Protein AF-A0A2E8S961-F1 (afdb_monomer)

Solvent-accessible surface area (backbone atoms only — not comparable to full-atom values): 42527 Å² total; per-residue (Å²): 134,87,83,88,88,81,91,84,89,89,92,81,90,82,86,88,78,91,80,93,88,88,88,87,81,89,81,91,83,87,91,85,82,90,88,87,87,85,89,88,90,90,87,90,89,83,86,88,86,86,86,87,82,90,79,91,83,88,83,86,90,87,86,87,89,83,90,82,90,88,84,83,88,79,80,88,78,82,77,80,80,76,72,81,73,78,78,79,79,79,76,72,67,44,75,78,46,76,45,55,26,30,52,70,34,80,74,49,44,44,14,69,86,72,66,27,59,22,30,37,26,39,22,43,43,75,44,98,88,67,32,34,39,39,35,30,15,36,28,42,36,84,83,45,93,74,65,68,49,21,18,24,33,41,30,41,19,81,74,79,64,60,60,45,80,48,90,68,70,44,43,73,40,40,54,75,89,30,65,25,27,33,25,22,34,39,21,55,36,75,43,98,85,72,35,29,37,33,41,22,20,11,28,26,72,41,67,36,101,85,72,46,82,39,85,35,36,22,32,28,38,31,40,19,87,76,76,64,60,58,44,77,63,93,45,63,46,68,36,80,89,36,78,76,21,26,24,33,31,41,27,70,48,74,54,99,85,37,31,38,33,42,26,22,37,93,49,15,29,29,32,27,36,20,94,76,76,72,60,73,46,79,73,48,76,71,36,82,32,18,33,39,38,26,66,49,74,56,95,74,39,24,38,39,36,26,35,23,46,89,83,52,54,77,63,89,86,64,81,68,59,70,20,40,41,34,37,32,40,20,72,75,72,76,62,66,50,48,59,24,28,38,53,44,46,19,44,94,84,72,47,73,62,58,41,45,47,55,35,42,48,16,47,46,73,45,98,88,71,50,63,37,40,28,30,12,29,59,78,13,47,32,31,25,31,31,29,64,76,59,86,77,92,55,96,88,64,88,72,87,89,85,84,86,90,88,83,89,82,92,78,79,94,73,81,82,83,66,53,67,41,83,76,46,78,43,82,69,24,74,44,90,89,47,67,39,30,13,33,66,13,40,67,41,72,32,71,93,73,65,26,32,42,36,35,22,36,24,41,22,86,85,67,82,49,37,13,29,38,40,42,36,21,39,80,89,67,44,75,70,83,50,65,52,73,78,42,82,62,56,74,49,60,26,58,41,75,55,73,71,37,38,34,42,35,33,60,67,58,94,52,28,36,32,47,34,33,24,37,72,92,76,59,47,78,76,48,74,42,80,42,80,51,53,44,31,36,26,52,86,55,54,35,26,42,32,71,39,85,86,25,40,38,42,31,27,37,28,40,91,82,49,89,50,73,54,59,72,93,71,57,60,50,73,55,33,46,17,32,36,40,40,31,20,39,94,88,62,46,83,73,50,77,51,70,56,67,94,56,53,19,44,39,29,24,29,44,42,60,55,99,61,29,40,42,36,34,31,13,37,7,70,63,21,34,16,28,39,39,34,22,41,82,88,66,49,79,73,51,70,46,80,73,41,76,35,17,24,42,25,50,11,56,44,74,41,88,88,77,48,31,37,41,38,18,22,27,39,50,40,83,76,51,96,95,36,58,48,34,27,33,31,40,38,31,20,38,84,83,62,45,76,77,49,71,43,76,76,44,83,68,50,81,91,70,37,43,35,34,43,57,22,20,42,47,77,56,94,68,27,42,38,42,15,23,15,34,28,40,34,38,89,80,76,63,45,76,47,99,62,24,25,14,35,37,40,34,25,41,58,55,127

Secondary structure (DSSP, 8-state):
-------------------------------------------------PPPPP-----------------PPPPPP-----PPPPP---PPPEEEEEEEEEEEEEEEEETTTTTEEEEEEEEEEE-TTS-EEEEEEEEEPTTSSS---EEEEEEEESSSSS-EEPSS-SB----TTSTTSEEEEEEEEE-TTS-EEEEEEEEEEEE-TTS-EEEEEEEEEEEESSSSSEEEEEEEE--TTSGGG--EEEEEEEETTEEEEEEEETTEEEEEEESSSSS-EEEEEEESS-EEEEEEEETTEEEEEEEE-TTSS--SS---TTPEEEEEEESSSSS--SEEEEEEEE-TTSPBPPGGGSEEEEEEE-TTS-EEEEEE-GGG-EEEEEEESSPPP-TT------------------PPP-SEEEEEEEE----SSS----EEEEEEEETTTTEEEEEEEEE-TTSS-EEEEEEEE-TT--EEEEEEEEES----EEEEEETTEEEEEEE-STTEEEEEEEETTTTEEEEEEEEE--TTT--S-S-EEEEETTEEEEEEEE-TT--S---GGGS-TT--EEEEEEEE-TT--EEEEEEEEEEEE-SS-EEEEETTEEEEEEESSTTS-EEEEEEETT--EEEEEEEETTEEEEEEEEEETTTTEEEEEEEEEEEEETTEEEEEEEEEEEETT--EEEEEES----GGGTEEEEEEEEEEETTEEEEEEEEEEB-TTTTPBPS--EEEEEEEEE--

Foldseek 3Di:
DDDDDDDDDDDDDDDDDDDDDDYDDDDDDDDDDDDDDDDDDDDDDDDDDDDDDDDDDDDDDDDDDDDDDDDDDDDDDDDPPDDDDPDPPPDAFAAPAAFEKEFDQAFQDFLVVVQFQFKFQWAWDQFPVQKIKIKIWTFHPPPDPPGQGIFIFMWIGNASRHTDGDPDTQGGADDQPAQAVHWGSWYWDQAPVRKIKIWIWRWHWDAFPVRDTDIAIWTFMWIGNGSRHIDGPSATQFQVVAGNSHWHQWEWDQFPNWIWIFTDGPQFTWIWIDNVNGDTDTDGRQQQGFHQWYWDDQPQKIKIWTFGANVSHDDDPDDSLQTFTKIWIDRRNRHTDSHIHTYFYAYPVRHTDGSNQFARWYWDQHPVRFIKIWGGHHSRRRITIMGGPDDDDHVPDPDDDDDDDDDDDDDDDDDDDDQWDFDDKDFPDDDPVAQWFFALWDWDQAPVVQWIKIKGWTAGPVNPWTFIKIFIAHPVRHTPPDMDGLTGHGDAWAWDDDHQKIWIWAQDDDQKIKIWIARVVVSDTPDIDIDGDDQQFFPRHQWAWACEPQKTKTKAGGAPPGPDGDDPVPDDQQAAHKMKIWIAHPRRHTDDIDIGGPAGWHGLWYWYYDPQKIWTWTANGCQGFTKTWIAGVVRDTPGMDTLGTRWGNQNAWDADPVVQKIKTKTWRFDPCDPNDTATFIKIFIAHPVSHTPDIDTPDDDDVVVQKGKDNWYWDDDDQKIKIKIKMFGADPPPRHTDSRIIIMIIIIHRDD

Radius of gyration: 35.27 Å; Cα contacts (8 Å, |Δi|>4): 1793; chains: 1; bounding box: 102×94×88 Å

Mean predicted aligned error: 19.24 Å

Nearest PDB structures (foldseek):
  8aa2-assembly1_M  TM=4.890E-01  e=1.695E-10  Bacteroides thetaiotaomicron VPI-5482
  7zns-assembly2_B  TM=4.408E-01  e=1.006E-09  Bacteroides thetaiotaomicron VPI-5482
  6r3r-assembly1_A  TM=4.194E-01  e=6.087E-10  Bacteroides thetaiotaomicron
  7lbv-assembly1_A  TM=5.820E-01  e=2.891E-07  Cutibacterium acnes
  6r3u-assembly1_A  TM=4.038E-01  e=6.371E-10  Bacteroides thetaiotaomicron

Structure (mmCIF, N/CA/C/O backbone):
data_AF-A0A2E8S961-F1
#
_entry.id   AF-A0A2E8S961-F1
#
loop_
_atom_site.group_PDB
_atom_site.id
_atom_site.type_symbol
_atom_site.label_atom_id
_atom_site.label_alt_id
_atom_site.label_comp_id
_atom_site.label_asym_id
_atom_site.label_entity_id
_atom_site.label_seq_id
_atom_site.pdbx_PDB_ins_code
_atom_site.Cartn_x
_atom_site.Cartn_y
_atom_site.Cartn_z
_atom_site.occupancy
_atom_site.B_iso_or_equiv
_atom_site.auth_seq_id
_atom_site.auth_comp_id
_atom_site.auth_asym_id
_atom_site.auth_atom_id
_atom_site.pdbx_PDB_model_num
ATOM 1 N N . MET A 1 1 ? 61.561 -32.810 1.840 1.00 29.67 1 MET A N 1
ATOM 2 C CA . MET A 1 1 ? 61.563 -31.395 1.406 1.00 29.67 1 MET A CA 1
ATOM 3 C C . MET A 1 1 ? 60.526 -30.693 2.275 1.00 29.67 1 MET A C 1
ATOM 5 O O . MET A 1 1 ? 59.394 -31.143 2.268 1.00 29.67 1 MET A O 1
ATOM 9 N N . LEU A 1 2 ? 60.940 -29.973 3.328 1.00 28.70 2 LEU A N 1
ATOM 10 C CA . LEU A 1 2 ? 61.363 -28.553 3.326 1.00 28.70 2 LEU A CA 1
ATOM 11 C C . LEU A 1 2 ? 60.197 -27.628 2.896 1.00 28.70 2 LEU A C 1
ATOM 13 O O . LEU A 1 2 ? 59.763 -27.760 1.761 1.00 28.70 2 LEU A O 1
ATOM 17 N N . PHE A 1 3 ? 59.667 -26.699 3.708 1.00 27.62 3 PHE A N 1
ATOM 18 C CA . PHE A 1 3 ? 59.933 -26.348 5.121 1.00 27.62 3 PHE A CA 1
ATOM 19 C C . PHE A 1 3 ? 58.651 -25.813 5.807 1.00 27.62 3 PHE A C 1
ATOM 21 O O . PHE A 1 3 ? 57.798 -25.228 5.148 1.00 27.62 3 PHE A O 1
ATOM 28 N N . LYS A 1 4 ? 58.546 -25.967 7.136 1.00 30.39 4 LYS A N 1
ATOM 29 C CA . LYS A 1 4 ? 57.617 -25.206 8.004 1.00 30.39 4 LYS A CA 1
ATOM 30 C C . LYS A 1 4 ? 58.284 -23.905 8.463 1.00 30.39 4 LYS A C 1
ATOM 32 O O . LYS A 1 4 ? 59.497 -23.922 8.621 1.00 30.39 4 LYS A O 1
ATOM 37 N N . TYR A 1 5 ? 57.512 -22.898 8.878 1.00 31.06 5 TYR A N 1
ATOM 38 C CA . TYR A 1 5 ? 57.882 -22.061 10.034 1.00 31.06 5 TYR A CA 1
ATOM 39 C C . TYR A 1 5 ? 56.645 -21.665 10.859 1.00 31.06 5 TYR A C 1
ATOM 41 O O . TYR A 1 5 ? 55.522 -21.645 10.360 1.00 31.06 5 TYR A O 1
ATOM 49 N N . SER A 1 6 ? 56.852 -21.439 12.156 1.00 27.45 6 SER A N 1
ATOM 50 C CA . SER A 1 6 ? 55.844 -21.096 13.174 1.00 27.45 6 SER A CA 1
ATOM 51 C C . SER A 1 6 ? 56.526 -20.326 14.321 1.00 27.45 6 SER A C 1
ATOM 53 O O . SER A 1 6 ? 57.755 -20.361 14.383 1.00 27.45 6 SER A O 1
ATOM 55 N N . TYR A 1 7 ? 55.728 -19.770 15.253 1.00 30.25 7 TYR A N 1
ATOM 56 C CA . TYR A 1 7 ? 56.114 -19.194 16.570 1.00 30.25 7 TYR A CA 1
ATOM 57 C C . TYR A 1 7 ? 56.774 -17.796 16.586 1.00 30.25 7 TYR A C 1
ATOM 59 O O . TYR A 1 7 ? 57.377 -17.413 15.591 1.00 30.25 7 TYR A O 1
ATOM 67 N N . PHE A 1 8 ? 56.733 -16.968 17.654 1.00 24.97 8 PHE A N 1
ATOM 68 C CA . PHE A 1 8 ? 56.111 -16.920 19.022 1.00 24.97 8 PHE A CA 1
ATOM 69 C C . PHE A 1 8 ? 55.891 -15.389 19.306 1.00 24.97 8 PHE A C 1
ATOM 71 O O . PHE A 1 8 ? 56.741 -14.620 18.872 1.00 24.97 8 PHE A O 1
ATOM 78 N N . ALA A 1 9 ? 54.780 -14.799 19.790 1.00 25.88 9 ALA A N 1
ATOM 79 C CA . ALA A 1 9 ? 54.025 -14.811 21.074 1.00 25.88 9 ALA A CA 1
ATOM 80 C C . ALA A 1 9 ? 54.677 -14.144 22.331 1.00 25.88 9 ALA A C 1
ATOM 82 O O . ALA A 1 9 ? 55.897 -14.105 22.432 1.00 25.88 9 ALA A O 1
ATOM 83 N N . VAL A 1 10 ? 53.820 -13.736 23.305 1.00 25.42 10 VAL A N 1
ATOM 84 C CA . VAL A 1 10 ? 54.066 -13.123 24.661 1.00 25.42 10 VAL A CA 1
ATOM 85 C C . VAL A 1 10 ? 54.231 -11.576 24.657 1.00 25.42 10 VAL A C 1
ATOM 87 O O . VAL A 1 10 ? 55.133 -11.094 23.988 1.00 25.42 10 VAL A O 1
ATOM 90 N N . ILE A 1 11 ? 53.395 -10.680 25.239 1.00 25.12 11 ILE A N 1
ATOM 91 C CA . ILE A 1 11 ? 52.501 -10.548 26.442 1.00 25.12 11 ILE A CA 1
ATOM 92 C C . ILE A 1 11 ? 53.168 -9.874 27.675 1.00 25.12 11 ILE A C 1
ATOM 94 O O . ILE A 1 11 ? 54.033 -10.489 28.286 1.00 25.12 11 ILE A O 1
ATOM 98 N N . PHE A 1 12 ? 52.689 -8.672 28.069 1.00 22.56 12 PHE A N 1
ATOM 99 C CA . PHE A 1 12 ? 52.335 -8.148 29.431 1.00 22.56 12 PHE A CA 1
ATOM 100 C C . PHE A 1 12 ? 51.970 -6.631 29.284 1.00 22.56 12 PHE A C 1
ATOM 102 O O . PHE A 1 12 ? 52.678 -5.933 28.568 1.00 22.56 12 PHE A O 1
ATOM 109 N N . SER A 1 13 ? 50.793 -6.109 29.689 1.00 23.88 13 SER A N 1
ATOM 110 C CA . SER A 1 13 ? 50.356 -5.681 31.054 1.00 23.88 13 SER A CA 1
ATOM 111 C C . SER A 1 13 ? 51.114 -4.429 31.585 1.00 23.88 13 SER A C 1
ATOM 113 O O . SER A 1 13 ? 52.312 -4.347 31.363 1.00 23.88 13 SER A O 1
ATOM 115 N N . LEU A 1 14 ? 50.565 -3.440 32.325 1.00 22.23 14 LEU A N 1
ATOM 116 C CA . LEU A 1 14 ? 49.311 -3.329 33.102 1.00 22.23 14 LEU A CA 1
ATOM 117 C C . LEU A 1 14 ? 48.961 -1.837 33.467 1.00 22.23 14 LEU A C 1
ATOM 119 O O . LEU A 1 14 ? 49.868 -1.074 33.769 1.00 22.23 14 LEU A O 1
ATOM 123 N N . LEU A 1 15 ? 47.659 -1.491 33.521 1.00 21.83 15 LEU A N 1
ATOM 124 C CA . LEU A 1 15 ? 46.906 -0.581 34.445 1.00 21.83 15 LEU A CA 1
ATOM 125 C C . LEU A 1 15 ? 47.295 0.886 34.859 1.00 21.83 15 LEU A C 1
ATOM 127 O O . LEU A 1 15 ? 48.332 1.110 35.469 1.00 21.83 15 LEU A O 1
ATOM 131 N N . LEU A 1 16 ? 46.252 1.760 34.803 1.00 22.02 16 LEU A N 1
ATOM 132 C CA . LEU A 1 16 ? 45.800 2.816 35.774 1.00 22.02 16 LEU A CA 1
ATOM 133 C C . LEU A 1 16 ? 46.668 4.098 36.010 1.00 22.02 16 LEU A C 1
ATOM 135 O O . LEU A 1 16 ? 47.883 4.037 35.922 1.00 22.02 16 LEU A O 1
ATOM 139 N N . SER A 1 17 ? 46.165 5.309 36.353 1.00 22.56 17 SER A N 1
ATOM 140 C CA . SER A 1 17 ? 44.811 5.883 36.636 1.00 22.56 17 SER A CA 1
ATOM 141 C C . SER A 1 17 ? 44.851 7.443 36.628 1.00 22.56 17 SER A C 1
ATOM 143 O O . SER A 1 17 ? 45.922 7.962 36.902 1.00 22.56 17 SER A O 1
ATOM 145 N N . PHE A 1 18 ? 43.702 8.132 36.410 1.00 21.58 18 PHE A N 1
ATOM 146 C CA . PHE A 1 18 ? 43.207 9.457 36.936 1.00 21.58 18 PHE A CA 1
ATOM 147 C C . PHE A 1 18 ? 44.193 10.638 37.268 1.00 21.58 18 PHE A C 1
ATOM 149 O O . PHE A 1 18 ? 45.274 10.410 37.782 1.00 21.58 18 PHE A O 1
ATOM 156 N N . THR A 1 19 ? 43.926 11.954 37.099 1.00 23.53 19 THR A N 1
ATOM 157 C CA . THR A 1 19 ? 42.701 12.809 37.178 1.00 23.53 19 THR A CA 1
ATOM 158 C C . THR A 1 19 ? 42.819 14.155 36.398 1.00 23.53 19 THR A C 1
ATOM 160 O O . THR A 1 19 ? 43.895 14.739 36.378 1.00 23.53 19 THR A O 1
ATOM 163 N N . VAL A 1 20 ? 41.683 14.697 35.912 1.00 21.61 20 VAL A N 1
ATOM 164 C CA . VAL A 1 20 ? 41.186 16.115 35.969 1.00 21.61 20 VAL A CA 1
ATOM 165 C C . VAL A 1 20 ? 42.171 17.318 35.909 1.00 21.61 20 VAL A C 1
ATOM 167 O O . VAL A 1 20 ? 42.950 17.494 36.838 1.00 21.61 20 VAL A O 1
ATOM 170 N N . SER A 1 21 ? 41.987 18.261 34.955 1.00 21.55 21 SER A N 1
ATOM 171 C CA . SER A 1 21 ? 41.589 19.682 35.215 1.00 21.55 21 SER A CA 1
ATOM 172 C C . SER A 1 21 ? 41.506 20.578 33.947 1.00 21.55 21 SER A C 1
ATOM 174 O O . SER A 1 21 ? 42.029 20.246 32.890 1.00 21.55 21 SER A O 1
ATOM 176 N N . CYS A 1 22 ? 40.812 21.709 34.093 1.00 20.06 22 CYS A N 1
ATOM 177 C CA . CYS A 1 22 ? 40.230 22.646 33.122 1.00 20.06 22 CYS A CA 1
ATOM 178 C C . CYS A 1 22 ? 41.163 23.586 32.303 1.00 20.06 22 CYS A C 1
ATOM 180 O O . CYS A 1 22 ? 42.271 23.900 32.725 1.00 20.06 22 CYS A O 1
ATOM 182 N N . ALA A 1 23 ? 40.539 24.206 31.280 1.00 23.12 23 ALA A N 1
ATOM 183 C CA . ALA A 1 23 ? 40.570 25.647 30.922 1.00 23.12 23 ALA A CA 1
ATOM 184 C C . ALA A 1 23 ? 41.448 26.203 29.759 1.00 23.12 23 ALA A C 1
ATOM 186 O O . ALA A 1 23 ? 42.669 26.167 29.786 1.00 23.12 23 ALA A O 1
ATOM 187 N N . GLN A 1 24 ? 40.721 26.878 28.847 1.00 24.56 24 GLN A N 1
ATOM 188 C CA . GLN A 1 24 ? 40.978 28.152 28.131 1.00 24.56 24 GLN A CA 1
ATOM 189 C C . GLN A 1 24 ? 42.059 28.354 27.033 1.00 24.56 24 GLN A C 1
ATOM 191 O O . GLN A 1 24 ? 43.254 28.216 27.244 1.00 24.56 24 GLN A O 1
ATOM 196 N N . GLU A 1 25 ? 41.534 28.926 25.931 1.00 25.59 25 GLU A N 1
ATOM 197 C CA . GLU A 1 25 ? 42.041 30.045 25.099 1.00 25.59 25 GLU A CA 1
ATOM 198 C C . GLU A 1 25 ? 43.101 29.864 23.986 1.00 25.59 25 GLU A C 1
ATOM 200 O O . GLU A 1 25 ? 44.234 29.488 24.238 1.00 25.59 25 GLU A O 1
ATOM 205 N N . ASN A 1 26 ? 42.688 30.295 22.772 1.00 24.73 26 ASN A N 1
ATOM 206 C CA . ASN A 1 26 ? 43.339 31.226 21.814 1.00 24.73 26 ASN A CA 1
ATOM 207 C C . ASN A 1 26 ? 44.812 30.962 21.364 1.00 24.73 26 ASN A C 1
ATOM 209 O O . ASN A 1 26 ? 45.671 30.586 22.141 1.00 24.73 26 ASN A O 1
ATOM 213 N N . THR A 1 27 ? 45.261 31.221 20.122 1.00 24.39 27 THR A N 1
ATOM 214 C CA . THR A 1 27 ? 44.913 32.308 19.175 1.00 24.39 27 THR A CA 1
ATOM 215 C C . THR A 1 27 ? 45.498 32.040 17.756 1.00 24.39 27 THR A C 1
ATOM 217 O O . THR A 1 27 ? 46.476 31.315 17.634 1.00 24.39 27 THR A O 1
ATOM 220 N N . THR A 1 28 ? 44.915 32.663 16.716 1.00 25.11 28 THR A N 1
ATOM 221 C CA . THR A 1 28 ? 45.479 33.161 15.413 1.00 25.11 28 THR A CA 1
ATOM 222 C C . THR A 1 28 ? 46.861 32.741 14.853 1.00 25.11 28 THR A C 1
ATOM 224 O O . THR A 1 28 ? 47.856 32.870 15.551 1.00 25.11 28 THR A O 1
ATOM 227 N N . GLU A 1 29 ? 46.949 32.567 13.515 1.00 26.09 29 GLU A N 1
ATOM 228 C CA . GLU A 1 29 ? 47.646 33.477 12.547 1.00 26.09 29 GLU A CA 1
ATOM 229 C C . GLU A 1 29 ? 47.354 33.075 11.067 1.00 26.09 29 GLU A C 1
ATOM 231 O O . GLU A 1 29 ? 47.261 31.895 10.757 1.00 26.09 29 GLU A O 1
ATOM 236 N N . SER A 1 30 ? 46.910 33.995 10.189 1.00 24.92 30 SER A N 1
ATOM 237 C CA . SER A 1 30 ? 47.657 34.803 9.176 1.00 24.92 30 SER A CA 1
ATOM 238 C C . SER A 1 30 ? 48.089 34.024 7.897 1.00 24.92 30 SER A C 1
ATOM 240 O O . SER A 1 30 ? 48.786 33.024 7.984 1.00 24.92 30 SER A O 1
ATOM 242 N N . LEU A 1 31 ? 47.522 34.264 6.697 1.00 24.95 31 LEU A N 1
ATOM 243 C CA . LEU A 1 31 ? 47.676 35.378 5.719 1.00 24.95 31 LEU A CA 1
ATOM 244 C C . LEU A 1 31 ? 49.030 35.456 4.968 1.00 24.95 31 LEU A C 1
ATOM 246 O O . LEU A 1 31 ? 50.020 35.853 5.577 1.00 24.95 31 LEU A O 1
ATOM 250 N N . ARG A 1 32 ? 49.022 35.274 3.622 1.00 24.61 32 ARG A N 1
ATOM 251 C CA . ARG A 1 32 ? 49.635 36.196 2.611 1.00 24.61 32 ARG A CA 1
ATOM 252 C C . ARG A 1 32 ? 49.528 35.765 1.123 1.00 24.61 32 ARG A C 1
ATOM 254 O O . ARG A 1 32 ? 50.112 34.779 0.704 1.00 24.61 32 ARG A O 1
ATOM 261 N N . ASN A 1 33 ? 48.836 36.610 0.352 1.00 26.22 33 ASN A N 1
ATOM 262 C CA . ASN A 1 33 ? 49.110 37.185 -0.986 1.00 26.22 33 ASN A CA 1
ATOM 263 C C . ASN A 1 33 ? 49.897 36.437 -2.098 1.00 26.22 33 ASN A C 1
ATOM 265 O O . ASN A 1 33 ? 51.105 36.254 -2.007 1.00 26.22 33 ASN A O 1
ATOM 269 N N . ALA A 1 34 ? 49.189 36.218 -3.218 1.00 27.52 34 ALA A N 1
ATOM 270 C CA . ALA A 1 34 ? 49.398 36.758 -4.584 1.00 27.52 34 ALA A CA 1
ATOM 271 C C . ALA A 1 34 ? 50.807 37.052 -5.168 1.00 27.52 34 ALA A C 1
ATOM 273 O O . ALA A 1 34 ? 51.600 37.785 -4.582 1.00 27.52 34 ALA A O 1
ATOM 274 N N . VAL A 1 35 ? 50.992 36.642 -6.438 1.00 24.25 35 VAL A N 1
ATOM 275 C CA . VAL A 1 35 ? 51.937 37.192 -7.442 1.00 24.25 35 VAL A CA 1
ATOM 276 C C . VAL A 1 35 ? 51.252 37.208 -8.829 1.00 24.25 35 VAL A C 1
ATOM 278 O O . VAL A 1 35 ? 50.353 36.408 -9.085 1.00 24.25 35 VAL A O 1
ATOM 281 N N . GLU A 1 36 ? 51.672 38.130 -9.696 1.00 26.66 36 GLU A N 1
ATOM 282 C CA . GLU A 1 36 ? 51.093 38.549 -10.986 1.00 26.66 36 GLU A CA 1
ATOM 283 C C . GLU A 1 36 ? 52.188 38.555 -12.082 1.00 26.66 36 GLU A C 1
ATOM 285 O O . GLU A 1 36 ? 53.340 38.825 -11.741 1.00 26.66 36 GLU A O 1
ATOM 290 N N . SER A 1 37 ? 51.861 38.291 -13.365 1.00 24.56 37 SER A N 1
ATOM 291 C CA . SER A 1 37 ? 52.686 38.707 -14.534 1.00 24.56 37 SER A CA 1
ATOM 292 C C . SER A 1 37 ? 52.028 38.496 -15.927 1.00 24.56 37 SER A C 1
ATOM 294 O O . SER A 1 37 ? 51.907 37.364 -16.393 1.00 24.56 37 SER A O 1
ATOM 296 N N . ASP A 1 38 ? 51.653 39.597 -16.585 1.00 26.05 38 ASP A N 1
ATOM 297 C CA . ASP A 1 38 ? 51.902 40.027 -17.985 1.00 26.05 38 ASP A CA 1
ATOM 298 C C . ASP A 1 38 ? 51.894 39.102 -19.241 1.00 26.05 38 ASP A C 1
ATOM 300 O O . ASP A 1 38 ? 52.809 38.328 -19.506 1.00 26.05 38 ASP A O 1
ATOM 304 N N . SER A 1 39 ? 50.910 39.404 -20.113 1.00 25.05 39 SER A N 1
ATOM 305 C CA . SER A 1 39 ? 50.967 39.771 -21.559 1.00 25.05 39 SER A CA 1
ATOM 306 C C . SER A 1 39 ? 51.697 38.939 -22.640 1.00 25.05 39 SER A C 1
ATOM 308 O O . SER A 1 39 ? 52.898 38.711 -22.546 1.00 25.05 39 SER A O 1
ATOM 310 N N . PHE A 1 40 ? 51.020 38.727 -23.789 1.00 23.86 40 PHE A N 1
ATOM 311 C CA . PHE A 1 40 ? 51.427 39.249 -25.122 1.00 23.86 40 PHE A CA 1
ATOM 312 C C . PHE A 1 40 ? 50.287 39.146 -26.177 1.00 23.86 40 PHE A C 1
ATOM 314 O O . PHE A 1 40 ? 49.457 38.243 -26.105 1.00 23.86 40 PHE A O 1
ATOM 321 N N . GLU A 1 41 ? 50.242 40.067 -27.154 1.00 25.55 41 GLU A N 1
ATOM 322 C CA . GLU A 1 41 ? 49.244 40.152 -28.253 1.00 25.55 41 GLU A CA 1
ATOM 323 C C . GLU A 1 41 ? 49.696 39.483 -29.572 1.00 25.55 41 GLU A C 1
ATOM 325 O O . GLU A 1 41 ? 50.890 39.506 -29.864 1.00 25.55 41 GLU A O 1
ATOM 330 N N . VAL A 1 42 ? 48.744 39.066 -30.436 1.00 22.81 42 VAL A N 1
ATOM 331 C CA . VAL A 1 42 ? 48.815 39.154 -31.926 1.00 22.81 42 VAL A CA 1
ATOM 332 C C . VAL A 1 42 ? 47.399 39.360 -32.530 1.00 22.81 42 VAL A C 1
ATOM 334 O O . VAL A 1 42 ? 46.421 38.830 -32.008 1.00 22.81 42 VAL A O 1
ATOM 337 N N . ILE A 1 43 ? 47.310 40.112 -33.642 1.00 25.67 43 ILE A N 1
ATOM 338 C CA . ILE A 1 43 ? 46.115 40.596 -34.393 1.00 25.67 43 ILE A CA 1
ATOM 339 C C . ILE A 1 43 ? 46.293 40.179 -35.892 1.00 25.67 43 ILE A C 1
ATOM 341 O O . ILE A 1 43 ? 47.420 39.859 -36.267 1.00 25.67 43 ILE A O 1
ATOM 345 N N . ASP A 1 44 ? 45.347 40.106 -36.847 1.00 27.47 44 ASP A N 1
ATOM 346 C CA . ASP A 1 44 ? 43.984 40.647 -37.074 1.00 27.47 44 ASP A CA 1
ATOM 347 C C . ASP A 1 44 ? 43.202 39.704 -38.043 1.00 27.47 44 ASP A C 1
ATOM 349 O O . ASP A 1 44 ? 43.822 39.095 -38.917 1.00 27.47 44 ASP A O 1
ATOM 353 N N . THR A 1 45 ? 41.880 39.479 -37.947 1.00 23.16 45 THR A N 1
ATOM 354 C CA . THR A 1 45 ? 40.793 40.063 -38.798 1.00 23.16 45 THR A CA 1
ATOM 355 C C . THR A 1 45 ? 39.495 39.243 -38.562 1.00 23.16 45 THR A C 1
ATOM 357 O O . THR A 1 45 ? 39.586 38.080 -38.179 1.00 23.16 45 THR A O 1
ATOM 360 N N . ILE A 1 46 ? 38.246 39.728 -38.690 1.00 25.58 46 ILE A N 1
ATOM 361 C CA . ILE A 1 46 ? 37.514 40.221 -39.885 1.00 25.58 46 ILE A CA 1
ATOM 362 C C . ILE A 1 46 ? 36.355 41.165 -39.452 1.00 25.58 46 ILE A C 1
ATOM 364 O O . ILE A 1 46 ? 35.790 41.032 -38.370 1.00 25.58 46 ILE A O 1
ATOM 368 N N . THR A 1 47 ? 35.986 42.119 -40.318 1.00 27.91 47 THR A N 1
ATOM 369 C CA . THR A 1 47 ? 35.042 43.244 -40.094 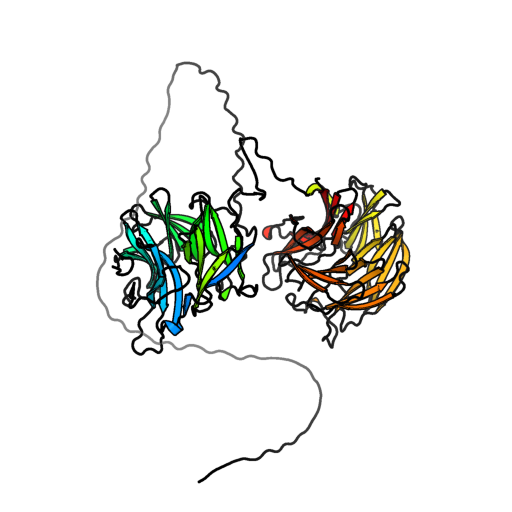1.00 27.91 47 THR A CA 1
ATOM 370 C C . THR A 1 47 ? 33.529 42.880 -40.211 1.00 27.91 47 THR A C 1
ATOM 372 O O . THR A 1 47 ? 33.191 41.818 -40.735 1.00 27.91 47 THR A O 1
ATOM 375 N N . PRO A 1 48 ? 32.585 43.731 -39.730 1.00 34.72 48 PRO A N 1
ATOM 376 C CA . PRO A 1 48 ? 31.222 43.323 -39.337 1.00 34.72 48 PRO A CA 1
ATOM 377 C C . PRO A 1 48 ? 30.094 43.677 -40.332 1.00 34.72 48 PRO A C 1
ATOM 379 O O . PRO A 1 48 ? 30.291 44.409 -41.304 1.00 34.72 48 PRO A O 1
ATOM 382 N N . LYS A 1 49 ? 28.853 43.259 -40.018 1.00 26.33 49 LYS A N 1
ATOM 383 C CA . LYS A 1 49 ? 27.621 43.825 -40.607 1.00 26.33 49 LYS A CA 1
ATOM 384 C C . LYS A 1 49 ? 26.490 43.991 -39.578 1.00 26.33 49 LYS A C 1
ATOM 386 O O . LYS A 1 49 ? 26.510 43.371 -38.520 1.00 26.33 49 LYS A O 1
ATOM 391 N N . ALA A 1 50 ? 25.567 44.911 -39.863 1.00 27.58 50 ALA A N 1
ATOM 392 C CA . ALA A 1 50 ? 24.821 45.659 -38.849 1.00 27.58 50 ALA A CA 1
ATOM 393 C C . ALA A 1 50 ? 23.407 45.146 -38.496 1.00 27.58 50 ALA A C 1
ATOM 395 O O . ALA A 1 50 ? 22.754 44.430 -39.252 1.00 27.58 50 ALA A O 1
ATOM 396 N N . LYS A 1 51 ? 22.946 45.623 -37.335 1.00 31.69 51 LYS A N 1
ATOM 397 C CA . LYS A 1 51 ? 21.608 45.512 -36.731 1.00 31.69 51 LYS A CA 1
ATOM 398 C C . LYS A 1 51 ? 20.594 46.467 -37.395 1.00 31.69 51 LYS A C 1
ATOM 400 O O . LYS A 1 51 ? 20.987 47.585 -37.725 1.00 31.69 51 LYS A O 1
ATOM 405 N N . PRO A 1 52 ? 19.298 46.113 -37.488 1.00 29.42 52 PRO A N 1
ATOM 406 C CA . PRO A 1 52 ? 18.212 47.081 -37.625 1.00 29.42 52 PRO A CA 1
ATOM 407 C C . PRO A 1 52 ? 17.428 47.284 -36.313 1.00 29.42 52 PRO A C 1
ATOM 409 O O . PRO A 1 52 ? 17.383 46.422 -35.433 1.00 29.42 52 PRO A O 1
ATOM 412 N N . THR A 1 53 ? 16.825 48.464 -36.195 1.00 27.03 53 THR A N 1
ATOM 413 C CA . THR A 1 53 ? 16.111 48.977 -35.015 1.00 27.03 53 THR A CA 1
ATOM 414 C C . THR A 1 53 ? 14.597 48.837 -35.207 1.00 27.03 53 THR A C 1
ATOM 416 O O . THR A 1 53 ? 14.117 48.960 -36.331 1.00 27.03 53 THR A O 1
ATOM 419 N N . VAL A 1 54 ? 13.838 48.613 -34.129 1.00 27.14 54 VAL A N 1
ATOM 420 C CA . VAL A 1 54 ? 12.362 48.653 -34.148 1.00 27.14 54 VAL A CA 1
ATOM 421 C C . VAL A 1 54 ? 11.888 50.104 -34.014 1.00 27.14 54 VAL A C 1
ATOM 423 O O . VAL A 1 54 ? 12.471 50.872 -33.252 1.00 27.14 54 VAL A O 1
ATOM 426 N N . SER A 1 55 ? 10.842 50.481 -34.749 1.00 26.12 55 SER A N 1
ATOM 427 C CA . SER A 1 55 ? 10.238 51.819 -34.708 1.00 26.12 55 SER A CA 1
ATOM 428 C C . SER A 1 55 ? 8.763 51.727 -34.328 1.00 26.12 55 SER A C 1
ATOM 430 O O . SER A 1 55 ? 8.035 50.913 -34.892 1.00 26.12 55 SER A O 1
ATOM 432 N N . GLU A 1 56 ? 8.328 52.575 -33.398 1.00 30.72 56 GLU A N 1
ATOM 433 C CA . GLU A 1 56 ? 6.910 52.815 -33.122 1.00 30.72 56 GLU A CA 1
ATOM 434 C C . GLU A 1 56 ? 6.269 53.600 -34.274 1.00 30.72 56 GLU A C 1
ATOM 436 O O . GLU A 1 56 ? 6.878 54.534 -34.801 1.00 30.72 56 GLU A O 1
ATOM 441 N N . ILE A 1 57 ? 5.020 53.273 -34.614 1.00 27.28 57 ILE A N 1
ATOM 442 C CA . ILE A 1 57 ? 4.113 54.160 -35.354 1.00 27.28 57 ILE A CA 1
ATOM 443 C C . ILE A 1 57 ? 2.735 54.076 -34.689 1.00 27.28 57 ILE A C 1
ATOM 445 O O . ILE A 1 57 ? 2.222 52.988 -34.432 1.00 27.28 57 ILE A O 1
ATOM 449 N N . THR A 1 58 ? 2.166 55.241 -34.392 1.00 30.34 58 THR A N 1
ATOM 450 C CA . THR A 1 58 ? 0.814 55.448 -33.861 1.00 30.34 58 THR A CA 1
ATOM 451 C C . THR A 1 58 ? -0.179 55.731 -34.992 1.00 30.34 58 THR A C 1
ATOM 453 O O . THR A 1 58 ? 0.210 56.242 -36.037 1.00 30.34 58 THR A O 1
ATOM 456 N N . ASP A 1 59 ? -1.466 55.451 -34.767 1.00 27.80 59 ASP A N 1
ATOM 457 C CA . ASP A 1 59 ? -2.570 55.763 -35.694 1.00 27.80 59 ASP A CA 1
ATOM 458 C C . ASP A 1 59 ? -3.822 56.241 -34.904 1.00 27.80 59 ASP A C 1
ATOM 460 O O . ASP A 1 59 ? -3.830 56.125 -33.672 1.00 27.80 59 ASP A O 1
ATOM 464 N N . PRO A 1 60 ? -4.827 56.900 -35.527 1.00 34.34 60 PRO A N 1
ATOM 465 C CA . PRO A 1 60 ? -5.308 58.178 -34.998 1.00 34.34 60 PRO A CA 1
ATOM 466 C C . PRO A 1 60 ? -6.798 58.225 -34.592 1.00 34.34 60 PRO A C 1
ATOM 468 O O . PRO A 1 60 ? -7.554 57.262 -34.690 1.00 34.34 60 PRO A O 1
ATOM 471 N N . ALA A 1 61 ? -7.203 59.400 -34.096 1.00 30.09 61 ALA A N 1
ATOM 472 C CA . ALA A 1 61 ? -8.478 59.676 -33.429 1.00 30.09 61 ALA A CA 1
ATOM 473 C C . ALA A 1 61 ? -9.735 59.707 -34.330 1.00 30.09 61 ALA A C 1
ATOM 475 O O . ALA A 1 61 ? -9.670 59.951 -35.534 1.00 30.09 61 ALA A O 1
ATOM 476 N N . VAL A 1 62 ? -10.904 59.580 -33.684 1.00 29.02 62 VAL A N 1
ATOM 477 C CA . VAL A 1 62 ? -12.251 59.744 -34.264 1.00 29.02 62 VAL A CA 1
ATOM 478 C C . VAL A 1 62 ? -13.036 60.800 -33.464 1.00 29.02 62 VAL A C 1
ATOM 480 O O . VAL A 1 62 ? -12.910 60.867 -32.244 1.00 29.02 62 VAL A O 1
ATOM 483 N N . ASN A 1 63 ? -13.844 61.616 -34.151 1.00 30.89 63 ASN A N 1
ATOM 484 C CA . ASN A 1 63 ? -14.730 62.664 -33.603 1.00 30.89 63 ASN A CA 1
ATOM 485 C C . ASN A 1 63 ? -16.192 62.415 -34.095 1.00 30.89 63 ASN A C 1
ATOM 487 O O . ASN A 1 63 ? -16.362 61.563 -34.971 1.00 30.89 63 ASN A O 1
ATOM 491 N N . PRO A 1 64 ? -17.253 63.065 -33.560 1.00 49.31 64 PRO A N 1
ATOM 492 C CA . PRO A 1 64 ? -18.564 62.421 -33.395 1.00 49.31 64 PRO A CA 1
ATOM 493 C C . PRO A 1 64 ? -19.719 63.033 -34.233 1.00 49.31 64 PRO A C 1
ATOM 495 O O . PRO A 1 64 ? -19.494 63.848 -35.122 1.00 49.31 64 PRO A O 1
ATOM 498 N N . ASP A 1 65 ? -20.950 62.628 -33.878 1.00 28.62 65 ASP A N 1
ATOM 499 C CA . ASP A 1 65 ? -22.287 63.116 -34.282 1.00 28.62 65 ASP A CA 1
ATOM 500 C C . ASP A 1 65 ? -22.878 62.677 -35.642 1.00 28.62 65 ASP A C 1
ATOM 502 O O . ASP A 1 65 ? -22.562 63.219 -36.699 1.00 28.62 65 ASP A O 1
ATOM 506 N N . SER A 1 66 ? -23.912 61.812 -35.619 1.00 28.95 66 SER A N 1
ATOM 507 C CA . SER A 1 66 ? -25.332 62.261 -35.680 1.00 28.95 66 SER A CA 1
ATOM 508 C C . SER A 1 66 ? -26.395 61.135 -35.868 1.00 28.95 66 SER A C 1
ATOM 510 O O . SER A 1 66 ? -26.130 60.058 -36.388 1.00 28.95 66 SER A O 1
ATOM 512 N N . ALA A 1 67 ? -27.608 61.436 -35.379 1.00 29.91 67 ALA A N 1
ATOM 513 C CA . ALA A 1 67 ? -28.939 60.777 -35.403 1.00 29.91 67 ALA A CA 1
ATOM 514 C C . ALA A 1 67 ? -29.421 60.033 -36.698 1.00 29.91 67 ALA A C 1
ATOM 516 O O . ALA A 1 67 ? -28.921 60.324 -37.775 1.00 29.91 67 ALA A O 1
ATOM 517 N N . SER A 1 68 ? -30.470 59.168 -36.745 1.00 29.05 68 SER A N 1
ATOM 518 C CA . SER A 1 68 ? -31.334 58.485 -35.732 1.00 29.05 68 SER A CA 1
ATOM 519 C C . SER A 1 68 ? -32.412 57.530 -36.347 1.00 29.05 68 SER A C 1
ATOM 521 O O . SER A 1 68 ? -33.054 57.926 -37.316 1.00 29.05 68 SER A O 1
ATOM 523 N N . THR A 1 69 ? -32.769 56.418 -35.655 1.00 28.47 69 THR A N 1
ATOM 524 C CA . THR A 1 69 ? -34.091 55.677 -35.636 1.00 28.47 69 THR A CA 1
ATOM 525 C C . THR A 1 69 ? -34.670 54.992 -36.915 1.00 28.47 69 THR A C 1
ATOM 527 O O . THR A 1 69 ? -34.361 55.421 -38.018 1.00 28.47 69 THR A O 1
ATOM 530 N N . PRO A 1 70 ? -35.663 54.055 -36.818 1.00 37.34 70 PRO A N 1
ATOM 531 C CA . PRO A 1 70 ? -35.841 52.924 -35.868 1.00 37.34 70 PRO A CA 1
ATOM 532 C C . PRO A 1 70 ? -36.413 51.603 -36.495 1.00 37.34 70 PRO A C 1
ATOM 534 O O . PRO A 1 70 ? -37.107 51.639 -37.505 1.00 37.34 70 PRO A O 1
ATOM 537 N N . LEU A 1 71 ? -36.265 50.440 -35.833 1.00 25.05 71 LEU A N 1
ATOM 538 C CA . LEU A 1 71 ? -37.051 49.195 -36.081 1.00 25.05 71 LEU A CA 1
ATOM 539 C C . LEU A 1 71 ? -37.128 48.336 -34.773 1.00 25.05 71 LEU A C 1
ATOM 541 O O . LEU A 1 71 ? -36.553 48.772 -33.774 1.00 25.05 71 LEU A O 1
ATOM 545 N N . PRO A 1 72 ? -37.958 47.268 -34.650 1.00 28.03 72 PRO A N 1
ATOM 546 C CA . PRO A 1 72 ? -38.973 47.213 -33.587 1.00 28.03 72 PRO A CA 1
ATOM 547 C C . PRO A 1 72 ? -38.630 46.327 -32.375 1.00 28.03 72 PRO A C 1
ATOM 549 O O . PRO A 1 72 ? -37.676 45.559 -32.375 1.00 28.03 72 PRO A O 1
ATOM 552 N N . LYS A 1 73 ? -39.475 46.437 -31.339 1.00 30.72 73 LYS A N 1
ATOM 553 C CA . LYS A 1 73 ? -39.357 45.774 -30.027 1.00 30.72 73 LYS A CA 1
ATOM 554 C C . LYS A 1 73 ? -39.248 44.244 -30.105 1.00 30.72 73 LYS A C 1
ATOM 556 O O . LYS A 1 73 ? -40.129 43.601 -30.671 1.00 30.72 73 LYS A O 1
ATOM 561 N N . SER A 1 74 ? -38.274 43.686 -29.388 1.00 27.88 74 SER A N 1
ATOM 562 C CA . SER A 1 74 ? -38.283 42.300 -28.914 1.00 27.88 74 SER A CA 1
ATOM 563 C C . SER A 1 74 ? -38.994 42.177 -27.558 1.00 27.88 74 SER A C 1
ATOM 565 O O . SER A 1 74 ? -38.948 43.078 -26.716 1.00 27.88 74 SER A O 1
ATOM 567 N N . THR A 1 75 ? -39.674 41.051 -27.357 1.00 32.25 75 THR A N 1
ATOM 568 C CA . THR A 1 75 ? -40.198 40.578 -26.064 1.00 32.25 75 THR A CA 1
ATOM 569 C C . THR A 1 75 ? -39.029 40.138 -25.157 1.00 32.25 75 THR A C 1
ATOM 571 O O . THR A 1 75 ? -37.970 39.808 -25.691 1.00 32.25 75 THR A O 1
ATOM 574 N N . PRO A 1 76 ? -39.159 40.116 -23.815 1.00 30.34 76 PRO A N 1
ATOM 575 C CA . PRO A 1 76 ? -38.056 39.713 -22.944 1.00 30.34 76 PRO A CA 1
ATOM 576 C C . PRO A 1 76 ? -37.873 38.192 -22.956 1.00 30.34 76 PRO A C 1
ATOM 578 O O . PRO A 1 76 ? -38.765 37.468 -22.511 1.00 30.34 76 PRO A O 1
ATOM 581 N N . ASP A 1 77 ? -36.711 37.717 -23.403 1.00 28.45 77 ASP A N 1
ATOM 582 C CA . ASP A 1 77 ? -36.287 36.339 -23.152 1.00 28.45 77 ASP A CA 1
ATOM 583 C C . ASP A 1 77 ? -35.901 36.171 -21.679 1.00 28.45 77 ASP A C 1
ATOM 585 O O . ASP A 1 77 ? -35.067 36.905 -21.135 1.00 28.45 77 ASP A O 1
ATOM 589 N N . VAL A 1 78 ? -36.500 35.174 -21.028 1.00 34.56 78 VAL A N 1
ATOM 590 C CA . VAL A 1 78 ? -36.102 34.744 -19.687 1.00 34.56 78 VAL A CA 1
ATOM 591 C C . VAL A 1 78 ? -34.770 34.016 -19.816 1.00 34.56 78 VAL A C 1
ATOM 593 O O . VAL A 1 78 ? -34.709 32.884 -20.292 1.00 34.56 78 VAL A O 1
ATOM 596 N N . LYS A 1 79 ? -33.690 34.675 -19.390 1.00 29.38 79 LYS A N 1
ATOM 597 C CA . LYS A 1 79 ? -32.356 34.075 -19.333 1.00 29.38 79 LYS A CA 1
ATOM 598 C C . LYS A 1 79 ? -32.399 32.862 -18.386 1.00 29.38 79 LYS A C 1
ATOM 600 O O . LYS A 1 79 ? -32.705 33.066 -17.210 1.00 29.38 79 LYS A O 1
ATOM 605 N N . PRO A 1 80 ? -32.089 31.631 -18.836 1.00 28.23 80 PRO A N 1
ATOM 606 C CA . PRO A 1 80 ? -31.938 30.516 -17.916 1.00 28.23 80 PRO A CA 1
ATOM 607 C C . PRO A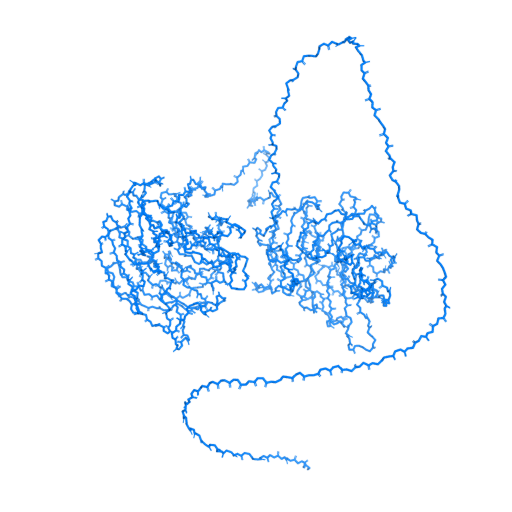 1 80 ? -30.749 30.808 -16.999 1.00 28.23 80 PRO A C 1
ATOM 609 O O . PRO A 1 80 ? -29.623 31.024 -17.458 1.00 28.23 80 PRO A O 1
ATOM 612 N N . THR A 1 81 ? -31.010 30.855 -15.695 1.00 27.64 81 THR A N 1
ATOM 613 C CA . THR A 1 81 ? -29.957 30.902 -14.684 1.00 27.64 81 THR A CA 1
ATOM 614 C C . THR A 1 81 ? -29.253 29.555 -14.704 1.00 27.64 81 THR A C 1
ATOM 616 O O . THR A 1 81 ? -29.785 28.572 -14.195 1.00 27.64 81 THR A O 1
ATOM 619 N N . PHE A 1 82 ? -28.068 29.504 -15.306 1.00 27.50 82 PHE A N 1
ATOM 620 C CA . PHE A 1 82 ? -27.170 28.376 -15.119 1.00 27.50 82 PHE A CA 1
ATOM 621 C C . PHE A 1 82 ? -26.748 28.357 -13.650 1.00 27.50 82 PHE A C 1
ATOM 623 O O . PHE A 1 82 ? -25.966 29.202 -13.212 1.00 27.50 82 PHE A O 1
ATOM 630 N N . THR A 1 83 ? -27.283 27.400 -12.894 1.00 33.72 83 THR A N 1
ATOM 631 C CA . THR A 1 83 ? -26.635 26.907 -11.677 1.00 33.72 83 THR A CA 1
ATOM 632 C C . THR A 1 83 ? -25.193 26.550 -12.047 1.00 33.72 83 THR A C 1
ATOM 634 O O . THR A 1 83 ? -25.003 25.943 -13.108 1.00 33.72 83 THR A O 1
ATOM 637 N N . PRO A 1 84 ? -24.173 26.921 -11.252 1.00 29.34 84 PRO A N 1
ATOM 638 C CA . PRO A 1 84 ? -22.823 26.449 -11.516 1.00 29.34 84 PRO A CA 1
ATOM 639 C C . PRO A 1 84 ? -22.839 24.919 -11.541 1.00 29.34 84 PRO A C 1
ATOM 641 O O . PRO A 1 84 ? -23.322 24.278 -10.607 1.00 29.34 84 PRO A O 1
ATOM 644 N N . VAL A 1 85 ? -22.344 24.343 -12.637 1.00 28.97 85 VAL A N 1
ATOM 645 C CA . VAL A 1 85 ? -21.964 22.929 -12.656 1.00 28.97 85 VAL A CA 1
ATOM 646 C C . VAL A 1 85 ? -20.873 22.781 -11.592 1.00 28.97 85 VAL A C 1
ATOM 648 O O . VAL A 1 85 ? -19.970 23.623 -11.590 1.00 28.97 85 VAL A O 1
ATOM 651 N N . PRO A 1 86 ? -20.942 21.788 -10.685 1.00 30.77 86 PRO A N 1
ATOM 652 C CA . PRO A 1 86 ? -19.859 21.546 -9.743 1.00 30.77 86 PRO A CA 1
ATOM 653 C C . PRO A 1 86 ? -18.543 21.431 -10.511 1.00 30.77 86 PRO A C 1
ATOM 655 O O . PRO A 1 86 ? -18.473 20.688 -11.496 1.00 30.77 86 PRO A O 1
ATOM 658 N N . GLU A 1 87 ? -17.518 22.182 -10.102 1.00 27.42 87 GLU A N 1
ATOM 659 C CA . GLU A 1 87 ? -16.177 21.947 -10.629 1.00 27.42 87 GLU A CA 1
ATOM 660 C C . GLU A 1 87 ? -15.828 20.483 -10.371 1.00 27.42 87 GLU A C 1
ATOM 662 O O . GLU A 1 87 ? -16.028 19.970 -9.268 1.00 27.42 87 GLU A O 1
ATOM 667 N N . LYS A 1 88 ? -15.369 19.795 -11.420 1.00 26.86 88 LYS A N 1
ATOM 668 C CA . LYS A 1 88 ? -14.962 18.396 -11.330 1.00 26.86 88 LYS A CA 1
ATOM 669 C C . LYS A 1 88 ? -13.841 18.330 -10.293 1.00 26.86 88 LYS A C 1
ATOM 671 O O . LYS A 1 88 ? -12.740 18.792 -10.590 1.00 26.86 88 LYS A O 1
ATOM 676 N N . GLN A 1 89 ? -14.125 17.786 -9.104 1.00 30.27 89 GLN A N 1
ATOM 677 C CA . GLN A 1 89 ? -13.082 17.432 -8.144 1.00 30.27 89 GLN A CA 1
ATOM 678 C C . GLN A 1 89 ? -12.051 16.599 -8.902 1.00 30.27 89 GLN A C 1
ATOM 680 O O . GLN A 1 89 ? -12.383 15.572 -9.496 1.00 30.27 89 GLN A O 1
ATOM 685 N N . ILE A 1 90 ? -10.822 17.103 -8.952 1.00 32.00 90 ILE A N 1
ATOM 686 C CA . ILE A 1 90 ? -9.695 16.364 -9.500 1.00 32.00 90 ILE A CA 1
ATOM 687 C C . ILE A 1 90 ? -9.281 15.422 -8.376 1.00 32.00 90 ILE A C 1
ATOM 689 O O . ILE A 1 90 ? -8.564 15.826 -7.462 1.00 32.00 90 ILE A O 1
ATOM 693 N N . SER A 1 91 ? -9.822 14.207 -8.403 1.00 49.56 91 SER A N 1
ATOM 694 C CA . SER A 1 91 ? -9.364 13.106 -7.565 1.00 49.56 91 SER A CA 1
ATOM 695 C C . SER A 1 91 ? -7.855 12.939 -7.754 1.00 49.56 91 SER A C 1
ATOM 697 O O . SER A 1 91 ? -7.346 12.967 -8.874 1.00 49.56 91 SER A O 1
ATOM 699 N N . LYS A 1 92 ? -7.122 12.833 -6.644 1.00 71.62 92 LYS A N 1
ATOM 700 C CA . LYS A 1 92 ? -5.716 12.424 -6.668 1.00 71.62 92 LYS A CA 1
ATOM 701 C C . LYS A 1 92 ? -5.694 10.892 -6.755 1.00 71.62 92 LYS A C 1
ATOM 703 O O . LYS A 1 92 ? -6.445 10.275 -6.000 1.00 71.62 92 LYS A O 1
ATOM 708 N N . PRO A 1 93 ? -4.844 10.283 -7.602 1.00 82.50 93 PRO A N 1
ATOM 709 C CA . PRO A 1 93 ? -4.675 8.838 -7.609 1.00 82.50 93 PRO A CA 1
ATOM 710 C C . PRO A 1 93 ? -4.331 8.270 -6.228 1.00 82.50 93 PRO A C 1
ATOM 712 O O . PRO A 1 93 ? -3.531 8.863 -5.497 1.00 82.50 93 PRO A O 1
ATOM 715 N N . SER A 1 94 ? -4.916 7.122 -5.889 1.00 84.50 94 SER A N 1
ATOM 716 C CA . SER A 1 94 ? -4.721 6.422 -4.616 1.00 84.50 94 SER A CA 1
ATOM 717 C C . SER A 1 94 ? -4.698 4.901 -4.805 1.00 84.50 94 SER A C 1
ATOM 719 O O . SER A 1 94 ? -5.313 4.361 -5.725 1.00 84.50 94 SER A O 1
ATOM 721 N N . ILE A 1 95 ? -3.982 4.188 -3.929 1.00 88.19 95 ILE A N 1
ATOM 722 C CA . ILE A 1 95 ? -4.072 2.725 -3.853 1.00 88.19 95 ILE A CA 1
ATOM 723 C C . ILE A 1 95 ? -5.336 2.368 -3.058 1.00 88.19 95 ILE A C 1
ATOM 725 O O . ILE A 1 95 ? -5.387 2.589 -1.851 1.00 88.19 95 ILE A O 1
ATOM 729 N N . VAL A 1 96 ? -6.347 1.800 -3.720 1.00 88.50 96 VAL A N 1
ATOM 730 C CA . VAL A 1 96 ? -7.623 1.390 -3.097 1.00 88.50 96 VAL A CA 1
ATOM 731 C C . VAL A 1 96 ? -7.645 -0.073 -2.646 1.00 88.50 96 VAL A C 1
ATOM 733 O O . VAL A 1 96 ? -8.601 -0.518 -2.017 1.00 88.50 96 VAL A O 1
ATOM 736 N N . GLY A 1 97 ? -6.606 -0.848 -2.962 1.00 89.31 97 GLY A N 1
ATOM 737 C CA . GLY A 1 97 ? -6.508 -2.241 -2.537 1.00 89.31 97 GLY A CA 1
ATOM 738 C C . GLY A 1 97 ? -5.285 -2.975 -3.076 1.00 89.31 97 GLY A C 1
ATOM 739 O O . GLY A 1 97 ? -4.459 -2.422 -3.804 1.00 89.31 97 GLY A O 1
ATOM 740 N N . LYS A 1 98 ? -5.187 -4.260 -2.728 1.00 93.19 98 LYS A N 1
ATOM 741 C CA . LYS A 1 98 ? -4.134 -5.176 -3.186 1.00 93.19 98 LYS A CA 1
ATOM 742 C C . LYS A 1 98 ? -4.741 -6.272 -4.054 1.00 93.19 98 LYS A C 1
ATOM 744 O O . LYS A 1 98 ? -5.685 -6.938 -3.633 1.00 93.19 98 LYS A O 1
ATOM 749 N N . VAL A 1 99 ? -4.168 -6.508 -5.231 1.00 94.56 99 VAL A N 1
ATOM 750 C CA . VAL A 1 99 ? -4.468 -7.682 -6.061 1.00 94.56 99 VAL A CA 1
ATOM 751 C C . VAL A 1 99 ? -3.355 -8.708 -5.896 1.00 94.56 99 VAL A C 1
ATOM 753 O O . VAL A 1 99 ? -2.172 -8.403 -6.057 1.00 94.56 99 VAL A O 1
ATOM 756 N N . LYS A 1 100 ? -3.729 -9.937 -5.535 1.00 95.62 100 LYS A N 1
ATOM 757 C CA . LYS A 1 100 ? -2.769 -11.009 -5.265 1.00 95.62 100 LYS A CA 1
ATOM 758 C C . LYS A 1 100 ? -2.411 -11.748 -6.543 1.00 95.62 100 LYS A C 1
ATOM 760 O O . LYS A 1 100 ? -3.273 -12.189 -7.302 1.00 95.62 100 LYS A O 1
ATOM 765 N N . PHE A 1 101 ? -1.114 -11.888 -6.754 1.00 98.19 101 PHE A N 1
ATOM 766 C CA . PHE A 1 101 ? -0.506 -12.669 -7.810 1.00 98.19 101 PHE A CA 1
ATOM 767 C C . PHE A 1 101 ? 0.419 -13.713 -7.185 1.00 98.19 101 PHE A C 1
ATOM 769 O O . PHE A 1 101 ? 0.990 -13.513 -6.115 1.00 98.19 101 PHE A O 1
ATOM 776 N N . GLN A 1 102 ? 0.601 -14.830 -7.876 1.00 96.69 102 GLN A N 1
ATOM 777 C CA . GLN A 1 102 ? 1.564 -15.861 -7.505 1.00 96.69 102 GLN A CA 1
ATOM 778 C C . GLN A 1 102 ? 2.544 -16.111 -8.645 1.00 96.69 102 GLN A C 1
ATOM 780 O O . GLN A 1 102 ? 2.162 -16.063 -9.819 1.00 96.69 102 GLN A O 1
ATOM 785 N N . VAL A 1 103 ? 3.786 -16.447 -8.299 1.00 96.69 103 VAL A N 1
ATOM 786 C CA . VAL A 1 103 ? 4.757 -17.022 -9.233 1.00 96.69 103 VAL A CA 1
ATOM 787 C C . VAL A 1 103 ? 4.172 -18.296 -9.839 1.00 96.69 103 VAL A C 1
ATOM 789 O O . VAL A 1 103 ? 3.646 -19.165 -9.139 1.00 96.69 103 VAL A O 1
ATOM 792 N N . ASP A 1 104 ? 4.251 -18.391 -11.162 1.00 92.75 104 ASP A N 1
ATOM 793 C CA . ASP A 1 104 ? 3.780 -19.538 -11.934 1.00 92.75 104 ASP A CA 1
ATOM 794 C C . ASP A 1 104 ? 4.938 -20.284 -12.582 1.00 92.75 104 ASP A C 1
ATOM 796 O O . ASP A 1 104 ? 5.111 -21.481 -12.356 1.00 92.75 104 ASP A O 1
ATOM 800 N N . VAL A 1 105 ? 5.769 -19.555 -13.331 1.00 95.25 105 VAL A N 1
ATOM 801 C CA . VAL A 1 105 ? 6.989 -20.080 -13.940 1.00 95.25 105 VAL A CA 1
ATOM 802 C C . VAL A 1 105 ? 8.175 -19.372 -13.285 1.00 95.25 105 VAL A C 1
ATOM 804 O O . VAL A 1 105 ? 8.505 -18.258 -13.691 1.00 95.25 105 VAL A O 1
ATOM 807 N N . PRO A 1 106 ? 8.822 -19.972 -12.267 1.00 90.88 106 PRO A N 1
ATOM 808 C CA . PRO A 1 106 ? 9.908 -19.319 -11.537 1.00 90.88 106 PRO A CA 1
ATOM 809 C C . PRO A 1 106 ? 11.183 -19.139 -12.372 1.00 90.88 106 PRO A C 1
ATOM 811 O O . PRO A 1 106 ? 11.974 -18.261 -12.064 1.00 90.88 106 PRO A O 1
ATOM 814 N N . ASP A 1 107 ? 11.381 -19.935 -13.427 1.00 91.62 107 ASP A N 1
ATOM 815 C CA . ASP A 1 107 ? 12.564 -19.912 -14.300 1.00 91.62 107 ASP A CA 1
ATOM 816 C C . ASP A 1 107 ? 12.137 -19.835 -15.782 1.00 91.62 107 ASP A C 1
ATOM 818 O O . ASP A 1 107 ? 12.204 -20.830 -16.507 1.00 91.62 107 ASP A O 1
ATOM 822 N N . VAL A 1 108 ? 11.685 -18.667 -16.255 1.00 97.19 108 VAL A N 1
ATOM 823 C CA . VAL A 1 108 ? 11.381 -18.448 -17.687 1.00 97.19 108 VAL A CA 1
ATOM 824 C C . VAL A 1 108 ? 12.677 -18.333 -18.490 1.00 97.19 108 VAL A C 1
ATOM 826 O O . VAL A 1 108 ? 12.849 -18.991 -19.514 1.00 97.19 108 VAL A O 1
ATOM 829 N N . ALA A 1 109 ? 13.610 -17.505 -18.019 1.00 96.56 109 ALA A N 1
ATOM 830 C CA . ALA A 1 109 ? 14.905 -17.293 -18.656 1.00 96.56 109 ALA A CA 1
ATOM 831 C C . ALA A 1 109 ? 15.940 -16.880 -17.609 1.00 96.56 109 ALA A C 1
ATOM 833 O O . ALA A 1 109 ? 15.648 -16.050 -16.762 1.00 96.56 109 ALA A O 1
ATOM 834 N N . SER A 1 110 ? 17.170 -17.390 -17.692 1.00 95.75 110 SER A N 1
ATOM 835 C CA . SER A 1 110 ? 18.254 -17.037 -16.764 1.00 95.75 110 SER A CA 1
ATOM 836 C C . SER A 1 110 ? 19.414 -16.398 -17.518 1.00 95.75 110 SER A C 1
ATOM 838 O O . SER A 1 110 ? 19.858 -16.937 -18.535 1.00 95.75 110 SER A O 1
ATOM 840 N N . ALA A 1 111 ? 19.934 -15.281 -17.001 1.00 95.31 111 ALA A N 1
ATOM 841 C CA . ALA A 1 111 ? 21.044 -14.557 -17.617 1.00 95.31 111 ALA A CA 1
ATOM 842 C C . ALA A 1 111 ? 22.278 -15.460 -17.780 1.00 95.31 111 ALA A C 1
ATOM 844 O O . ALA A 1 111 ? 22.874 -15.498 -18.854 1.00 95.31 111 ALA A O 1
ATOM 845 N N . GLU A 1 112 ? 22.600 -16.265 -16.761 1.00 92.44 112 GLU A N 1
ATOM 846 C CA . GLU A 1 112 ? 23.717 -17.218 -16.791 1.00 92.44 112 GLU A CA 1
ATOM 847 C C . GLU A 1 112 ? 23.549 -18.262 -17.904 1.00 92.44 112 GLU A C 1
ATOM 849 O O . GLU A 1 112 ? 24.461 -18.458 -18.709 1.00 92.44 112 GLU A O 1
ATOM 854 N N . LYS A 1 113 ? 22.363 -18.885 -18.008 1.00 92.06 113 LYS A N 1
ATOM 855 C CA . LYS A 1 113 ? 22.063 -19.893 -19.045 1.00 92.06 113 LYS A CA 1
ATOM 856 C C . LYS A 1 113 ? 22.131 -19.309 -20.465 1.00 92.06 113 LYS A C 1
ATOM 858 O O . LYS A 1 113 ? 22.429 -20.040 -21.404 1.00 92.06 113 LYS A O 1
ATOM 863 N N . LEU A 1 114 ? 21.878 -18.006 -20.613 1.00 92.75 114 LEU A N 1
ATOM 864 C CA . LEU A 1 114 ? 21.955 -17.259 -21.874 1.00 92.75 114 LEU A CA 1
ATOM 865 C C . LEU A 1 114 ? 23.339 -16.625 -22.136 1.00 92.75 114 LEU A C 1
ATOM 867 O O . LEU A 1 114 ? 23.521 -15.958 -23.157 1.00 92.75 114 LEU A O 1
ATOM 871 N N . GLY A 1 115 ? 24.316 -16.805 -21.239 1.00 91.06 115 GLY A N 1
ATOM 872 C CA . GLY A 1 115 ? 25.658 -16.220 -21.364 1.00 91.06 115 GLY A CA 1
ATOM 873 C C . GLY A 1 115 ? 25.713 -14.696 -21.176 1.00 91.06 115 GLY A C 1
ATOM 874 O O . GLY A 1 115 ? 26.624 -14.049 -21.690 1.00 91.06 115 GLY A O 1
ATOM 875 N N . GLN A 1 116 ? 24.738 -14.120 -20.470 1.00 92.19 116 GLN A N 1
ATOM 876 C CA . GLN A 1 116 ? 24.556 -12.679 -20.271 1.00 92.19 116 GLN A CA 1
ATOM 877 C C . GLN A 1 116 ? 24.894 -12.253 -18.834 1.00 92.19 116 GLN A C 1
ATOM 879 O O . GLN A 1 116 ? 24.753 -13.022 -17.884 1.00 92.19 116 GLN A O 1
ATOM 884 N N . ALA A 1 117 ? 25.295 -10.993 -18.651 1.00 92.56 117 ALA A N 1
ATOM 885 C CA . ALA A 1 117 ? 25.452 -10.390 -17.327 1.00 92.56 117 ALA A CA 1
ATOM 886 C C . ALA A 1 117 ? 24.107 -10.025 -16.687 1.00 92.56 117 ALA A C 1
ATOM 888 O O . ALA A 1 117 ? 23.960 -10.151 -15.466 1.00 92.56 117 ALA A O 1
ATOM 889 N N . 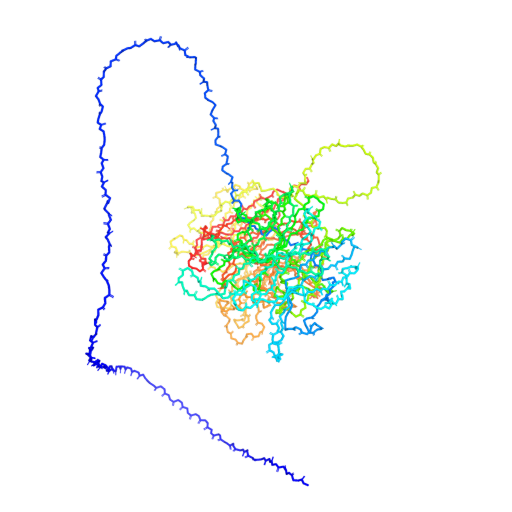SER A 1 118 ? 23.150 -9.567 -17.495 1.00 96.19 118 SER A N 1
ATOM 890 C CA . SER A 1 118 ? 21.764 -9.352 -17.084 1.00 96.19 118 SER A CA 1
ATOM 891 C C . SER A 1 118 ? 20.797 -9.460 -18.262 1.00 96.19 118 SER A C 1
ATOM 893 O O . SER A 1 118 ? 21.169 -9.207 -19.412 1.00 96.19 118 SER A O 1
ATOM 895 N N . ILE A 1 119 ? 19.556 -9.825 -17.951 1.00 97.62 119 ILE A N 1
ATOM 896 C CA . ILE A 1 119 ? 18.396 -9.813 -18.838 1.00 97.62 119 ILE A CA 1
ATOM 897 C C . ILE A 1 119 ? 17.238 -9.086 -18.150 1.00 97.62 119 ILE A C 1
ATOM 899 O O . ILE A 1 119 ? 16.987 -9.332 -16.972 1.00 97.62 119 ILE A O 1
ATOM 903 N N . VAL A 1 120 ? 16.584 -8.166 -18.858 1.00 97.56 120 VAL A N 1
ATOM 904 C CA . VAL A 1 120 ? 15.504 -7.317 -18.320 1.00 97.56 120 VAL A CA 1
ATOM 905 C C . VAL A 1 120 ? 14.514 -6.901 -19.414 1.00 97.56 120 VAL A C 1
ATOM 907 O O . VAL A 1 120 ? 14.799 -7.112 -20.596 1.00 97.56 120 VAL A O 1
ATOM 910 N N . GLY A 1 121 ? 13.397 -6.274 -19.042 1.00 96.81 121 GLY A N 1
ATOM 911 C CA . GLY A 1 121 ? 12.411 -5.727 -19.979 1.00 96.81 121 GLY A CA 1
ATOM 912 C C . GLY A 1 121 ? 11.805 -6.799 -20.895 1.00 96.81 121 GLY A C 1
ATOM 913 O O . GLY A 1 121 ? 12.100 -6.796 -22.093 1.00 96.81 121 GLY A O 1
ATOM 914 N N . PRO A 1 122 ? 11.043 -7.764 -20.350 1.00 98.19 122 PRO A N 1
ATOM 915 C CA . PRO A 1 122 ? 10.271 -8.716 -21.135 1.00 98.19 122 PRO A CA 1
ATOM 916 C C . PRO A 1 122 ? 9.147 -8.023 -21.921 1.00 98.19 122 PRO A C 1
ATOM 918 O O . PRO A 1 122 ? 8.352 -7.290 -21.349 1.00 98.19 122 PRO A O 1
ATOM 921 N N . SER A 1 123 ? 9.013 -8.335 -23.209 1.00 98.38 123 SER A N 1
ATOM 922 C CA . SER A 1 123 ? 7.785 -8.089 -23.983 1.00 98.38 123 SER A CA 1
ATOM 923 C C . SER A 1 123 ? 7.423 -9.334 -24.788 1.00 98.38 123 SER A C 1
ATOM 925 O O . SER A 1 123 ? 8.299 -10.102 -25.202 1.00 98.38 123 SER A O 1
ATOM 927 N N . LEU A 1 124 ? 6.125 -9.588 -24.942 1.00 97.19 124 LEU A N 1
ATOM 928 C CA . LEU A 1 124 ? 5.589 -10.862 -25.399 1.00 97.19 124 LEU A CA 1
ATOM 929 C C . LEU A 1 124 ? 4.569 -10.679 -26.513 1.00 97.19 124 LEU A C 1
ATOM 931 O O . LEU A 1 124 ? 3.784 -9.740 -26.517 1.00 97.19 124 LEU A O 1
ATOM 935 N N . ILE A 1 125 ? 4.529 -11.643 -27.429 1.00 96.44 125 ILE A N 1
ATOM 936 C CA . ILE A 1 125 ? 3.488 -11.710 -28.451 1.00 96.44 125 ILE A CA 1
ATOM 937 C C . ILE A 1 125 ? 3.118 -13.157 -28.766 1.00 96.44 125 ILE A C 1
ATOM 939 O O . ILE A 1 125 ? 3.976 -14.048 -28.756 1.00 96.44 125 ILE A O 1
ATOM 943 N N . GLN A 1 126 ? 1.845 -13.390 -29.083 1.00 95.19 126 GLN A N 1
ATOM 944 C CA . GLN A 1 126 ? 1.423 -14.619 -29.744 1.00 95.19 126 GLN A CA 1
ATOM 945 C C . GLN A 1 126 ? 1.610 -14.470 -31.260 1.00 95.19 126 GLN A C 1
ATOM 947 O O . GLN A 1 126 ? 1.149 -13.508 -31.867 1.00 95.19 126 GLN A O 1
ATOM 952 N N . LEU A 1 127 ? 2.314 -15.419 -31.867 1.00 94.00 127 LEU A N 1
ATOM 953 C CA . LEU A 1 127 ? 2.547 -15.489 -33.306 1.00 94.00 127 LEU A CA 1
ATOM 954 C C . LEU A 1 127 ? 1.330 -16.088 -34.023 1.00 94.00 127 LEU A C 1
ATOM 956 O O . LEU A 1 127 ? 0.561 -16.850 -33.438 1.00 94.00 127 LEU A O 1
ATOM 960 N N . GLU A 1 128 ? 1.214 -15.839 -35.329 1.00 89.81 128 GLU A N 1
ATOM 961 C CA . GLU A 1 128 ? 0.154 -16.409 -36.184 1.00 89.81 128 GLU A CA 1
ATOM 962 C C . GLU A 1 128 ? 0.085 -17.951 -36.179 1.00 89.81 128 GLU A C 1
ATOM 964 O O . GLU A 1 128 ? -0.966 -18.522 -36.466 1.00 89.81 128 GLU A O 1
ATOM 969 N N . ASP A 1 129 ? 1.181 -18.641 -35.841 1.00 89.38 129 ASP A N 1
ATOM 970 C CA . ASP A 1 129 ? 1.212 -20.104 -35.694 1.00 89.38 129 ASP A CA 1
ATOM 971 C C . ASP A 1 129 ? 0.772 -20.609 -34.303 1.00 89.38 129 ASP A C 1
ATOM 973 O O . ASP A 1 129 ? 0.812 -21.811 -34.032 1.00 89.38 129 ASP A O 1
ATOM 977 N N . GLY A 1 130 ? 0.327 -19.699 -33.431 1.00 91.75 130 GLY A N 1
ATOM 978 C CA . GLY A 1 130 ? -0.179 -19.963 -32.086 1.00 91.75 130 GLY A CA 1
ATOM 979 C C . GLY A 1 130 ? 0.890 -20.017 -30.993 1.00 91.75 130 GLY A C 1
ATOM 980 O O . GLY A 1 130 ? 0.528 -20.022 -29.815 1.00 91.75 130 GLY A O 1
ATOM 981 N N . ARG A 1 131 ? 2.185 -20.033 -31.345 1.00 96.44 131 ARG A N 1
ATOM 982 C CA . ARG A 1 131 ? 3.292 -20.011 -30.374 1.00 96.44 131 ARG A CA 1
ATOM 983 C C . ARG A 1 131 ? 3.466 -18.630 -29.752 1.00 96.44 131 ARG A C 1
ATOM 985 O O . ARG A 1 131 ? 3.111 -17.618 -30.344 1.00 96.44 131 ARG A O 1
ATOM 992 N N . TYR A 1 132 ? 4.091 -18.585 -28.584 1.00 97.94 132 TYR A N 1
ATOM 993 C CA . TYR A 1 132 ? 4.420 -17.350 -27.877 1.00 97.94 132 TYR A CA 1
ATOM 994 C C . TYR A 1 132 ? 5.905 -17.045 -28.037 1.00 97.94 132 TYR A C 1
ATOM 996 O O . TYR A 1 132 ? 6.740 -17.935 -27.857 1.00 97.94 132 TYR A O 1
ATOM 1004 N N . ARG A 1 133 ? 6.248 -15.792 -28.342 1.00 98.38 133 ARG A N 1
ATOM 1005 C CA . ARG A 1 133 ? 7.632 -15.308 -28.372 1.00 98.38 133 ARG A CA 1
ATOM 1006 C C . ARG A 1 133 ? 7.820 -14.214 -27.329 1.00 98.38 133 ARG A C 1
ATOM 1008 O O . ARG A 1 133 ? 7.033 -13.276 -27.269 1.00 98.38 133 ARG A O 1
ATOM 1015 N N . LEU A 1 134 ? 8.878 -14.357 -26.540 1.00 98.69 134 LEU A N 1
ATOM 1016 C CA . LEU A 1 134 ? 9.348 -13.411 -25.536 1.00 98.69 134 LEU A CA 1
ATOM 1017 C C . LEU A 1 134 ? 10.605 -12.735 -26.082 1.00 98.69 134 LEU A C 1
ATOM 1019 O O . LEU A 1 134 ? 11.535 -13.422 -26.504 1.00 98.69 134 LEU A O 1
ATOM 1023 N N . TYR A 1 135 ? 10.650 -11.410 -26.043 1.00 98.81 135 TYR A N 1
ATOM 1024 C CA . TYR A 1 135 ? 11.826 -10.598 -26.341 1.00 98.81 135 TYR A CA 1
ATOM 1025 C C . TYR A 1 135 ? 12.326 -9.973 -25.046 1.00 98.81 135 TYR A C 1
ATOM 1027 O O . TYR A 1 135 ? 11.528 -9.564 -24.209 1.00 98.81 135 TYR A O 1
ATOM 1035 N N . ILE A 1 136 ? 13.644 -9.908 -24.882 1.00 98.38 136 ILE A N 1
ATOM 1036 C CA . ILE A 1 136 ? 14.287 -9.375 -23.676 1.00 98.38 136 ILE A CA 1
ATOM 1037 C C . ILE A 1 136 ? 15.509 -8.548 -24.051 1.00 98.38 136 ILE A C 1
ATOM 1039 O O . ILE A 1 136 ? 16.263 -8.913 -24.961 1.00 98.38 136 ILE A O 1
ATOM 1043 N N . GLN A 1 137 ? 15.747 -7.466 -23.310 1.00 98.12 137 GLN A N 1
ATOM 1044 C CA . GLN A 1 137 ? 17.049 -6.807 -23.300 1.00 98.12 137 GLN A CA 1
ATOM 1045 C C . GLN A 1 137 ? 18.076 -7.760 -22.681 1.00 98.12 137 GLN A C 1
ATOM 1047 O O . GLN A 1 137 ? 17.866 -8.260 -21.581 1.00 98.12 137 GLN A O 1
ATOM 1052 N N . ALA A 1 138 ? 19.209 -7.957 -23.346 1.00 96.81 138 ALA A N 1
ATOM 1053 C CA . ALA A 1 138 ? 20.317 -8.791 -22.902 1.00 96.81 138 ALA A CA 1
ATOM 1054 C C . ALA A 1 138 ? 21.628 -7.997 -22.923 1.00 96.81 138 ALA A C 1
ATOM 1056 O O . ALA A 1 138 ? 22.027 -7.443 -23.948 1.00 96.81 138 ALA A O 1
ATOM 1057 N N . ARG A 1 139 ? 22.303 -7.935 -21.773 1.00 94.94 139 ARG A N 1
ATOM 1058 C CA . ARG A 1 139 ? 23.587 -7.247 -21.591 1.00 94.94 139 ARG A CA 1
ATOM 1059 C C . ARG A 1 139 ? 24.716 -8.271 -21.545 1.00 94.94 139 ARG A C 1
ATOM 1061 O O . ARG A 1 139 ? 24.752 -9.095 -20.630 1.00 94.94 139 ARG A O 1
ATOM 1068 N N . ALA A 1 140 ? 25.667 -8.171 -22.471 1.00 87.81 140 ALA A N 1
ATOM 1069 C CA . ALA A 1 140 ? 26.821 -9.065 -22.530 1.00 87.81 140 ALA A CA 1
ATOM 1070 C C . ALA A 1 140 ? 27.698 -8.977 -21.260 1.00 87.81 140 ALA A C 1
ATOM 1072 O O . ALA A 1 140 ? 27.798 -7.921 -20.626 1.00 87.81 140 ALA A O 1
ATOM 1073 N N . ASP A 1 141 ? 28.385 -10.067 -20.890 1.00 78.12 141 ASP A N 1
ATOM 1074 C CA . ASP A 1 141 ? 29.380 -10.018 -19.808 1.00 78.12 141 ASP A CA 1
ATOM 1075 C C . ASP A 1 141 ? 30.571 -9.139 -20.216 1.00 78.12 141 ASP A C 1
ATOM 1077 O O . ASP A 1 141 ? 31.292 -9.433 -21.171 1.00 78.12 141 ASP A O 1
ATOM 1081 N N . GLY A 1 142 ? 30.825 -8.075 -19.448 1.00 64.38 142 GLY A N 1
ATOM 1082 C CA . GLY A 1 142 ? 31.955 -7.163 -19.638 1.00 64.38 142 GLY A CA 1
ATOM 1083 C C . GLY A 1 142 ? 33.344 -7.803 -19.479 1.00 64.38 142 GLY A C 1
ATOM 1084 O O . GLY A 1 142 ? 34.343 -7.122 -19.750 1.00 64.38 142 GLY A O 1
ATOM 1085 N N . LYS A 1 143 ? 33.414 -9.074 -19.047 1.00 63.06 143 LYS A N 1
ATOM 1086 C CA . LYS A 1 143 ? 34.609 -9.940 -19.041 1.00 63.06 143 LYS A CA 1
ATOM 1087 C C . LYS A 1 143 ? 34.840 -10.696 -20.356 1.00 63.06 143 LYS A C 1
ATOM 1089 O O . LYS A 1 143 ? 35.933 -11.235 -20.541 1.00 63.06 143 LYS A O 1
ATOM 1094 N N . SER A 1 144 ? 33.853 -10.761 -21.252 1.00 60.12 144 SER A N 1
ATOM 1095 C CA . SER A 1 144 ? 34.076 -11.251 -22.616 1.00 60.12 144 SER A CA 1
ATOM 1096 C C . SER A 1 144 ? 35.113 -10.362 -23.314 1.00 60.12 144 SER A C 1
ATOM 1098 O O . SER A 1 144 ? 35.185 -9.152 -23.078 1.00 60.12 144 SER A O 1
ATOM 1100 N N . LYS A 1 145 ? 35.974 -10.971 -24.138 1.00 47.88 145 LYS A N 1
ATOM 1101 C CA . LYS A 1 145 ? 36.978 -10.217 -24.911 1.00 47.88 145 LYS A CA 1
ATOM 1102 C C . LYS A 1 145 ? 36.341 -9.434 -26.059 1.00 47.88 145 LYS A C 1
ATOM 1104 O O . LYS A 1 145 ? 36.868 -8.394 -26.438 1.00 47.88 145 LYS A O 1
ATOM 1109 N N . ASP A 1 146 ? 35.192 -9.913 -26.518 1.00 57.41 146 ASP A N 1
ATOM 1110 C CA . ASP A 1 146 ? 34.358 -9.335 -27.558 1.00 57.41 146 ASP A CA 1
ATOM 1111 C C . ASP A 1 146 ? 33.062 -8.853 -26.884 1.00 57.41 146 ASP A C 1
ATOM 1113 O O . ASP A 1 146 ? 32.104 -9.609 -26.729 1.00 57.41 146 ASP A O 1
ATOM 1117 N N . ARG A 1 147 ? 33.072 -7.613 -26.372 1.00 61.50 147 ARG A N 1
ATOM 1118 C CA . ARG A 1 147 ? 31.937 -7.036 -25.632 1.00 61.50 147 ARG A CA 1
ATOM 1119 C C . ARG A 1 147 ? 30.785 -6.709 -26.578 1.00 61.50 147 ARG A C 1
ATOM 1121 O O . ARG A 1 147 ? 30.765 -5.634 -27.167 1.00 61.50 147 ARG A O 1
ATOM 1128 N N . ASP A 1 148 ? 29.808 -7.600 -26.642 1.00 71.94 148 ASP A N 1
ATOM 1129 C CA . ASP A 1 148 ? 28.653 -7.535 -27.550 1.00 71.94 148 ASP A CA 1
ATOM 1130 C C . ASP A 1 148 ? 27.530 -6.571 -27.084 1.00 71.94 148 ASP A C 1
ATOM 1132 O O . ASP A 1 148 ? 26.349 -6.808 -27.310 1.00 71.94 148 ASP A O 1
ATOM 1136 N N . GLY A 1 149 ? 27.887 -5.495 -26.371 1.00 87.38 149 GLY A N 1
ATOM 1137 C CA . GLY A 1 149 ? 26.979 -4.409 -25.978 1.00 87.38 149 GLY A CA 1
ATOM 1138 C C . GLY A 1 149 ? 25.721 -4.813 -25.187 1.00 87.38 149 GLY A C 1
ATOM 1139 O O . GLY A 1 149 ? 25.767 -5.613 -24.245 1.00 87.38 149 GLY A O 1
ATOM 1140 N N . VAL A 1 150 ? 24.603 -4.167 -25.535 1.00 95.19 150 VAL A N 1
ATOM 1141 C CA . VAL A 1 150 ? 23.257 -4.420 -24.995 1.00 95.19 150 VAL A CA 1
ATOM 1142 C C . VAL A 1 150 ? 22.309 -4.612 -26.175 1.00 95.19 150 VAL A C 1
ATOM 1144 O O . VAL A 1 150 ? 22.026 -3.657 -26.899 1.00 95.19 150 VAL A O 1
ATOM 1147 N N . ASN A 1 151 ? 21.869 -5.851 -26.364 1.00 96.62 151 ASN A N 1
ATOM 1148 C CA . ASN A 1 151 ? 21.091 -6.328 -27.505 1.00 96.62 151 ASN A CA 1
ATOM 1149 C C . ASN A 1 151 ? 19.666 -6.708 -27.081 1.00 96.62 151 ASN A C 1
ATOM 1151 O O . ASN A 1 151 ? 19.379 -6.857 -25.895 1.00 96.62 151 ASN A O 1
ATOM 1155 N N . ILE A 1 152 ? 18.802 -6.993 -28.057 1.00 98.56 152 ILE A N 1
ATOM 1156 C CA . ILE A 1 152 ? 17.531 -7.696 -27.832 1.00 98.56 152 ILE A CA 1
ATOM 1157 C C . ILE A 1 152 ? 17.634 -9.107 -28.412 1.00 98.56 152 ILE A C 1
ATOM 1159 O O . ILE A 1 152 ? 17.956 -9.280 -29.591 1.00 98.56 152 ILE A O 1
ATOM 1163 N N . ILE A 1 153 ? 17.346 -10.114 -27.589 1.00 98.12 153 ILE A N 1
ATOM 1164 C CA . ILE A 1 153 ? 17.284 -11.538 -27.965 1.00 98.12 153 ILE A CA 1
ATOM 1165 C C . ILE A 1 153 ? 15.864 -12.074 -27.741 1.00 98.12 153 ILE A C 1
ATOM 1167 O O . ILE A 1 153 ? 15.021 -11.359 -27.199 1.00 98.12 153 ILE A O 1
ATOM 1171 N N . SER A 1 154 ? 15.585 -13.312 -28.162 1.00 98.56 154 SER A N 1
ATOM 1172 C CA . SER A 1 154 ? 14.258 -13.918 -28.000 1.00 98.56 154 SER A CA 1
ATOM 1173 C C . SER A 1 154 ? 14.277 -15.357 -27.487 1.00 98.56 154 SER A C 1
ATOM 1175 O O . SER A 1 154 ? 15.243 -16.103 -27.666 1.00 98.56 154 SER A O 1
ATOM 1177 N N . LEU A 1 155 ? 13.169 -15.737 -26.854 1.00 98.62 155 LEU A N 1
ATOM 1178 C CA . LEU A 1 155 ? 12.810 -17.103 -26.499 1.00 98.62 155 LEU A CA 1
ATOM 1179 C C . LEU A 1 155 ? 11.447 -17.441 -27.114 1.00 98.62 155 LEU A C 1
ATOM 1181 O O . LEU A 1 155 ? 10.593 -16.568 -27.261 1.00 98.62 155 LEU A O 1
ATOM 1185 N N . ILE A 1 156 ? 11.230 -18.713 -27.433 1.00 98.44 156 ILE A N 1
ATOM 1186 C CA . ILE A 1 156 ? 9.984 -19.235 -28.002 1.00 98.44 156 ILE A CA 1
ATOM 1187 C C . ILE A 1 156 ? 9.353 -20.269 -27.064 1.00 98.44 156 ILE A C 1
ATOM 1189 O O . ILE A 1 156 ? 10.057 -21.024 -26.393 1.00 98.44 156 ILE A O 1
ATOM 1193 N N . SER A 1 157 ? 8.025 -20.323 -27.036 1.00 97.94 157 SER A N 1
ATOM 1194 C CA . SER A 1 157 ? 7.250 -21.307 -26.284 1.00 97.94 157 SER A CA 1
ATOM 1195 C C . SER A 1 157 ? 6.011 -21.762 -27.055 1.00 97.94 157 SER A C 1
ATOM 1197 O O . SER A 1 157 ? 5.407 -20.990 -27.796 1.00 97.94 157 SER A O 1
ATOM 1199 N N . ASN A 1 158 ? 5.599 -23.016 -26.855 1.00 95.56 158 ASN A N 1
ATOM 1200 C CA . ASN A 1 158 ? 4.323 -23.531 -27.368 1.00 95.56 158 ASN A CA 1
ATOM 1201 C C . ASN A 1 158 ? 3.175 -23.390 -26.348 1.00 95.56 158 ASN A C 1
ATOM 1203 O O . ASN A 1 158 ? 2.016 -23.529 -26.723 1.00 95.56 158 ASN A O 1
ATOM 1207 N N . ASP A 1 159 ? 3.489 -23.164 -25.068 1.00 90.12 159 ASP A N 1
ATOM 1208 C CA . ASP A 1 159 ? 2.545 -23.219 -23.940 1.00 90.12 159 ASP A CA 1
ATOM 1209 C C . ASP A 1 159 ? 2.675 -22.027 -22.965 1.00 90.12 159 ASP A C 1
ATOM 1211 O O . ASP A 1 159 ? 1.994 -21.995 -21.946 1.00 90.12 159 ASP A O 1
ATOM 1215 N N . ALA A 1 160 ? 3.553 -21.062 -23.268 1.00 92.31 160 ALA A N 1
ATOM 1216 C CA . ALA A 1 160 ? 3.989 -19.953 -22.410 1.00 92.31 160 ALA A CA 1
ATOM 1217 C C . ALA A 1 160 ? 4.598 -20.369 -21.051 1.00 92.31 160 ALA A C 1
ATOM 1219 O O . ALA A 1 160 ? 4.905 -19.512 -20.218 1.00 92.31 160 ALA A O 1
ATOM 1220 N N . ILE A 1 161 ? 4.842 -21.668 -20.841 1.00 90.12 161 ILE A N 1
ATOM 1221 C CA . ILE A 1 161 ? 5.393 -22.245 -19.608 1.00 90.12 161 ILE A CA 1
ATOM 1222 C C . ILE A 1 161 ? 6.835 -22.701 -19.835 1.00 90.12 161 ILE A C 1
ATOM 1224 O O . ILE A 1 161 ? 7.717 -22.424 -19.025 1.00 90.12 161 ILE A O 1
ATOM 1228 N N . LYS A 1 162 ? 7.098 -23.394 -20.946 1.00 92.56 162 LYS A N 1
ATOM 1229 C CA . LYS A 1 162 ? 8.425 -23.893 -21.322 1.00 92.56 162 LYS A CA 1
ATOM 1230 C C . LYS A 1 162 ? 9.003 -23.034 -22.426 1.00 92.56 162 LYS A C 1
ATOM 1232 O O . LYS A 1 162 ? 8.428 -22.954 -23.510 1.00 92.56 162 LYS A O 1
ATOM 1237 N N . TRP A 1 163 ? 10.150 -22.433 -22.148 1.00 97.31 163 TRP A N 1
ATOM 1238 C CA . TRP A 1 163 ? 10.791 -21.461 -23.020 1.00 97.31 163 TRP A CA 1
ATOM 1239 C C . TRP A 1 163 ? 12.131 -21.985 -23.534 1.00 97.31 163 TRP A C 1
ATOM 1241 O O . TRP A 1 163 ? 12.964 -22.470 -22.768 1.00 97.31 163 TRP A O 1
ATOM 1251 N N . GLU A 1 164 ? 12.337 -21.881 -24.844 1.00 97.25 164 GLU A N 1
ATOM 1252 C CA . GLU A 1 164 ? 13.572 -22.258 -25.529 1.00 97.25 164 GLU A CA 1
ATOM 1253 C C . GLU A 1 164 ? 14.228 -21.008 -26.122 1.00 97.25 164 GLU A C 1
ATOM 1255 O O . GLU A 1 164 ? 13.567 -20.204 -26.777 1.00 97.25 164 GLU A O 1
ATOM 1260 N N . ALA A 1 165 ? 15.530 -20.823 -25.898 1.00 97.06 165 ALA A N 1
ATOM 1261 C CA . ALA A 1 165 ? 16.264 -19.683 -26.441 1.00 97.06 165 ALA A CA 1
ATOM 1262 C C . ALA A 1 165 ? 16.420 -19.798 -27.965 1.00 97.06 165 ALA A C 1
ATOM 1264 O O . ALA A 1 165 ? 16.959 -20.787 -28.466 1.00 97.06 165 ALA A O 1
ATOM 1265 N N . GLU A 1 166 ? 15.988 -18.778 -28.710 1.00 97.12 166 GLU A N 1
ATOM 1266 C CA . GLU A 1 166 ? 16.124 -18.765 -30.167 1.00 97.12 166 GLU A CA 1
ATOM 1267 C C . GLU A 1 166 ? 17.529 -18.286 -30.574 1.00 97.12 166 GLU A C 1
ATOM 1269 O O . GLU A 1 166 ? 18.000 -17.253 -30.092 1.00 97.12 166 GLU A O 1
ATOM 1274 N N . PRO A 1 167 ? 18.225 -18.984 -31.491 1.00 92.88 167 PRO A N 1
ATOM 1275 C CA . PRO A 1 167 ? 19.607 -18.663 -31.829 1.00 92.88 167 PRO A CA 1
ATOM 1276 C C . PRO A 1 167 ? 19.736 -17.319 -32.561 1.00 92.88 167 PRO A C 1
ATOM 1278 O O . PRO A 1 167 ? 19.075 -17.065 -33.573 1.00 92.88 167 PRO A O 1
ATOM 1281 N N . GLY A 1 168 ? 20.657 -16.482 -32.085 1.00 92.31 168 GLY A N 1
ATOM 1282 C CA . GLY A 1 168 ? 20.991 -15.185 -32.676 1.00 92.31 168 GLY A CA 1
ATOM 1283 C C . GLY A 1 168 ? 20.285 -13.994 -32.021 1.00 92.31 168 GLY A C 1
ATOM 1284 O O . GLY A 1 168 ? 19.476 -14.134 -31.108 1.00 92.31 168 GLY A O 1
ATOM 1285 N N . ILE A 1 169 ? 20.624 -12.802 -32.505 1.00 95.44 169 ILE A N 1
ATOM 1286 C CA . ILE A 1 169 ? 20.164 -11.516 -31.973 1.00 95.44 169 ILE A CA 1
ATOM 1287 C C . ILE A 1 169 ? 18.990 -11.000 -32.816 1.00 95.44 169 ILE A C 1
ATOM 1289 O O . ILE A 1 169 ? 19.010 -11.135 -34.040 1.00 95.44 169 ILE A O 1
ATOM 1293 N N . ARG A 1 170 ? 17.977 -10.405 -32.171 1.00 97.81 170 ARG A N 1
ATOM 1294 C CA . ARG A 1 170 ? 16.831 -9.762 -32.838 1.00 97.81 170 ARG A CA 1
ATOM 1295 C C . ARG A 1 170 ? 17.161 -8.322 -33.206 1.00 97.81 170 ARG A C 1
ATOM 1297 O O . ARG A 1 170 ? 17.148 -7.984 -34.383 1.00 97.81 170 ARG A O 1
ATOM 1304 N N . ILE A 1 171 ? 17.540 -7.511 -32.218 1.00 98.00 171 ILE A N 1
ATOM 1305 C CA . ILE A 1 171 ? 18.056 -6.153 -32.425 1.00 98.00 171 ILE A CA 1
ATOM 1306 C C . ILE A 1 171 ? 19.480 -6.103 -31.885 1.00 98.00 171 ILE A C 1
ATOM 1308 O O . ILE A 1 171 ? 19.704 -6.217 -30.681 1.00 98.00 171 ILE A O 1
ATOM 1312 N N . MET A 1 172 ? 20.444 -5.958 -32.792 1.00 95.19 172 MET A N 1
ATOM 1313 C CA . MET A 1 172 ? 21.844 -5.734 -32.441 1.00 95.19 172 MET A CA 1
ATOM 1314 C C . MET A 1 172 ? 22.049 -4.273 -32.048 1.00 95.19 172 MET A C 1
ATOM 1316 O O . MET A 1 172 ? 21.477 -3.376 -32.675 1.00 95.19 172 MET A O 1
ATOM 1320 N N . HIS A 1 173 ? 22.868 -4.037 -31.032 1.00 94.06 173 HIS A N 1
ATOM 1321 C CA . HIS A 1 173 ? 23.219 -2.708 -30.564 1.00 94.06 173 HIS A CA 1
ATOM 1322 C C . HIS A 1 173 ? 23.879 -1.869 -31.673 1.00 94.06 173 HIS A C 1
ATOM 1324 O O . HIS A 1 173 ? 24.475 -2.384 -32.622 1.00 94.06 173 HIS A O 1
ATOM 1330 N N . GLY A 1 174 ? 23.719 -0.553 -31.591 1.00 92.75 174 GLY A N 1
ATOM 1331 C CA . GLY A 1 174 ? 24.299 0.393 -32.534 1.00 92.75 174 GLY A CA 1
ATOM 1332 C C . GLY A 1 174 ? 25.776 0.703 -32.262 1.00 92.75 174 GLY A C 1
ATOM 1333 O O . GLY A 1 174 ? 26.361 0.291 -31.260 1.00 92.75 174 GLY A O 1
ATOM 1334 N N . SER A 1 175 ? 26.377 1.487 -33.157 1.00 90.44 175 SER A N 1
ATOM 1335 C CA . SER A 1 175 ? 27.664 2.149 -32.896 1.00 90.44 175 SER A CA 1
ATOM 1336 C C . SER A 1 175 ? 27.504 3.273 -31.862 1.00 90.44 175 SER A C 1
ATOM 1338 O O . SER A 1 175 ? 26.383 3.689 -31.593 1.00 90.44 175 SER A O 1
ATOM 1340 N N . GLU A 1 176 ? 28.596 3.818 -31.314 1.00 85.25 176 GLU A N 1
ATOM 1341 C CA . GLU A 1 176 ? 28.546 4.905 -30.309 1.00 85.25 176 GLU A CA 1
ATOM 1342 C C . GLU A 1 176 ? 27.749 6.149 -30.757 1.00 85.25 176 GLU A C 1
ATOM 1344 O O . GLU A 1 176 ? 27.196 6.860 -29.921 1.00 85.25 176 GLU A O 1
ATOM 1349 N N . SER A 1 177 ? 27.662 6.405 -32.069 1.00 86.06 177 SER A N 1
ATOM 1350 C CA . SER A 1 177 ? 26.888 7.507 -32.661 1.00 86.06 177 SER A CA 1
ATOM 1351 C C . SER A 1 177 ? 25.453 7.133 -33.061 1.00 86.06 177 SER A C 1
ATOM 1353 O O . SER A 1 177 ? 24.708 7.986 -33.545 1.00 86.06 177 SER A O 1
ATOM 1355 N N . SER A 1 178 ? 25.059 5.869 -32.901 1.00 93.00 178 SER A N 1
ATOM 1356 C CA . SER A 1 178 ? 23.709 5.385 -33.189 1.00 93.00 178 SER A CA 1
ATOM 1357 C C . SER A 1 178 ? 22.771 5.697 -32.023 1.00 93.00 178 SER A C 1
ATOM 1359 O O . SER A 1 178 ? 23.164 5.596 -30.864 1.00 93.00 178 SER A O 1
ATOM 1361 N N . VAL A 1 179 ? 21.504 6.008 -32.323 1.00 94.75 179 VAL A N 1
ATOM 1362 C CA . VAL A 1 179 ? 20.465 6.278 -31.306 1.00 94.75 179 VAL A CA 1
ATOM 1363 C C . VAL A 1 179 ? 20.270 5.109 -30.328 1.00 94.75 179 VAL A C 1
ATOM 1365 O O . VAL A 1 179 ? 19.837 5.305 -29.197 1.00 94.75 179 VAL A O 1
ATOM 1368 N N . ASP A 1 180 ? 20.629 3.898 -30.751 1.00 95.12 180 ASP A N 1
ATOM 1369 C CA . ASP A 1 180 ? 20.505 2.646 -30.016 1.00 95.12 180 ASP A CA 1
ATOM 1370 C C . ASP A 1 180 ? 21.853 1.960 -29.739 1.00 95.12 180 ASP A C 1
ATOM 1372 O O . ASP A 1 180 ? 21.963 0.735 -29.811 1.00 95.12 180 ASP A O 1
ATOM 1376 N N . TYR A 1 181 ? 22.883 2.745 -29.397 1.00 94.75 181 TYR A N 1
ATOM 1377 C CA . TYR A 1 181 ? 24.170 2.232 -28.903 1.00 94.75 181 TYR A CA 1
ATOM 1378 C C . TYR A 1 181 ? 24.012 1.192 -27.771 1.00 94.75 181 TYR A C 1
ATOM 1380 O O . TYR A 1 181 ? 24.727 0.194 -27.750 1.00 94.75 181 TYR A O 1
ATOM 1388 N N . GLU A 1 182 ? 23.033 1.373 -26.881 1.00 96.31 182 GLU A N 1
ATOM 1389 C CA . GLU A 1 182 ? 22.384 0.270 -26.160 1.00 96.31 182 GLU A CA 1
ATOM 1390 C C . GLU A 1 182 ? 20.943 0.120 -26.681 1.00 96.31 182 GLU A C 1
ATOM 1392 O O . GLU A 1 182 ? 20.202 1.108 -26.697 1.00 96.31 182 GLU A O 1
ATOM 1397 N N . ALA A 1 183 ? 20.530 -1.097 -27.053 1.00 97.25 183 ALA A N 1
ATOM 1398 C CA . ALA A 1 183 ? 19.173 -1.416 -27.503 1.00 97.25 183 ALA A CA 1
ATOM 1399 C C . ALA A 1 183 ? 18.478 -2.351 -26.500 1.00 97.25 183 ALA A C 1
ATOM 1401 O O . ALA A 1 183 ? 18.993 -3.423 -26.185 1.00 97.25 183 ALA A O 1
ATOM 1402 N N . GLY A 1 184 ? 17.303 -1.973 -25.998 1.00 96.81 184 GLY A N 1
ATOM 1403 C CA . GLY A 1 184 ? 16.512 -2.832 -25.116 1.00 96.81 184 GLY A CA 1
ATOM 1404 C C . GLY A 1 184 ? 15.254 -2.154 -24.598 1.00 96.81 184 GLY A C 1
ATOM 1405 O O . GLY A 1 184 ? 14.812 -1.207 -25.230 1.00 96.81 184 GLY A O 1
ATOM 1406 N N . GLU A 1 185 ? 14.665 -2.659 -23.505 1.00 97.38 185 GLU A N 1
ATOM 1407 C CA . GLU A 1 185 ? 13.243 -2.409 -23.175 1.00 97.38 185 GLU A CA 1
ATOM 1408 C C . GLU A 1 185 ? 12.375 -2.561 -24.450 1.00 97.38 185 GLU A C 1
ATOM 1410 O O . GLU A 1 185 ? 11.789 -1.582 -24.919 1.00 97.38 185 GLU A O 1
ATOM 1415 N N . PRO A 1 186 ? 12.422 -3.737 -25.116 1.00 98.31 186 PRO A N 1
ATOM 1416 C CA . PRO A 1 186 ? 11.624 -3.989 -26.305 1.00 98.31 186 PRO A CA 1
ATOM 1417 C C . PRO A 1 186 ? 10.139 -3.989 -25.962 1.00 98.31 186 PRO A C 1
ATOM 1419 O O . PRO A 1 186 ? 9.742 -4.496 -24.922 1.00 98.31 186 PRO A O 1
ATOM 1422 N N . GLU A 1 187 ? 9.341 -3.542 -26.916 1.00 97.69 187 GLU A N 1
ATOM 1423 C CA . GLU A 1 187 ? 7.907 -3.747 -26.974 1.00 97.69 187 GLU A CA 1
ATOM 1424 C C . GLU A 1 187 ? 7.522 -4.208 -28.375 1.00 97.69 187 GLU A C 1
ATOM 1426 O O . GLU A 1 187 ? 7.904 -3.571 -29.360 1.00 97.69 187 GLU A O 1
ATOM 1431 N N . VAL A 1 188 ? 6.794 -5.319 -28.477 1.00 97.69 188 VAL A N 1
ATOM 1432 C CA . VAL A 1 188 ? 6.429 -5.962 -29.742 1.00 97.69 188 VAL A CA 1
ATOM 1433 C C . VAL A 1 188 ? 4.917 -5.967 -29.952 1.00 97.69 188 VAL A C 1
ATOM 1435 O O . VAL A 1 188 ? 4.155 -6.471 -29.141 1.00 97.69 188 VAL A O 1
ATOM 1438 N N . PHE A 1 189 ? 4.478 -5.492 -31.114 1.00 94.31 189 PHE A N 1
ATOM 1439 C CA . PHE A 1 189 ? 3.062 -5.467 -31.476 1.00 94.31 189 PHE A CA 1
ATOM 1440 C C . PHE A 1 189 ? 2.861 -5.893 -32.931 1.00 94.31 189 PHE A C 1
ATOM 1442 O O . PHE A 1 189 ? 3.726 -5.680 -33.789 1.00 94.31 189 PHE A O 1
ATOM 1449 N N . GLN A 1 190 ? 1.708 -6.494 -33.237 1.00 91.25 190 GLN A N 1
ATOM 1450 C CA . GLN A 1 190 ? 1.291 -6.711 -34.621 1.00 91.25 190 GLN A CA 1
ATOM 1451 C C . GLN A 1 190 ? 0.521 -5.478 -35.104 1.00 91.25 190 GLN A C 1
ATOM 1453 O O . GLN A 1 190 ? -0.453 -5.048 -34.491 1.00 91.25 190 GLN A O 1
ATOM 1458 N N . ALA A 1 191 ? 0.973 -4.882 -36.203 1.00 87.19 191 ALA A N 1
ATOM 1459 C CA . ALA A 1 191 ? 0.336 -3.714 -36.792 1.00 87.19 191 ALA A CA 1
ATOM 1460 C C . ALA A 1 191 ? -0.867 -4.099 -37.667 1.00 87.19 191 ALA A C 1
ATOM 1462 O O . ALA A 1 191 ? -0.967 -5.215 -38.175 1.00 87.19 191 ALA A O 1
ATOM 1463 N N . ILE A 1 192 ? -1.734 -3.121 -37.955 1.00 83.06 192 ILE A N 1
ATOM 1464 C CA . ILE A 1 192 ? -2.943 -3.273 -38.797 1.00 83.06 192 ILE A CA 1
ATOM 1465 C C . ILE A 1 192 ? -2.612 -3.815 -40.209 1.00 83.06 192 ILE A C 1
ATOM 1467 O O . ILE A 1 192 ? -3.462 -4.385 -40.888 1.00 83.06 192 ILE A O 1
ATOM 1471 N N . ASN A 1 193 ? -1.365 -3.660 -40.666 1.00 83.00 193 ASN A N 1
ATOM 1472 C CA . ASN A 1 193 ? -0.880 -4.179 -41.949 1.00 83.00 193 ASN A CA 1
ATOM 1473 C C . ASN A 1 193 ? -0.394 -5.649 -41.904 1.00 83.00 193 ASN A C 1
ATOM 1475 O O . ASN A 1 193 ? 0.161 -6.119 -42.897 1.00 83.00 193 ASN A O 1
ATOM 1479 N N . GLY A 1 194 ? -0.567 -6.347 -40.776 1.00 85.50 194 GLY A N 1
ATOM 1480 C CA . GLY A 1 194 ? -0.168 -7.742 -40.549 1.00 85.50 194 GLY A CA 1
ATOM 1481 C C . GLY A 1 194 ? 1.303 -7.947 -40.170 1.00 85.50 194 GLY A C 1
ATOM 1482 O O . GLY A 1 194 ? 1.663 -9.027 -39.713 1.00 85.50 194 GLY A O 1
ATOM 1483 N N . LYS A 1 195 ? 2.164 -6.930 -40.315 1.00 92.31 195 LYS A N 1
ATOM 1484 C CA . LYS A 1 195 ? 3.583 -7.022 -39.938 1.00 92.31 195 LYS A CA 1
ATOM 1485 C C . LYS A 1 195 ? 3.772 -6.858 -38.433 1.00 92.31 195 LYS A C 1
ATOM 1487 O O . LYS A 1 195 ? 3.021 -6.145 -37.769 1.00 92.31 195 LYS A O 1
ATOM 1492 N N . TYR A 1 196 ? 4.854 -7.434 -37.930 1.00 95.94 196 TYR A N 1
ATOM 1493 C CA . TYR A 1 196 ? 5.328 -7.218 -36.571 1.00 95.94 196 TYR A CA 1
ATOM 1494 C C . TYR A 1 196 ? 6.163 -5.938 -36.516 1.00 95.94 196 TYR A C 1
ATOM 1496 O O . TYR A 1 196 ? 7.007 -5.695 -37.382 1.00 95.94 196 TYR A O 1
ATOM 1504 N N . TYR A 1 197 ? 5.950 -5.129 -35.489 1.00 97.38 197 TYR A N 1
ATOM 1505 C CA . TYR A 1 197 ? 6.750 -3.949 -35.187 1.00 97.38 197 TYR A CA 1
ATOM 1506 C C . TYR A 1 197 ? 7.325 -4.071 -33.784 1.00 97.38 197 TYR A C 1
ATOM 1508 O O . TYR A 1 197 ? 6.745 -4.722 -32.918 1.00 97.38 197 TYR A O 1
ATOM 1516 N N . MET A 1 198 ? 8.486 -3.454 -33.585 1.00 98.31 198 MET A N 1
ATOM 1517 C CA . MET A 1 198 ? 9.117 -3.350 -32.281 1.00 98.31 198 MET A CA 1
ATOM 1518 C C . MET A 1 198 ? 9.434 -1.888 -32.005 1.00 98.31 198 MET A C 1
ATOM 1520 O O . MET A 1 198 ? 10.182 -1.269 -32.766 1.00 98.31 198 MET A O 1
ATOM 1524 N N . ALA A 1 199 ? 8.861 -1.353 -30.934 1.00 98.38 199 ALA A N 1
ATOM 1525 C CA . ALA A 1 199 ? 9.279 -0.109 -30.309 1.00 98.38 199 ALA A CA 1
ATOM 1526 C C . ALA A 1 199 ? 10.299 -0.474 -29.223 1.00 98.38 199 ALA A C 1
ATOM 1528 O O . ALA A 1 199 ? 10.045 -1.379 -28.444 1.00 98.38 199 ALA A O 1
ATOM 1529 N N . TYR A 1 200 ? 11.473 0.147 -29.177 1.00 98.62 200 TYR A N 1
ATOM 1530 C CA . TYR A 1 200 ? 12.490 -0.214 -28.182 1.00 98.62 200 TYR A CA 1
ATOM 1531 C C . TYR A 1 200 ? 13.283 1.000 -27.719 1.00 98.62 200 TYR A C 1
ATOM 1533 O O . TYR A 1 200 ? 13.546 1.917 -28.499 1.00 98.62 200 TYR A O 1
ATOM 1541 N N . THR A 1 201 ? 13.706 1.014 -26.460 1.00 98.50 201 THR A N 1
ATOM 1542 C CA . THR A 1 201 ? 14.578 2.066 -25.940 1.00 98.50 201 THR A CA 1
ATOM 1543 C C . THR A 1 201 ? 15.974 1.962 -26.555 1.00 98.50 201 THR A C 1
ATOM 1545 O O . THR A 1 201 ? 16.790 1.101 -26.206 1.00 98.50 201 THR A O 1
ATOM 1548 N N . GLY A 1 202 ? 16.276 2.909 -27.438 1.00 97.94 202 GLY A N 1
ATOM 1549 C CA . GLY A 1 202 ? 17.630 3.255 -27.837 1.00 97.94 202 GLY A CA 1
ATOM 1550 C C . GLY A 1 202 ? 18.250 4.216 -26.825 1.00 97.94 202 GLY A C 1
ATOM 1551 O O . GLY A 1 202 ? 17.645 5.232 -26.462 1.00 97.94 202 GLY A O 1
ATOM 1552 N N . ARG A 1 203 ? 19.461 3.899 -26.355 1.00 96.75 203 ARG A N 1
ATOM 1553 C CA . ARG A 1 203 ? 20.231 4.762 -25.449 1.00 96.75 203 ARG A CA 1
ATOM 1554 C C . ARG A 1 203 ? 21.587 5.092 -26.050 1.00 96.75 203 ARG A C 1
ATOM 1556 O O . ARG A 1 203 ? 22.299 4.197 -26.497 1.00 96.75 203 ARG A O 1
ATOM 1563 N N . PHE A 1 204 ? 21.962 6.366 -26.005 1.00 94.69 204 PHE A N 1
ATOM 1564 C CA . PHE A 1 204 ? 23.195 6.888 -26.604 1.00 94.69 204 PHE A CA 1
ATOM 1565 C C . PHE A 1 204 ? 23.744 8.076 -25.804 1.00 94.69 204 PHE A C 1
ATOM 1567 O O . PHE A 1 204 ? 23.059 8.608 -24.927 1.00 94.69 204 PHE A O 1
ATOM 1574 N N . ILE A 1 205 ? 24.978 8.502 -26.085 1.00 93.50 205 ILE A N 1
ATOM 1575 C CA . ILE A 1 205 ? 25.536 9.738 -25.518 1.00 93.50 205 ILE A CA 1
ATOM 1576 C C . ILE A 1 205 ? 25.241 10.895 -26.473 1.00 93.50 205 ILE A C 1
ATOM 1578 O O . ILE A 1 205 ? 25.663 10.887 -27.626 1.00 93.50 205 ILE A O 1
ATOM 1582 N N . GLY A 1 206 ? 24.504 11.893 -25.990 1.00 91.12 206 GLY A N 1
ATOM 1583 C CA . GLY A 1 206 ? 24.158 13.100 -26.740 1.00 91.12 206 GLY A CA 1
ATOM 1584 C C . GLY A 1 206 ? 24.443 14.364 -25.936 1.00 91.12 206 GLY A C 1
ATOM 1585 O O . GLY A 1 206 ? 24.721 14.303 -24.740 1.00 91.12 206 GLY A O 1
ATOM 1586 N N . LEU A 1 207 ? 24.349 15.530 -26.574 1.00 92.19 207 LEU A N 1
ATOM 1587 C CA . LEU A 1 207 ? 24.489 16.818 -25.891 1.00 92.19 207 LEU A CA 1
ATOM 1588 C C . LEU A 1 207 ? 23.129 17.301 -25.381 1.00 92.19 207 LEU A C 1
ATOM 1590 O O . LEU A 1 207 ? 22.159 17.360 -26.133 1.00 92.19 207 LEU A O 1
ATOM 1594 N N . ASN A 1 208 ? 23.052 17.674 -24.104 1.00 90.06 208 ASN A N 1
ATOM 1595 C CA . ASN A 1 208 ? 21.859 18.303 -23.541 1.00 90.06 208 ASN A CA 1
ATOM 1596 C C . ASN A 1 208 ? 21.711 19.770 -23.999 1.00 90.06 208 ASN A C 1
ATOM 1598 O O . ASN A 1 208 ? 22.593 20.341 -24.641 1.00 90.06 208 ASN A O 1
ATOM 1602 N N . LYS A 1 209 ? 20.617 20.433 -23.594 1.00 87.25 209 LYS A N 1
ATOM 1603 C CA . LYS A 1 209 ? 20.313 21.844 -23.938 1.00 87.25 209 LYS A CA 1
ATOM 1604 C C . LYS A 1 209 ? 21.366 22.869 -23.448 1.00 87.25 209 LYS A C 1
ATOM 1606 O O . LYS A 1 209 ? 21.270 24.040 -23.799 1.00 87.25 209 LYS A O 1
ATOM 1611 N N . LYS A 1 210 ? 22.370 22.453 -22.658 1.00 90.81 210 LYS A N 1
ATOM 1612 C CA . LYS A 1 210 ? 23.530 23.258 -22.218 1.00 90.81 210 LYS A CA 1
ATOM 1613 C C . LYS A 1 210 ? 24.842 22.888 -22.935 1.00 90.81 210 LYS A C 1
ATOM 1615 O O . LYS A 1 210 ? 25.885 23.423 -22.576 1.00 90.81 210 LYS A O 1
ATOM 1620 N N . GLY A 1 211 ? 24.810 21.978 -23.911 1.00 92.12 211 GLY A N 1
ATOM 1621 C CA . GLY A 1 211 ? 25.998 21.491 -24.620 1.00 92.12 211 GLY A CA 1
ATOM 1622 C C . GLY A 1 211 ? 26.854 20.499 -23.824 1.00 92.12 211 GLY A C 1
ATOM 1623 O O . GLY A 1 211 ? 28.018 20.316 -24.159 1.00 92.12 211 GLY A O 1
ATOM 1624 N N . VAL A 1 212 ? 26.308 19.881 -22.770 1.00 94.38 212 VAL A N 1
ATOM 1625 C CA . VAL A 1 212 ? 27.017 18.893 -21.937 1.00 94.38 212 VAL A CA 1
ATOM 1626 C C . VAL A 1 212 ? 26.576 17.482 -22.320 1.00 94.38 212 VAL A C 1
ATOM 1628 O O . VAL A 1 212 ? 25.377 17.237 -22.470 1.00 94.38 212 VAL A O 1
ATOM 1631 N N . GLU A 1 213 ? 27.534 16.564 -22.453 1.00 94.06 213 GLU A N 1
ATOM 1632 C CA . GLU A 1 213 ? 27.273 15.146 -22.718 1.00 94.06 213 GLU A CA 1
ATOM 1633 C C . GLU A 1 213 ? 26.400 14.512 -21.627 1.00 94.06 213 GLU A C 1
ATOM 1635 O O . GLU A 1 213 ? 26.611 14.708 -20.430 1.00 94.06 213 GLU A O 1
ATOM 1640 N N . HIS A 1 214 ? 25.395 13.752 -22.051 1.00 92.38 214 HIS A N 1
ATOM 1641 C CA . HIS A 1 214 ? 24.450 13.051 -21.192 1.00 92.38 214 HIS A CA 1
ATOM 1642 C C . HIS A 1 214 ? 23.961 11.774 -21.876 1.00 92.38 214 HIS A C 1
ATOM 1644 O O . HIS A 1 214 ? 23.855 11.713 -23.102 1.00 92.38 214 HIS A O 1
ATOM 1650 N N . LYS A 1 215 ? 23.589 10.771 -21.073 1.00 91.81 215 LYS A N 1
ATOM 1651 C CA . LYS A 1 215 ? 22.884 9.591 -21.579 1.00 91.81 215 LYS A CA 1
ATOM 1652 C C . LYS A 1 215 ? 21.454 9.972 -21.975 1.00 91.81 215 LYS A C 1
ATOM 1654 O O . LYS A 1 215 ? 20.659 10.391 -21.131 1.00 91.81 215 LYS A O 1
ATOM 1659 N N . MET A 1 216 ? 21.154 9.819 -23.256 1.00 94.81 216 MET A N 1
ATOM 1660 C CA . MET A 1 216 ? 19.860 10.081 -23.878 1.00 94.81 216 MET A CA 1
ATOM 1661 C C . MET A 1 216 ? 19.069 8.783 -24.026 1.00 94.81 216 MET A C 1
ATOM 1663 O O . MET A 1 216 ? 19.661 7.710 -24.126 1.00 94.81 216 MET A O 1
ATOM 1667 N N . HIS A 1 217 ? 17.741 8.897 -24.038 1.00 97.00 217 HIS A N 1
ATOM 1668 C CA . HIS A 1 217 ? 16.807 7.786 -24.234 1.00 97.00 217 HIS A CA 1
ATOM 1669 C C . HIS A 1 217 ? 15.773 8.205 -25.279 1.00 97.00 217 HIS A C 1
ATOM 1671 O O . HIS A 1 217 ? 15.291 9.348 -25.245 1.00 97.00 217 HIS A O 1
ATOM 1677 N N . ARG A 1 218 ? 15.504 7.311 -26.231 1.00 97.31 218 ARG A N 1
ATOM 1678 C CA . ARG A 1 218 ? 14.581 7.478 -27.359 1.00 97.31 218 ARG A CA 1
ATOM 1679 C C . ARG A 1 218 ? 13.901 6.151 -27.649 1.00 97.31 218 ARG A C 1
ATOM 1681 O O . ARG A 1 218 ? 14.533 5.109 -27.513 1.00 97.31 218 ARG A O 1
ATOM 1688 N N . ILE A 1 219 ? 12.672 6.188 -28.148 1.00 98.50 219 ILE A N 1
ATOM 1689 C CA . ILE A 1 219 ? 11.984 4.975 -28.606 1.00 98.50 219 ILE A CA 1
ATOM 1690 C C . ILE A 1 219 ? 12.293 4.801 -30.092 1.00 98.50 219 ILE A C 1
ATOM 1692 O O . ILE A 1 219 ? 11.773 5.545 -30.918 1.00 98.50 219 ILE A O 1
ATOM 1696 N N . ALA A 1 220 ? 13.190 3.879 -30.427 1.00 98.31 220 ALA A N 1
ATOM 1697 C CA . ALA A 1 220 ? 13.538 3.494 -31.790 1.00 98.31 220 ALA A CA 1
ATOM 1698 C C . ALA A 1 220 ? 12.573 2.420 -32.325 1.00 98.31 220 ALA A C 1
ATOM 1700 O O . ALA A 1 220 ? 11.886 1.757 -31.549 1.00 98.31 220 ALA A O 1
ATOM 1701 N N . PHE A 1 221 ? 12.514 2.253 -33.651 1.00 98.06 221 PHE A N 1
ATOM 1702 C CA . PHE A 1 221 ? 11.573 1.328 -34.293 1.00 98.06 221 PHE A CA 1
ATOM 1703 C C . PHE A 1 221 ? 12.243 0.321 -35.234 1.00 98.06 221 PHE A C 1
ATOM 1705 O O . PHE A 1 221 ? 13.109 0.673 -36.041 1.00 98.06 221 PHE A O 1
ATOM 1712 N N . ALA A 1 222 ? 11.766 -0.922 -35.194 1.00 98.38 222 ALA A N 1
ATOM 1713 C CA . ALA A 1 222 ? 12.081 -1.980 -36.150 1.00 98.38 222 ALA A CA 1
ATOM 1714 C C . ALA A 1 222 ? 10.800 -2.650 -36.683 1.00 98.38 222 ALA A C 1
ATOM 1716 O O . ALA A 1 222 ? 9.732 -2.541 -36.083 1.00 98.38 222 ALA A O 1
ATOM 1717 N N . VAL A 1 223 ? 10.910 -3.338 -37.822 1.00 98.19 223 VAL A N 1
ATOM 1718 C CA . VAL A 1 223 ? 9.819 -4.092 -38.464 1.00 98.19 223 VAL A CA 1
ATOM 1719 C C . VAL A 1 223 ? 10.262 -5.514 -38.808 1.00 98.19 223 VAL A C 1
ATOM 1721 O O . VAL A 1 223 ? 11.434 -5.743 -39.114 1.00 98.19 223 VAL A O 1
ATOM 1724 N N . SER A 1 224 ? 9.327 -6.458 -38.793 1.00 97.81 224 SER A N 1
ATOM 1725 C CA . SER A 1 224 ? 9.539 -7.858 -39.148 1.00 97.81 224 SER A CA 1
ATOM 1726 C C . SER A 1 224 ? 8.307 -8.455 -39.841 1.00 97.81 224 SER A C 1
ATOM 1728 O O . SER A 1 224 ? 7.174 -8.036 -39.606 1.00 97.81 224 SER A O 1
ATOM 1730 N N . ASP A 1 225 ? 8.537 -9.436 -40.714 1.00 95.19 225 ASP A N 1
ATOM 1731 C CA . ASP A 1 225 ? 7.490 -10.233 -41.370 1.00 95.19 225 ASP A CA 1
ATOM 1732 C C . ASP A 1 225 ? 7.156 -11.529 -40.601 1.00 95.19 225 ASP A C 1
ATOM 1734 O O . ASP A 1 225 ? 6.101 -12.111 -40.820 1.00 95.19 225 ASP A O 1
ATOM 1738 N N . ASP A 1 226 ? 8.035 -11.983 -39.699 1.00 91.88 226 ASP A N 1
ATOM 1739 C CA . ASP A 1 226 ? 7.967 -13.286 -39.006 1.00 91.88 226 ASP A CA 1
ATOM 1740 C C . ASP A 1 226 ? 8.156 -13.186 -37.470 1.00 91.88 226 ASP A C 1
ATOM 1742 O O . ASP A 1 226 ? 8.187 -14.197 -36.756 1.00 91.88 226 ASP A O 1
ATOM 1746 N N . GLY A 1 227 ? 8.360 -11.968 -36.956 1.00 94.94 227 GLY A N 1
ATOM 1747 C CA . GLY A 1 227 ? 8.748 -11.672 -35.574 1.00 94.94 227 GLY A CA 1
ATOM 1748 C C . GLY A 1 227 ? 10.159 -12.154 -35.193 1.00 94.94 227 GLY A C 1
ATOM 1749 O O . GLY A 1 227 ? 10.598 -11.962 -34.064 1.00 94.94 227 GLY A O 1
ATOM 1750 N N . LEU A 1 228 ? 10.902 -12.802 -36.088 1.00 96.12 228 LEU A N 1
ATOM 1751 C CA . LEU A 1 228 ? 12.216 -13.383 -35.791 1.00 96.12 228 LEU A CA 1
ATOM 1752 C C . LEU A 1 228 ? 13.348 -12.584 -36.443 1.00 96.12 228 LEU A C 1
ATOM 1754 O O . LEU A 1 228 ? 14.414 -12.393 -35.851 1.00 96.12 228 LEU A O 1
ATOM 1758 N N . SER A 1 229 ? 13.101 -12.106 -37.656 1.00 95.12 229 SER A N 1
ATOM 1759 C CA . SER A 1 229 ? 14.032 -11.407 -38.531 1.00 95.12 229 SER A CA 1
ATOM 1760 C C . SER A 1 229 ? 13.644 -9.931 -38.581 1.00 95.12 229 SER A C 1
ATOM 1762 O O . SER A 1 229 ? 12.635 -9.569 -39.186 1.00 95.12 229 SER A O 1
ATOM 1764 N N . TRP A 1 230 ? 14.426 -9.073 -37.925 1.00 98.12 230 TRP A N 1
ATOM 1765 C CA . TRP A 1 230 ? 14.083 -7.664 -37.721 1.00 98.12 230 TRP A CA 1
ATOM 1766 C C . TRP A 1 230 ? 14.919 -6.722 -38.588 1.00 98.12 230 TRP A C 1
ATOM 1768 O O . TRP A 1 230 ? 16.131 -6.873 -38.722 1.00 98.12 230 TRP A O 1
ATOM 1778 N N . THR A 1 231 ? 14.263 -5.709 -39.151 1.00 98.00 231 THR A N 1
ATOM 1779 C CA . THR A 1 231 ? 14.887 -4.604 -39.888 1.00 98.00 231 THR A CA 1
ATOM 1780 C C . THR A 1 231 ? 14.688 -3.313 -39.101 1.00 98.00 231 THR A C 1
ATOM 1782 O O . THR A 1 231 ? 13.549 -2.875 -38.926 1.00 98.00 231 THR A O 1
ATOM 1785 N N . LYS A 1 232 ? 15.778 -2.689 -38.633 1.00 97.75 232 LYS A N 1
ATOM 1786 C CA . LYS A 1 232 ? 15.734 -1.340 -38.043 1.00 97.75 232 LYS A CA 1
ATOM 1787 C C . LYS A 1 232 ? 15.208 -0.341 -39.077 1.00 97.75 232 LYS A C 1
ATOM 1789 O O . LYS A 1 232 ? 15.553 -0.426 -40.253 1.00 97.75 232 LYS A O 1
ATOM 1794 N N . LEU A 1 233 ? 14.374 0.601 -38.643 1.00 95.81 233 LEU A N 1
ATOM 1795 C CA . LEU A 1 233 ? 13.749 1.595 -39.523 1.00 95.81 233 LEU A CA 1
ATOM 1796 C C . LEU A 1 233 ? 14.485 2.942 -39.562 1.00 95.81 233 LEU A C 1
ATOM 1798 O O . LEU A 1 233 ? 14.016 3.845 -40.254 1.00 95.81 233 LEU A O 1
ATOM 1802 N N . ASP A 1 234 ? 15.570 3.094 -38.793 1.00 90.31 234 ASP A N 1
ATOM 1803 C CA . ASP A 1 234 ? 16.307 4.350 -38.565 1.00 90.31 234 ASP A CA 1
ATOM 1804 C C . ASP A 1 234 ? 15.386 5.541 -38.232 1.00 90.31 234 ASP A C 1
ATOM 1806 O O . ASP A 1 234 ? 15.605 6.691 -38.616 1.00 90.31 234 ASP A O 1
ATOM 1810 N N . LYS A 1 235 ? 14.316 5.234 -37.492 1.00 94.12 235 LYS A N 1
ATOM 1811 C CA . LYS A 1 235 ? 13.331 6.170 -36.954 1.00 94.12 235 LYS A CA 1
ATOM 1812 C C . LYS A 1 235 ? 13.286 6.025 -35.447 1.00 94.12 235 LYS A C 1
ATOM 1814 O O . LYS A 1 235 ? 13.401 4.916 -34.927 1.00 94.12 235 LYS A O 1
ATOM 1819 N N . PHE A 1 236 ? 13.036 7.138 -34.777 1.00 96.19 236 PHE A N 1
ATOM 1820 C CA . PHE A 1 236 ? 12.810 7.178 -33.346 1.00 96.19 236 PHE A CA 1
ATOM 1821 C C . PHE A 1 236 ? 11.791 8.257 -32.984 1.00 96.19 236 PHE A C 1
ATOM 1823 O O . PHE A 1 236 ? 11.554 9.194 -33.748 1.00 96.19 236 PHE A O 1
ATOM 1830 N N . TYR A 1 237 ? 11.202 8.112 -31.804 1.00 97.62 237 TYR A N 1
ATOM 1831 C CA . TYR A 1 237 ? 10.381 9.112 -31.150 1.00 97.62 237 TYR A CA 1
ATOM 1832 C C . TYR A 1 237 ? 11.153 9.748 -29.988 1.00 97.62 237 TYR A C 1
ATOM 1834 O O . TYR A 1 237 ? 11.861 9.074 -29.233 1.00 97.62 237 TYR A O 1
ATOM 1842 N N . GLU A 1 238 ? 11.015 11.066 -29.877 1.00 95.81 238 GLU A N 1
ATOM 1843 C CA . GLU A 1 238 ? 11.560 11.897 -28.810 1.00 95.81 238 GLU A CA 1
ATOM 1844 C C . GLU A 1 238 ? 10.495 12.880 -28.337 1.00 95.81 238 GLU A C 1
ATOM 1846 O O . GLU A 1 238 ? 9.687 13.357 -29.137 1.00 95.81 238 GLU A O 1
ATOM 1851 N N . ASP A 1 239 ? 10.492 13.189 -27.045 1.00 97.00 239 ASP A N 1
ATOM 1852 C CA . ASP A 1 239 ? 9.466 14.037 -26.445 1.00 97.00 239 ASP A CA 1
ATOM 1853 C C . ASP A 1 239 ? 10.080 15.347 -25.934 1.00 97.00 239 ASP A C 1
ATOM 1855 O O . ASP A 1 239 ? 10.496 15.417 -24.777 1.00 97.00 239 ASP A O 1
ATOM 1859 N N . PRO A 1 240 ? 10.133 16.416 -26.751 1.00 93.88 240 PRO A N 1
ATOM 1860 C CA . PRO A 1 240 ? 10.859 17.646 -26.423 1.00 93.88 240 PRO A CA 1
ATOM 1861 C C . PRO A 1 240 ? 10.290 18.444 -25.241 1.00 93.88 240 PRO A C 1
ATOM 1863 O O . PRO A 1 240 ? 10.910 19.430 -24.822 1.00 93.88 240 PRO A O 1
ATOM 1866 N N . LYS A 1 241 ? 9.133 18.038 -24.694 1.00 94.56 241 LYS A N 1
ATOM 1867 C CA . LYS A 1 241 ? 8.614 18.563 -23.423 1.00 94.56 241 LYS A CA 1
ATOM 1868 C C . LYS A 1 241 ? 9.358 17.985 -22.214 1.00 94.56 241 LYS A C 1
ATOM 1870 O O . LYS A 1 241 ? 9.423 18.655 -21.188 1.00 94.56 241 LYS A O 1
ATOM 1875 N N . ASN A 1 242 ? 9.943 16.795 -22.343 1.00 94.75 242 ASN A N 1
ATOM 1876 C CA . ASN A 1 242 ? 10.715 16.155 -21.287 1.00 94.75 242 ASN A CA 1
ATOM 1877 C C . ASN A 1 242 ? 12.152 16.709 -21.228 1.00 94.75 242 ASN A C 1
ATOM 1879 O O . ASN A 1 242 ? 12.713 17.180 -22.225 1.00 94.75 242 ASN A O 1
ATOM 1883 N N . ILE A 1 243 ? 12.799 16.639 -20.056 1.00 90.62 243 ILE A N 1
ATOM 1884 C CA . ILE A 1 243 ? 14.240 16.927 -19.941 1.00 90.62 243 ILE A CA 1
ATOM 1885 C C . ILE A 1 243 ? 15.011 15.991 -20.877 1.00 90.62 243 ILE A C 1
ATOM 1887 O O . ILE A 1 243 ? 14.783 14.784 -20.882 1.00 90.62 243 ILE A O 1
ATOM 1891 N N . ASN A 1 244 ? 15.931 16.565 -21.660 1.00 92.38 244 ASN A N 1
ATOM 1892 C CA . ASN A 1 244 ? 16.735 15.859 -22.666 1.00 92.38 244 ASN A CA 1
ATOM 1893 C C . ASN A 1 244 ? 15.901 15.069 -23.698 1.00 92.38 244 ASN A C 1
ATOM 1895 O O . ASN A 1 244 ? 16.383 14.110 -24.301 1.00 92.38 244 ASN A O 1
ATOM 1899 N N . ASP A 1 245 ? 14.643 15.476 -23.868 1.00 94.38 245 ASP A N 1
ATOM 1900 C CA . ASP A 1 245 ? 13.656 14.922 -24.791 1.00 94.38 245 ASP A CA 1
ATOM 1901 C C . ASP A 1 245 ? 13.410 13.407 -24.585 1.00 94.38 245 ASP A C 1
ATOM 1903 O O . ASP A 1 245 ? 13.133 12.652 -25.518 1.00 94.38 245 ASP A O 1
ATOM 1907 N N . PHE A 1 246 ? 13.570 12.971 -23.327 1.00 96.44 246 PHE A N 1
ATOM 1908 C CA . PHE A 1 246 ? 13.544 11.583 -22.861 1.00 96.44 246 PHE A CA 1
ATOM 1909 C C . PHE A 1 246 ? 12.238 10.858 -23.212 1.00 96.44 246 PHE A C 1
ATOM 1911 O O . PHE A 1 246 ? 11.156 11.329 -22.857 1.00 96.44 246 PHE A O 1
ATOM 1918 N N . ALA A 1 247 ? 12.364 9.667 -23.798 1.00 97.94 247 ALA A N 1
ATOM 1919 C CA . ALA A 1 247 ? 11.313 8.656 -23.880 1.00 97.94 247 ALA A CA 1
ATOM 1920 C C . ALA A 1 247 ? 11.949 7.255 -23.800 1.00 97.94 247 ALA A C 1
ATOM 1922 O O . ALA A 1 247 ? 12.947 7.005 -24.479 1.00 97.94 247 ALA A O 1
ATOM 1923 N N . SER A 1 248 ? 11.396 6.362 -22.979 1.00 97.62 248 SER A N 1
ATOM 1924 C CA . SER A 1 248 ? 11.819 4.958 -22.844 1.00 97.62 248 SER A CA 1
ATOM 1925 C C . SER A 1 248 ? 10.623 4.061 -22.520 1.00 97.62 248 SER A C 1
ATOM 1927 O O . SER A 1 248 ? 9.544 4.579 -22.229 1.00 97.62 248 SER A O 1
ATOM 1929 N N . SER A 1 249 ? 10.834 2.744 -22.532 1.00 97.31 249 SER A N 1
ATOM 1930 C CA . SER A 1 249 ? 9.909 1.741 -21.987 1.00 97.31 249 SER A CA 1
ATOM 1931 C C . SER A 1 249 ? 8.504 1.888 -22.574 1.00 97.31 249 SER A C 1
ATOM 1933 O O . SER A 1 249 ? 7.578 2.368 -21.920 1.00 97.31 249 SER A O 1
ATOM 1935 N N . ALA A 1 250 ? 8.413 1.596 -23.871 1.00 97.62 250 ALA A N 1
ATOM 1936 C CA . ALA A 1 250 ? 7.186 1.682 -24.648 1.00 97.62 250 ALA A CA 1
ATOM 1937 C C . ALA A 1 250 ? 6.226 0.529 -24.321 1.00 97.62 250 ALA A C 1
ATOM 1939 O O . ALA A 1 250 ? 6.670 -0.569 -24.024 1.00 97.62 250 ALA A O 1
ATOM 1940 N N . ASP A 1 251 ? 4.933 0.780 -24.481 1.00 97.88 251 ASP A N 1
ATOM 1941 C CA . ASP A 1 251 ? 3.839 -0.196 -24.480 1.00 97.88 251 ASP A CA 1
A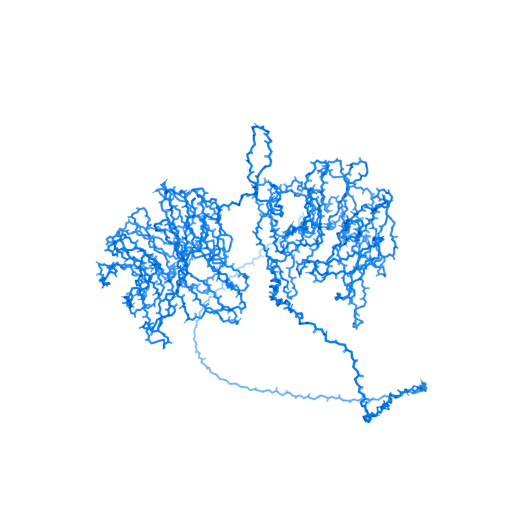TOM 1942 C C . ASP A 1 251 ? 2.849 0.258 -25.563 1.00 97.88 251 ASP A C 1
ATOM 1944 O O . ASP A 1 251 ? 2.410 1.415 -25.542 1.00 97.88 251 ASP A O 1
ATOM 1948 N N . VAL A 1 252 ? 2.604 -0.569 -26.589 1.00 96.88 252 VAL A N 1
ATOM 1949 C CA . VAL A 1 252 ? 1.988 -0.122 -27.854 1.00 96.88 252 VAL A CA 1
ATOM 1950 C C . VAL A 1 252 ? 0.755 -0.936 -28.216 1.00 96.88 252 VAL A C 1
ATOM 1952 O O . VAL A 1 252 ? 0.826 -2.107 -28.575 1.00 96.88 252 VAL A O 1
ATOM 1955 N N . HIS A 1 253 ? -0.381 -0.245 -28.263 1.00 94.88 253 HIS A N 1
ATOM 1956 C CA . HIS A 1 253 ? -1.694 -0.839 -28.492 1.00 94.88 253 HIS A CA 1
ATOM 1957 C C . HIS A 1 253 ? -2.415 -0.183 -29.667 1.00 94.88 253 HIS A C 1
ATOM 1959 O O . HIS A 1 253 ? -2.084 0.924 -30.094 1.00 94.88 253 HIS A O 1
ATOM 1965 N N . ILE A 1 254 ? -3.420 -0.872 -30.202 1.00 90.62 254 ILE A N 1
ATOM 1966 C CA . ILE A 1 254 ? -4.319 -0.335 -31.228 1.00 90.62 254 ILE A CA 1
ATOM 1967 C C . ILE A 1 254 ? -5.701 -0.208 -30.592 1.00 90.62 254 ILE A C 1
ATOM 1969 O O . ILE A 1 254 ? -6.350 -1.216 -30.322 1.00 90.62 254 ILE A O 1
ATOM 1973 N N . ILE A 1 255 ? -6.146 1.027 -30.361 1.00 88.31 255 ILE A N 1
ATOM 1974 C CA . ILE A 1 255 ? -7.443 1.345 -29.748 1.00 88.31 255 ILE A CA 1
ATOM 1975 C C . ILE A 1 255 ? -8.260 2.120 -30.780 1.00 88.31 255 ILE A C 1
ATOM 1977 O O . ILE A 1 255 ? -7.773 3.090 -31.359 1.00 88.31 255 ILE A O 1
ATOM 1981 N N . ASP A 1 256 ? -9.471 1.645 -31.079 1.00 83.69 256 ASP A N 1
ATOM 1982 C CA . ASP A 1 256 ? -10.379 2.201 -32.099 1.00 83.69 256 ASP A CA 1
ATOM 1983 C C . ASP A 1 256 ? -9.739 2.458 -33.485 1.00 83.69 256 ASP A C 1
ATOM 1985 O O . ASP A 1 256 ? -10.210 3.269 -34.285 1.00 83.69 256 ASP A O 1
ATOM 1989 N N . GLY A 1 257 ? -8.664 1.726 -33.800 1.00 83.00 257 GLY A N 1
ATOM 1990 C CA . GLY A 1 257 ? -7.908 1.839 -35.050 1.00 83.00 257 GLY A CA 1
ATOM 1991 C C . GLY A 1 257 ? -6.820 2.923 -35.072 1.00 83.00 257 GLY A C 1
ATOM 1992 O O . GLY A 1 257 ? -6.135 3.040 -36.088 1.00 83.00 257 GLY A O 1
ATOM 1993 N N . GLU A 1 258 ? -6.617 3.681 -33.988 1.00 89.69 258 GLU A N 1
ATOM 1994 C CA . GLU A 1 258 ? -5.441 4.544 -33.792 1.00 89.69 258 GLU A CA 1
ATOM 1995 C C . GLU A 1 258 ? -4.355 3.765 -33.025 1.00 89.69 258 GLU A C 1
ATOM 1997 O O . GLU A 1 258 ? -4.658 2.979 -32.125 1.00 89.69 258 GLU A O 1
ATOM 2002 N N . TYR A 1 259 ? -3.076 3.973 -33.357 1.00 94.69 259 TYR A N 1
ATOM 2003 C CA . TYR A 1 259 ? -1.989 3.444 -32.531 1.00 94.69 259 TYR A CA 1
ATOM 2004 C C . TYR A 1 259 ? -1.821 4.333 -31.300 1.00 94.69 259 TYR A C 1
ATOM 2006 O O . TYR A 1 259 ? -1.665 5.552 -31.422 1.00 94.69 259 TYR A O 1
ATOM 2014 N N . VAL A 1 260 ? -1.792 3.725 -30.122 1.00 97.19 260 VAL A N 1
ATOM 2015 C CA . VAL A 1 260 ? -1.611 4.371 -28.821 1.00 97.19 260 VAL A CA 1
ATOM 2016 C C . VAL A 1 260 ? -0.330 3.832 -28.200 1.00 97.19 260 VAL A C 1
ATOM 2018 O O . VAL A 1 260 ? -0.104 2.628 -28.203 1.00 97.19 260 VAL A O 1
ATOM 2021 N N . ILE A 1 261 ? 0.521 4.725 -27.695 1.00 98.12 261 ILE A N 1
ATOM 2022 C CA . ILE A 1 261 ? 1.733 4.356 -26.959 1.00 98.12 261 ILE A CA 1
ATOM 2023 C C . ILE A 1 261 ? 1.683 4.966 -25.567 1.00 98.12 261 ILE A C 1
ATOM 2025 O O . ILE A 1 261 ? 1.515 6.185 -25.420 1.00 98.12 261 ILE A O 1
ATOM 2029 N N . TYR A 1 262 ? 1.867 4.115 -24.568 1.00 98.56 262 TYR A N 1
ATOM 2030 C CA . TYR A 1 262 ? 2.251 4.507 -23.223 1.00 98.56 262 TYR A CA 1
ATOM 2031 C C . TYR A 1 262 ? 3.772 4.385 -23.114 1.00 98.56 262 TYR A C 1
ATOM 2033 O O . TYR A 1 262 ? 4.372 3.461 -23.657 1.00 98.56 262 TYR A O 1
ATOM 2041 N N . TYR A 1 263 ? 4.426 5.379 -22.517 1.00 98.62 263 TYR A N 1
ATOM 2042 C CA . TYR A 1 263 ? 5.879 5.369 -22.356 1.00 98.62 263 TYR A CA 1
ATOM 2043 C C . TYR A 1 263 ? 6.327 6.110 -21.108 1.00 98.62 263 TYR A C 1
ATOM 2045 O O . TYR A 1 263 ? 5.676 7.052 -20.645 1.00 98.62 263 TYR A O 1
ATOM 2053 N N . THR A 1 264 ? 7.500 5.730 -20.612 1.00 98.19 264 THR A N 1
ATOM 2054 C CA . THR A 1 264 ? 8.153 6.415 -19.501 1.00 98.19 264 THR A CA 1
ATOM 2055 C C . THR A 1 264 ? 8.738 7.745 -19.970 1.00 98.19 264 THR A C 1
ATOM 2057 O O . THR A 1 264 ? 9.634 7.807 -20.818 1.00 98.19 264 THR A O 1
ATOM 2060 N N . GLY A 1 265 ? 8.267 8.835 -19.367 1.00 95.00 265 GLY A N 1
ATOM 2061 C CA . GLY A 1 265 ? 8.794 10.179 -19.565 1.00 95.00 265 GLY A CA 1
ATOM 2062 C C . GLY A 1 265 ? 9.003 10.886 -18.234 1.00 95.00 265 GLY A C 1
ATOM 2063 O O . GLY A 1 265 ? 8.056 11.314 -17.583 1.00 95.00 265 GLY A O 1
ATOM 2064 N N . GLN A 1 266 ? 10.263 11.019 -17.812 1.00 83.81 266 GLN A N 1
ATOM 2065 C CA . GLN A 1 266 ? 10.632 11.668 -16.544 1.00 83.81 266 GLN A CA 1
ATOM 2066 C C . GLN A 1 266 ? 9.915 11.105 -15.302 1.00 83.81 266 GLN A C 1
ATOM 2068 O O . GLN A 1 266 ? 9.507 11.880 -14.442 1.00 83.81 266 GLN A O 1
ATOM 2073 N N . ARG A 1 267 ? 9.759 9.777 -15.213 1.00 89.38 267 ARG A N 1
ATOM 2074 C CA . ARG A 1 267 ? 8.992 9.108 -14.145 1.00 89.38 267 ARG A CA 1
ATOM 2075 C C . ARG A 1 267 ? 7.481 9.410 -14.147 1.00 89.38 267 ARG A C 1
ATOM 2077 O O . ARG A 1 267 ? 6.826 9.317 -13.117 1.00 89.38 267 ARG A O 1
ATOM 2084 N N . ASN A 1 268 ? 6.933 9.739 -15.314 1.00 94.81 268 ASN A N 1
ATOM 2085 C CA . ASN A 1 268 ? 5.502 9.704 -15.608 1.00 94.81 268 ASN A CA 1
ATOM 2086 C C . ASN A 1 268 ? 5.251 8.614 -16.656 1.00 94.81 268 ASN A C 1
ATOM 2088 O O . ASN A 1 268 ? 6.108 8.414 -17.524 1.00 94.81 268 ASN A O 1
ATOM 2092 N N . ILE A 1 269 ? 4.050 8.033 -16.674 1.00 97.81 269 ILE A N 1
ATOM 2093 C CA . ILE A 1 269 ? 3.550 7.309 -17.848 1.00 97.81 269 ILE A CA 1
ATOM 2094 C C . ILE A 1 269 ? 2.801 8.308 -18.735 1.00 97.81 269 ILE A C 1
ATOM 2096 O O . ILE A 1 269 ? 1.838 8.958 -18.317 1.00 97.81 269 ILE A O 1
ATOM 2100 N N . ILE A 1 270 ? 3.270 8.480 -19.967 1.00 98.44 270 ILE A N 1
ATOM 2101 C CA . ILE A 1 270 ? 2.806 9.516 -20.895 1.00 98.44 270 ILE A CA 1
ATOM 2102 C C . ILE A 1 270 ? 2.150 8.848 -22.102 1.00 98.44 270 ILE A C 1
ATOM 2104 O O . ILE A 1 270 ? 2.710 7.911 -22.662 1.00 98.44 270 ILE A O 1
ATOM 2108 N N . ARG A 1 271 ? 0.989 9.356 -22.541 1.00 97.88 271 ARG A N 1
ATOM 2109 C CA . ARG A 1 271 ? 0.320 8.877 -23.759 1.00 97.88 271 ARG A CA 1
ATOM 2110 C C . ARG A 1 271 ? 0.738 9.697 -24.977 1.00 97.88 271 ARG A C 1
ATOM 2112 O O . ARG A 1 271 ? 0.678 10.934 -24.976 1.00 97.88 271 ARG A O 1
ATOM 2119 N N . ALA A 1 272 ? 1.087 9.021 -26.063 1.00 98.12 272 ALA A N 1
ATOM 2120 C CA . ALA A 1 272 ? 1.103 9.586 -27.411 1.00 98.12 272 ALA A CA 1
ATOM 2121 C C . ALA A 1 272 ? 0.262 8.715 -28.356 1.00 98.12 272 ALA A C 1
ATOM 2123 O O . ALA A 1 272 ? -0.089 7.587 -28.020 1.00 98.12 272 ALA A O 1
ATOM 2124 N N . THR A 1 273 ? -0.084 9.237 -29.533 1.00 96.94 273 THR A N 1
ATOM 2125 C CA . THR A 1 273 ? -0.782 8.447 -30.563 1.00 96.94 273 THR A CA 1
ATOM 2126 C C . THR A 1 273 ? -0.176 8.635 -31.949 1.00 96.94 273 THR A C 1
ATOM 2128 O O . THR A 1 273 ? 0.554 9.606 -32.187 1.00 96.94 273 THR A O 1
ATOM 2131 N N . SER A 1 274 ? -0.459 7.707 -32.862 1.00 94.50 274 SER A N 1
ATOM 2132 C CA . SER A 1 274 ? 0.031 7.725 -34.237 1.00 94.50 274 SER A CA 1
ATOM 2133 C C . SER A 1 274 ? -0.995 7.185 -35.232 1.00 94.50 274 SER A C 1
ATOM 2135 O O . SER A 1 274 ? -1.679 6.199 -34.972 1.00 94.50 274 SER A O 1
ATOM 2137 N N . ASP A 1 275 ? -1.025 7.798 -36.418 1.00 88.38 275 ASP A N 1
ATOM 2138 C CA . ASP A 1 275 ? -1.789 7.313 -37.572 1.00 88.38 275 ASP A CA 1
ATOM 2139 C C . ASP A 1 275 ? -1.043 6.181 -38.325 1.00 88.38 275 ASP A C 1
ATOM 2141 O O . ASP A 1 275 ? -1.647 5.452 -39.108 1.00 88.38 275 ASP A O 1
ATOM 2145 N N . ASP A 1 276 ? 0.285 6.063 -38.146 1.00 83.81 276 ASP A N 1
ATOM 2146 C CA . ASP A 1 276 ? 1.167 5.169 -38.923 1.00 83.81 276 ASP A CA 1
ATOM 2147 C C . ASP A 1 276 ? 2.077 4.257 -38.071 1.00 83.81 276 ASP A C 1
ATOM 2149 O O . ASP A 1 276 ? 2.924 3.551 -38.623 1.00 83.81 276 ASP A O 1
ATOM 2153 N N . GLY A 1 277 ? 1.916 4.274 -36.742 1.00 86.56 277 GLY A N 1
ATOM 2154 C CA . GLY A 1 277 ? 2.715 3.507 -35.774 1.00 86.56 277 GLY A CA 1
ATOM 2155 C C . GLY A 1 277 ? 4.176 3.965 -35.637 1.00 86.56 277 GLY A C 1
ATOM 2156 O O . GLY A 1 277 ? 4.946 3.349 -34.903 1.00 86.56 277 GLY A O 1
ATOM 2157 N N . LEU A 1 278 ? 4.590 5.023 -36.346 1.00 85.75 278 LEU A N 1
ATOM 2158 C CA . LEU A 1 278 ? 5.988 5.471 -36.433 1.00 85.75 278 LEU A CA 1
ATOM 2159 C C . LEU A 1 278 ? 6.165 6.973 -36.164 1.00 85.75 278 LEU A C 1
ATOM 2161 O O . LEU A 1 278 ? 7.258 7.405 -35.799 1.00 85.75 278 LEU A O 1
ATOM 2165 N N . LYS A 1 279 ? 5.121 7.784 -36.359 1.00 88.94 279 LYS A N 1
ATOM 2166 C CA . LYS A 1 279 ? 5.105 9.228 -36.085 1.00 88.94 279 LYS A CA 1
ATOM 2167 C C . LYS A 1 279 ? 4.140 9.529 -34.957 1.00 88.94 279 LYS A C 1
ATOM 2169 O O . LYS A 1 279 ? 2.926 9.564 -35.161 1.00 88.94 279 LYS A O 1
ATOM 2174 N N . TRP A 1 280 ? 4.694 9.777 -33.783 1.00 95.81 280 TRP A N 1
ATOM 2175 C CA . TRP A 1 280 ? 3.930 9.884 -32.551 1.00 95.81 280 TRP A CA 1
ATOM 2176 C C . TRP A 1 280 ? 3.692 11.341 -32.149 1.00 95.81 280 TRP A C 1
ATOM 2178 O O . TRP A 1 280 ? 4.568 12.198 -32.273 1.00 95.81 280 TRP A O 1
ATOM 2188 N N . LYS A 1 281 ? 2.477 11.627 -31.678 1.00 95.56 281 LYS A N 1
ATOM 2189 C CA . LYS A 1 281 ? 2.033 12.942 -31.201 1.00 95.56 281 LYS A CA 1
ATOM 2190 C C . LYS A 1 281 ? 1.675 12.817 -29.720 1.00 95.56 281 LYS A C 1
ATOM 2192 O O . LYS A 1 281 ? 0.671 12.183 -29.392 1.00 95.56 281 LYS A O 1
ATOM 2197 N N . ARG A 1 282 ? 2.469 13.420 -28.824 1.00 97.38 282 ARG A N 1
ATOM 2198 C CA . ARG A 1 282 ? 2.159 13.469 -27.382 1.00 97.38 282 ARG A CA 1
ATOM 2199 C C . ARG A 1 282 ? 0.763 14.047 -27.145 1.00 97.38 282 ARG A C 1
ATOM 2201 O O . ARG A 1 282 ? 0.446 15.115 -27.668 1.00 97.38 282 ARG A O 1
ATOM 2208 N N . LYS A 1 283 ? -0.029 13.363 -26.316 1.00 96.19 283 LYS A N 1
ATOM 2209 C CA . LYS A 1 283 ? -1.326 13.831 -25.822 1.00 96.19 283 LYS A CA 1
ATOM 2210 C C . LYS A 1 283 ? -1.150 14.409 -24.417 1.00 96.19 283 LYS A C 1
ATOM 2212 O O . LYS A 1 283 ? -1.023 15.624 -24.277 1.00 96.19 283 LYS A O 1
ATOM 2217 N N . GLU A 1 284 ? -1.016 13.554 -23.408 1.00 92.25 284 GLU A N 1
ATOM 2218 C CA . GLU A 1 284 ? -1.035 13.944 -21.993 1.00 92.25 284 GLU A CA 1
ATOM 2219 C C . GLU A 1 284 ? -0.155 13.048 -21.118 1.00 92.25 284 GLU A C 1
ATOM 2221 O O . GLU A 1 284 ? 0.336 12.012 -21.565 1.00 92.25 284 GLU A O 1
ATOM 2226 N N . ILE A 1 285 ? 0.076 13.485 -19.880 1.00 94.94 285 ILE A N 1
ATOM 2227 C CA . ILE A 1 285 ? 0.551 12.604 -18.810 1.00 94.94 285 ILE A CA 1
ATOM 2228 C C . ILE A 1 285 ? -0.665 11.778 -18.399 1.00 94.94 285 ILE A C 1
ATOM 2230 O O . ILE A 1 285 ? -1.663 12.364 -17.994 1.00 94.94 285 ILE A O 1
ATOM 2234 N N . ALA A 1 286 ? -0.599 10.462 -18.576 1.00 93.50 286 ALA A N 1
ATOM 2235 C CA . ALA A 1 286 ? -1.699 9.563 -18.245 1.00 93.50 286 ALA A CA 1
ATOM 2236 C C . ALA A 1 286 ? -1.635 9.117 -16.780 1.00 93.50 286 ALA A C 1
ATOM 2238 O O . ALA A 1 286 ? -2.672 8.991 -16.144 1.00 93.50 286 ALA A O 1
ATOM 2239 N N . ILE A 1 287 ? -0.420 8.924 -16.251 1.00 94.19 287 ILE A N 1
ATOM 2240 C CA . ILE A 1 287 ? -0.156 8.651 -14.834 1.00 94.19 287 ILE A CA 1
ATOM 2241 C C . ILE A 1 287 ? 1.041 9.505 -14.401 1.00 94.19 287 ILE A C 1
ATOM 2243 O O . ILE A 1 287 ? 2.105 9.459 -15.026 1.00 94.19 287 ILE A O 1
ATOM 2247 N N . SER A 1 288 ? 0.865 10.311 -13.351 1.00 89.38 288 SER A N 1
ATOM 2248 C CA . SER A 1 288 ? 1.831 11.327 -12.895 1.00 89.38 288 SER A CA 1
ATOM 2249 C C . SER A 1 288 ? 3.020 10.788 -12.095 1.00 89.38 288 SER A C 1
ATOM 2251 O O . SER A 1 288 ? 3.980 11.521 -11.866 1.00 89.38 288 SER A O 1
ATOM 2253 N N . ALA A 1 289 ? 2.979 9.520 -11.693 1.00 90.94 289 ALA A N 1
ATOM 2254 C CA . ALA A 1 289 ? 4.120 8.806 -11.143 1.00 90.94 289 ALA A CA 1
ATOM 2255 C C . ALA A 1 289 ? 4.127 7.375 -11.676 1.00 90.94 289 ALA A C 1
ATOM 2257 O O . ALA A 1 289 ? 3.271 6.571 -11.331 1.00 90.94 289 ALA A O 1
ATOM 2258 N N . GLY A 1 290 ? 5.098 7.064 -12.527 1.00 94.38 290 GLY A N 1
ATOM 2259 C CA . GLY A 1 290 ? 5.464 5.686 -12.814 1.00 94.38 290 GLY A CA 1
ATOM 2260 C C . GLY A 1 290 ? 6.549 5.548 -13.876 1.00 94.38 290 GLY A C 1
ATOM 2261 O O . GLY A 1 290 ? 6.950 6.519 -14.528 1.00 94.38 290 GLY A O 1
ATOM 2262 N N . HIS A 1 291 ? 7.019 4.322 -14.058 1.00 96.19 291 HIS A N 1
ATOM 2263 C CA . HIS A 1 291 ? 7.835 3.895 -15.190 1.00 96.19 291 HIS A CA 1
ATOM 2264 C C . HIS A 1 291 ? 7.563 2.430 -15.544 1.00 96.19 291 HIS A C 1
ATOM 2266 O O . HIS A 1 291 ? 6.862 1.734 -14.815 1.00 96.19 291 HIS A O 1
ATOM 2272 N N . ASP A 1 292 ? 8.111 1.994 -16.679 1.00 95.56 292 ASP A N 1
ATOM 2273 C CA . ASP A 1 292 ? 8.098 0.605 -17.152 1.00 95.56 292 ASP A CA 1
ATOM 2274 C C . ASP A 1 292 ? 6.686 -0.001 -17.095 1.00 95.56 292 ASP A C 1
ATOM 2276 O O . ASP A 1 292 ? 6.389 -0.896 -16.308 1.00 95.56 292 ASP A O 1
ATOM 2280 N N . SER A 1 293 ? 5.781 0.586 -17.884 1.00 97.31 293 SER A N 1
ATOM 2281 C CA . SER A 1 293 ? 4.382 0.169 -17.974 1.00 97.31 293 SER A CA 1
ATOM 2282 C C . SER A 1 293 ? 4.164 -0.923 -19.019 1.00 97.31 293 SER A C 1
ATOM 2284 O O . SER A 1 293 ? 4.780 -0.869 -20.078 1.00 97.31 293 SER A O 1
ATOM 2286 N N . THR A 1 294 ? 3.194 -1.803 -18.785 1.00 98.25 294 THR A N 1
ATOM 2287 C CA . THR A 1 294 ? 2.564 -2.662 -19.799 1.00 98.25 294 THR A CA 1
ATOM 2288 C C . THR A 1 294 ? 1.047 -2.630 -19.627 1.00 98.25 294 THR A C 1
ATOM 2290 O O . THR A 1 294 ? 0.553 -2.623 -18.497 1.00 98.25 294 THR A O 1
ATOM 2293 N N . MET A 1 295 ? 0.294 -2.616 -20.723 1.00 97.38 295 MET A N 1
ATOM 2294 C CA . MET A 1 295 ? -1.165 -2.677 -20.711 1.00 97.38 295 MET A CA 1
ATOM 2295 C C . MET A 1 295 ? -1.670 -3.983 -21.323 1.00 97.38 295 MET A C 1
ATOM 2297 O O . MET A 1 295 ? -1.100 -4.525 -22.265 1.00 97.38 295 MET A O 1
ATOM 2301 N N . VAL A 1 296 ? -2.796 -4.470 -20.810 1.00 96.56 296 VAL A N 1
ATOM 2302 C CA . VAL A 1 296 ? -3.507 -5.629 -21.341 1.00 96.56 296 VAL A CA 1
ATOM 2303 C C . VAL A 1 296 ? -5.015 -5.391 -21.325 1.00 96.56 296 VAL A C 1
ATOM 2305 O O . VAL A 1 296 ? -5.534 -4.730 -20.426 1.00 96.56 296 VAL A O 1
ATOM 2308 N N . LYS A 1 297 ? -5.738 -5.945 -22.303 1.00 93.06 297 LYS A N 1
ATOM 2309 C CA . LYS A 1 297 ? -7.206 -5.983 -22.300 1.00 93.06 297 LYS A CA 1
ATOM 2310 C C . LYS A 1 297 ? -7.692 -7.384 -21.935 1.00 93.06 297 LYS A C 1
ATOM 2312 O O . LYS A 1 297 ? -7.285 -8.356 -22.568 1.00 93.06 297 LYS A O 1
ATOM 2317 N N . ILE A 1 298 ? -8.580 -7.482 -20.950 1.00 90.75 298 ILE A N 1
ATOM 2318 C CA . ILE A 1 298 ? -9.283 -8.711 -20.564 1.00 90.75 298 ILE A CA 1
ATOM 2319 C C . ILE A 1 298 ? -10.775 -8.421 -20.691 1.00 90.75 298 ILE A C 1
ATOM 2321 O O . ILE A 1 298 ? -11.275 -7.462 -20.107 1.00 90.75 298 ILE A O 1
ATOM 2325 N N . ASN A 1 299 ? -11.488 -9.228 -21.479 1.00 85.06 299 ASN A N 1
ATOM 2326 C CA . ASN A 1 299 ? -12.873 -8.950 -21.869 1.00 85.06 299 ASN A CA 1
ATOM 2327 C C . ASN A 1 299 ? -12.998 -7.533 -22.482 1.00 85.06 299 ASN A C 1
ATOM 2329 O O . ASN A 1 299 ? -12.372 -7.229 -23.502 1.00 85.06 299 ASN A O 1
ATOM 2333 N N . GLU A 1 300 ? -13.779 -6.656 -21.845 1.00 85.06 300 GLU A N 1
ATOM 2334 C CA . GLU A 1 300 ? -13.938 -5.248 -22.221 1.00 85.06 300 GLU A CA 1
ATOM 2335 C C . GLU A 1 300 ? -13.149 -4.271 -21.326 1.00 85.06 300 GLU A C 1
ATOM 2337 O O . GLU A 1 300 ? -13.157 -3.072 -21.584 1.00 85.06 300 GLU A O 1
ATOM 2342 N N . THR A 1 301 ? -12.405 -4.768 -20.332 1.00 91.62 301 THR A N 1
ATOM 2343 C CA . THR A 1 301 ? -11.651 -3.951 -19.368 1.00 91.62 301 THR A CA 1
ATOM 2344 C C . THR A 1 301 ? -10.158 -3.922 -19.708 1.00 91.62 301 THR A C 1
ATOM 2346 O O . THR A 1 301 ? -9.555 -4.944 -20.040 1.00 91.62 301 THR A O 1
ATOM 2349 N N . TYR A 1 302 ? -9.543 -2.746 -19.607 1.00 96.19 302 TYR A N 1
ATOM 2350 C CA . TYR A 1 302 ? -8.106 -2.537 -19.774 1.00 96.19 302 TYR A CA 1
ATOM 2351 C C . TYR A 1 302 ? -7.419 -2.399 -18.414 1.00 96.19 302 TYR A C 1
ATOM 2353 O O . TYR A 1 302 ? -7.913 -1.706 -17.523 1.00 96.19 302 TYR A O 1
ATOM 2361 N N . TYR A 1 303 ? -6.246 -3.009 -18.293 1.00 98.06 303 TYR A N 1
ATOM 2362 C CA . TYR A 1 303 ? -5.402 -3.001 -17.105 1.00 98.06 303 TYR A CA 1
ATOM 2363 C C . TYR A 1 303 ? -4.006 -2.529 -17.486 1.00 98.06 303 TYR A C 1
ATOM 2365 O O . TYR A 1 303 ? -3.374 -3.149 -18.339 1.00 98.06 303 TYR A O 1
ATOM 2373 N N . LEU A 1 304 ? -3.517 -1.461 -16.860 1.00 98.38 304 LEU A N 1
ATOM 2374 C CA . LEU A 1 304 ? -2.145 -0.982 -17.020 1.00 98.38 304 LEU A CA 1
ATOM 2375 C C . LEU A 1 304 ? -1.368 -1.282 -15.746 1.00 98.38 304 LEU A C 1
ATOM 2377 O O . LEU A 1 304 ? -1.713 -0.796 -14.673 1.00 98.38 304 LEU A O 1
ATOM 2381 N N . PHE A 1 305 ? -0.308 -2.066 -15.880 1.00 98.56 305 PHE A N 1
ATOM 2382 C CA . PHE A 1 305 ? 0.636 -2.389 -14.820 1.00 98.56 305 PHE A CA 1
ATOM 2383 C C . PHE A 1 305 ? 1.886 -1.532 -14.987 1.00 98.56 305 PHE A C 1
ATOM 2385 O O . PHE A 1 305 ? 2.437 -1.497 -16.080 1.00 98.56 305 PHE A O 1
ATOM 2392 N N . ALA A 1 306 ? 2.358 -0.856 -13.941 1.00 98.00 306 ALA A N 1
ATOM 2393 C CA . ALA A 1 306 ? 3.590 -0.064 -13.988 1.00 98.00 306 ALA A CA 1
ATOM 2394 C C . ALA A 1 306 ? 4.335 -0.078 -12.649 1.00 98.00 306 ALA A C 1
ATOM 2396 O O . ALA A 1 306 ? 3.757 -0.366 -11.598 1.00 98.00 306 ALA A O 1
ATOM 2397 N N . LYS A 1 307 ? 5.624 0.265 -12.685 1.00 97.38 307 LYS A N 1
ATOM 2398 C CA . LYS A 1 307 ? 6.416 0.563 -11.489 1.00 97.38 307 LYS A CA 1
ATOM 2399 C C . LYS A 1 307 ? 6.059 1.959 -10.980 1.00 97.38 307 LYS A C 1
ATOM 2401 O O . LYS A 1 307 ? 6.084 2.904 -11.764 1.00 97.38 307 LYS A O 1
ATOM 2406 N N . MET A 1 308 ? 5.702 2.090 -9.703 1.00 96.25 308 MET A N 1
ATOM 2407 C CA . MET A 1 308 ? 5.310 3.362 -9.071 1.00 96.25 308 MET A CA 1
ATOM 2408 C C . MET A 1 308 ? 5.801 3.414 -7.614 1.00 96.25 308 MET A C 1
ATOM 2410 O O . MET A 1 308 ? 5.903 2.358 -6.991 1.00 96.25 308 MET A O 1
ATOM 2414 N N . PRO A 1 309 ? 6.064 4.594 -7.027 1.00 92.75 309 PRO A N 1
ATOM 2415 C CA . PRO A 1 309 ? 6.367 4.693 -5.605 1.00 92.75 309 PRO A CA 1
ATOM 2416 C C . PRO A 1 309 ? 5.071 4.509 -4.797 1.00 92.75 309 PRO A C 1
ATOM 2418 O O . PRO A 1 309 ? 3.987 4.785 -5.310 1.00 92.75 309 PRO A O 1
ATOM 2421 N N . GLU A 1 310 ? 5.177 4.083 -3.537 1.00 84.69 310 GLU A N 1
ATOM 2422 C CA . GLU A 1 310 ? 4.029 3.849 -2.638 1.00 84.69 310 GLU A CA 1
ATOM 2423 C C . GLU A 1 310 ? 3.082 5.062 -2.560 1.00 84.69 310 GLU A C 1
ATOM 2425 O O . GLU A 1 310 ? 1.885 4.926 -2.805 1.00 84.69 310 GLU A O 1
ATOM 2430 N N . ASP A 1 311 ? 3.632 6.267 -2.370 1.00 83.88 311 ASP A N 1
ATOM 2431 C CA . ASP A 1 311 ? 2.873 7.526 -2.266 1.00 83.88 311 ASP A CA 1
ATOM 2432 C C . ASP A 1 311 ? 2.296 8.045 -3.607 1.00 83.88 311 ASP A C 1
ATOM 2434 O O . ASP A 1 311 ? 1.741 9.148 -3.670 1.00 83.88 311 ASP A O 1
ATOM 2438 N N . LEU A 1 312 ? 2.493 7.309 -4.712 1.00 88.62 312 LEU A N 1
ATOM 2439 C CA . LEU A 1 312 ? 2.125 7.692 -6.088 1.00 88.62 312 LEU A CA 1
ATOM 2440 C C . LEU A 1 312 ? 2.665 9.072 -6.528 1.00 88.62 312 LEU A C 1
ATOM 2442 O O . LEU A 1 312 ? 2.122 9.728 -7.422 1.00 88.62 312 LEU A O 1
ATOM 2446 N N . VAL A 1 313 ? 3.770 9.512 -5.918 1.00 87.19 313 VAL A N 1
ATOM 2447 C CA . VAL A 1 313 ? 4.507 10.743 -6.233 1.00 87.19 313 VAL A CA 1
ATOM 2448 C C . VAL A 1 313 ? 6.006 10.489 -6.073 1.00 87.19 313 VAL A C 1
ATOM 2450 O O . VAL A 1 313 ? 6.452 9.967 -5.056 1.00 87.19 313 VAL A O 1
ATOM 2453 N N . TYR A 1 314 ? 6.821 10.898 -7.049 1.00 84.00 314 TYR A N 1
ATOM 2454 C CA . TYR A 1 314 ? 8.278 10.803 -6.920 1.00 84.00 314 TYR A CA 1
ATOM 2455 C C . TYR A 1 314 ? 8.897 12.027 -6.244 1.00 84.00 314 TYR A C 1
ATOM 2457 O O . TYR A 1 314 ? 8.778 13.158 -6.721 1.00 84.00 314 TYR A O 1
ATOM 2465 N N . GLY A 1 315 ? 9.674 11.771 -5.191 1.00 75.00 315 GLY A N 1
ATOM 2466 C CA . GLY A 1 315 ? 10.599 12.744 -4.616 1.00 75.00 315 GLY A CA 1
ATOM 2467 C C . GLY A 1 315 ? 11.756 13.115 -5.557 1.00 75.00 315 GLY A C 1
ATOM 2468 O O . GLY A 1 315 ? 11.924 12.589 -6.659 1.00 75.00 315 GLY A O 1
ATOM 2469 N N . ARG A 1 316 ? 12.613 14.039 -5.114 1.00 72.88 316 ARG A N 1
ATOM 2470 C CA . ARG A 1 316 ? 13.791 14.465 -5.885 1.00 72.88 316 ARG A CA 1
ATOM 2471 C C . ARG A 1 316 ? 14.885 13.392 -5.844 1.00 72.88 316 ARG A C 1
ATOM 2473 O O . ARG A 1 316 ? 15.423 13.129 -4.777 1.00 72.88 316 ARG A O 1
ATOM 2480 N N . ASN A 1 317 ? 15.294 12.897 -7.016 1.00 75.25 317 ASN A N 1
ATOM 2481 C CA . ASN A 1 317 ? 16.249 11.786 -7.183 1.00 75.25 317 ASN A CA 1
ATOM 2482 C C . ASN A 1 317 ? 15.770 10.494 -6.477 1.00 75.25 317 ASN A C 1
ATOM 2484 O O . ASN A 1 317 ? 16.431 10.047 -5.540 1.00 75.25 317 ASN A O 1
ATOM 2488 N N . PRO A 1 318 ? 14.629 9.914 -6.890 1.00 80.44 318 PRO A N 1
ATOM 2489 C CA . PRO A 1 318 ? 14.046 8.761 -6.209 1.00 80.44 318 PRO A CA 1
ATOM 2490 C C . PRO A 1 318 ? 14.904 7.499 -6.391 1.00 80.44 318 PRO A C 1
ATOM 2492 O O . PRO A 1 318 ? 15.438 7.269 -7.481 1.00 80.44 318 PRO A O 1
ATOM 2495 N N . ASP A 1 319 ? 14.998 6.676 -5.341 1.00 81.88 319 ASP A N 1
ATOM 2496 C CA . ASP A 1 319 ? 15.391 5.267 -5.469 1.00 81.88 319 ASP A CA 1
ATOM 2497 C C . ASP A 1 319 ? 14.169 4.490 -5.957 1.00 81.88 319 ASP A C 1
ATOM 2499 O O . ASP A 1 319 ? 13.167 4.422 -5.253 1.00 81.88 319 ASP A O 1
ATOM 2503 N N . THR A 1 320 ? 14.254 3.937 -7.165 1.00 87.19 320 THR A N 1
ATOM 2504 C CA . THR A 1 320 ? 13.159 3.184 -7.786 1.00 87.19 320 THR A CA 1
ATOM 2505 C C . THR A 1 320 ? 13.330 1.670 -7.678 1.00 87.19 320 THR A C 1
ATOM 2507 O O . THR A 1 320 ? 12.512 0.924 -8.207 1.00 87.19 320 THR A O 1
ATOM 2510 N N . GLU A 1 321 ? 14.377 1.176 -7.003 1.00 80.50 321 GLU A N 1
ATOM 2511 C CA . GLU A 1 321 ? 14.542 -0.269 -6.789 1.00 80.50 321 GLU A CA 1
ATOM 2512 C C . GLU A 1 321 ? 13.412 -0.836 -5.910 1.00 80.50 321 GLU A C 1
ATOM 2514 O O . GLU A 1 321 ? 13.029 -1.994 -6.066 1.00 80.50 321 GLU A O 1
ATOM 2519 N N . ASN A 1 322 ? 12.851 -0.015 -5.016 1.00 84.81 322 ASN A N 1
ATOM 2520 C CA . ASN A 1 322 ? 11.787 -0.386 -4.080 1.00 84.81 322 ASN A CA 1
ATOM 2521 C C . ASN A 1 322 ? 10.376 0.033 -4.532 1.00 84.81 322 ASN A C 1
ATOM 2523 O O . ASN A 1 322 ? 9.446 -0.077 -3.742 1.00 84.81 322 ASN A O 1
ATOM 2527 N N . ASP A 1 323 ? 10.196 0.501 -5.768 1.00 94.62 323 ASP A N 1
ATOM 2528 C CA . ASP A 1 323 ? 8.865 0.856 -6.268 1.00 94.62 323 ASP A CA 1
ATOM 2529 C C . ASP A 1 323 ? 7.919 -0.359 -6.223 1.00 94.62 323 ASP A C 1
ATOM 2531 O O . ASP A 1 323 ? 8.336 -1.512 -6.374 1.00 94.62 323 ASP A O 1
ATOM 2535 N N . PHE A 1 324 ? 6.625 -0.116 -6.056 1.00 95.31 324 PHE A N 1
ATOM 2536 C CA . PHE A 1 324 ? 5.578 -1.125 -6.169 1.00 95.31 324 PHE A CA 1
ATOM 2537 C C . PHE A 1 324 ? 5.350 -1.500 -7.635 1.00 95.31 324 PHE A C 1
ATOM 2539 O O . PHE A 1 324 ? 5.674 -0.742 -8.547 1.00 95.31 324 PHE A O 1
ATOM 2546 N N . LEU A 1 325 ? 4.792 -2.687 -7.878 1.00 98.06 325 LEU A N 1
ATOM 2547 C CA . LEU A 1 325 ? 4.069 -2.956 -9.119 1.00 98.06 325 LEU A CA 1
ATOM 2548 C C . LEU A 1 325 ? 2.611 -2.558 -8.869 1.00 98.06 325 LEU A C 1
ATOM 2550 O O . LEU A 1 325 ? 1.999 -3.054 -7.927 1.00 98.06 325 LEU A O 1
ATOM 2554 N N . VAL A 1 326 ? 2.075 -1.639 -9.664 1.00 98.06 326 VAL A N 1
ATOM 2555 C CA . VAL A 1 326 ? 0.746 -1.045 -9.467 1.00 98.06 326 VAL A CA 1
ATOM 2556 C C . VAL A 1 326 ? -0.093 -1.241 -10.721 1.00 98.06 326 VAL A C 1
ATOM 2558 O O . VAL A 1 326 ? 0.414 -1.102 -11.830 1.00 98.06 326 VAL A O 1
ATOM 2561 N N . MET A 1 327 ? -1.369 -1.569 -10.534 1.00 98.06 327 MET A N 1
ATOM 2562 C CA . MET A 1 327 ? -2.365 -1.804 -11.572 1.00 98.06 327 MET A CA 1
ATOM 2563 C C . MET A 1 327 ? -3.411 -0.682 -11.576 1.00 98.06 327 MET A C 1
ATOM 2565 O O . MET A 1 327 ? -4.132 -0.501 -10.596 1.00 98.06 327 MET A O 1
ATOM 2569 N N . ALA A 1 328 ? -3.527 0.030 -12.692 1.00 96.62 328 ALA A N 1
ATOM 2570 C CA . ALA A 1 328 ? -4.615 0.955 -12.994 1.00 96.62 328 ALA A CA 1
ATOM 2571 C C . ALA A 1 328 ? -5.647 0.282 -13.914 1.00 96.62 328 ALA A C 1
ATOM 2573 O O . ALA A 1 328 ? -5.296 -0.598 -14.704 1.00 96.62 328 ALA A O 1
ATOM 2574 N N . ILE A 1 329 ? -6.911 0.708 -13.841 1.00 95.56 329 ILE A N 1
ATOM 2575 C CA . ILE A 1 329 ? -8.017 0.131 -14.625 1.00 95.56 329 ILE A CA 1
ATOM 2576 C C . ILE A 1 329 ? -8.644 1.201 -15.529 1.00 95.56 329 ILE A C 1
ATOM 2578 O O . ILE A 1 329 ? -8.757 2.366 -15.142 1.00 95.56 329 ILE A O 1
ATOM 2582 N N . SER A 1 330 ? -9.066 0.808 -16.730 1.00 93.62 330 SER A N 1
ATOM 2583 C CA . SER A 1 330 ? -9.790 1.646 -17.689 1.00 93.62 330 SER A CA 1
ATOM 2584 C C . SER A 1 330 ? -10.853 0.835 -18.445 1.00 93.62 330 SER A C 1
ATOM 2586 O O . SER A 1 330 ? -10.724 -0.375 -18.612 1.00 93.62 330 SER A O 1
ATOM 2588 N N . GLN A 1 331 ? -11.915 1.496 -18.912 1.00 90.31 331 GLN A N 1
ATOM 2589 C CA . GLN A 1 331 ? -12.930 0.900 -19.799 1.00 90.31 331 GLN A CA 1
ATOM 2590 C C . GLN A 1 331 ? -12.663 1.165 -21.291 1.00 90.31 331 GLN A C 1
ATOM 2592 O O . GLN A 1 331 ? -13.225 0.488 -22.143 1.00 90.31 331 GLN A O 1
ATOM 2597 N N . ASP A 1 332 ? -11.809 2.135 -21.623 1.00 86.31 332 ASP A N 1
ATOM 2598 C CA . ASP A 1 332 ? -11.485 2.506 -23.008 1.00 86.31 332 ASP A CA 1
ATOM 2599 C C . ASP A 1 332 ? -9.987 2.384 -23.339 1.00 86.31 332 ASP A C 1
ATOM 2601 O O . ASP A 1 332 ? -9.605 2.523 -24.498 1.00 86.31 332 ASP A O 1
ATOM 2605 N N . GLY A 1 333 ? -9.137 2.105 -22.344 1.00 90.88 333 GLY A N 1
ATOM 2606 C CA . GLY A 1 333 ? -7.683 2.036 -22.501 1.00 90.88 333 GLY A CA 1
ATOM 2607 C C . GLY A 1 333 ? -7.049 3.406 -22.753 1.00 90.88 333 GLY A C 1
ATOM 2608 O O . GLY A 1 333 ? -5.925 3.476 -23.238 1.00 90.88 333 GLY A O 1
ATOM 2609 N N . ILE A 1 334 ? -7.777 4.494 -22.470 1.00 91.19 334 ILE A N 1
ATOM 2610 C CA . ILE A 1 334 ? -7.392 5.886 -22.730 1.00 91.19 334 ILE A CA 1
ATOM 2611 C C . ILE A 1 334 ? -7.475 6.707 -21.440 1.00 91.19 334 ILE A C 1
ATOM 2613 O O . ILE A 1 334 ? -6.504 7.391 -21.099 1.00 91.19 334 ILE A O 1
ATOM 2617 N N . ASN A 1 335 ? -8.614 6.624 -20.748 1.00 86.50 335 ASN A N 1
ATOM 2618 C CA . ASN A 1 335 ? -8.938 7.286 -19.490 1.00 86.50 335 ASN A CA 1
ATOM 2619 C C . ASN A 1 335 ? -8.795 6.283 -18.337 1.00 86.50 335 ASN A C 1
ATOM 2621 O O . ASN A 1 335 ? -9.566 5.326 -18.243 1.00 86.50 335 ASN A O 1
ATOM 2625 N N . TRP A 1 336 ? -7.813 6.495 -17.468 1.00 91.88 336 TRP A N 1
ATOM 2626 C CA . TRP A 1 336 ? -7.545 5.635 -16.313 1.00 91.88 336 TRP A CA 1
ATOM 2627 C C . TRP A 1 336 ? -8.346 6.089 -15.091 1.00 91.88 336 TRP A C 1
ATOM 2629 O O . TRP A 1 336 ? -8.565 7.287 -14.912 1.00 91.88 336 TRP A O 1
ATOM 2639 N N . SER A 1 337 ? -8.790 5.137 -14.267 1.00 88.88 337 SER A N 1
ATOM 2640 C CA . SER A 1 337 ? -9.311 5.439 -12.929 1.00 88.88 337 SER A CA 1
ATOM 2641 C C . SER A 1 337 ? -8.207 6.040 -12.060 1.00 88.88 337 SER A C 1
ATOM 2643 O O . SER A 1 337 ? -7.056 5.638 -12.194 1.00 88.88 337 SER A O 1
ATOM 2645 N N . ASP A 1 338 ? -8.555 6.938 -11.139 1.00 86.69 338 ASP A N 1
ATOM 2646 C CA . ASP A 1 338 ? -7.651 7.366 -10.060 1.00 86.69 338 ASP A CA 1
ATOM 2647 C C . ASP A 1 338 ? -7.534 6.286 -8.957 1.00 86.69 338 ASP A C 1
ATOM 2649 O O . ASP A 1 338 ? -6.669 6.359 -8.090 1.00 86.69 338 ASP A O 1
ATOM 2653 N N . GLU A 1 339 ? -8.374 5.248 -9.010 1.00 89.88 339 GLU A N 1
ATOM 2654 C CA . GLU A 1 339 ? -8.312 4.079 -8.133 1.00 89.88 339 GLU A CA 1
ATOM 2655 C C . GLU A 1 339 ? -7.322 3.037 -8.682 1.00 89.88 339 GLU A C 1
ATOM 2657 O O . GLU A 1 339 ? -7.590 2.348 -9.675 1.00 89.88 339 GLU A O 1
ATOM 2662 N N . TYR A 1 340 ? -6.167 2.916 -8.031 1.00 93.94 340 TYR A N 1
ATOM 2663 C CA . TYR A 1 340 ? -5.108 1.964 -8.366 1.00 93.94 340 TYR A CA 1
ATOM 2664 C C . TYR A 1 340 ? -5.055 0.798 -7.371 1.00 93.94 340 TYR A C 1
ATOM 2666 O O . TYR A 1 340 ? -5.504 0.897 -6.233 1.00 93.94 340 TYR A O 1
ATOM 2674 N N . TYR A 1 341 ? -4.445 -0.315 -7.775 1.00 96.56 341 TYR A N 1
ATOM 2675 C CA . TYR A 1 341 ? -4.274 -1.502 -6.937 1.00 96.56 341 TYR A CA 1
ATOM 2676 C C . TYR A 1 341 ? -2.803 -1.904 -6.879 1.00 96.56 341 TYR A C 1
ATOM 2678 O O . TYR A 1 341 ? -2.158 -2.044 -7.916 1.00 96.56 341 TYR A O 1
ATOM 2686 N N . GLN A 1 342 ? -2.261 -2.153 -5.689 1.00 96.69 342 GLN A N 1
ATOM 2687 C CA . GLN A 1 342 ? -0.921 -2.728 -5.572 1.00 96.69 342 GLN A CA 1
ATOM 2688 C C . GLN A 1 342 ? -0.960 -4.206 -5.985 1.00 96.69 342 GLN A C 1
ATOM 2690 O O . GLN A 1 342 ? -1.783 -4.980 -5.494 1.00 96.69 342 GLN A O 1
ATOM 2695 N N . VAL A 1 343 ? -0.050 -4.620 -6.863 1.00 97.62 343 VAL A N 1
ATOM 2696 C CA . VAL A 1 343 ? 0.162 -6.026 -7.207 1.00 97.62 343 VAL A CA 1
ATOM 2697 C C . VAL A 1 343 ? 1.114 -6.648 -6.194 1.00 97.62 343 VAL A C 1
ATOM 2699 O O . VAL A 1 343 ? 2.310 -6.356 -6.183 1.00 97.62 343 VAL A O 1
ATOM 2702 N N . VAL A 1 344 ? 0.581 -7.536 -5.360 1.00 95.75 344 VAL A N 1
ATOM 2703 C CA . VAL A 1 344 ? 1.352 -8.294 -4.370 1.00 95.75 344 VAL A CA 1
ATOM 2704 C C . VAL A 1 344 ? 1.692 -9.659 -4.955 1.00 95.75 344 VAL A C 1
ATOM 2706 O O . VAL A 1 344 ? 0.792 -10.404 -5.341 1.00 95.75 344 VAL A O 1
ATOM 2709 N N . VAL A 1 345 ? 2.981 -9.996 -5.031 1.00 96.25 345 VAL A N 1
ATOM 2710 C CA . VAL A 1 345 ? 3.464 -11.235 -5.662 1.00 96.25 345 VAL A CA 1
ATOM 2711 C C . VAL A 1 345 ? 3.966 -12.216 -4.610 1.00 96.25 345 VAL A C 1
ATOM 2713 O O . VAL A 1 345 ? 4.896 -11.901 -3.874 1.00 96.25 345 VAL A O 1
ATOM 2716 N N . GLN A 1 346 ? 3.407 -13.426 -4.587 1.00 92.75 346 GLN A N 1
ATOM 2717 C CA . GLN A 1 346 ? 3.815 -14.511 -3.689 1.00 92.75 346 GLN A CA 1
ATOM 2718 C C . GLN A 1 346 ? 4.579 -15.632 -4.412 1.00 92.75 346 GLN A C 1
ATOM 2720 O O . GLN A 1 346 ? 4.262 -15.997 -5.545 1.00 92.75 346 GLN A O 1
ATOM 2725 N N . ASP A 1 347 ? 5.582 -16.206 -3.748 1.00 87.31 347 ASP A N 1
ATOM 2726 C CA . ASP A 1 347 ? 6.282 -17.417 -4.179 1.00 87.31 347 ASP A CA 1
ATOM 2727 C C . ASP A 1 347 ? 5.396 -18.675 -4.042 1.00 87.31 347 ASP A C 1
ATOM 2729 O O . ASP A 1 347 ? 4.276 -18.642 -3.527 1.00 87.31 347 ASP A O 1
ATOM 2733 N N . SER A 1 348 ? 5.908 -19.834 -4.468 1.00 78.38 348 SER A N 1
ATOM 2734 C CA . SER A 1 348 ? 5.186 -21.113 -4.369 1.00 78.38 348 SER A CA 1
ATOM 2735 C C . SER A 1 348 ? 4.900 -21.585 -2.933 1.00 78.38 348 SER A C 1
ATOM 2737 O O . SER A 1 348 ? 4.231 -22.600 -2.754 1.00 78.38 348 SER A O 1
ATOM 2739 N N . ASN A 1 349 ? 5.438 -20.902 -1.920 1.00 74.44 349 ASN A N 1
ATOM 2740 C CA . ASN A 1 349 ? 5.256 -21.178 -0.498 1.00 74.44 349 ASN A CA 1
ATOM 2741 C C . ASN A 1 349 ? 4.341 -20.137 0.182 1.00 74.44 349 ASN A C 1
ATOM 2743 O O . ASN A 1 349 ? 4.200 -20.179 1.404 1.00 74.44 349 ASN A O 1
ATOM 2747 N N . GLY A 1 350 ? 3.747 -19.207 -0.579 1.00 77.62 350 GLY A N 1
ATOM 2748 C CA . GLY A 1 350 ? 2.905 -18.124 -0.061 1.00 77.62 350 GLY A CA 1
ATOM 2749 C C . GLY A 1 350 ? 3.680 -16.954 0.555 1.00 77.62 350 GLY A C 1
ATOM 2750 O O . GLY A 1 350 ? 3.084 -16.143 1.258 1.00 77.62 350 GLY A O 1
ATOM 2751 N N . ARG A 1 351 ? 4.999 -16.860 0.337 1.00 81.81 351 ARG A N 1
ATOM 2752 C CA . ARG A 1 351 ? 5.831 -15.752 0.832 1.00 81.81 351 ARG A CA 1
ATOM 2753 C C . ARG A 1 351 ? 5.873 -14.635 -0.189 1.00 81.81 351 ARG A C 1
ATOM 2755 O O . ARG A 1 351 ? 6.121 -14.895 -1.361 1.00 81.81 351 ARG A O 1
ATOM 2762 N N . GLU A 1 352 ? 5.697 -13.401 0.251 1.00 90.50 352 GLU A N 1
ATOM 2763 C CA . GLU A 1 352 ? 5.768 -12.252 -0.648 1.00 90.50 352 GLU A CA 1
ATOM 2764 C C . GLU A 1 352 ? 7.200 -12.006 -1.135 1.00 90.50 352 GLU A C 1
ATOM 2766 O O . GLU A 1 352 ? 8.173 -12.158 -0.390 1.00 90.50 352 GLU A O 1
ATOM 2771 N N . LEU A 1 353 ? 7.330 -11.687 -2.423 1.00 87.75 353 LEU A N 1
ATOM 2772 C CA . LEU A 1 353 ? 8.603 -11.334 -3.035 1.00 87.75 353 LEU A CA 1
ATOM 2773 C C . LEU A 1 353 ? 8.995 -9.910 -2.643 1.00 87.75 353 LEU A C 1
ATOM 2775 O O . LEU A 1 353 ? 8.163 -9.006 -2.592 1.00 87.75 353 LEU A O 1
ATOM 2779 N N . ILE A 1 354 ? 10.292 -9.693 -2.432 1.00 89.31 354 ILE A N 1
ATOM 2780 C CA . ILE A 1 354 ? 10.820 -8.349 -2.196 1.00 89.31 354 ILE A CA 1
ATOM 2781 C C . ILE A 1 354 ? 10.655 -7.482 -3.452 1.00 89.31 354 ILE A C 1
ATOM 2783 O O . ILE A 1 354 ? 10.871 -7.938 -4.572 1.00 89.31 354 ILE A O 1
ATOM 2787 N N . LEU A 1 355 ? 10.332 -6.202 -3.265 1.00 88.94 355 LEU A N 1
ATOM 2788 C CA . LEU A 1 355 ? 9.999 -5.259 -4.346 1.00 88.94 355 LEU A CA 1
ATOM 2789 C C . LEU A 1 355 ? 11.110 -5.133 -5.409 1.00 88.94 355 LEU A C 1
ATOM 2791 O O . LEU A 1 355 ? 10.832 -5.024 -6.605 1.00 88.94 355 LEU A O 1
ATOM 2795 N N . ARG A 1 356 ? 12.377 -5.263 -4.988 1.00 90.06 356 ARG A N 1
ATOM 2796 C CA . ARG A 1 356 ? 13.564 -5.279 -5.867 1.00 90.06 356 ARG A CA 1
ATOM 2797 C C . ARG A 1 356 ? 13.582 -6.439 -6.862 1.00 90.06 356 ARG A C 1
ATOM 2799 O O . ARG A 1 356 ? 14.235 -6.329 -7.894 1.00 90.06 356 ARG A O 1
ATOM 2806 N N . ASP A 1 357 ? 12.866 -7.523 -6.572 1.00 93.25 357 ASP A N 1
ATOM 2807 C CA . ASP A 1 357 ? 12.730 -8.684 -7.452 1.00 93.25 357 ASP A CA 1
ATOM 2808 C C . ASP A 1 357 ? 11.474 -8.632 -8.344 1.00 93.25 357 ASP A C 1
ATOM 2810 O O . ASP A 1 357 ? 11.246 -9.556 -9.119 1.00 93.25 357 ASP A O 1
ATOM 2814 N N . ILE A 1 358 ? 10.674 -7.562 -8.279 1.00 96.31 358 ILE A N 1
ATOM 2815 C CA . ILE A 1 358 ? 9.451 -7.354 -9.072 1.00 96.31 358 ILE A CA 1
ATOM 2816 C C . ILE A 1 358 ? 9.690 -6.171 -10.022 1.00 96.31 358 ILE A C 1
ATOM 2818 O O . ILE A 1 358 ? 9.288 -5.051 -9.719 1.00 96.31 358 ILE A O 1
ATOM 2822 N N . GLN A 1 359 ? 10.400 -6.366 -11.136 1.00 95.50 359 GLN A N 1
ATOM 2823 C CA . GLN A 1 359 ? 10.842 -5.269 -12.015 1.00 95.50 359 GLN A CA 1
ATOM 2824 C C . GLN A 1 359 ? 10.452 -5.500 -13.484 1.00 95.50 359 GLN A C 1
ATOM 2826 O O . GLN A 1 359 ? 10.313 -6.643 -13.916 1.00 95.50 359 GLN A O 1
ATOM 2831 N N . ASP A 1 360 ? 10.288 -4.393 -14.216 1.00 95.62 360 ASP A N 1
ATOM 2832 C CA . ASP A 1 360 ? 9.972 -4.286 -15.650 1.00 95.62 360 ASP A CA 1
ATOM 2833 C C . ASP A 1 360 ? 8.855 -5.251 -16.126 1.00 95.62 360 ASP A C 1
ATOM 2835 O O . ASP A 1 360 ? 9.139 -6.290 -16.724 1.00 95.62 360 ASP A O 1
ATOM 2839 N N . PRO A 1 361 ? 7.571 -4.966 -15.834 1.00 97.69 361 PRO A N 1
ATOM 2840 C CA . PRO A 1 361 ? 6.459 -5.833 -16.217 1.00 97.69 361 PRO A CA 1
ATOM 2841 C C . PRO A 1 361 ? 6.228 -5.868 -17.735 1.00 97.69 361 PRO A C 1
ATOM 2843 O O . PRO A 1 361 ? 6.079 -4.832 -18.375 1.00 97.69 361 PRO A O 1
ATOM 2846 N N . GLY A 1 362 ? 6.083 -7.076 -18.284 1.00 98.00 362 GLY A N 1
ATOM 2847 C CA . GLY A 1 362 ? 5.544 -7.333 -19.625 1.00 98.00 362 GLY A CA 1
ATOM 2848 C C . GLY A 1 362 ? 4.343 -8.272 -19.558 1.00 98.00 362 GLY A C 1
ATOM 2849 O O . GLY A 1 362 ? 4.404 -9.290 -18.867 1.00 98.00 362 GLY A O 1
ATOM 2850 N N . SER A 1 363 ? 3.243 -7.955 -20.239 1.00 97.00 363 SER A N 1
ATOM 2851 C CA . SER A 1 363 ? 1.978 -8.700 -20.125 1.00 97.00 363 SER A CA 1
ATOM 2852 C C . SER A 1 363 ? 1.633 -9.530 -21.366 1.00 97.00 363 SER A C 1
ATOM 2854 O O . SER A 1 363 ? 2.101 -9.258 -22.468 1.00 97.00 363 SER A O 1
ATOM 2856 N N . ILE A 1 364 ? 0.814 -10.575 -21.190 1.00 96.12 364 ILE A N 1
ATOM 2857 C CA . ILE A 1 364 ? 0.162 -11.298 -22.292 1.00 96.12 364 ILE A CA 1
ATOM 2858 C C . ILE A 1 364 ? -1.112 -12.014 -21.819 1.00 96.12 364 ILE A C 1
ATOM 2860 O O . ILE A 1 364 ? -1.163 -12.541 -20.705 1.00 96.12 364 ILE A O 1
ATOM 2864 N N . ILE A 1 365 ? -2.122 -12.082 -22.693 1.00 94.69 365 ILE A N 1
ATOM 2865 C CA . ILE A 1 365 ? -3.250 -13.015 -22.564 1.00 94.69 365 ILE A CA 1
ATOM 2866 C C . ILE A 1 365 ? -2.950 -14.266 -23.382 1.00 94.69 365 ILE A C 1
ATOM 2868 O O . ILE A 1 365 ? -2.623 -14.185 -24.566 1.00 94.69 365 ILE A O 1
ATOM 2872 N N . LEU A 1 366 ? -3.041 -15.428 -22.742 1.00 92.31 366 LEU A N 1
ATOM 2873 C CA . LEU A 1 366 ? -2.868 -16.716 -23.403 1.00 92.31 366 LEU A CA 1
ATOM 2874 C C . LEU A 1 366 ? -4.139 -17.114 -24.168 1.00 92.31 366 LEU A C 1
ATOM 2876 O O . LEU A 1 366 ? -5.228 -16.605 -23.919 1.00 92.31 366 LEU A O 1
ATOM 2880 N N . ALA A 1 367 ? -4.023 -18.079 -25.081 1.00 85.69 367 ALA A N 1
ATOM 2881 C CA . ALA A 1 367 ? -5.136 -18.557 -25.909 1.00 85.69 367 ALA A CA 1
ATOM 2882 C C . ALA A 1 367 ? -6.327 -19.158 -25.124 1.00 85.69 367 ALA A C 1
ATOM 2884 O O . ALA A 1 367 ? -7.390 -19.372 -25.704 1.00 85.69 367 ALA A O 1
ATOM 2885 N N . ASP A 1 368 ? -6.156 -19.451 -23.831 1.00 86.81 368 ASP A N 1
ATOM 2886 C CA . ASP A 1 368 ? -7.219 -19.883 -22.912 1.00 86.81 368 ASP A CA 1
ATOM 2887 C C . ASP A 1 368 ? -7.907 -18.718 -22.168 1.00 86.81 368 ASP A C 1
ATOM 2889 O O . ASP A 1 368 ? -8.819 -18.952 -21.376 1.00 86.81 368 ASP A O 1
ATOM 2893 N N . GLY A 1 369 ? -7.496 -17.474 -22.434 1.00 87.94 369 GLY A N 1
ATOM 2894 C CA . GLY A 1 369 ? -7.979 -16.257 -21.781 1.00 87.94 369 GLY A CA 1
ATOM 2895 C C . GLY A 1 369 ? -7.232 -15.879 -20.498 1.00 87.94 369 GLY A C 1
ATOM 2896 O O . GLY A 1 369 ? -7.536 -14.839 -19.919 1.00 87.94 369 GLY A O 1
ATOM 2897 N N . SER A 1 370 ? -6.257 -16.673 -20.038 1.00 91.25 370 SER A N 1
ATOM 2898 C CA . SER A 1 370 ? -5.542 -16.385 -18.789 1.00 91.25 370 SER A CA 1
ATOM 2899 C C . SER A 1 370 ? -4.479 -15.287 -18.939 1.00 91.25 370 SER A C 1
ATOM 2901 O O . SER A 1 370 ? -3.719 -15.251 -19.910 1.00 91.25 370 SER A O 1
ATOM 2903 N N . LEU A 1 371 ? -4.401 -14.397 -17.942 1.00 96.62 371 LEU A N 1
ATOM 2904 C CA . LEU A 1 371 ? -3.367 -13.365 -17.845 1.00 96.62 371 LEU A CA 1
ATOM 2905 C C . LEU A 1 371 ? -2.049 -13.937 -17.319 1.00 96.62 371 LEU A C 1
ATOM 2907 O O . LEU A 1 371 ? -2.017 -14.607 -16.283 1.00 96.62 371 LEU A O 1
ATOM 2911 N N . ARG A 1 372 ? -0.948 -13.544 -17.965 1.00 97.06 372 ARG A N 1
ATOM 2912 C CA . ARG A 1 372 ? 0.413 -13.631 -17.430 1.00 97.06 372 ARG A CA 1
ATOM 2913 C C . ARG A 1 372 ? 1.075 -12.261 -17.420 1.00 97.06 372 ARG A C 1
ATOM 2915 O O . ARG A 1 372 ? 1.007 -11.542 -18.412 1.00 97.06 372 ARG A O 1
ATOM 2922 N N . LEU A 1 373 ? 1.781 -11.955 -16.334 1.00 98.25 373 LEU A N 1
ATOM 2923 C CA . LEU A 1 373 ? 2.818 -10.923 -16.330 1.00 98.25 373 LEU A CA 1
ATOM 2924 C C . LEU A 1 373 ? 4.180 -11.607 -16.205 1.00 98.25 373 LEU A C 1
ATOM 2926 O O . LEU A 1 373 ? 4.322 -12.591 -15.479 1.00 98.25 373 LEU A O 1
ATOM 2930 N N . PHE A 1 374 ? 5.169 -11.092 -16.917 1.00 98.44 374 PHE A N 1
ATOM 2931 C CA . PHE A 1 374 ? 6.563 -11.504 -16.875 1.00 98.44 374 PHE A CA 1
ATOM 2932 C C . PHE A 1 374 ? 7.378 -10.367 -16.269 1.00 98.44 374 PHE A C 1
ATOM 2934 O O . PHE A 1 374 ? 7.111 -9.201 -16.546 1.00 98.44 374 PHE A O 1
ATOM 2941 N N . LEU A 1 375 ? 8.344 -10.714 -15.424 1.00 98.25 375 LEU A N 1
ATOM 2942 C CA . LEU A 1 375 ? 9.118 -9.775 -14.613 1.00 98.25 375 LEU A CA 1
ATOM 2943 C C . LEU A 1 375 ? 10.581 -10.211 -14.580 1.00 98.25 375 LEU A C 1
ATOM 2945 O O . LEU A 1 375 ? 10.862 -11.415 -14.572 1.00 98.25 375 LEU A O 1
ATOM 2949 N N . ASN A 1 376 ? 11.509 -9.258 -14.483 1.00 97.31 376 ASN A N 1
ATOM 2950 C CA . ASN A 1 376 ? 12.865 -9.547 -14.018 1.00 97.31 376 ASN A CA 1
ATOM 2951 C C . ASN A 1 376 ? 13.015 -9.344 -12.514 1.00 97.31 376 ASN A C 1
ATOM 2953 O O . ASN A 1 376 ? 12.380 -8.487 -11.903 1.00 97.31 376 ASN A O 1
ATOM 2957 N N . ASN A 1 377 ? 13.935 -10.116 -11.941 1.00 92.88 377 ASN A N 1
ATOM 2958 C CA . ASN A 1 377 ? 14.406 -9.920 -10.578 1.00 92.88 377 ASN A CA 1
ATOM 2959 C C . ASN A 1 377 ? 15.555 -8.891 -10.486 1.00 92.88 377 ASN A C 1
ATOM 2961 O O . ASN A 1 377 ? 16.019 -8.358 -11.502 1.00 92.88 377 ASN A O 1
ATOM 2965 N N . ASN A 1 378 ? 16.041 -8.624 -9.269 1.00 88.69 378 ASN A N 1
ATOM 2966 C CA . ASN A 1 378 ? 17.048 -7.600 -9.013 1.00 88.69 378 ASN A CA 1
ATOM 2967 C C . ASN A 1 378 ? 18.331 -7.834 -9.834 1.00 88.69 378 ASN A C 1
ATOM 2969 O O . ASN A 1 378 ? 18.916 -8.922 -9.853 1.00 88.69 378 ASN A O 1
ATOM 2973 N N . GLY A 1 379 ? 18.782 -6.794 -10.539 1.00 88.25 379 GLY A N 1
ATOM 2974 C CA . GLY A 1 379 ? 19.951 -6.856 -11.415 1.00 88.25 379 GLY A CA 1
ATOM 2975 C C . GLY A 1 379 ? 19.780 -7.764 -12.641 1.00 88.25 379 GLY A C 1
ATOM 2976 O O . GLY A 1 379 ? 20.785 -8.106 -13.273 1.00 88.25 379 GLY A O 1
ATOM 2977 N N . GLY A 1 380 ? 18.546 -8.165 -12.971 1.00 94.56 380 GLY A N 1
ATOM 2978 C CA . GLY A 1 380 ? 18.197 -8.916 -14.175 1.00 94.56 380 GLY A CA 1
ATOM 2979 C C . GLY A 1 380 ? 18.865 -10.284 -14.262 1.00 94.56 380 GLY A C 1
ATOM 2980 O O . GLY A 1 380 ? 19.481 -10.609 -15.275 1.00 94.56 380 GLY A O 1
ATOM 2981 N N . LYS A 1 381 ? 18.846 -11.082 -13.192 1.00 96.06 381 LYS A N 1
ATOM 2982 C CA . LYS A 1 381 ? 19.454 -12.427 -13.200 1.00 96.06 381 LYS A CA 1
ATOM 2983 C C . LYS A 1 381 ? 18.531 -13.489 -13.777 1.00 96.06 381 LYS A C 1
ATOM 2985 O O . LYS A 1 381 ? 19.020 -14.473 -14.338 1.00 96.06 381 LYS A O 1
ATOM 2990 N N . ASN A 1 382 ? 17.229 -13.272 -13.665 1.00 96.56 382 ASN A N 1
ATOM 2991 C CA . ASN A 1 382 ? 16.198 -14.201 -14.076 1.00 96.56 382 ASN A CA 1
ATOM 2992 C C . ASN A 1 382 ? 14.938 -13.447 -14.526 1.00 96.56 382 ASN A C 1
ATOM 2994 O O . ASN A 1 382 ? 14.571 -12.451 -13.904 1.00 96.56 382 ASN A O 1
ATOM 2998 N N . ILE A 1 383 ? 14.280 -13.959 -15.565 1.00 98.31 383 ILE A N 1
ATOM 2999 C CA . ILE A 1 383 ? 12.881 -13.680 -15.889 1.00 98.31 383 ILE A CA 1
ATOM 3000 C C . ILE A 1 383 ? 12.035 -14.791 -15.277 1.00 98.31 383 ILE A C 1
ATOM 3002 O O . ILE A 1 383 ? 12.366 -15.973 -15.416 1.00 98.31 383 ILE A O 1
ATOM 3006 N N . TYR A 1 384 ? 10.921 -14.416 -14.668 1.00 97.94 384 TYR A N 1
ATOM 3007 C CA . TYR A 1 384 ? 9.883 -15.324 -14.189 1.00 97.94 384 TYR A CA 1
ATOM 3008 C C . TYR A 1 384 ? 8.507 -14.813 -14.627 1.00 97.94 384 TYR A C 1
ATOM 3010 O O . TYR A 1 384 ? 8.389 -13.679 -15.097 1.00 97.94 384 TYR A O 1
ATOM 3018 N N . SER A 1 385 ? 7.470 -15.643 -14.503 1.00 97.94 385 SER A N 1
ATOM 3019 C CA . SER A 1 385 ? 6.087 -15.218 -14.739 1.00 97.94 385 SER A CA 1
ATOM 3020 C C . SER A 1 385 ? 5.210 -15.377 -13.503 1.00 97.94 385 SER A C 1
ATOM 3022 O O . SER A 1 385 ? 5.439 -16.241 -12.648 1.00 97.94 385 SER A O 1
ATOM 3024 N N . ILE A 1 386 ? 4.186 -14.532 -13.434 1.00 98.19 386 ILE A N 1
ATOM 3025 C CA . ILE A 1 386 ? 3.162 -14.493 -12.395 1.00 98.19 386 ILE A CA 1
ATOM 3026 C C . ILE A 1 386 ? 1.765 -14.547 -13.030 1.00 98.19 386 ILE A C 1
ATOM 3028 O O . ILE A 1 386 ? 1.570 -14.147 -14.181 1.00 98.19 386 ILE A O 1
ATOM 3032 N N . LYS A 1 387 ? 0.778 -15.035 -12.275 1.00 96.69 387 LYS A N 1
ATOM 3033 C CA . LYS A 1 387 ? -0.663 -14.906 -12.577 1.00 96.69 387 LYS A CA 1
ATOM 3034 C C . LYS A 1 387 ? -1.403 -14.314 -11.389 1.00 96.69 387 LYS A C 1
ATOM 3036 O O . LYS A 1 387 ? -0.941 -14.525 -10.265 1.00 96.69 387 LYS A O 1
ATOM 3041 N N . PRO A 1 388 ? -2.559 -13.669 -11.604 1.00 96.75 388 PRO A N 1
ATOM 3042 C CA . PRO A 1 388 ? -3.459 -13.365 -10.505 1.00 96.75 388 PRO A CA 1
ATOM 3043 C C . PRO A 1 388 ? -3.953 -14.666 -9.841 1.00 96.75 388 PRO A C 1
ATOM 3045 O O . PRO A 1 388 ? -4.055 -15.714 -10.486 1.00 96.75 388 PRO A O 1
ATOM 3048 N N . THR A 1 389 ? -4.218 -14.621 -8.533 1.00 92.38 389 THR A N 1
ATOM 3049 C CA . THR A 1 389 ? -4.740 -15.763 -7.748 1.00 92.38 389 THR A CA 1
ATOM 3050 C C . THR A 1 389 ? -6.269 -15.837 -7.730 1.00 92.38 389 THR A C 1
ATOM 3052 O O . THR A 1 389 ? -6.837 -16.824 -7.270 1.00 92.38 389 THR A O 1
ATOM 3055 N N . SER A 1 390 ? -6.926 -14.780 -8.199 1.00 89.12 390 SER A N 1
ATOM 3056 C CA . SER A 1 390 ? -8.373 -14.585 -8.300 1.00 89.12 390 SER A CA 1
ATOM 3057 C C . SER A 1 390 ? -8.665 -13.759 -9.554 1.00 89.12 390 SER A C 1
ATOM 3059 O O . SER A 1 390 ? -7.733 -13.273 -10.192 1.00 89.12 390 SER A O 1
ATOM 3061 N N . ASP A 1 391 ? -9.934 -13.543 -9.889 1.00 88.44 391 ASP A N 1
ATOM 3062 C CA . ASP A 1 391 ? -10.277 -12.557 -10.916 1.00 88.44 391 ASP A CA 1
ATOM 3063 C C . ASP A 1 391 ? -9.778 -11.158 -10.507 1.00 88.44 391 ASP A C 1
ATOM 3065 O O . ASP A 1 391 ? -9.680 -10.836 -9.314 1.00 88.44 391 ASP A O 1
ATOM 3069 N N . LEU A 1 392 ? -9.413 -10.344 -11.500 1.00 91.56 392 LEU A N 1
ATOM 3070 C CA . LEU A 1 392 ? -9.047 -8.947 -11.278 1.00 91.56 392 LEU A CA 1
ATOM 3071 C C . LEU A 1 392 ? -10.319 -8.104 -11.088 1.00 91.56 392 LEU A C 1
ATOM 3073 O O . LEU A 1 392 ? -11.335 -8.402 -11.716 1.00 91.56 392 LEU A O 1
ATOM 3077 N N . PRO A 1 393 ? -10.284 -7.037 -10.269 1.00 86.31 393 PRO A N 1
ATOM 3078 C CA . PRO A 1 393 ? -11.389 -6.082 -10.186 1.00 86.31 393 PRO A CA 1
ATOM 3079 C C . PRO A 1 393 ? -11.714 -5.504 -11.573 1.00 86.31 393 PRO A C 1
ATOM 3081 O O . PRO A 1 393 ? -10.804 -5.132 -12.310 1.00 86.31 393 PRO A O 1
ATOM 3084 N N . GLU A 1 394 ? -12.991 -5.396 -11.939 1.00 76.19 394 GLU A N 1
ATOM 3085 C CA . GLU A 1 394 ? -13.445 -4.606 -13.093 1.00 76.19 394 GLU A CA 1
ATOM 3086 C C . GLU A 1 394 ? -14.148 -3.331 -12.588 1.00 76.19 394 GLU A C 1
ATOM 3088 O O . GLU A 1 394 ? -14.717 -3.298 -11.492 1.00 76.19 394 GLU A O 1
ATOM 3093 N N . ILE A 1 395 ? -14.129 -2.257 -13.386 1.00 58.69 395 ILE A N 1
ATOM 3094 C CA . ILE A 1 395 ? -14.809 -1.003 -13.027 1.00 58.69 395 ILE A CA 1
ATOM 3095 C C . ILE A 1 395 ? -16.321 -1.261 -12.957 1.00 58.69 395 ILE A C 1
ATOM 3097 O O . ILE A 1 395 ? -16.969 -1.523 -13.969 1.00 58.69 395 ILE A O 1
ATOM 3101 N N . GLY A 1 396 ? -16.888 -1.160 -11.753 1.00 43.88 396 GLY A N 1
ATOM 3102 C CA . GLY A 1 396 ? -18.323 -1.326 -11.512 1.00 43.88 396 GLY A CA 1
ATOM 3103 C C . GLY A 1 396 ? -18.801 -2.762 -11.257 1.00 43.88 396 GLY A C 1
ATOM 3104 O O . GLY A 1 396 ? -20.012 -2.972 -11.187 1.00 43.88 396 GLY A O 1
ATOM 3105 N N . THR A 1 397 ? -17.912 -3.748 -11.077 1.00 29.77 397 THR A N 1
ATOM 3106 C CA . THR A 1 397 ? -18.317 -5.116 -10.700 1.00 29.77 397 THR A CA 1
ATOM 3107 C C . THR A 1 397 ? -18.192 -5.389 -9.204 1.00 29.77 397 THR A C 1
ATOM 3109 O O . THR A 1 397 ? -17.249 -6.036 -8.749 1.00 29.77 397 THR A O 1
ATOM 3112 N N . SER A 1 398 ? -19.223 -5.032 -8.440 1.00 30.09 398 SER A N 1
ATOM 3113 C CA . SER A 1 398 ? -19.610 -5.872 -7.306 1.00 30.09 398 SER A CA 1
ATOM 3114 C C . SER A 1 398 ? -20.469 -7.024 -7.841 1.00 30.09 398 SER A C 1
ATOM 3116 O O . SER A 1 398 ? -21.597 -6.821 -8.291 1.00 30.09 398 SER A O 1
ATOM 3118 N N . LYS A 1 399 ? -19.941 -8.255 -7.835 1.00 26.50 399 LYS A N 1
ATOM 3119 C CA . LYS A 1 399 ? -20.749 -9.453 -8.111 1.00 26.50 399 LYS A CA 1
ATOM 3120 C C . LYS A 1 399 ? -20.463 -10.590 -7.145 1.00 26.50 399 LYS A C 1
ATOM 3122 O O . LYS A 1 399 ? -19.419 -11.230 -7.173 1.00 26.50 399 LYS A O 1
ATOM 3127 N N . SER A 1 400 ? -21.488 -10.863 -6.349 1.00 32.97 400 SER A N 1
ATOM 3128 C CA . SER A 1 400 ? -21.749 -12.147 -5.722 1.00 32.97 400 SER A CA 1
ATOM 3129 C C . SER A 1 400 ? -21.738 -13.290 -6.746 1.00 32.97 400 SER A C 1
ATOM 3131 O O . SER A 1 400 ? -22.206 -13.143 -7.878 1.00 32.97 400 SER A O 1
ATOM 3133 N N . LEU A 1 401 ? -21.245 -14.455 -6.320 1.00 25.75 401 LEU A N 1
ATOM 3134 C CA . LEU A 1 401 ? -21.278 -15.697 -7.089 1.00 25.75 401 LEU A CA 1
ATOM 3135 C C . LEU A 1 401 ? -22.159 -16.738 -6.390 1.00 25.75 401 LEU A C 1
ATOM 3137 O O . LEU A 1 401 ? -21.691 -17.488 -5.542 1.00 25.75 401 LEU A O 1
ATOM 3141 N N . GLU A 1 402 ? -23.415 -16.840 -6.825 1.00 33.41 402 GLU A N 1
ATOM 3142 C CA . GLU A 1 402 ? -24.178 -18.089 -6.748 1.00 33.41 402 GLU A CA 1
ATOM 3143 C C . GLU A 1 402 ? -24.849 -18.393 -8.094 1.00 33.41 402 GLU A C 1
ATOM 3145 O O . GLU A 1 402 ? -25.389 -17.518 -8.771 1.00 33.41 402 GLU A O 1
ATOM 3150 N N . ALA A 1 403 ? -24.798 -19.666 -8.482 1.00 29.58 403 ALA A N 1
ATOM 3151 C CA . ALA A 1 403 ? -25.405 -20.238 -9.679 1.00 29.58 403 ALA A CA 1
ATOM 3152 C C . ALA A 1 403 ? -25.462 -21.769 -9.470 1.00 29.58 403 ALA A C 1
ATOM 3154 O O . ALA A 1 403 ? -24.503 -22.343 -8.968 1.00 29.58 403 ALA A O 1
ATOM 3155 N N . ASN A 1 404 ? -26.492 -22.529 -9.855 1.00 28.97 404 ASN A N 1
ATOM 3156 C CA . ASN A 1 404 ? -27.736 -22.254 -10.594 1.00 28.97 404 ASN A CA 1
ATOM 3157 C C . ASN A 1 404 ? -28.673 -23.506 -10.418 1.00 28.97 404 ASN A C 1
ATOM 3159 O O . ASN A 1 404 ? -28.176 -24.484 -9.849 1.00 28.97 404 ASN A O 1
ATOM 3163 N N . PRO A 1 405 ? -29.953 -23.594 -10.894 1.00 34.25 405 PRO A N 1
ATOM 3164 C CA . PRO A 1 405 ? -30.319 -23.250 -12.276 1.00 34.25 405 PRO A CA 1
ATOM 3165 C C . PRO A 1 405 ? -31.749 -22.722 -12.601 1.00 34.25 405 PRO A C 1
ATOM 3167 O O . PRO A 1 405 ? -32.770 -23.294 -12.219 1.00 34.25 405 PRO A O 1
ATOM 3170 N N . THR A 1 406 ? -31.771 -21.820 -13.596 1.00 24.80 406 THR A N 1
ATOM 3171 C CA . THR A 1 406 ? -32.705 -21.702 -14.760 1.00 24.80 406 THR A CA 1
ATOM 3172 C C . THR A 1 406 ? -33.724 -20.536 -14.850 1.00 24.80 406 THR A C 1
ATOM 3174 O O . THR A 1 406 ? -34.759 -20.519 -14.194 1.00 24.80 406 THR A O 1
ATOM 3177 N N . SER A 1 407 ? -33.487 -19.703 -15.881 1.00 22.33 407 SER A N 1
ATOM 3178 C CA . SER A 1 407 ? -34.412 -18.968 -16.787 1.00 22.33 407 SER A CA 1
ATOM 3179 C C . SER A 1 407 ? -35.173 -17.674 -16.392 1.00 22.33 407 SER A C 1
ATOM 3181 O O . SER A 1 407 ? -36.273 -17.767 -15.866 1.00 22.33 407 SER A O 1
ATOM 3183 N N . ILE A 1 408 ? -34.679 -16.537 -16.946 1.00 26.88 408 ILE A N 1
ATOM 3184 C CA . ILE A 1 408 ? -35.394 -15.445 -17.692 1.00 26.88 408 ILE A CA 1
ATOM 3185 C C . ILE A 1 408 ? -36.405 -14.548 -16.908 1.00 26.88 408 ILE A C 1
ATOM 3187 O O . ILE A 1 408 ? -37.289 -15.108 -16.265 1.00 26.88 408 ILE A O 1
ATOM 3191 N N . PRO A 1 409 ? -36.482 -13.200 -17.107 1.00 29.58 409 PRO A N 1
ATOM 3192 C CA . PRO A 1 409 ? -35.506 -12.180 -17.561 1.00 29.58 409 PRO A CA 1
ATOM 3193 C C . PRO A 1 409 ? -35.407 -10.939 -16.615 1.00 29.58 409 PRO A C 1
ATOM 3195 O O . PRO A 1 409 ? -36.104 -10.864 -15.611 1.00 29.58 409 PRO A O 1
ATOM 3198 N N . ASP A 1 410 ? -34.580 -9.952 -16.992 1.00 33.47 410 ASP A N 1
ATOM 3199 C CA . ASP A 1 410 ? -34.530 -8.531 -16.568 1.00 33.47 410 ASP A CA 1
ATOM 3200 C C . ASP A 1 410 ? -35.453 -8.020 -15.433 1.00 33.47 410 ASP A C 1
ATOM 3202 O O . ASP A 1 410 ? -36.641 -7.774 -15.659 1.00 33.47 410 ASP A O 1
ATOM 3206 N N . THR A 1 411 ? -34.851 -7.615 -14.302 1.00 26.98 411 THR A N 1
ATOM 3207 C CA . THR A 1 411 ? -35.265 -6.408 -13.548 1.00 26.98 411 THR A CA 1
ATOM 3208 C C . THR A 1 411 ? -34.189 -5.893 -12.579 1.00 26.98 411 THR A C 1
ATOM 3210 O O . THR A 1 411 ? -33.633 -6.654 -11.802 1.00 26.98 411 THR A O 1
ATOM 3213 N N . ASN A 1 412 ? -34.004 -4.567 -12.592 1.00 25.19 412 ASN A N 1
ATOM 3214 C CA . ASN A 1 412 ? -33.466 -3.676 -11.548 1.00 25.19 412 ASN A CA 1
ATOM 3215 C C . ASN A 1 412 ? -32.129 -3.993 -10.840 1.00 25.19 412 ASN A C 1
ATOM 3217 O O . ASN A 1 412 ? -32.008 -4.907 -10.031 1.00 25.19 412 ASN A O 1
ATOM 3221 N N . LEU A 1 413 ? -31.189 -3.056 -11.015 1.00 38.72 413 LEU A N 1
ATOM 3222 C CA . LEU A 1 413 ? -30.084 -2.779 -10.092 1.00 38.72 413 LEU A CA 1
ATOM 3223 C C . LEU A 1 413 ? -30.593 -2.635 -8.645 1.00 38.72 413 LEU A C 1
ATOM 3225 O O . LEU A 1 413 ? -31.488 -1.829 -8.382 1.00 38.72 413 LEU A O 1
ATOM 3229 N N . LEU A 1 414 ? -29.963 -3.351 -7.716 1.00 26.78 414 LEU A N 1
ATOM 3230 C CA . LEU A 1 414 ? -30.043 -3.111 -6.276 1.00 26.78 414 LEU A CA 1
ATOM 3231 C C . LEU A 1 414 ? -28.616 -2.953 -5.750 1.00 26.78 414 LEU A C 1
ATOM 3233 O O . LEU A 1 414 ? -27.759 -3.788 -6.030 1.00 26.78 414 LEU A O 1
ATOM 3237 N N . ALA A 1 415 ? -28.366 -1.856 -5.037 1.00 28.83 415 ALA A N 1
ATOM 3238 C CA . ALA A 1 415 ? -27.081 -1.595 -4.400 1.00 28.83 415 ALA A CA 1
ATOM 3239 C C . ALA A 1 415 ? -26.855 -2.554 -3.222 1.00 28.83 415 ALA A C 1
ATOM 3241 O O . ALA A 1 415 ? -27.806 -2.926 -2.530 1.00 28.83 415 ALA A O 1
ATOM 3242 N N . THR A 1 416 ? -25.599 -2.924 -2.973 1.00 36.75 416 THR A N 1
ATOM 3243 C CA . THR A 1 416 ? -25.197 -3.594 -1.731 1.00 36.75 416 THR A CA 1
ATOM 3244 C C . THR A 1 416 ? -25.428 -2.652 -0.537 1.00 36.75 416 THR A C 1
ATOM 3246 O O . THR A 1 416 ? -25.128 -1.463 -0.670 1.00 36.75 416 THR A O 1
ATOM 3249 N N . PRO A 1 417 ? -25.939 -3.130 0.614 1.00 42.31 417 PRO A N 1
ATOM 3250 C CA . PRO A 1 417 ? -26.142 -2.277 1.784 1.00 42.31 417 PRO A CA 1
ATOM 3251 C C . PRO A 1 417 ? -24.821 -1.779 2.386 1.00 42.31 417 PRO A C 1
ATOM 3253 O O . PRO A 1 417 ? -23.867 -2.538 2.548 1.00 42.31 417 PRO A O 1
ATOM 3256 N N . GLU A 1 418 ? -24.798 -0.503 2.754 1.00 64.31 418 GLU A N 1
ATOM 3257 C CA . GLU A 1 418 ? -23.761 0.141 3.562 1.00 64.31 418 GLU A CA 1
ATOM 3258 C C . GLU A 1 418 ? -23.919 -0.320 5.024 1.00 64.31 418 GLU A C 1
ATOM 3260 O O . GLU A 1 418 ? -24.884 0.080 5.664 1.00 64.31 418 GLU A O 1
ATOM 3265 N N . MET A 1 419 ? -23.034 -1.184 5.554 1.00 79.44 419 MET A N 1
ATOM 3266 C CA . MET A 1 419 ? -23.221 -1.774 6.902 1.00 79.44 419 MET A CA 1
ATOM 3267 C C . MET A 1 419 ? -23.158 -0.759 8.050 1.00 79.44 419 MET A C 1
ATOM 3269 O O . MET A 1 419 ? -23.819 -0.952 9.067 1.00 79.44 419 MET A O 1
ATOM 3273 N N . LEU A 1 420 ? -22.333 0.282 7.920 1.00 87.19 420 LEU A N 1
ATOM 3274 C CA . LEU A 1 420 ? -22.205 1.352 8.905 1.00 87.19 420 LEU A CA 1
ATOM 3275 C C . LEU A 1 420 ? -22.497 2.681 8.240 1.00 87.19 420 LEU A C 1
ATOM 3277 O O . LEU A 1 420 ? -21.795 3.083 7.317 1.00 87.19 420 LEU A O 1
ATOM 3281 N N . LYS A 1 421 ? -23.481 3.393 8.776 1.00 90.69 421 LYS A N 1
ATOM 3282 C CA . LYS A 1 421 ? -23.866 4.717 8.303 1.00 90.69 421 LYS A CA 1
ATOM 3283 C C . LYS A 1 421 ? -23.529 5.747 9.370 1.00 90.69 421 LYS A C 1
ATOM 3285 O O . LYS A 1 421 ? -24.057 5.675 10.478 1.00 90.69 421 LYS A O 1
ATOM 3290 N N . LEU A 1 422 ? -22.673 6.719 9.052 1.00 92.44 422 LEU A N 1
ATOM 3291 C CA . LEU A 1 422 ? -22.382 7.832 9.962 1.00 92.44 422 LEU A CA 1
ATOM 3292 C C . LEU A 1 422 ? -23.663 8.652 10.187 1.00 92.44 422 LEU A C 1
ATOM 3294 O O . LEU A 1 422 ? -24.220 9.208 9.239 1.00 92.44 422 LEU A O 1
ATOM 3298 N N . ILE A 1 423 ? -24.125 8.734 11.436 1.00 95.88 423 ILE A N 1
ATOM 3299 C CA . ILE A 1 423 ? -25.331 9.491 11.809 1.00 95.88 423 ILE A CA 1
ATOM 3300 C C . ILE A 1 423 ? -25.033 10.733 12.651 1.00 95.88 423 ILE A C 1
ATOM 3302 O O . ILE A 1 423 ? -25.836 11.667 12.644 1.00 95.88 423 ILE A O 1
ATOM 3306 N N . LYS A 1 424 ? -23.897 10.775 13.361 1.00 95.56 424 LYS A N 1
ATOM 3307 C CA . LYS A 1 424 ? -23.508 11.935 14.171 1.00 95.56 424 LYS A CA 1
ATOM 3308 C C . LYS A 1 424 ? -21.992 12.086 14.275 1.00 95.56 424 LYS A C 1
ATOM 3310 O O . LYS A 1 424 ? -21.275 11.099 14.401 1.00 95.56 424 LYS A O 1
ATOM 3315 N N . HIS A 1 425 ? -21.544 13.335 14.294 1.00 96.06 425 HIS A N 1
ATOM 3316 C CA . HIS A 1 425 ? -20.221 13.755 14.744 1.00 96.06 425 HIS A CA 1
ATOM 3317 C C . HIS A 1 425 ? -20.411 14.688 15.948 1.00 96.06 425 HIS A C 1
ATOM 3319 O O . HIS A 1 425 ? -21.355 15.484 15.959 1.00 96.06 425 HIS A O 1
ATOM 3325 N N . VAL A 1 426 ? -19.566 14.559 16.970 1.00 95.94 426 VAL A N 1
ATOM 3326 C CA . VAL A 1 426 ? -19.665 15.305 18.230 1.00 95.94 426 VAL A CA 1
ATOM 3327 C C . VAL A 1 426 ? -18.288 15.811 18.638 1.00 95.94 426 VAL A C 1
ATOM 3329 O O . VAL A 1 426 ? -17.424 15.023 19.019 1.00 95.94 426 VAL A O 1
ATOM 3332 N N . GLU A 1 427 ? -18.114 17.128 18.610 1.00 94.19 427 GLU A N 1
ATOM 3333 C CA . GLU A 1 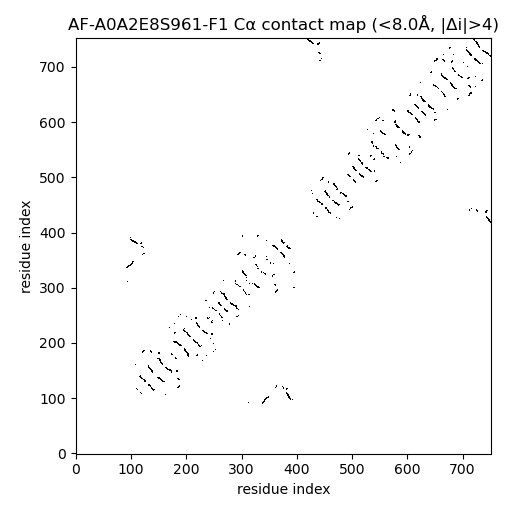427 ? -16.963 17.828 19.186 1.00 94.19 427 GLU A CA 1
ATOM 3334 C C . GLU A 1 427 ? -17.157 17.927 20.712 1.00 94.19 427 GLU A C 1
ATOM 3336 O O . GLU A 1 427 ? -18.179 18.418 21.199 1.00 94.19 427 GLU A O 1
ATOM 3341 N N . VAL A 1 428 ? -16.199 17.414 21.488 1.00 93.06 428 VAL A N 1
ATOM 3342 C CA . VAL A 1 428 ? -16.282 17.312 22.958 1.00 93.06 428 VAL A CA 1
ATOM 3343 C C . VAL A 1 428 ? -15.451 18.403 23.624 1.00 93.06 428 VAL A C 1
ATOM 3345 O O . VAL A 1 428 ? -15.914 19.024 24.588 1.00 93.06 428 VAL A O 1
ATOM 3348 N N . THR A 1 429 ? -14.254 18.642 23.094 1.00 89.94 429 THR A N 1
ATOM 3349 C CA . THR A 1 429 ? -13.380 19.786 23.384 1.00 89.94 429 THR A CA 1
ATOM 3350 C C . THR A 1 429 ? -12.887 20.377 22.055 1.00 89.94 429 THR A C 1
ATOM 3352 O O . THR A 1 429 ? -12.852 19.637 21.075 1.00 89.94 429 THR A O 1
ATOM 3355 N N . PRO A 1 430 ? -12.520 21.672 21.992 1.00 80.69 430 PRO A N 1
ATOM 3356 C CA . PRO A 1 430 ? -12.391 22.630 23.090 1.00 80.69 430 PRO A CA 1
ATOM 3357 C C . PRO A 1 430 ? -13.745 23.079 23.649 1.00 80.69 430 PRO A C 1
ATOM 3359 O O . PRO A 1 430 ? -14.688 23.349 22.915 1.00 80.69 430 PRO A O 1
ATOM 3362 N N . ASP A 1 431 ? -13.830 23.209 24.972 1.00 74.25 431 ASP A N 1
ATOM 3363 C CA . ASP A 1 431 ? -14.936 23.912 25.631 1.00 74.25 431 ASP A CA 1
ATOM 3364 C C . ASP A 1 431 ? -14.457 25.318 26.044 1.00 74.25 431 ASP A C 1
ATOM 3366 O O . ASP A 1 431 ? -13.259 25.559 26.237 1.00 74.25 431 ASP A O 1
ATOM 3370 N N . GLU A 1 432 ? -15.367 26.283 26.154 1.00 67.50 432 GLU A N 1
ATOM 3371 C CA . GLU A 1 432 ? -15.057 27.613 26.705 1.00 67.50 432 GLU A CA 1
ATOM 3372 C C . GLU A 1 432 ? -15.289 27.678 28.222 1.00 67.50 432 GLU A C 1
ATOM 3374 O O . GLU A 1 432 ? -14.709 28.524 28.899 1.00 67.50 432 GLU A O 1
ATOM 3379 N N . ASN A 1 433 ? -16.104 26.769 28.768 1.00 69.19 433 ASN A N 1
ATOM 3380 C CA . ASN A 1 433 ? -16.467 26.707 30.187 1.00 69.19 433 ASN A CA 1
ATOM 3381 C C . ASN A 1 433 ? -15.537 25.787 30.989 1.00 69.19 433 ASN A C 1
ATOM 3383 O O . ASN A 1 433 ? -15.365 25.973 32.194 1.00 69.19 433 ASN A O 1
ATOM 3387 N N . LEU A 1 434 ? -14.936 24.802 30.317 1.00 68.19 434 LEU A N 1
ATOM 3388 C CA . LEU A 1 434 ? -13.846 23.984 30.833 1.00 68.19 434 LEU A CA 1
ATOM 3389 C C . LEU A 1 434 ? -12.579 24.418 30.096 1.00 68.19 434 LEU A C 1
ATOM 3391 O O . LEU A 1 434 ? -12.419 24.120 28.916 1.00 68.19 434 LEU A O 1
ATOM 3395 N N . ASP A 1 435 ? -11.693 25.144 30.780 1.00 71.62 435 ASP A N 1
ATOM 3396 C CA . ASP A 1 435 ? -10.398 25.579 30.240 1.00 71.62 435 ASP A CA 1
ATOM 3397 C C . ASP A 1 435 ? -9.429 24.388 30.144 1.00 71.62 435 ASP A C 1
ATOM 3399 O O . ASP A 1 435 ? -8.507 24.246 30.944 1.00 71.62 435 ASP A O 1
ATOM 3403 N N . ILE A 1 436 ? -9.746 23.452 29.243 1.00 69.25 436 ILE A N 1
ATOM 3404 C CA . ILE A 1 436 ? -9.110 22.144 29.079 1.00 69.25 436 ILE A CA 1
ATOM 3405 C C . ILE A 1 436 ? -9.255 21.710 27.611 1.00 69.25 436 ILE A C 1
ATOM 3407 O O . ILE A 1 436 ? -10.364 21.610 27.084 1.00 69.25 436 ILE A O 1
ATOM 3411 N N . ILE A 1 437 ? -8.125 21.421 26.971 1.00 80.12 437 ILE A N 1
ATOM 3412 C CA . ILE A 1 437 ? -8.019 20.713 25.680 1.00 80.12 437 ILE A CA 1
ATOM 3413 C C . ILE A 1 437 ? -7.897 19.193 25.928 1.00 80.12 437 ILE A C 1
ATOM 3415 O O . ILE A 1 437 ? -7.466 18.810 27.009 1.00 80.12 437 ILE A O 1
ATOM 3419 N N . GLY A 1 438 ? -8.312 18.314 25.006 1.00 80.06 438 GLY A N 1
ATOM 3420 C CA . GLY A 1 438 ? -8.538 16.882 25.281 1.00 80.06 438 GLY A CA 1
ATOM 3421 C C . GLY A 1 438 ? -7.827 15.880 24.360 1.00 80.06 438 GLY A C 1
ATOM 3422 O O . GLY A 1 438 ? -8.313 15.590 23.275 1.00 80.06 438 GLY A O 1
ATOM 3423 N N . ALA A 1 439 ? -6.748 15.271 24.854 1.00 87.88 439 ALA A N 1
ATOM 3424 C CA . ALA A 1 439 ? -6.150 14.027 24.356 1.00 87.88 439 ALA A CA 1
ATOM 3425 C C . ALA A 1 439 ? -6.773 12.789 25.038 1.00 87.88 439 ALA A C 1
ATOM 3427 O O . ALA A 1 439 ? -7.529 12.922 25.999 1.00 87.88 439 ALA A O 1
ATOM 3428 N N . PHE A 1 440 ? -6.418 11.574 24.605 1.00 89.00 440 PHE A N 1
ATOM 3429 C CA . PHE A 1 440 ? -6.884 10.306 25.196 1.00 89.00 440 PHE A CA 1
ATOM 3430 C C . PHE A 1 440 ? -8.420 10.250 25.323 1.00 89.00 440 PHE A C 1
ATOM 3432 O O . PHE A 1 440 ? -8.962 9.850 26.351 1.00 89.00 440 PHE A O 1
ATOM 3439 N N . CYS A 1 441 ? -9.119 10.694 24.277 1.00 93.75 441 CYS A N 1
ATOM 3440 C CA . CYS A 1 441 ? -10.578 10.780 24.234 1.00 93.75 441 CYS A CA 1
ATOM 3441 C C . CYS A 1 441 ? -11.211 9.378 24.353 1.00 93.75 441 CYS A C 1
ATOM 3443 O O . CYS A 1 441 ? -10.920 8.490 23.547 1.00 93.75 441 CYS A O 1
ATOM 3445 N N . ARG A 1 442 ? -12.052 9.142 25.367 1.00 94.75 442 ARG A N 1
ATOM 3446 C CA . ARG A 1 442 ? -12.697 7.841 25.634 1.00 94.75 442 ARG A CA 1
ATOM 3447 C C . ARG A 1 442 ? -14.189 8.013 25.872 1.00 94.75 442 ARG A C 1
ATOM 3449 O O . ARG A 1 442 ? -14.583 8.644 26.851 1.00 94.75 442 ARG A O 1
ATOM 3456 N N . ILE A 1 443 ? -15.015 7.407 25.023 1.00 96.50 443 ILE A N 1
ATOM 3457 C CA . ILE A 1 443 ? -16.456 7.276 25.262 1.00 96.50 443 ILE A CA 1
ATOM 3458 C C . ILE A 1 443 ? -16.781 5.988 26.027 1.00 96.50 443 ILE A C 1
ATOM 3460 O O . ILE A 1 443 ? -16.231 4.926 25.755 1.00 96.50 443 ILE A O 1
ATOM 3464 N N . ASN A 1 444 ? -17.695 6.090 26.990 1.00 96.81 444 ASN A N 1
ATOM 3465 C CA . ASN A 1 444 ? -18.157 4.996 27.834 1.00 96.81 444 ASN A CA 1
ATOM 3466 C C . ASN A 1 444 ? -19.674 5.120 28.035 1.00 96.81 444 ASN A C 1
ATOM 3468 O O . ASN A 1 444 ? -20.176 6.225 28.222 1.00 96.81 444 ASN A O 1
ATOM 3472 N N . TYR A 1 445 ? -20.412 4.012 28.055 1.00 96.50 445 TYR A N 1
ATOM 3473 C CA . TYR A 1 445 ? -21.822 4.011 28.465 1.00 96.50 445 TYR A CA 1
ATOM 3474 C C . TYR A 1 445 ? -21.948 3.720 29.970 1.00 96.50 445 TYR A C 1
ATOM 3476 O O . TYR A 1 445 ? -21.240 2.856 30.487 1.00 96.50 445 TYR A O 1
ATOM 3484 N N . 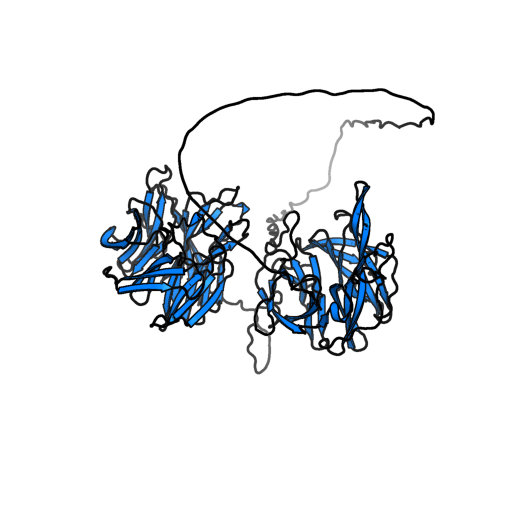VAL A 1 446 ? -22.847 4.417 30.679 1.00 96.81 446 VAL A N 1
ATOM 3485 C CA . VAL A 1 446 ? -23.043 4.259 32.133 1.00 96.81 446 VAL A CA 1
ATOM 3486 C C . VAL A 1 446 ? -24.496 3.867 32.463 1.00 96.81 446 VAL A C 1
ATOM 3488 O O . VAL A 1 446 ? -25.356 4.740 32.626 1.00 96.81 446 VAL A O 1
ATOM 3491 N N . PRO A 1 447 ? -24.793 2.562 32.645 1.00 93.62 447 PRO A N 1
ATOM 3492 C CA . PRO A 1 447 ? -26.151 2.041 32.824 1.00 93.62 447 PRO A CA 1
ATOM 3493 C C . PRO A 1 447 ? -26.951 2.657 33.982 1.00 93.62 447 PRO A C 1
ATOM 3495 O O . PRO A 1 447 ? -28.165 2.803 33.885 1.00 93.62 447 PRO A O 1
ATOM 3498 N N . LYS A 1 448 ? -26.302 3.024 35.097 1.00 95.06 448 LYS A N 1
ATOM 3499 C CA . LYS A 1 448 ? -26.953 3.598 36.297 1.00 95.06 448 LYS A CA 1
ATOM 3500 C C . LYS A 1 448 ? -27.574 4.981 36.054 1.00 95.06 448 LYS A C 1
ATOM 3502 O O . LYS A 1 448 ? -28.409 5.394 36.857 1.00 95.06 448 LYS A O 1
ATOM 3507 N N . VAL A 1 449 ? -27.182 5.676 34.983 1.00 94.38 449 VAL A N 1
ATOM 3508 C CA . VAL A 1 449 ? -27.717 6.994 34.590 1.00 94.38 449 VAL A CA 1
ATOM 3509 C C . VAL A 1 449 ? -28.242 7.051 33.147 1.00 94.38 449 VAL A C 1
ATOM 3511 O O . VAL A 1 449 ? -28.692 8.115 32.739 1.00 94.38 449 VAL A O 1
ATOM 3514 N N . ASP A 1 450 ? -28.224 5.933 32.406 1.00 94.56 450 ASP A N 1
ATOM 3515 C CA . ASP A 1 450 ? -28.682 5.810 31.002 1.00 94.56 450 ASP A CA 1
ATOM 3516 C C . ASP A 1 450 ? -28.067 6.872 30.061 1.00 94.56 450 ASP A C 1
ATOM 3518 O O . ASP A 1 450 ? -28.731 7.402 29.176 1.00 94.56 450 ASP A O 1
ATOM 3522 N N . ASN A 1 451 ? -26.790 7.211 30.284 1.00 97.00 451 ASN A N 1
ATOM 3523 C CA . ASN A 1 451 ? -26.063 8.290 29.602 1.00 97.00 451 ASN A CA 1
ATOM 3524 C C . ASN A 1 451 ? -24.654 7.842 29.181 1.00 97.00 451 ASN A C 1
ATOM 3526 O O . ASN A 1 451 ? -24.072 6.923 29.768 1.00 97.00 451 ASN A O 1
ATOM 3530 N N . PHE A 1 452 ? -24.075 8.554 28.214 1.00 98.31 452 PHE A N 1
ATOM 3531 C CA . PHE A 1 452 ? -22.670 8.426 27.837 1.00 98.31 452 PHE A CA 1
ATOM 3532 C C . PHE A 1 452 ? -21.784 9.357 28.669 1.00 98.31 452 PHE A C 1
ATOM 3534 O O . PHE A 1 452 ? -22.083 10.535 28.864 1.00 98.31 452 PHE A O 1
ATOM 3541 N N . LEU A 1 453 ? -20.659 8.819 29.125 1.00 97.88 453 LEU A N 1
ATOM 3542 C CA . LEU A 1 453 ? -19.566 9.536 29.760 1.00 97.88 453 LEU A CA 1
ATOM 3543 C C . LEU A 1 453 ? -18.403 9.617 28.775 1.00 97.88 453 LEU A C 1
ATOM 3545 O O . LEU A 1 453 ? -17.886 8.582 28.351 1.00 97.88 453 LEU A O 1
ATOM 3549 N N . ILE A 1 454 ? -17.957 10.829 28.453 1.00 96.50 454 ILE A N 1
ATOM 3550 C CA . ILE A 1 454 ? -16.733 11.031 27.677 1.00 96.50 454 ILE A CA 1
ATOM 3551 C C . ILE A 1 454 ? -15.660 11.607 28.593 1.00 96.50 454 ILE A C 1
ATOM 3553 O O . ILE A 1 454 ? -15.886 12.638 29.228 1.00 96.50 454 ILE A O 1
ATOM 3557 N N . THR A 1 455 ? -14.504 10.949 28.657 1.00 94.19 455 THR A N 1
ATOM 3558 C CA . THR A 1 455 ? -13.321 11.402 29.400 1.00 94.19 455 THR A CA 1
ATOM 3559 C C . THR A 1 455 ? -12.176 11.752 28.454 1.00 94.19 455 THR A C 1
ATOM 3561 O O . THR A 1 455 ? -12.090 11.229 27.342 1.00 94.19 455 THR A O 1
ATOM 3564 N N . PHE A 1 456 ? -11.314 12.675 28.880 1.00 91.81 456 PHE A N 1
ATOM 3565 C CA . PHE A 1 456 ? -10.169 13.156 28.103 1.00 91.81 456 PHE A CA 1
ATOM 3566 C C . PHE A 1 456 ? -9.078 13.713 29.033 1.00 91.81 456 PHE A C 1
ATOM 3568 O O . PHE A 1 456 ? -9.374 14.339 30.051 1.00 91.81 456 PHE A O 1
ATOM 3575 N N . GLY A 1 457 ? -7.811 13.479 28.698 1.00 86.75 457 GLY A N 1
ATOM 3576 C CA . GLY A 1 457 ? -6.647 14.054 29.377 1.00 86.75 457 GLY A CA 1
ATOM 3577 C C . GLY A 1 457 ? -6.281 15.408 28.794 1.00 86.75 457 GLY A C 1
ATOM 3578 O O . GLY A 1 457 ? -6.319 15.583 27.580 1.00 86.75 457 GLY A O 1
ATOM 3579 N N . GLY A 1 458 ? -5.929 16.376 29.636 1.00 69.75 458 GLY A N 1
ATOM 3580 C CA . GLY A 1 458 ? -5.847 17.756 29.189 1.00 69.75 458 GLY A CA 1
ATOM 3581 C C . GLY A 1 458 ? -4.926 18.675 29.968 1.00 69.75 458 GLY A C 1
ATOM 3582 O O . GLY A 1 458 ? -4.604 18.468 31.136 1.00 69.75 458 GLY A O 1
ATOM 3583 N N . THR A 1 459 ? -4.524 19.737 29.281 1.00 61.00 459 THR A N 1
ATOM 3584 C CA . THR A 1 459 ? -3.841 20.909 29.838 1.00 61.00 459 THR A CA 1
ATOM 3585 C C . THR A 1 459 ? -4.765 22.117 29.651 1.00 61.00 459 THR A C 1
ATOM 3587 O O . THR A 1 459 ? -5.569 22.124 28.720 1.00 61.00 459 THR A O 1
ATOM 3590 N N . SER A 1 460 ? -4.702 23.128 30.517 1.00 62.66 460 SER A N 1
ATOM 3591 C CA . SER A 1 460 ? -5.441 24.378 30.293 1.00 62.66 460 SER A CA 1
ATOM 3592 C C . SER A 1 460 ? -4.843 25.216 29.170 1.00 62.66 460 SER A C 1
ATOM 3594 O O . SER A 1 460 ? -3.656 25.083 28.860 1.00 62.66 460 SER A O 1
ATOM 3596 N N . LYS A 1 461 ? -5.638 26.103 28.555 1.00 57.78 461 LYS A N 1
ATOM 3597 C CA . LYS A 1 461 ? -5.189 26.928 27.417 1.00 57.78 461 LYS A CA 1
ATOM 3598 C C . LYS A 1 461 ? -4.013 27.834 27.809 1.00 57.78 461 LYS A C 1
ATOM 3600 O O . LYS A 1 461 ? -3.089 28.016 27.020 1.00 57.78 461 LYS A O 1
ATOM 3605 N N . ASP A 1 462 ? -3.982 28.290 29.064 1.00 59.03 462 ASP A N 1
ATOM 3606 C CA . ASP A 1 462 ? -2.876 29.061 29.655 1.00 59.03 462 ASP A CA 1
ATOM 3607 C C . ASP A 1 462 ? -1.707 28.192 30.189 1.00 59.03 462 ASP A C 1
ATOM 3609 O O . ASP A 1 462 ? -0.762 28.710 30.789 1.00 59.03 462 ASP A O 1
ATOM 3613 N N . LYS A 1 463 ? -1.750 26.864 29.999 1.00 55.56 463 LYS A N 1
ATOM 3614 C CA . LYS A 1 463 ? -0.781 25.862 30.501 1.00 55.56 463 LYS A CA 1
ATOM 3615 C C . LYS A 1 463 ? -0.539 25.884 32.020 1.00 55.56 463 LYS A C 1
ATOM 3617 O O . LYS A 1 463 ? 0.489 25.407 32.500 1.00 55.56 463 LYS A O 1
ATOM 3622 N N . GLY A 1 464 ? -1.488 26.425 32.786 1.00 52.47 464 GLY A N 1
ATOM 3623 C CA . GLY A 1 464 ? -1.391 26.586 34.243 1.00 52.47 464 GLY A CA 1
ATOM 3624 C C . GLY A 1 464 ? -1.835 25.368 35.062 1.00 52.47 464 GLY A C 1
ATOM 3625 O O . GLY A 1 464 ? -1.470 25.256 36.231 1.00 52.47 464 GLY A O 1
ATOM 3626 N N . THR A 1 465 ? -2.608 24.461 34.464 1.00 56.47 465 THR A N 1
ATOM 3627 C CA . THR A 1 465 ? -3.148 23.245 35.094 1.00 56.47 465 THR A CA 1
ATOM 3628 C C . THR A 1 465 ? -3.142 22.093 34.094 1.00 56.47 465 THR A C 1
ATOM 3630 O O . THR A 1 465 ? -3.436 22.292 32.919 1.00 56.47 465 THR A O 1
ATOM 3633 N N . GLN A 1 466 ? -2.837 20.888 34.567 1.00 67.88 466 GLN A N 1
ATOM 3634 C CA . GLN A 1 466 ? -2.945 19.630 33.820 1.00 67.88 466 GLN A CA 1
ATOM 3635 C C . GLN A 1 466 ? -3.914 18.718 34.577 1.00 67.88 466 GLN A C 1
ATOM 3637 O O . GLN A 1 466 ? -4.042 18.868 35.788 1.00 67.88 466 GLN A O 1
ATOM 3642 N N . GLY A 1 467 ? -4.604 17.797 33.913 1.00 81.00 467 GLY A N 1
ATOM 3643 C CA . GLY A 1 467 ? -5.600 16.957 34.580 1.00 81.00 467 GLY A CA 1
ATOM 3644 C C . GLY A 1 467 ? -6.390 16.071 33.631 1.00 81.00 467 GLY A C 1
ATOM 3645 O O . GLY A 1 467 ? -6.096 16.005 32.438 1.00 81.00 467 GLY A O 1
ATOM 3646 N N . TYR A 1 468 ? -7.424 15.424 34.165 1.00 87.75 468 TYR A N 1
ATOM 3647 C CA . TYR A 1 468 ? -8.384 14.653 33.375 1.00 87.75 468 TYR A CA 1
ATOM 3648 C C . TYR A 1 468 ? -9.796 15.190 33.539 1.00 87.75 468 TYR A C 1
ATOM 3650 O O . TYR A 1 468 ? -10.313 15.316 34.654 1.00 87.75 468 TYR A O 1
ATOM 3658 N N . GLY A 1 469 ? -10.395 15.518 32.398 1.00 88.75 469 GLY A N 1
ATOM 3659 C CA . GLY A 1 469 ? -11.739 16.045 32.275 1.00 88.75 469 GLY A CA 1
ATOM 3660 C C . GLY A 1 469 ? -12.770 14.971 31.945 1.00 88.75 469 GLY A C 1
ATOM 3661 O O . GLY A 1 469 ? -12.448 13.884 31.458 1.00 88.75 469 GLY A O 1
ATOM 3662 N N . TYR A 1 470 ? -14.031 15.307 32.197 1.00 92.56 470 TYR A N 1
ATOM 3663 C CA . TYR A 1 470 ? -15.188 14.528 31.777 1.00 92.56 470 TYR A CA 1
ATOM 3664 C C . TYR A 1 470 ? -16.342 15.432 31.337 1.00 92.56 470 TYR A C 1
ATOM 3666 O O . TYR A 1 470 ? -16.493 16.549 31.841 1.00 92.56 470 TYR A O 1
ATOM 3674 N N . LYS A 1 471 ? -17.180 14.926 30.429 1.00 93.62 471 LYS A N 1
ATOM 3675 C CA . LYS A 1 471 ? -18.461 15.519 30.019 1.00 93.62 471 LYS A CA 1
ATOM 3676 C C . LYS A 1 471 ? -19.511 14.417 29.857 1.00 93.62 471 LYS A C 1
ATOM 3678 O O . LYS A 1 471 ? -19.219 13.353 29.310 1.00 93.62 471 LYS A O 1
ATOM 3683 N N . TRP A 1 472 ? -20.728 14.682 30.321 1.00 96.44 472 TRP A N 1
ATOM 3684 C CA . TRP A 1 472 ? -21.873 13.781 30.191 1.00 96.44 472 TRP A CA 1
ATOM 3685 C C . TRP A 1 472 ? -22.735 14.117 28.976 1.00 96.44 472 TRP A C 1
ATOM 3687 O O . TRP A 1 472 ? -23.019 15.283 28.696 1.00 96.44 472 TRP A O 1
ATOM 3697 N N . TYR A 1 473 ? -23.210 13.077 28.300 1.00 97.56 473 TYR A N 1
ATOM 3698 C CA . TYR A 1 473 ? -24.071 13.168 27.128 1.00 97.56 473 TYR A CA 1
ATOM 3699 C C . TYR A 1 473 ? -25.283 12.246 27.272 1.00 97.56 473 TYR A C 1
ATOM 3701 O O . TYR A 1 473 ? -25.189 11.161 27.845 1.00 97.56 473 TYR A O 1
ATOM 3709 N N . THR A 1 474 ? -26.428 12.669 26.739 1.00 97.44 474 THR A N 1
ATOM 3710 C CA . THR A 1 474 ? -27.612 11.806 26.602 1.00 97.44 474 THR A CA 1
ATOM 3711 C C . THR A 1 474 ? -27.354 10.664 25.613 1.00 97.44 474 THR A C 1
ATOM 3713 O O . THR A 1 474 ? -26.365 10.684 24.881 1.00 97.44 474 THR A O 1
ATOM 3716 N N . ARG A 1 475 ? -28.265 9.685 25.519 1.00 94.12 475 ARG A N 1
ATOM 3717 C CA . ARG A 1 475 ? -28.203 8.634 24.479 1.00 94.12 475 ARG A CA 1
ATOM 3718 C C . ARG A 1 475 ? -28.237 9.173 23.049 1.00 94.12 475 ARG A C 1
ATOM 3720 O O . ARG A 1 475 ? -27.540 8.642 22.191 1.00 94.12 475 ARG A O 1
ATOM 3727 N N . ASP A 1 476 ? -28.938 10.284 22.826 1.00 93.38 476 ASP A N 1
ATOM 3728 C CA . ASP A 1 476 ? -28.921 11.028 21.558 1.00 93.38 476 ASP A CA 1
ATOM 3729 C C . ASP A 1 476 ? -27.604 11.805 21.333 1.00 93.38 476 ASP A C 1
ATOM 3731 O O . ASP A 1 476 ? -27.468 12.543 20.356 1.00 93.38 476 ASP A O 1
ATOM 3735 N N . MET A 1 477 ? -26.628 11.664 22.237 1.00 96.00 477 MET A N 1
ATOM 3736 C CA . MET A 1 477 ? -25.345 12.365 22.259 1.00 96.00 477 MET A CA 1
ATOM 3737 C C . MET A 1 477 ? -25.488 13.894 22.332 1.00 96.00 477 MET A C 1
ATOM 3739 O O . MET A 1 477 ? -24.785 14.630 21.640 1.00 96.00 477 MET A O 1
ATOM 3743 N N . GLU A 1 478 ? -26.419 14.386 23.153 1.00 95.94 478 GLU A N 1
ATOM 3744 C CA . GLU A 1 478 ? -26.554 15.809 23.496 1.00 95.94 478 GLU A CA 1
ATOM 3745 C C . GLU A 1 478 ? -25.865 16.095 24.834 1.00 95.94 478 GLU A C 1
ATOM 3747 O O . GLU A 1 478 ? -26.074 15.365 25.804 1.00 95.94 478 GLU A O 1
ATOM 3752 N N . PHE A 1 479 ? -25.051 17.152 24.910 1.00 94.25 479 PHE A N 1
ATOM 3753 C CA . PHE A 1 479 ? -24.342 17.511 26.144 1.00 94.25 479 PHE A CA 1
ATOM 3754 C C . PHE A 1 479 ? -25.340 17.893 27.248 1.00 94.25 479 PHE A C 1
ATOM 3756 O O . PHE A 1 479 ? -26.172 18.781 27.065 1.00 94.25 479 PHE A O 1
ATOM 3763 N N . THR A 1 480 ? -25.248 17.254 28.417 1.00 94.88 480 THR A N 1
ATOM 3764 C CA . THR A 1 480 ? -26.212 17.468 29.516 1.00 94.88 480 THR A CA 1
ATOM 3765 C C . THR A 1 480 ? -26.015 18.796 30.256 1.00 94.88 480 THR A C 1
ATOM 3767 O O . THR A 1 480 ? -26.856 19.179 31.069 1.00 94.88 480 THR A O 1
ATOM 3770 N N . GLY A 1 481 ? -24.898 19.487 30.006 1.00 90.12 481 GLY A N 1
ATOM 3771 C CA . GLY A 1 481 ? -24.424 20.613 30.811 1.00 90.12 481 GLY A CA 1
ATOM 3772 C C . GLY A 1 481 ? -23.544 20.199 31.997 1.00 90.12 481 GLY A C 1
ATOM 3773 O O . GLY A 1 481 ? -23.018 21.074 32.682 1.00 90.12 481 GLY A O 1
ATOM 3774 N N . GLU A 1 482 ? -23.361 18.897 32.246 1.00 91.31 482 GLU A N 1
ATOM 3775 C CA . GLU A 1 482 ? -22.533 18.381 33.339 1.00 91.31 482 GLU A CA 1
ATOM 3776 C C . GLU A 1 482 ? -21.152 17.932 32.837 1.00 91.31 482 GLU A C 1
ATOM 3778 O O . GLU A 1 482 ? -21.026 17.036 32.000 1.00 91.31 482 GLU A O 1
ATOM 3783 N N . GLY A 1 483 ? -20.104 18.545 33.380 1.00 89.25 483 GLY A N 1
ATOM 3784 C CA . GLY A 1 483 ? -18.712 18.193 33.124 1.00 89.25 483 GLY A CA 1
ATOM 3785 C C . GLY A 1 483 ? -17.772 18.891 34.103 1.00 89.25 483 GLY A C 1
ATOM 3786 O O . GLY A 1 483 ? -18.178 19.798 34.834 1.00 89.25 483 GLY A O 1
ATOM 3787 N N . GLY A 1 484 ? -16.513 18.467 34.139 1.00 86.44 484 GLY A N 1
ATOM 3788 C CA . GLY A 1 484 ? -15.526 18.978 35.089 1.00 86.44 484 GLY A CA 1
ATOM 3789 C C . GLY A 1 484 ? -14.198 18.232 35.026 1.00 86.44 484 GLY A C 1
ATOM 3790 O O . GLY A 1 484 ? -13.930 17.522 34.062 1.00 86.44 484 GLY A O 1
ATOM 3791 N N . LEU A 1 485 ? -13.383 18.387 36.072 1.00 85.62 485 LEU A N 1
ATOM 3792 C CA . LEU A 1 485 ? -12.167 17.603 36.318 1.00 85.62 485 LEU A CA 1
ATOM 3793 C C . LEU A 1 485 ? -12.433 16.495 37.341 1.00 85.62 485 LEU A C 1
ATOM 3795 O O . LEU A 1 485 ? -13.214 16.701 38.272 1.00 85.62 485 LEU A O 1
ATOM 3799 N N . PHE A 1 486 ? -11.726 15.372 37.204 1.00 87.81 486 PHE A N 1
ATOM 3800 C CA . PHE A 1 486 ? -11.654 14.321 38.226 1.00 87.81 486 PHE A CA 1
ATOM 3801 C C . PHE A 1 486 ? -10.224 14.008 38.708 1.00 87.81 486 PHE A C 1
ATOM 3803 O O . PHE A 1 486 ? -10.063 13.489 39.810 1.00 87.81 486 PHE A O 1
ATOM 3810 N N . GLU A 1 487 ? -9.194 14.391 37.943 1.00 86.00 487 GLU A N 1
ATOM 3811 C CA . GLU A 1 487 ? -7.777 14.371 38.352 1.00 86.00 487 GLU A CA 1
ATOM 3812 C C . GLU A 1 487 ? -7.132 15.733 38.064 1.00 86.00 487 GLU A C 1
ATOM 3814 O O . GLU A 1 487 ? -7.437 16.362 37.049 1.00 86.00 487 GLU A O 1
ATOM 3819 N N . ASP A 1 488 ? -6.213 16.167 38.930 1.00 77.75 488 ASP A N 1
ATOM 3820 C CA . ASP A 1 488 ? -5.484 17.447 38.863 1.00 77.75 488 ASP A CA 1
ATOM 3821 C C . ASP A 1 488 ? -4.028 17.305 38.367 1.00 77.75 488 ASP A C 1
ATOM 3823 O O . ASP A 1 488 ? -3.205 18.216 38.509 1.00 77.75 488 ASP A O 1
ATOM 3827 N N . ARG A 1 489 ? -3.710 16.148 37.773 1.00 72.81 489 ARG A N 1
ATOM 3828 C CA . ARG A 1 489 ? -2.462 15.862 37.059 1.00 72.81 489 ARG A CA 1
ATOM 3829 C C . ARG A 1 489 ? -2.750 15.132 35.753 1.00 72.81 489 ARG A C 1
ATOM 3831 O O . ARG A 1 489 ? -3.567 14.217 35.722 1.00 72.81 489 ARG A O 1
ATOM 3838 N N . GLY A 1 490 ? -2.050 15.528 34.693 1.00 67.88 490 GLY A N 1
ATOM 3839 C CA . GLY A 1 490 ? -2.054 14.842 33.401 1.00 67.88 490 GLY A CA 1
ATOM 3840 C C . GLY A 1 490 ? -0.751 14.071 33.201 1.00 67.88 490 GLY A C 1
ATOM 3841 O O . GLY A 1 490 ? 0.324 14.641 33.383 1.00 67.88 490 GLY A O 1
ATOM 3842 N N . THR A 1 491 ? -0.850 12.795 32.829 1.00 76.50 491 THR A N 1
ATOM 3843 C CA . THR A 1 491 ? 0.264 11.977 32.313 1.00 76.50 491 THR A CA 1
ATOM 3844 C C . THR A 1 491 ? -0.262 11.191 31.102 1.00 76.50 491 THR A C 1
ATOM 3846 O O . THR A 1 491 ? -1.186 11.675 30.450 1.00 76.50 491 THR A O 1
ATOM 3849 N N . ASP A 1 492 ? 0.272 10.015 30.781 1.00 82.00 492 ASP A N 1
ATOM 3850 C CA . ASP A 1 492 ? -0.426 9.093 29.877 1.00 82.00 492 ASP A CA 1
ATOM 3851 C C . ASP A 1 492 ? -1.527 8.334 30.633 1.00 82.00 492 ASP A C 1
ATOM 3853 O O . ASP A 1 492 ? -1.514 8.249 31.863 1.00 82.00 492 ASP A O 1
ATOM 3857 N N . THR A 1 493 ? -2.492 7.753 29.915 1.00 88.44 493 THR A N 1
ATOM 3858 C CA . THR A 1 493 ? -3.527 6.925 30.548 1.00 88.44 493 THR A CA 1
ATOM 3859 C C . THR A 1 493 ? -4.014 5.774 29.675 1.00 88.44 493 THR A C 1
ATOM 3861 O O . THR A 1 493 ? -3.970 5.830 28.446 1.00 88.44 493 THR A O 1
ATOM 3864 N N . ALA A 1 494 ? -4.574 4.765 30.338 1.00 92.25 494 ALA A N 1
ATOM 3865 C CA . ALA A 1 494 ? -5.617 3.929 29.770 1.00 92.25 494 ALA A CA 1
ATOM 3866 C C . ALA A 1 494 ? -6.788 3.816 30.762 1.00 92.25 494 ALA A C 1
ATOM 3868 O O . ALA A 1 494 ? -6.595 3.852 31.979 1.00 92.25 494 ALA A O 1
ATOM 3869 N N . SER A 1 495 ? -8.006 3.658 30.251 1.00 94.06 495 SER A N 1
ATOM 3870 C CA . SER A 1 495 ? -9.208 3.497 31.069 1.00 94.06 495 SER A CA 1
ATOM 3871 C C . SER A 1 495 ? -10.172 2.482 30.469 1.00 94.06 495 SER A C 1
ATOM 3873 O O . SER A 1 495 ? -10.154 2.230 29.265 1.00 94.06 495 SER A O 1
ATOM 3875 N N . VAL A 1 496 ? -11.010 1.897 31.325 1.00 95.44 496 VAL A N 1
ATOM 3876 C CA . VAL A 1 496 ? -12.106 1.008 30.928 1.00 95.44 496 VAL A CA 1
ATOM 3877 C C . VAL A 1 496 ? -13.285 1.185 31.884 1.00 95.44 496 VAL A C 1
ATOM 3879 O O . VAL A 1 496 ? -13.108 1.359 33.092 1.00 95.44 496 VAL A O 1
ATOM 3882 N N . MET A 1 497 ? -14.500 1.145 31.346 1.00 95.69 497 MET A N 1
ATOM 3883 C CA . MET A 1 497 ? -15.734 1.178 32.123 1.00 95.69 497 MET A CA 1
ATOM 3884 C C . MET A 1 497 ? -16.288 -0.239 32.276 1.00 95.69 497 MET A C 1
ATOM 3886 O O . MET A 1 497 ? -16.654 -0.862 31.282 1.00 95.69 497 MET A O 1
ATOM 3890 N N . ILE A 1 498 ? -16.394 -0.735 33.513 1.00 94.94 498 ILE A N 1
ATOM 3891 C CA . ILE A 1 498 ? -17.019 -2.035 33.807 1.00 94.94 498 ILE A CA 1
ATOM 3892 C C . ILE A 1 498 ? -18.275 -1.783 34.636 1.00 94.94 498 ILE A C 1
ATOM 3894 O O . ILE A 1 498 ? -18.220 -1.273 35.760 1.00 94.94 498 ILE A O 1
ATOM 3898 N N . GLY A 1 499 ? -19.435 -2.114 34.068 1.00 91.62 499 GLY A N 1
ATOM 3899 C CA . GLY A 1 499 ? -20.732 -1.906 34.706 1.00 91.62 499 GLY A CA 1
ATOM 3900 C C . GLY A 1 499 ? -20.974 -0.436 35.052 1.00 91.62 499 GLY A C 1
ATOM 3901 O O . GLY A 1 499 ? -21.352 0.345 34.192 1.00 91.62 499 GLY A O 1
ATOM 3902 N N . ASN A 1 500 ? -20.786 -0.064 36.322 1.00 95.38 500 ASN A N 1
ATOM 3903 C CA . ASN A 1 500 ? -20.952 1.308 36.822 1.00 95.38 500 ASN A CA 1
ATOM 3904 C C . ASN A 1 500 ? -19.693 1.858 37.516 1.00 95.38 500 ASN A C 1
ATOM 3906 O O . ASN A 1 500 ? -19.793 2.814 38.284 1.00 95.38 500 ASN A O 1
ATOM 3910 N N . THR A 1 501 ? -18.530 1.261 37.252 1.00 97.75 501 THR A N 1
ATOM 3911 C CA . THR A 1 501 ? -17.244 1.638 37.845 1.00 97.75 501 THR A CA 1
ATOM 3912 C C . THR A 1 501 ? -16.259 1.997 36.739 1.00 97.75 501 THR A C 1
ATOM 3914 O O . THR A 1 501 ? -16.043 1.213 35.814 1.00 97.75 501 THR A O 1
ATOM 3917 N N . TYR A 1 502 ? -15.652 3.177 36.852 1.00 98.12 502 TYR A N 1
ATOM 3918 C CA . TYR A 1 502 ? -14.642 3.656 35.913 1.00 98.12 502 TYR A CA 1
ATOM 3919 C C . TYR A 1 502 ? -13.251 3.303 36.438 1.00 98.12 502 TYR A C 1
ATOM 3921 O O . TYR A 1 502 ? -12.863 3.765 37.515 1.00 98.12 502 TYR A O 1
ATOM 3929 N N . TYR A 1 503 ? -12.515 2.477 35.699 1.00 97.88 503 TYR A N 1
ATOM 3930 C CA . TYR A 1 503 ? -11.147 2.084 36.024 1.00 97.88 503 TYR A CA 1
ATOM 3931 C C . TYR A 1 503 ? -10.163 2.934 35.227 1.00 97.88 503 TYR A C 1
ATOM 3933 O O . TYR A 1 503 ? -10.347 3.167 34.032 1.00 97.88 503 TYR A O 1
ATOM 3941 N N . PHE A 1 504 ? -9.122 3.407 35.904 1.00 95.44 504 PHE A N 1
ATOM 3942 C CA . PHE A 1 504 ? -8.215 4.428 35.398 1.00 95.44 504 PHE A CA 1
ATOM 3943 C C . PHE A 1 504 ? -6.772 4.084 35.765 1.00 95.44 504 PHE A C 1
ATOM 3945 O O . PHE A 1 504 ? -6.448 3.917 36.940 1.00 95.44 504 PHE A O 1
ATOM 3952 N N . LEU A 1 505 ? -5.916 3.966 34.754 1.00 93.69 505 LEU A N 1
ATOM 3953 C CA . LEU A 1 505 ? -4.490 3.689 34.880 1.00 93.69 505 LEU A CA 1
ATOM 3954 C C . LEU A 1 505 ? -3.703 4.941 34.480 1.00 93.69 505 LEU A C 1
ATOM 3956 O O . LEU A 1 505 ? -3.958 5.515 33.422 1.00 93.69 505 LEU A O 1
ATOM 3960 N N . THR A 1 506 ? -2.757 5.359 35.317 1.00 89.69 506 THR A N 1
ATOM 3961 C CA . THR A 1 506 ? -1.927 6.564 35.128 1.00 89.69 506 THR A CA 1
ATOM 3962 C C . THR A 1 506 ? -0.526 6.340 35.697 1.00 89.69 506 THR A C 1
ATOM 3964 O O . THR A 1 506 ? -0.345 5.502 36.588 1.00 89.69 506 THR A O 1
ATOM 3967 N N . ASP A 1 507 ? 0.461 7.120 35.250 1.00 86.38 507 ASP A N 1
ATOM 3968 C CA . ASP A 1 507 ? 1.719 7.245 35.992 1.00 86.38 507 ASP A CA 1
ATOM 3969 C C . ASP A 1 507 ? 1.454 7.914 37.353 1.00 86.38 507 ASP A C 1
ATOM 3971 O O . ASP A 1 507 ? 0.579 8.780 37.483 1.00 86.38 507 ASP A O 1
ATOM 3975 N N . ALA A 1 508 ? 2.185 7.479 38.380 1.00 87.00 508 ALA A N 1
ATOM 3976 C CA . ALA A 1 508 ? 2.063 7.955 39.756 1.00 87.00 508 ALA A CA 1
ATOM 3977 C C . ALA A 1 508 ? 3.398 8.467 40.333 1.00 87.00 508 ALA A C 1
ATOM 3979 O O . ALA A 1 508 ? 3.511 8.685 41.543 1.00 87.00 508 ALA A O 1
ATOM 3980 N N . GLY A 1 509 ? 4.400 8.697 39.480 1.00 82.69 509 GLY A N 1
ATOM 3981 C CA . GLY A 1 509 ? 5.746 9.119 39.848 1.00 82.69 509 GLY A CA 1
ATOM 3982 C C . GLY A 1 509 ? 6.820 8.081 39.517 1.00 82.69 509 GLY A C 1
ATOM 3983 O O . GLY A 1 509 ? 6.613 7.145 38.751 1.00 82.69 509 GLY A O 1
ATOM 3984 N N . GLU A 1 510 ? 8.004 8.274 40.104 1.00 84.94 510 GLU A N 1
ATOM 3985 C CA . GLU A 1 510 ? 9.207 7.484 39.815 1.00 84.94 510 GLU A CA 1
ATOM 3986 C C . GLU A 1 510 ? 8.951 5.974 39.973 1.00 84.94 510 GLU A C 1
ATOM 3988 O O . GLU A 1 510 ? 8.799 5.455 41.077 1.00 84.94 510 GLU A O 1
ATOM 3993 N N . ASP A 1 511 ? 8.887 5.300 38.825 1.00 87.38 511 ASP A N 1
ATOM 3994 C CA . ASP A 1 511 ? 8.752 3.854 38.640 1.00 87.38 511 ASP A CA 1
ATOM 3995 C C . ASP A 1 511 ? 7.508 3.198 39.271 1.00 87.38 511 ASP A C 1
ATOM 3997 O O . ASP A 1 511 ? 7.522 2.018 39.648 1.00 87.38 511 ASP A O 1
ATOM 4001 N N . ILE A 1 512 ? 6.398 3.950 39.316 1.00 90.81 512 ILE A N 1
ATOM 4002 C CA . ILE A 1 512 ? 5.100 3.489 39.830 1.00 90.81 512 ILE A CA 1
ATOM 4003 C C . ILE A 1 512 ? 3.955 3.874 38.878 1.00 90.81 512 ILE A C 1
ATOM 4005 O O . ILE A 1 512 ? 3.750 5.050 38.589 1.00 90.81 512 ILE A O 1
ATOM 4009 N N . TRP A 1 513 ? 3.137 2.897 38.479 1.00 92.12 513 TRP A N 1
ATOM 4010 C CA . TRP A 1 513 ? 1.798 3.145 37.923 1.00 92.12 513 TRP A CA 1
ATOM 4011 C C . TRP A 1 513 ? 0.743 3.058 39.033 1.00 92.12 513 TRP A C 1
ATOM 4013 O O . TRP A 1 513 ? 0.865 2.230 39.940 1.00 92.12 513 TRP A O 1
ATOM 4023 N N . ALA A 1 514 ? -0.317 3.861 38.958 1.00 93.19 514 ALA A N 1
ATOM 4024 C CA . ALA A 1 514 ? -1.497 3.720 39.810 1.00 93.19 514 ALA A CA 1
ATOM 4025 C C . ALA A 1 514 ? -2.677 3.196 38.989 1.00 93.19 514 ALA A C 1
ATOM 4027 O O . ALA A 1 514 ? -3.082 3.826 38.012 1.00 93.19 514 ALA A O 1
ATOM 4028 N N . LEU A 1 515 ? -3.249 2.069 39.419 1.00 96.62 515 LEU A N 1
ATOM 4029 C CA . LEU A 1 515 ? -4.551 1.600 38.956 1.00 96.62 515 LEU A CA 1
ATOM 4030 C C . LEU A 1 515 ? -5.599 2.030 39.987 1.00 96.62 515 LEU A C 1
ATOM 4032 O O . LEU A 1 515 ? -5.603 1.555 41.124 1.00 96.62 515 LEU A O 1
ATOM 4036 N N . LYS A 1 516 ? -6.480 2.941 39.583 1.00 96.62 516 LYS A N 1
ATOM 4037 C CA . LYS A 1 516 ? -7.549 3.526 40.397 1.00 96.62 516 LYS A CA 1
ATOM 4038 C C . LYS A 1 516 ? -8.915 3.071 39.893 1.00 96.62 516 LYS A C 1
ATOM 4040 O O . LYS A 1 516 ? -9.074 2.748 38.715 1.00 96.62 516 LYS A O 1
ATOM 4045 N N . LYS A 1 517 ? -9.924 3.097 40.767 1.00 97.44 517 LYS A N 1
ATOM 4046 C CA . LYS A 1 517 ? -11.326 2.893 40.382 1.00 97.44 517 LYS A CA 1
ATOM 4047 C C . LYS A 1 517 ? -12.268 3.897 41.047 1.00 97.44 517 LYS A C 1
ATOM 4049 O O . LYS A 1 517 ? -12.155 4.161 42.245 1.00 97.44 517 LYS A O 1
ATOM 4054 N N . TYR A 1 518 ? -13.205 4.436 40.272 1.00 98.12 518 TYR A N 1
ATOM 4055 C CA . TYR A 1 518 ? -14.075 5.560 40.633 1.00 98.12 518 TYR A CA 1
ATOM 4056 C C . TYR A 1 518 ? -15.569 5.224 40.474 1.00 98.12 518 TYR A C 1
ATOM 4058 O O . TYR A 1 518 ? -15.936 4.450 39.590 1.00 98.12 518 TYR A O 1
ATOM 4066 N N . ASP A 1 519 ? -16.438 5.854 41.279 1.00 97.31 519 ASP A N 1
ATOM 4067 C CA . ASP A 1 519 ? -17.863 6.035 40.933 1.00 97.31 519 ASP A CA 1
ATOM 4068 C C . ASP A 1 519 ? -17.965 7.266 40.013 1.00 97.31 519 ASP A C 1
ATOM 4070 O O . ASP A 1 519 ? -17.856 8.390 40.511 1.00 97.31 519 ASP A O 1
ATOM 4074 N N . PRO A 1 520 ? -18.154 7.113 38.690 1.00 95.69 520 PRO A N 1
ATOM 4075 C CA . PRO A 1 520 ? -18.080 8.236 37.752 1.00 95.69 520 PRO A CA 1
ATOM 4076 C C . PRO A 1 520 ? -19.195 9.275 37.938 1.00 95.69 520 PRO A C 1
ATOM 4078 O O . PRO A 1 520 ? -19.092 10.379 37.420 1.00 95.69 520 PRO A O 1
ATOM 4081 N N . ILE A 1 521 ? -20.257 8.961 38.690 1.00 94.19 521 ILE A N 1
ATOM 4082 C CA . ILE A 1 521 ? -21.387 9.880 38.935 1.00 94.19 521 ILE A CA 1
ATOM 4083 C C . ILE A 1 521 ? -21.015 11.002 39.917 1.00 94.19 521 ILE A C 1
ATOM 4085 O O . ILE A 1 521 ? -21.681 12.030 39.984 1.00 94.19 521 ILE A O 1
ATOM 4089 N N . ASN A 1 522 ? -19.977 10.803 40.728 1.00 94.25 522 ASN A N 1
ATOM 4090 C CA . ASN A 1 522 ? -19.540 11.768 41.742 1.00 94.25 522 ASN A CA 1
ATOM 4091 C C . ASN A 1 522 ? -18.011 11.833 41.904 1.00 94.25 522 ASN A C 1
ATOM 4093 O O . ASN A 1 522 ? -17.525 12.555 42.772 1.00 94.25 522 ASN A O 1
ATOM 4097 N N . TRP A 1 523 ? -17.275 11.067 41.096 1.00 93.75 523 TRP A N 1
ATOM 4098 C CA . TRP A 1 523 ? -15.820 10.931 41.103 1.00 93.75 523 TRP A CA 1
ATOM 4099 C C . TRP A 1 523 ? -15.209 10.570 42.465 1.00 93.75 523 TRP A C 1
ATOM 4101 O O . TRP A 1 523 ? -14.050 10.867 42.748 1.00 93.75 523 TRP A O 1
ATOM 4111 N N . THR A 1 524 ? -15.961 9.853 43.309 1.00 96.44 524 THR A N 1
ATOM 4112 C CA . THR A 1 524 ? -15.407 9.254 44.531 1.00 96.44 524 THR A CA 1
ATOM 4113 C C . THR A 1 524 ? -14.426 8.150 44.153 1.00 96.44 524 THR A C 1
ATOM 4115 O O . THR A 1 524 ? -14.813 7.174 43.509 1.00 96.44 524 THR A O 1
ATOM 4118 N N . LEU A 1 525 ? -13.173 8.273 44.600 1.00 96.75 525 LEU A N 1
ATOM 4119 C CA . LEU A 1 525 ? -12.187 7.195 44.547 1.00 96.75 525 LEU A CA 1
ATOM 4120 C C . LEU A 1 525 ? -12.656 6.038 45.444 1.00 96.75 525 LEU A C 1
ATOM 4122 O O . LEU A 1 525 ? -12.742 6.182 46.664 1.00 96.75 525 LEU A O 1
ATOM 4126 N N . LEU A 1 526 ? -12.971 4.895 44.835 1.00 97.81 526 LEU A N 1
ATOM 4127 C CA . LEU A 1 526 ? -13.444 3.690 45.524 1.00 97.81 526 LEU A CA 1
ATOM 4128 C C . LEU A 1 526 ? -12.294 2.738 45.888 1.00 97.81 526 LEU A C 1
ATOM 4130 O O . LEU A 1 526 ? -12.449 1.902 46.776 1.00 97.81 526 LEU A O 1
ATOM 4134 N N . GLY A 1 527 ? -11.153 2.847 45.203 1.00 97.50 527 GLY A N 1
ATOM 4135 C CA . GLY A 1 527 ? -9.947 2.071 45.477 1.00 97.50 527 GLY A CA 1
ATOM 4136 C C . GLY A 1 527 ? -8.779 2.471 44.577 1.00 97.50 527 GLY A C 1
ATOM 4137 O O . GLY A 1 527 ? -8.982 2.980 43.477 1.00 97.50 527 GLY A O 1
ATOM 4138 N N . GLU A 1 528 ? -7.565 2.221 45.054 1.00 97.06 528 GLU A N 1
ATOM 4139 C CA . GLU A 1 528 ? -6.302 2.444 44.347 1.00 97.06 528 GLU A CA 1
ATOM 4140 C C . GLU A 1 528 ? -5.333 1.310 44.699 1.00 97.06 528 GLU A C 1
ATOM 4142 O O . GLU A 1 528 ? -5.285 0.864 45.848 1.00 97.06 528 GLU A O 1
ATOM 4147 N N . THR A 1 529 ? -4.547 0.864 43.722 1.00 97.25 529 THR A N 1
ATOM 4148 C CA . THR A 1 529 ? -3.382 0.004 43.935 1.00 97.25 529 THR A CA 1
ATOM 4149 C 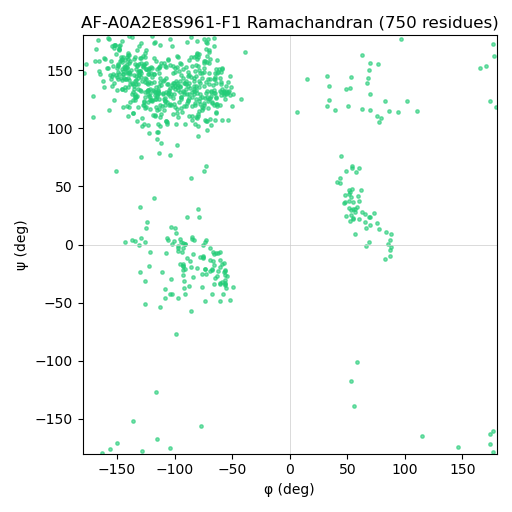C . THR A 1 529 ? -2.178 0.553 43.172 1.00 97.25 529 THR A C 1
ATOM 4151 O O . THR A 1 529 ? -2.318 1.097 42.073 1.00 97.25 529 THR A O 1
ATOM 4154 N N . LEU A 1 530 ? -0.993 0.436 43.773 1.00 95.56 530 LEU A N 1
ATOM 4155 C CA . LEU A 1 530 ? 0.262 0.939 43.216 1.00 95.56 530 LEU A CA 1
ATOM 4156 C C . LEU A 1 530 ? 1.095 -0.216 42.666 1.00 95.56 530 LEU A C 1
ATOM 4158 O O . LEU A 1 530 ? 1.316 -1.226 43.335 1.00 95.56 530 LEU A O 1
ATOM 4162 N N . ILE A 1 531 ? 1.578 -0.037 41.445 1.00 93.88 531 ILE A N 1
ATOM 4163 C CA . ILE A 1 531 ? 2.241 -1.054 40.641 1.00 93.88 531 ILE A CA 1
ATOM 4164 C C . ILE A 1 531 ? 3.671 -0.593 40.392 1.00 93.88 531 ILE A C 1
ATOM 4166 O O . ILE A 1 531 ? 3.901 0.363 39.659 1.00 93.88 531 ILE A O 1
ATOM 4170 N N . SER A 1 532 ? 4.642 -1.281 40.989 1.00 91.62 532 SER A N 1
ATOM 4171 C CA . SER A 1 532 ? 6.056 -1.030 40.701 1.00 91.62 532 SER A CA 1
ATOM 4172 C C . SER A 1 532 ? 6.435 -1.599 39.328 1.00 91.62 532 SER A C 1
ATOM 4174 O O . SER A 1 532 ? 6.064 -2.733 38.990 1.00 91.62 532 SER A O 1
ATOM 4176 N N . ARG A 1 533 ? 7.191 -0.810 38.560 1.00 88.56 533 ARG A N 1
ATOM 4177 C CA . ARG A 1 533 ? 7.808 -1.211 37.288 1.00 88.56 533 ARG A CA 1
ATOM 4178 C C . ARG A 1 533 ? 9.331 -1.250 37.406 1.00 88.56 533 ARG A C 1
ATOM 4180 O O . ARG A 1 533 ? 9.902 -0.540 38.230 1.00 88.56 533 ARG A O 1
ATOM 4187 N N . ASP A 1 534 ? 9.993 -2.065 36.590 1.00 89.31 534 ASP A N 1
ATOM 4188 C CA . ASP A 1 534 ? 11.456 -2.005 36.455 1.00 89.31 534 ASP A CA 1
ATOM 4189 C C . ASP A 1 534 ? 11.815 -0.972 35.372 1.00 89.31 534 ASP A C 1
ATOM 4191 O O . ASP A 1 534 ? 11.586 -1.256 34.198 1.00 89.31 534 ASP A O 1
ATOM 4195 N N . PRO A 1 535 ? 12.402 0.199 35.690 1.00 85.88 535 PRO A N 1
ATOM 4196 C CA . PRO A 1 535 ? 12.729 1.223 34.689 1.00 85.88 535 PRO A CA 1
ATOM 4197 C C . PRO A 1 535 ? 13.704 0.753 33.603 1.00 85.88 535 PRO A C 1
ATOM 4199 O O . PRO A 1 535 ? 13.797 1.378 32.545 1.00 85.88 535 PRO A O 1
ATOM 4202 N N . ASN A 1 536 ? 14.449 -0.328 33.853 1.00 88.81 536 ASN A N 1
ATOM 4203 C CA . ASN A 1 536 ? 15.374 -0.918 32.889 1.00 88.81 536 ASN A CA 1
ATOM 4204 C C . ASN A 1 536 ? 14.673 -1.873 31.913 1.00 88.81 536 ASN A C 1
ATOM 4206 O O . ASN A 1 536 ? 15.317 -2.328 30.978 1.00 88.81 536 ASN A O 1
ATOM 4210 N N . LYS A 1 537 ? 13.390 -2.198 32.127 1.00 90.00 537 LYS A N 1
ATOM 4211 C CA . LYS A 1 537 ? 12.585 -3.101 31.281 1.00 90.00 537 LYS A CA 1
ATOM 4212 C C . LYS A 1 537 ? 11.282 -2.469 30.797 1.00 90.00 537 LYS A C 1
ATOM 4214 O O . LYS A 1 537 ? 10.839 -2.783 29.701 1.00 90.00 537 LYS A O 1
ATOM 4219 N N . GLU A 1 538 ? 10.698 -1.585 31.598 1.00 89.38 538 GLU A N 1
ATOM 4220 C CA . GLU A 1 538 ? 9.358 -1.022 31.452 1.00 89.38 538 GLU A CA 1
ATOM 4221 C C . GLU A 1 538 ? 9.422 0.519 31.507 1.00 89.38 538 GLU A C 1
ATOM 4223 O O . GLU A 1 538 ? 9.560 1.095 32.600 1.00 89.38 538 GLU A O 1
ATOM 4228 N N . PRO A 1 539 ? 9.339 1.223 30.359 1.00 83.25 539 PRO A N 1
ATOM 4229 C CA . PRO A 1 539 ? 9.186 2.675 30.352 1.00 83.25 539 PRO A CA 1
ATOM 4230 C C . PRO A 1 539 ? 7.856 3.097 31.003 1.00 83.25 539 PRO A C 1
ATOM 4232 O O . PRO A 1 539 ? 6.926 2.309 31.166 1.00 83.25 539 PRO A O 1
ATOM 4235 N N . GLY A 1 540 ? 7.786 4.351 31.448 1.00 70.88 540 GLY A N 1
ATOM 4236 C CA . GLY A 1 540 ? 6.714 4.845 32.321 1.00 70.88 540 GLY A CA 1
ATOM 4237 C C . GLY A 1 540 ? 5.476 5.397 31.623 1.00 70.88 540 GLY A C 1
ATOM 4238 O O . GLY A 1 540 ? 4.811 6.239 32.211 1.00 70.88 540 GLY A O 1
ATOM 4239 N N . ASN A 1 541 ? 5.197 5.005 30.382 1.00 74.12 541 ASN A N 1
ATOM 4240 C CA . ASN A 1 541 ? 4.246 5.707 29.521 1.00 74.12 541 ASN A CA 1
ATOM 4241 C C . ASN A 1 541 ? 3.586 4.756 28.487 1.00 74.12 541 ASN A C 1
ATOM 4243 O O . ASN A 1 541 ? 3.969 3.590 28.385 1.00 74.12 541 ASN A O 1
ATOM 4247 N N . ASP A 1 542 ? 2.571 5.239 27.761 1.00 77.56 542 ASP A N 1
ATOM 4248 C CA . ASP A 1 542 ? 1.791 4.515 26.739 1.00 77.56 542 ASP A CA 1
ATOM 4249 C C . ASP A 1 542 ? 1.153 3.180 27.205 1.00 77.56 542 ASP A C 1
ATOM 4251 O O . ASP A 1 542 ? 1.496 2.078 26.761 1.00 77.56 542 ASP A O 1
ATOM 4255 N N . PHE A 1 543 ? 0.196 3.269 28.131 1.00 85.44 543 PHE A N 1
ATOM 4256 C CA . PHE A 1 543 ? -0.415 2.109 28.794 1.00 85.44 543 PHE A CA 1
ATOM 4257 C C . PHE A 1 543 ? -1.514 1.397 27.989 1.00 85.44 543 PHE A C 1
ATOM 4259 O O . PHE A 1 543 ? -2.125 1.959 27.084 1.00 85.44 543 PHE A O 1
ATOM 4266 N N . MET A 1 544 ? -1.851 0.177 28.411 1.00 93.00 544 MET A N 1
ATOM 4267 C CA . MET A 1 544 ? -3.114 -0.499 28.103 1.00 93.00 544 MET A CA 1
ATOM 4268 C C . MET A 1 544 ? -3.841 -0.861 29.405 1.00 93.00 544 MET A C 1
ATOM 4270 O O . MET A 1 544 ? -3.229 -1.346 30.358 1.00 93.00 544 MET A O 1
ATOM 4274 N N . LEU A 1 545 ? -5.163 -0.680 29.406 1.00 95.38 545 LEU A N 1
ATOM 4275 C CA . LEU A 1 545 ? -6.080 -1.230 30.398 1.00 95.38 545 LEU A CA 1
ATOM 4276 C C . LEU A 1 545 ? -7.277 -1.836 29.658 1.00 95.38 545 LEU A C 1
ATOM 4278 O O . LEU A 1 545 ? -7.881 -1.160 28.829 1.00 95.38 545 LEU A O 1
ATOM 4282 N N . ALA A 1 546 ? -7.607 -3.093 29.944 1.00 95.69 546 ALA A N 1
ATOM 4283 C CA . ALA A 1 546 ? -8.743 -3.793 29.342 1.00 95.69 546 ALA A CA 1
ATOM 4284 C C . ALA A 1 546 ? -9.459 -4.676 30.374 1.00 95.69 546 ALA A C 1
ATOM 4286 O O . ALA A 1 546 ? -8.806 -5.237 31.254 1.00 95.69 546 ALA A O 1
ATOM 4287 N N . ASP A 1 547 ? -10.777 -4.832 30.235 1.00 94.81 547 ASP A N 1
ATOM 4288 C CA . ASP A 1 547 ? -11.521 -5.934 30.856 1.00 94.81 547 ASP A CA 1
ATOM 4289 C C . ASP A 1 547 ? -11.428 -7.155 29.940 1.00 94.81 547 ASP A C 1
ATOM 4291 O O . ASP A 1 547 ? -11.824 -7.105 28.774 1.00 94.81 547 ASP A O 1
ATOM 4295 N N . VAL A 1 548 ? -10.855 -8.245 30.443 1.00 95.44 548 VAL A N 1
ATOM 4296 C CA . VAL A 1 548 ? -10.640 -9.450 29.652 1.00 95.44 548 VAL A CA 1
ATOM 4297 C C . VAL A 1 548 ? -10.807 -10.702 30.508 1.00 95.44 548 VAL A C 1
ATOM 4299 O O . VAL A 1 548 ? -10.079 -10.935 31.470 1.00 95.44 548 VAL A O 1
ATOM 4302 N N . ASN A 1 549 ? -11.786 -11.536 30.142 1.00 95.25 549 ASN A N 1
ATOM 4303 C CA . ASN A 1 549 ? -12.136 -12.765 30.866 1.00 95.25 549 ASN A CA 1
ATOM 4304 C C . ASN A 1 549 ? -12.441 -12.533 32.370 1.00 95.25 549 ASN A C 1
ATOM 4306 O O . ASN A 1 549 ? -12.075 -13.350 33.215 1.00 95.25 549 ASN A O 1
ATOM 4310 N N . GLY A 1 550 ? -13.086 -11.405 32.706 1.00 93.50 550 GLY A N 1
ATOM 4311 C CA . GLY A 1 550 ? -13.420 -11.031 34.087 1.00 93.50 550 GLY A CA 1
ATOM 4312 C C . GLY A 1 550 ? -12.215 -10.585 34.921 1.00 93.50 550 GLY A C 1
ATOM 4313 O O . GLY A 1 550 ? -12.204 -10.772 36.138 1.00 93.50 550 GLY A O 1
ATOM 4314 N N . MET A 1 551 ? -11.177 -10.055 34.269 1.00 96.75 551 MET A N 1
ATOM 4315 C CA . MET A 1 551 ? -9.957 -9.553 34.898 1.00 96.75 551 MET A CA 1
ATOM 4316 C C . MET A 1 551 ? -9.545 -8.228 34.258 1.00 96.75 551 MET A C 1
ATOM 4318 O O . MET A 1 551 ? -9.541 -8.091 33.035 1.00 96.75 551 MET A O 1
ATOM 4322 N N . LEU A 1 552 ? -9.097 -7.284 35.082 1.00 98.12 552 LEU A N 1
ATOM 4323 C CA . LEU A 1 552 ? -8.443 -6.064 34.619 1.00 98.12 552 LEU A CA 1
ATOM 4324 C C . LEU A 1 552 ? -7.014 -6.393 34.189 1.00 98.12 552 LEU A C 1
ATOM 4326 O O . LEU A 1 552 ? -6.190 -6.784 35.015 1.00 98.12 552 LEU A O 1
ATOM 4330 N N . ASN A 1 553 ? -6.711 -6.218 32.909 1.00 97.12 553 ASN A N 1
ATOM 4331 C CA . ASN A 1 553 ? -5.381 -6.408 32.343 1.00 97.12 553 ASN A CA 1
ATOM 4332 C C . ASN A 1 553 ? -4.673 -5.055 32.210 1.00 97.12 553 ASN A C 1
ATOM 4334 O O . ASN A 1 553 ? -4.983 -4.284 31.303 1.00 97.12 553 ASN A O 1
ATOM 4338 N N . VAL A 1 554 ? -3.732 -4.782 33.117 1.00 96.12 554 VAL A N 1
ATOM 4339 C CA . VAL A 1 554 ? -2.803 -3.646 33.044 1.00 96.12 554 VAL A CA 1
ATOM 4340 C C . VAL A 1 554 ? -1.575 -4.069 32.249 1.00 96.12 554 VAL A C 1
ATOM 4342 O O . VAL A 1 554 ? -0.898 -5.020 32.649 1.00 96.12 554 VAL A O 1
ATOM 4345 N N . ALA A 1 555 ? -1.244 -3.345 31.180 1.00 94.88 555 ALA A N 1
ATOM 4346 C CA . ALA A 1 555 ? -0.059 -3.638 30.382 1.00 94.88 555 ALA A CA 1
ATOM 4347 C C . ALA A 1 555 ? 0.705 -2.402 29.894 1.00 94.88 555 ALA A C 1
ATOM 4349 O O . ALA A 1 555 ? 0.162 -1.299 29.810 1.00 94.88 555 ALA A O 1
ATOM 4350 N N . GLY A 1 556 ? 1.974 -2.617 29.550 1.00 92.38 556 GLY A N 1
ATOM 4351 C CA . GLY A 1 556 ? 2.881 -1.618 28.988 1.00 92.38 556 GLY A CA 1
ATOM 4352 C C . GLY A 1 556 ? 4.036 -2.276 28.230 1.00 92.38 556 GLY A C 1
ATOM 4353 O O . GLY A 1 556 ? 4.128 -3.505 28.173 1.00 92.38 556 GLY A O 1
ATOM 4354 N N . LEU A 1 557 ? 4.904 -1.462 27.622 1.00 92.62 557 LEU A N 1
ATOM 4355 C CA . LEU A 1 557 ? 6.049 -1.960 26.852 1.00 92.62 557 LEU A CA 1
ATOM 4356 C C . LEU A 1 557 ? 7.035 -2.703 27.763 1.00 92.62 557 LEU A C 1
ATOM 4358 O O . LEU A 1 557 ? 7.289 -2.280 28.891 1.00 92.62 557 LEU A O 1
ATOM 4362 N N . TYR A 1 558 ? 7.623 -3.780 27.252 1.00 93.12 558 TYR A N 1
ATOM 4363 C CA . TYR A 1 558 ? 8.638 -4.566 27.940 1.00 93.12 558 TYR A CA 1
ATOM 4364 C C . TYR A 1 558 ? 9.807 -4.883 27.004 1.00 93.12 558 TYR A C 1
ATOM 4366 O O . TYR A 1 558 ? 9.618 -5.498 25.958 1.00 93.12 558 TYR A O 1
ATOM 4374 N N . ILE A 1 559 ? 11.028 -4.514 27.398 1.00 90.31 559 ILE A N 1
ATOM 4375 C CA . ILE A 1 559 ? 12.252 -4.751 26.617 1.00 90.31 559 ILE A CA 1
ATOM 4376 C C . ILE A 1 559 ? 13.133 -5.757 27.354 1.00 90.31 559 ILE A C 1
ATOM 4378 O O . ILE A 1 559 ? 13.828 -5.423 28.318 1.00 90.31 559 ILE A O 1
ATOM 4382 N N . ALA A 1 560 ? 13.110 -7.011 26.901 1.00 85.06 560 ALA A N 1
ATOM 4383 C CA . ALA A 1 560 ? 13.738 -8.129 27.606 1.00 85.06 560 ALA A CA 1
ATOM 4384 C C . ALA A 1 560 ? 15.260 -7.973 27.786 1.00 85.06 560 ALA A C 1
ATOM 4386 O O . ALA A 1 560 ? 15.784 -8.343 28.839 1.00 85.06 560 ALA A O 1
ATOM 4387 N N . ASP A 1 561 ? 15.954 -7.362 26.823 1.00 83.94 561 ASP A N 1
ATOM 4388 C CA . ASP A 1 561 ? 17.422 -7.274 26.790 1.00 83.94 561 ASP A CA 1
ATOM 4389 C C . ASP A 1 561 ? 17.999 -5.958 27.349 1.00 83.94 561 ASP A C 1
ATOM 4391 O O . ASP A 1 561 ? 19.215 -5.809 27.454 1.00 83.94 561 ASP A O 1
ATOM 4395 N N . ALA A 1 562 ? 17.165 -4.997 27.761 1.00 85.25 562 ALA A N 1
ATOM 4396 C CA . ALA A 1 562 ? 17.654 -3.706 28.247 1.00 85.25 562 ALA A CA 1
ATOM 4397 C C . ALA A 1 562 ? 18.338 -3.821 29.631 1.00 85.25 562 ALA A C 1
ATOM 4399 O O . ALA A 1 562 ? 17.757 -4.321 30.594 1.00 85.25 562 ALA A O 1
ATOM 4400 N N . GLU A 1 563 ? 19.598 -3.383 29.740 1.00 82.88 563 GLU A N 1
ATOM 4401 C CA . GLU A 1 563 ? 20.393 -3.421 30.988 1.00 82.88 563 GLU A CA 1
ATOM 4402 C C . GLU A 1 563 ? 20.384 -2.087 31.763 1.00 82.88 563 GLU A C 1
ATOM 4404 O O . GLU A 1 563 ? 20.936 -1.993 32.859 1.00 82.88 563 GLU A O 1
ATOM 4409 N N . THR A 1 564 ? 19.781 -1.043 31.191 1.00 85.94 564 THR A N 1
ATOM 4410 C CA . THR A 1 564 ? 19.744 0.323 31.736 1.00 85.94 564 THR A CA 1
ATOM 4411 C C . THR A 1 564 ? 18.399 0.979 31.454 1.00 85.94 564 THR A C 1
ATOM 4413 O O . THR A 1 564 ? 17.740 0.607 30.486 1.00 85.94 564 THR A O 1
ATOM 4416 N N . VAL A 1 565 ? 18.050 2.007 32.235 1.00 83.94 565 VAL A N 1
ATOM 4417 C CA . VAL A 1 565 ? 16.822 2.810 32.091 1.00 83.94 565 VAL A CA 1
ATOM 4418 C C . VAL A 1 565 ? 16.505 3.155 30.632 1.00 83.94 565 VAL A C 1
ATOM 4420 O O . VAL A 1 565 ? 17.330 3.739 29.923 1.00 83.94 565 VAL A O 1
ATOM 4423 N N . ILE A 1 566 ? 15.289 2.812 30.208 1.00 82.06 566 ILE A N 1
ATOM 4424 C CA . ILE A 1 566 ? 14.802 2.989 28.838 1.00 82.06 566 ILE A CA 1
ATOM 4425 C C . ILE A 1 566 ? 14.256 4.413 28.655 1.00 82.06 566 ILE A C 1
ATOM 4427 O O . ILE A 1 566 ? 13.423 4.874 29.429 1.00 82.06 566 ILE A O 1
ATOM 4431 N N . ASP A 1 567 ? 14.676 5.101 27.590 1.00 82.62 567 ASP A N 1
ATOM 4432 C CA . ASP A 1 567 ? 14.004 6.312 27.094 1.00 82.62 567 ASP A CA 1
ATOM 4433 C C . ASP A 1 567 ? 13.263 5.937 25.811 1.00 82.62 567 ASP A C 1
ATOM 4435 O O . ASP A 1 567 ? 13.897 5.778 24.766 1.00 82.62 567 ASP A O 1
ATOM 4439 N N . GLN A 1 568 ? 11.937 5.777 25.885 1.00 76.31 568 GLN A N 1
ATOM 4440 C CA . GLN A 1 568 ? 11.123 5.280 24.766 1.00 76.31 568 GLN A CA 1
ATOM 4441 C C . GLN A 1 568 ? 11.300 6.124 23.492 1.00 76.31 568 GLN A C 1
ATOM 4443 O O . GLN A 1 568 ? 11.324 5.589 22.388 1.00 76.31 568 GLN A O 1
ATOM 4448 N N . ARG A 1 569 ? 11.570 7.429 23.635 1.00 76.06 569 ARG A N 1
ATOM 4449 C CA . ARG A 1 569 ? 11.855 8.356 22.519 1.00 76.06 569 ARG A CA 1
ATOM 4450 C C . ARG A 1 569 ? 13.160 8.061 21.766 1.00 76.06 569 ARG A C 1
ATOM 4452 O O . ARG A 1 569 ? 13.442 8.719 20.766 1.00 76.06 569 ARG A O 1
ATOM 4459 N N . LYS A 1 570 ? 13.985 7.131 22.258 1.00 79.00 570 LYS A N 1
ATOM 4460 C CA . LYS A 1 570 ? 15.214 6.652 21.606 1.00 79.00 570 LYS A CA 1
ATOM 4461 C C . LYS A 1 570 ? 15.097 5.235 21.034 1.00 79.00 570 LYS A C 1
ATOM 4463 O O . LYS A 1 570 ? 16.039 4.806 20.370 1.00 79.00 570 LYS A O 1
ATOM 4468 N N . ILE A 1 571 ? 13.995 4.524 21.286 1.00 80.94 571 ILE A N 1
ATOM 4469 C CA . ILE A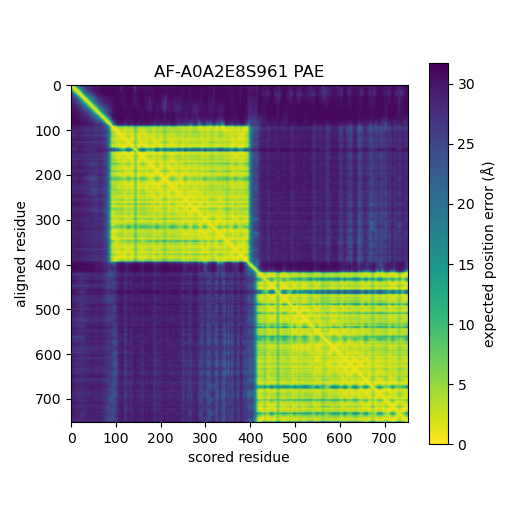 1 571 ? 13.733 3.213 20.675 1.00 80.94 571 ILE A CA 1
ATOM 4470 C C . ILE A 1 571 ? 13.581 3.401 19.161 1.00 80.94 571 ILE A C 1
ATOM 4472 O O . ILE A 1 571 ? 13.214 4.478 18.683 1.00 80.94 571 ILE A O 1
ATOM 4476 N N . ASP A 1 572 ? 13.922 2.375 18.384 1.00 84.56 572 ASP A N 1
ATOM 4477 C CA . ASP A 1 572 ? 13.717 2.408 16.943 1.00 84.56 572 ASP A CA 1
ATOM 4478 C C . ASP A 1 572 ? 12.244 2.101 16.619 1.00 84.56 572 ASP A C 1
ATOM 4480 O O . ASP A 1 572 ? 11.813 0.974 16.845 1.00 84.56 572 ASP A O 1
ATOM 4484 N N . PRO A 1 573 ? 11.443 3.050 16.094 1.00 85.50 573 PRO A N 1
ATOM 4485 C CA . PRO A 1 573 ? 10.001 2.855 15.925 1.00 85.50 573 PRO A CA 1
ATOM 4486 C C . PRO A 1 573 ? 9.629 1.818 14.850 1.00 85.50 573 PRO A C 1
ATOM 4488 O O . PRO A 1 573 ? 8.450 1.534 14.683 1.00 85.50 573 PRO A O 1
ATOM 4491 N N . TYR A 1 574 ? 10.607 1.248 14.140 1.00 84.00 574 TYR A N 1
ATOM 4492 C CA . TYR A 1 574 ? 10.443 0.123 13.209 1.00 84.00 574 TYR A CA 1
ATOM 4493 C C . TYR A 1 574 ? 10.668 -1.255 13.862 1.00 84.00 574 TYR A C 1
ATOM 4495 O O . TYR A 1 574 ? 10.620 -2.272 13.174 1.00 84.00 574 TYR A O 1
ATOM 4503 N N . ILE A 1 575 ? 10.960 -1.304 15.166 1.00 86.56 575 ILE A N 1
ATOM 4504 C CA . ILE A 1 575 ? 11.218 -2.538 15.912 1.00 86.56 575 ILE A CA 1
ATOM 4505 C C . ILE A 1 575 ? 10.128 -2.712 16.973 1.00 86.56 575 ILE A C 1
ATOM 4507 O O . ILE A 1 575 ? 9.893 -1.822 17.789 1.00 86.56 575 ILE A O 1
ATOM 4511 N N . GLY A 1 576 ? 9.464 -3.866 16.943 1.00 88.94 576 GLY A N 1
ATOM 4512 C CA . GLY A 1 576 ? 8.630 -4.348 18.038 1.00 88.94 576 GLY A CA 1
ATOM 4513 C C . GLY A 1 576 ? 9.466 -5.032 19.110 1.00 88.94 576 GLY A C 1
ATOM 4514 O O . GLY A 1 576 ? 10.487 -5.656 18.823 1.00 88.94 576 GLY A O 1
ATOM 4515 N N . GLU A 1 577 ? 8.988 -4.942 20.339 1.00 92.12 577 GLU A N 1
ATOM 4516 C CA . GLU A 1 577 ? 9.591 -5.511 21.535 1.00 92.12 577 GLU A CA 1
ATOM 4517 C C . GLU A 1 577 ? 8.615 -6.567 22.093 1.00 92.12 577 GLU A C 1
ATOM 4519 O O . GLU A 1 577 ? 8.174 -7.464 21.369 1.00 92.12 577 GLU A O 1
ATOM 4524 N N . ALA A 1 578 ? 8.255 -6.457 23.368 1.00 94.44 578 ALA A N 1
ATOM 4525 C CA . ALA A 1 578 ? 7.271 -7.278 24.055 1.00 94.44 578 ALA A CA 1
ATOM 4526 C C . ALA A 1 578 ? 6.366 -6.400 24.937 1.00 94.44 578 ALA A C 1
ATOM 4528 O O . ALA A 1 578 ? 6.577 -5.191 25.065 1.00 94.44 578 ALA A O 1
ATOM 4529 N N . THR A 1 579 ? 5.387 -7.008 25.607 1.00 95.19 579 THR A N 1
ATOM 4530 C CA . THR A 1 579 ? 4.554 -6.329 26.611 1.00 95.19 579 THR A CA 1
ATOM 4531 C C . THR A 1 579 ? 4.507 -7.101 27.924 1.00 95.19 579 THR A C 1
ATOM 4533 O O . THR A 1 579 ? 4.448 -8.335 27.959 1.00 95.19 579 THR A O 1
ATOM 4536 N N . SER A 1 580 ? 4.551 -6.365 29.035 1.00 95.12 580 SER A N 1
ATOM 4537 C CA . SER A 1 580 ? 4.299 -6.903 30.370 1.00 95.12 580 SER A CA 1
ATOM 4538 C C . SER A 1 580 ? 2.815 -6.769 30.688 1.00 95.12 580 SER A C 1
ATOM 4540 O O . SER A 1 580 ? 2.204 -5.751 30.388 1.00 95.12 580 SER A O 1
ATOM 4542 N N . HIS A 1 581 ? 2.233 -7.791 31.311 1.00 96.19 581 HIS A N 1
ATOM 4543 C CA . HIS A 1 581 ? 0.821 -7.830 31.677 1.00 96.19 581 HIS A CA 1
ATOM 4544 C C . HIS A 1 581 ? 0.659 -8.224 33.141 1.00 96.19 581 HIS A C 1
ATOM 4546 O O . HIS A 1 581 ? 1.243 -9.208 33.606 1.00 96.19 581 HIS A O 1
ATOM 4552 N N . ARG A 1 582 ? -0.179 -7.476 33.854 1.00 96.38 582 ARG A N 1
ATOM 4553 C CA . ARG A 1 582 ? -0.524 -7.678 35.261 1.00 96.38 582 ARG A CA 1
ATOM 4554 C C . ARG A 1 582 ? -2.046 -7.737 35.366 1.00 96.38 582 ARG A C 1
ATOM 4556 O O . ARG A 1 582 ? -2.728 -6.789 34.982 1.00 96.38 582 ARG A O 1
ATOM 4563 N N . PHE A 1 583 ? -2.570 -8.858 35.848 1.00 97.69 583 PHE A N 1
ATOM 4564 C CA . PHE A 1 583 ? -4.006 -9.120 35.932 1.00 97.69 583 PHE A CA 1
ATOM 4565 C C . PHE A 1 583 ? -4.504 -8.856 37.344 1.00 97.69 583 PHE A C 1
ATOM 4567 O O . PHE A 1 583 ? -3.894 -9.321 38.309 1.00 97.69 583 PHE A O 1
ATOM 4574 N N . PHE A 1 584 ? -5.625 -8.151 37.457 1.00 98.56 584 PHE A N 1
ATOM 4575 C CA . PHE A 1 584 ? -6.262 -7.805 38.722 1.00 98.56 584 PHE A CA 1
ATOM 4576 C C . PHE A 1 584 ? -7.737 -8.212 38.733 1.00 98.56 584 PHE A C 1
ATOM 4578 O O . PHE A 1 584 ? -8.385 -8.264 37.686 1.00 98.56 584 PHE A O 1
ATOM 4585 N N . SER A 1 585 ? -8.281 -8.462 39.922 1.00 97.94 585 SER A N 1
ATOM 4586 C CA . SER A 1 585 ? -9.731 -8.478 40.129 1.00 97.94 585 SER A CA 1
ATOM 4587 C C . SER A 1 585 ? -10.310 -7.065 40.025 1.00 97.94 585 SER A C 1
ATOM 4589 O O . SER A 1 585 ? -9.586 -6.072 40.132 1.00 97.94 585 SER A O 1
ATOM 4591 N N . GLU A 1 586 ? -11.634 -6.955 39.903 1.00 95.50 586 GLU A N 1
ATOM 4592 C CA . GLU A 1 586 ? -12.341 -5.676 40.042 1.00 95.50 586 GLU A CA 1
ATOM 4593 C C . GLU A 1 586 ? -12.061 -4.997 41.401 1.00 95.50 586 GLU A C 1
ATOM 4595 O O . GLU A 1 586 ? -12.076 -3.772 41.514 1.00 95.50 586 GLU A O 1
ATOM 4600 N N . GLU A 1 587 ? -11.729 -5.758 42.446 1.00 96.44 587 GLU A N 1
ATOM 4601 C CA . GLU A 1 587 ? -11.284 -5.283 43.765 1.00 96.44 587 GLU A CA 1
ATOM 4602 C C . GLU A 1 587 ? -9.833 -4.768 43.806 1.00 96.44 587 GLU A C 1
ATOM 4604 O O . GLU A 1 587 ? -9.406 -4.277 44.850 1.00 96.44 587 GLU A O 1
ATOM 4609 N N . LEU A 1 588 ? -9.111 -4.794 42.680 1.00 97.75 588 LEU A N 1
ATOM 4610 C CA . LEU A 1 588 ? -7.698 -4.412 42.539 1.00 97.75 588 LEU A CA 1
ATOM 4611 C C . LEU A 1 588 ? -6.709 -5.367 43.242 1.00 97.75 588 LEU A C 1
ATOM 4613 O O . LEU A 1 588 ? -5.576 -4.986 43.550 1.00 97.75 588 LEU A O 1
ATOM 4617 N N . GLU A 1 589 ? -7.106 -6.622 43.473 1.00 97.19 589 GLU A N 1
ATOM 4618 C CA . GLU A 1 589 ? -6.212 -7.673 43.978 1.00 97.19 589 GLU A CA 1
ATOM 4619 C C . GLU A 1 589 ? -5.421 -8.297 42.820 1.00 97.19 589 GLU A C 1
ATOM 4621 O O . GLU A 1 589 ? -6.001 -8.628 41.789 1.00 97.19 589 GLU A O 1
ATOM 4626 N N . VAL A 1 590 ? -4.104 -8.483 42.978 1.00 96.69 590 VAL A N 1
ATOM 4627 C CA . VAL A 1 590 ? -3.252 -9.106 41.946 1.00 96.69 590 VAL A CA 1
ATOM 4628 C C . VAL A 1 590 ? -3.625 -10.581 41.780 1.00 96.69 590 VAL A C 1
ATOM 4630 O O . VAL A 1 590 ? -3.526 -11.359 42.729 1.00 96.69 590 VAL A O 1
ATOM 4633 N N . LEU A 1 591 ? -3.987 -10.969 40.559 1.00 97.31 591 LEU A N 1
ATOM 4634 C CA . LEU A 1 591 ? -4.317 -12.341 40.178 1.00 97.31 591 LEU A CA 1
ATOM 4635 C C . LEU A 1 591 ? -3.125 -13.054 39.534 1.00 97.31 591 LEU A C 1
ATOM 4637 O O . LEU A 1 591 ? -2.832 -14.194 39.888 1.00 97.31 591 LEU A O 1
ATOM 4641 N N . ASP A 1 592 ? -2.439 -12.393 38.596 1.00 96.00 592 ASP A N 1
ATOM 4642 C CA . ASP A 1 592 ? -1.353 -12.999 37.818 1.00 96.00 592 ASP A CA 1
ATOM 4643 C C . ASP A 1 592 ? -0.440 -11.953 37.150 1.00 96.00 592 ASP A C 1
ATOM 4645 O O . ASP A 1 592 ? -0.834 -10.803 36.967 1.00 96.00 592 ASP A O 1
ATOM 4649 N N . ASN A 1 593 ? 0.776 -12.348 36.758 1.00 95.50 593 ASN A N 1
ATOM 4650 C CA . ASN A 1 593 ? 1.726 -11.504 36.027 1.00 95.50 593 ASN A CA 1
ATOM 4651 C C . ASN A 1 593 ? 2.455 -12.320 34.948 1.00 95.50 593 ASN A C 1
ATOM 4653 O O . ASN A 1 593 ? 2.947 -13.415 35.217 1.00 95.50 593 ASN A O 1
ATOM 4657 N N . ARG A 1 594 ? 2.585 -11.768 33.739 1.00 95.00 594 ARG A N 1
ATOM 4658 C CA . ARG A 1 594 ? 3.237 -12.415 32.585 1.00 95.00 594 ARG A CA 1
ATOM 4659 C C . ARG A 1 594 ? 3.918 -11.391 31.679 1.00 95.00 594 ARG A C 1
ATOM 4661 O O . ARG A 1 594 ? 3.659 -10.196 31.776 1.00 95.00 594 ARG A O 1
ATOM 4668 N N . VAL A 1 595 ? 4.743 -11.878 30.761 1.00 95.69 595 VAL A N 1
ATOM 4669 C CA . VAL A 1 595 ? 5.259 -11.110 29.621 1.00 95.69 595 VAL A CA 1
ATOM 4670 C C . VAL A 1 595 ? 4.893 -11.886 28.361 1.00 95.69 595 VAL A C 1
ATOM 4672 O O . VAL A 1 595 ? 5.098 -13.101 28.331 1.00 95.69 595 VAL A O 1
ATOM 4675 N N . LEU A 1 596 ? 4.330 -11.216 27.357 1.00 96.00 596 LEU A N 1
ATOM 4676 C CA . LEU A 1 596 ? 4.052 -11.812 26.049 1.00 96.00 596 LEU A CA 1
ATOM 4677 C C . LEU A 1 596 ? 5.225 -11.504 25.117 1.00 96.00 596 LEU A C 1
ATOM 4679 O O . LEU A 1 596 ? 5.602 -10.345 24.973 1.00 96.00 596 LEU A O 1
ATOM 4683 N N . THR A 1 597 ? 5.829 -12.532 24.520 1.00 95.19 597 THR A N 1
ATOM 4684 C CA . THR A 1 597 ? 7.074 -12.412 23.728 1.00 95.19 597 THR A CA 1
ATOM 4685 C C . THR A 1 597 ? 7.058 -13.223 22.427 1.00 95.19 597 THR A C 1
ATOM 4687 O O . THR A 1 597 ? 8.064 -13.281 21.724 1.00 95.19 597 THR A O 1
ATOM 4690 N N . ASP A 1 598 ? 5.936 -13.870 22.094 1.00 95.88 598 ASP A N 1
ATOM 4691 C CA . ASP A 1 598 ? 5.836 -14.850 21.001 1.00 95.88 598 ASP A CA 1
ATOM 4692 C C . ASP A 1 598 ? 6.016 -14.246 19.595 1.00 95.88 598 ASP A C 1
ATOM 4694 O O . ASP A 1 598 ? 6.358 -14.953 18.645 1.00 95.88 598 ASP A O 1
ATOM 4698 N N . MET A 1 599 ? 5.791 -12.938 19.465 1.00 92.44 599 MET A N 1
ATOM 4699 C CA . MET A 1 599 ? 5.977 -12.144 18.252 1.00 92.44 599 MET A CA 1
ATOM 4700 C C . MET A 1 599 ? 6.422 -10.729 18.656 1.00 92.44 599 MET A C 1
ATOM 4702 O O . MET A 1 599 ? 5.922 -10.245 19.671 1.00 92.44 599 MET A O 1
ATOM 4706 N N . PRO A 1 600 ? 7.317 -10.052 17.909 1.00 92.38 600 PRO A N 1
ATOM 4707 C CA . PRO A 1 600 ? 7.652 -8.649 18.157 1.00 92.38 600 PRO A CA 1
ATOM 4708 C C . PRO A 1 600 ? 6.411 -7.759 18.048 1.00 92.38 600 PRO A C 1
ATOM 4710 O O . PRO A 1 600 ? 5.694 -7.844 17.050 1.00 92.38 600 PRO A O 1
ATOM 4713 N N . HIS A 1 601 ? 6.155 -6.933 19.063 1.00 95.12 601 HIS A N 1
ATOM 4714 C CA . HIS A 1 601 ? 5.015 -6.011 19.078 1.00 95.12 601 HIS A CA 1
ATOM 4715 C C . HIS A 1 601 ? 5.221 -4.818 20.025 1.00 95.12 601 HIS A C 1
ATOM 4717 O O . HIS A 1 601 ? 6.232 -4.727 20.722 1.00 95.12 601 HIS A O 1
ATOM 4723 N N . ILE A 1 602 ? 4.266 -3.888 20.050 1.00 92.69 602 ILE A N 1
ATOM 4724 C CA . ILE A 1 602 ? 4.295 -2.685 20.895 1.00 92.69 602 ILE A CA 1
ATOM 4725 C C . ILE A 1 602 ? 3.150 -2.643 21.920 1.00 92.69 602 ILE A C 1
ATOM 4727 O O . ILE A 1 602 ? 2.254 -3.480 21.947 1.00 92.69 602 ILE A O 1
ATOM 4731 N N . ASN A 1 603 ? 3.196 -1.644 22.794 1.00 90.31 603 ASN A N 1
ATOM 4732 C CA . ASN A 1 603 ? 2.140 -1.276 23.733 1.00 90.31 603 ASN A CA 1
ATOM 4733 C C . ASN A 1 603 ? 0.980 -0.516 23.044 1.00 90.31 603 ASN A C 1
ATOM 4735 O O . ASN A 1 603 ? 0.713 -0.741 21.865 1.00 90.31 603 ASN A O 1
ATOM 4739 N N . ALA A 1 604 ? 0.214 0.295 23.791 1.00 87.69 604 ALA A N 1
ATOM 4740 C CA . ALA A 1 604 ? -0.980 1.006 23.300 1.00 87.69 604 ALA A CA 1
ATOM 4741 C C . ALA A 1 604 ? -1.971 0.119 22.508 1.00 87.69 604 ALA A C 1
ATOM 4743 O O . ALA A 1 604 ? -2.492 0.478 21.453 1.00 87.69 604 ALA A O 1
ATOM 4744 N N . SER A 1 605 ? -2.187 -1.083 23.032 1.00 94.19 605 SER A N 1
ATOM 4745 C CA . SER A 1 605 ? -2.923 -2.179 22.400 1.00 94.19 605 SER A CA 1
ATOM 4746 C C . SER A 1 605 ? -4.326 -2.345 23.008 1.00 94.19 605 SER A C 1
ATOM 4748 O O . SER A 1 605 ? -4.727 -1.570 23.878 1.00 94.19 605 SER A O 1
ATOM 4750 N N . SER A 1 606 ? -5.069 -3.374 22.599 1.00 95.94 606 SER A N 1
ATOM 4751 C CA . SER A 1 606 ? -6.286 -3.829 23.291 1.00 95.94 606 SER A CA 1
ATOM 4752 C C . SER A 1 606 ? -6.378 -5.355 23.318 1.00 95.94 606 SER A C 1
ATOM 4754 O O . SER A 1 606 ? -5.657 -6.058 22.612 1.00 95.94 606 SER A O 1
ATOM 4756 N N . MET A 1 607 ? -7.244 -5.899 24.174 1.00 97.44 607 MET A N 1
ATOM 4757 C CA . MET A 1 607 ? -7.425 -7.344 24.298 1.00 97.44 607 MET A CA 1
ATOM 4758 C C . MET A 1 607 ? -8.881 -7.681 24.607 1.00 97.44 607 MET A C 1
ATOM 4760 O O . MET A 1 607 ? -9.468 -7.078 25.500 1.00 97.44 607 MET A O 1
ATOM 4764 N N . VAL A 1 608 ? -9.438 -8.672 23.909 1.00 97.38 608 VAL A N 1
ATOM 4765 C CA . VAL A 1 608 ? -10.792 -9.199 24.151 1.00 97.38 608 VAL A CA 1
ATOM 4766 C C . VAL A 1 608 ? -10.766 -10.720 24.286 1.00 97.38 608 VAL A C 1
ATOM 4768 O O . VAL A 1 608 ? -9.954 -11.396 23.652 1.00 97.38 608 VAL A O 1
ATOM 4771 N N . PHE A 1 609 ? -11.658 -11.275 25.107 1.00 97.56 609 PHE A N 1
ATOM 4772 C CA . PHE A 1 609 ? -11.787 -12.721 25.298 1.00 97.56 609 PHE A CA 1
ATOM 4773 C C . PHE A 1 609 ? -13.086 -13.221 24.671 1.00 97.56 609 PHE A C 1
ATOM 4775 O O . PHE A 1 609 ? -14.169 -12.844 25.114 1.00 97.56 609 PHE A O 1
ATOM 4782 N N . VAL A 1 610 ? -12.969 -14.061 23.644 1.00 96.50 610 VAL A N 1
ATOM 4783 C CA . VAL A 1 610 ? -14.098 -14.584 22.861 1.00 96.50 610 VAL A CA 1
ATOM 4784 C C . VAL A 1 610 ? -13.885 -16.077 22.646 1.00 96.50 610 VAL A C 1
ATOM 4786 O O . VAL A 1 610 ? -12.780 -16.501 22.314 1.00 96.50 610 VAL A O 1
ATOM 4789 N N . ASP A 1 611 ? -14.918 -16.881 22.905 1.00 94.06 611 ASP A N 1
ATOM 4790 C CA . ASP A 1 611 ? -14.954 -18.337 22.685 1.00 94.06 611 ASP A CA 1
ATOM 4791 C C . ASP A 1 611 ? -13.744 -19.131 23.218 1.00 94.06 611 ASP A C 1
ATOM 4793 O O . ASP A 1 611 ? -13.305 -20.130 22.648 1.00 94.06 611 ASP A O 1
ATOM 4797 N N . GLY A 1 612 ? -13.214 -18.708 24.371 1.00 95.38 612 GLY A N 1
ATOM 4798 C CA . GLY A 1 612 ? -12.078 -19.360 25.031 1.00 95.38 612 GLY A CA 1
ATOM 4799 C C . GLY A 1 612 ? -10.699 -18.872 24.573 1.00 95.38 612 GLY A C 1
ATOM 4800 O O . GLY A 1 612 ? -9.690 -19.410 25.038 1.00 95.38 612 GLY A O 1
ATOM 4801 N N . VAL A 1 613 ? -10.649 -17.869 23.691 1.00 97.75 613 VAL A N 1
ATOM 4802 C CA . VAL A 1 613 ? -9.433 -17.298 23.102 1.00 97.75 613 VAL A CA 1
ATOM 4803 C C . VAL A 1 613 ? -9.257 -15.847 23.549 1.00 97.75 613 VAL A C 1
ATOM 4805 O O . VAL A 1 613 ? -10.158 -15.020 23.398 1.00 97.75 613 VAL A O 1
ATOM 4808 N N . TYR A 1 614 ? -8.072 -15.517 24.064 1.00 98.50 614 TYR A N 1
ATOM 4809 C CA . TYR A 1 614 ? -7.621 -14.132 24.190 1.00 98.50 614 TYR A CA 1
ATOM 4810 C C . TYR A 1 614 ? -7.149 -13.656 22.818 1.00 98.50 614 TYR A C 1
ATOM 4812 O O . TYR A 1 614 ? -6.224 -14.232 22.244 1.00 98.50 614 TYR A O 1
ATOM 4820 N N . ASN A 1 615 ? -7.776 -12.602 22.309 1.00 98.31 615 ASN A N 1
ATOM 4821 C CA . ASN A 1 615 ? -7.402 -11.930 21.075 1.00 98.31 615 ASN A CA 1
ATOM 4822 C C . ASN A 1 615 ? -6.747 -10.605 21.467 1.00 98.31 615 ASN A C 1
ATOM 4824 O O . ASN A 1 615 ? -7.422 -9.691 21.940 1.00 98.31 615 ASN A O 1
ATOM 4828 N N . PHE A 1 616 ? -5.427 -10.538 21.335 1.00 98.44 616 PHE A N 1
ATOM 4829 C CA . PHE A 1 616 ? -4.616 -9.370 21.644 1.00 98.44 616 PHE A CA 1
ATOM 4830 C C . PHE A 1 616 ? -4.348 -8.597 20.357 1.00 98.44 616 PHE A C 1
ATOM 4832 O O . PHE A 1 616 ? -3.639 -9.090 19.482 1.00 98.44 616 PHE A O 1
ATOM 4839 N N . VAL A 1 617 ? -4.953 -7.421 20.222 1.00 98.31 617 VAL A N 1
ATOM 4840 C CA . VAL A 1 617 ? -4.825 -6.570 19.039 1.00 98.31 617 VAL A CA 1
ATOM 4841 C C . VAL A 1 617 ? -3.766 -5.512 19.326 1.00 98.31 617 VAL A C 1
ATOM 4843 O O . VAL A 1 617 ? -3.904 -4.715 20.253 1.00 98.31 617 VAL A O 1
ATOM 4846 N N . THR A 1 618 ? -2.686 -5.551 18.556 1.00 97.56 618 THR A N 1
ATOM 4847 C CA . THR A 1 618 ? -1.443 -4.792 18.755 1.00 97.56 618 THR A CA 1
ATOM 4848 C C . THR A 1 618 ? -0.798 -4.525 17.389 1.00 97.56 618 THR A C 1
ATOM 4850 O O . THR A 1 618 ? -1.413 -4.811 16.363 1.00 97.56 618 THR A O 1
ATOM 4853 N N . SER A 1 619 ? 0.430 -4.013 17.344 1.00 96.38 619 SER A N 1
ATOM 4854 C CA . SER A 1 619 ? 1.167 -3.798 16.095 1.00 96.38 619 SER A CA 1
ATOM 4855 C C . SER A 1 619 ? 2.598 -4.291 16.181 1.00 96.38 619 SER A C 1
ATOM 4857 O O . SER A 1 619 ? 3.190 -4.277 17.259 1.00 96.38 619 SER A O 1
ATOM 4859 N N . THR A 1 620 ? 3.175 -4.698 15.049 1.00 94.31 620 THR A N 1
ATOM 4860 C CA . THR A 1 620 ? 4.540 -5.256 14.993 1.00 94.31 620 THR A CA 1
ATOM 4861 C C . THR A 1 620 ? 5.638 -4.244 15.306 1.00 94.31 620 THR A C 1
ATOM 4863 O O . THR A 1 620 ? 6.738 -4.644 15.675 1.00 94.31 620 THR A O 1
ATOM 4866 N N . ALA A 1 621 ? 5.346 -2.951 15.168 1.00 91.25 621 ALA A N 1
ATOM 4867 C CA . ALA A 1 621 ? 6.178 -1.816 15.552 1.00 91.25 621 ALA A CA 1
ATOM 4868 C C . ALA A 1 621 ? 5.298 -0.547 15.617 1.00 91.25 621 ALA A C 1
ATOM 4870 O O . ALA A 1 621 ? 4.101 -0.606 15.329 1.00 91.25 621 ALA A O 1
ATOM 4871 N N . PHE A 1 622 ? 5.873 0.615 15.949 1.00 86.81 622 PHE A N 1
ATOM 4872 C CA . PHE A 1 622 ? 5.166 1.899 15.808 1.00 86.81 622 PHE A CA 1
ATOM 4873 C C . PHE A 1 622 ? 4.933 2.234 14.324 1.00 86.81 622 PHE A C 1
ATOM 4875 O O . PHE A 1 622 ? 3.840 2.633 13.940 1.00 86.81 622 PHE A O 1
ATOM 4882 N N . PHE A 1 623 ? 5.935 2.006 13.475 1.00 84.06 623 PHE A N 1
ATOM 4883 C CA . PHE A 1 623 ? 5.794 1.935 12.022 1.00 84.06 623 PHE A CA 1
ATOM 4884 C C . PHE A 1 623 ? 5.849 0.461 11.612 1.00 84.06 623 PHE A C 1
ATOM 4886 O O . PHE A 1 623 ? 6.890 -0.041 11.188 1.00 84.06 623 PHE A O 1
ATOM 4893 N N . GLY A 1 624 ? 4.738 -0.239 11.824 1.00 83.81 624 GLY A N 1
ATOM 4894 C CA . GLY A 1 624 ? 4.561 -1.650 11.498 1.00 83.81 624 GLY A CA 1
ATOM 4895 C C . GLY A 1 624 ? 3.085 -1.987 11.314 1.00 83.81 624 GLY A C 1
ATOM 4896 O O . GLY A 1 624 ? 2.227 -1.107 11.363 1.00 83.81 624 GLY A O 1
ATOM 4897 N N . ASP A 1 625 ? 2.797 -3.263 11.102 1.00 89.56 625 ASP A N 1
ATOM 4898 C CA . ASP A 1 625 ? 1.457 -3.746 10.775 1.00 89.56 625 ASP A CA 1
ATOM 4899 C C . ASP A 1 625 ? 0.609 -3.947 12.027 1.00 89.56 625 ASP A C 1
ATOM 4901 O O . ASP A 1 625 ? 1.098 -4.456 13.039 1.00 89.56 625 ASP A O 1
ATOM 4905 N N . LEU A 1 626 ? -0.682 -3.635 11.922 1.00 96.06 626 LEU A N 1
ATOM 4906 C CA . LEU A 1 626 ? -1.704 -4.015 12.886 1.00 96.06 626 LEU A CA 1
ATOM 4907 C C . LEU A 1 626 ? -1.910 -5.530 12.818 1.00 96.06 626 LEU A C 1
ATOM 4909 O O . LEU A 1 626 ? -2.181 -6.087 11.751 1.00 96.06 626 LEU A O 1
ATOM 4913 N N . ILE A 1 627 ? -1.834 -6.196 13.964 1.00 97.00 627 ILE A N 1
ATOM 4914 C CA . ILE A 1 627 ? -1.981 -7.643 14.100 1.00 97.00 627 ILE A CA 1
ATOM 4915 C C . ILE A 1 627 ? -2.969 -8.004 15.209 1.00 97.00 627 ILE A C 1
ATOM 4917 O O . ILE A 1 627 ? -3.130 -7.282 16.191 1.00 97.00 627 ILE A O 1
ATOM 4921 N N . VAL A 1 628 ? -3.565 -9.188 15.095 1.00 98.19 628 VAL A N 1
ATOM 4922 C CA . VAL A 1 628 ? -4.099 -9.923 16.245 1.00 98.19 628 VAL A CA 1
ATOM 4923 C C . VAL A 1 628 ? -3.161 -11.077 16.583 1.00 98.19 628 VAL A C 1
ATOM 4925 O O . VAL A 1 628 ? -2.753 -11.835 15.705 1.00 98.19 628 VAL A O 1
ATOM 4928 N N . MET A 1 629 ? -2.831 -11.223 17.862 1.00 98.31 629 MET A N 1
ATOM 4929 C CA . MET A 1 629 ? -2.149 -12.372 18.452 1.00 98.31 629 MET A CA 1
ATOM 4930 C C . MET A 1 629 ? -3.161 -13.159 19.287 1.00 98.31 629 MET A C 1
ATOM 4932 O O . MET A 1 629 ? -3.895 -12.582 20.090 1.00 98.31 629 MET A O 1
ATOM 4936 N N . GLN A 1 630 ? -3.223 -14.476 19.099 1.00 98.12 630 GLN A N 1
ATOM 4937 C CA . GLN A 1 630 ? -4.232 -15.328 19.727 1.00 98.12 630 GLN A CA 1
ATOM 4938 C C . GLN A 1 630 ? -3.615 -16.299 20.735 1.00 98.12 630 GLN A C 1
ATOM 4940 O O . GLN A 1 630 ? -2.612 -16.958 20.452 1.00 98.12 630 GLN A O 1
ATOM 4945 N N . TYR A 1 631 ? -4.256 -16.431 21.896 1.00 98.25 631 TYR A N 1
ATOM 4946 C CA . TYR A 1 631 ? -3.859 -17.341 22.972 1.00 98.25 631 TYR A CA 1
ATOM 4947 C C . TYR A 1 631 ? -5.070 -18.120 23.493 1.00 98.25 631 TYR A C 1
ATOM 4949 O O . TYR A 1 631 ? -6.149 -17.550 23.638 1.00 98.25 631 TYR A O 1
ATOM 4957 N N . ASP A 1 632 ? -4.912 -19.405 23.822 1.00 97.50 632 ASP A N 1
ATOM 4958 C CA . ASP A 1 632 ? -5.988 -20.153 24.492 1.00 97.50 632 ASP A CA 1
ATOM 4959 C C . ASP A 1 632 ? -6.168 -19.731 25.963 1.00 97.50 632 ASP A C 1
ATOM 4961 O O . ASP A 1 632 ? -5.377 -18.969 26.522 1.00 97.50 632 ASP A O 1
ATOM 4965 N N . SER A 1 633 ? -7.196 -20.260 26.631 1.00 94.94 633 SER A N 1
ATOM 4966 C CA . SER A 1 633 ? -7.475 -19.985 28.047 1.00 94.94 633 SER A CA 1
ATOM 4967 C C . SER A 1 633 ? -6.330 -20.352 29.010 1.00 94.94 633 SER A C 1
ATOM 4969 O O . SER A 1 633 ? -6.340 -19.907 30.156 1.00 94.94 633 SER A O 1
ATOM 4971 N N . SER A 1 634 ? -5.358 -21.169 28.581 1.00 95.00 634 SER A N 1
ATOM 4972 C CA . SER A 1 634 ? -4.139 -21.503 29.336 1.00 95.00 634 SER A CA 1
ATOM 4973 C C . SER A 1 634 ? -2.939 -20.620 28.972 1.00 95.00 634 SER A C 1
ATOM 4975 O O . SER A 1 634 ? -1.844 -20.824 29.495 1.00 95.00 634 SER A O 1
ATOM 4977 N N . TRP A 1 635 ? -3.159 -19.618 28.115 1.00 95.62 635 TRP A N 1
ATOM 4978 C CA . TRP A 1 635 ? -2.169 -18.703 27.553 1.00 95.62 635 TRP A CA 1
ATOM 4979 C C . TRP A 1 635 ? -1.102 -19.367 26.687 1.00 95.62 635 TRP A C 1
ATOM 4981 O O . TRP A 1 635 ? 0.011 -18.861 26.543 1.00 95.62 635 TRP A O 1
ATOM 4991 N N . LYS A 1 636 ? -1.440 -20.491 26.057 1.00 96.12 636 LYS A N 1
ATOM 4992 C CA . LYS A 1 636 ? -0.617 -21.041 24.987 1.00 96.12 636 LYS A CA 1
ATOM 4993 C C . LYS A 1 636 ? -0.879 -20.242 23.711 1.00 96.12 636 LYS A C 1
ATOM 4995 O O . LYS A 1 636 ? -2.025 -20.141 23.275 1.00 96.12 636 LYS A O 1
ATOM 5000 N N . TYR A 1 637 ? 0.185 -19.729 23.100 1.00 97.19 637 TYR A N 1
ATOM 5001 C CA . TYR A 1 637 ? 0.117 -19.044 21.812 1.00 97.19 637 TYR A CA 1
ATOM 5002 C C . TYR A 1 637 ? -0.439 -19.967 20.716 1.00 97.19 637 TYR A C 1
ATOM 5004 O O . TYR A 1 637 ? -0.014 -21.121 20.570 1.00 97.19 637 TYR A O 1
ATOM 5012 N N . LEU A 1 638 ? -1.416 -19.456 19.970 1.00 92.12 638 LEU A N 1
ATOM 5013 C CA . LEU A 1 638 ? -2.113 -20.148 18.883 1.00 92.12 638 LEU A CA 1
ATOM 5014 C C . LEU A 1 638 ? -1.635 -19.673 17.507 1.00 92.12 638 LEU A C 1
ATOM 5016 O O . LEU A 1 638 ? -1.630 -20.461 16.561 1.00 92.12 638 LEU A O 1
ATOM 5020 N N . GLY A 1 639 ? -1.203 -18.415 17.410 1.00 86.75 639 GLY A N 1
ATOM 5021 C CA . GLY A 1 639 ? -0.727 -17.782 16.186 1.00 86.75 639 GLY A CA 1
ATOM 5022 C C . GLY A 1 639 ? -1.075 -16.296 16.143 1.00 86.75 639 GLY A C 1
ATOM 5023 O O . GLY A 1 639 ? -1.615 -15.741 17.101 1.00 86.75 639 GLY A O 1
ATOM 5024 N N . SER A 1 640 ? -0.782 -15.665 15.011 1.00 91.88 640 SER A N 1
ATOM 5025 C CA . SER A 1 640 ? -1.124 -14.272 14.739 1.00 91.88 640 SER A CA 1
ATOM 5026 C C . SER A 1 640 ? -1.601 -14.076 13.304 1.00 91.88 640 SER A C 1
ATOM 5028 O O . SER A 1 640 ? -1.395 -14.932 12.438 1.00 91.88 640 SER A O 1
ATOM 5030 N N . LYS A 1 641 ? -2.254 -12.940 13.057 1.00 87.44 641 LYS A N 1
ATOM 5031 C CA . LYS A 1 641 ? -2.762 -12.535 11.746 1.00 87.44 641 LYS A CA 1
ATOM 5032 C C . LYS A 1 641 ? -2.607 -11.026 11.572 1.00 87.44 641 LYS A C 1
ATOM 5034 O O . LYS A 1 641 ? -2.946 -10.280 12.485 1.00 87.44 641 LYS A O 1
ATOM 5039 N N . VAL A 1 642 ? -2.133 -10.592 10.405 1.00 84.25 642 VAL A N 1
ATOM 5040 C CA . VAL A 1 642 ? -2.149 -9.175 10.006 1.00 84.25 642 VAL A CA 1
ATOM 5041 C C . VAL A 1 642 ? -3.585 -8.755 9.698 1.00 84.25 642 VAL A C 1
ATOM 5043 O O . VAL A 1 642 ? -4.302 -9.468 8.994 1.00 84.25 642 VAL A O 1
ATOM 5046 N N . LEU A 1 643 ? -3.990 -7.615 10.253 1.00 83.25 643 LEU A N 1
ATOM 5047 C CA . LEU A 1 643 ? -5.310 -7.007 10.091 1.00 83.25 643 LEU A CA 1
ATOM 5048 C C . LEU A 1 643 ? -5.268 -5.819 9.123 1.00 83.25 643 LEU A C 1
ATOM 5050 O O . LEU A 1 643 ? -6.139 -5.712 8.264 1.00 83.25 643 LEU A O 1
ATOM 5054 N N . ALA A 1 644 ? -4.245 -4.967 9.241 1.00 72.69 644 ALA A N 1
ATOM 5055 C CA . ALA A 1 644 ? -3.991 -3.823 8.368 1.00 72.69 644 ALA A CA 1
ATOM 5056 C C . ALA A 1 644 ? -2.492 -3.483 8.359 1.00 72.69 644 ALA A C 1
ATOM 5058 O O . ALA A 1 644 ? -1.820 -3.631 9.377 1.00 72.69 644 ALA A O 1
ATOM 5059 N N . GLU A 1 645 ? -1.965 -3.006 7.236 1.00 80.31 645 GLU A N 1
ATOM 5060 C CA . GLU A 1 645 ? -0.585 -2.504 7.164 1.00 80.31 645 GLU A CA 1
ATOM 5061 C C . GLU A 1 645 ? -0.493 -1.091 7.747 1.00 80.31 645 GLU A C 1
ATOM 5063 O O . GLU A 1 645 ? -1.470 -0.340 7.712 1.00 80.31 645 GLU A O 1
ATOM 5068 N N . TRP A 1 646 ? 0.668 -0.749 8.313 1.00 83.81 646 TRP A N 1
ATOM 5069 C CA . TRP A 1 646 ? 0.950 0.560 8.932 1.00 83.81 646 TRP A CA 1
ATOM 5070 C C . TRP A 1 646 ? -0.068 1.028 9.998 1.00 83.81 646 TRP A C 1
ATOM 5072 O O . TRP A 1 646 ? -0.159 2.218 10.309 1.00 83.81 646 TRP A O 1
ATOM 5082 N N . GLY A 1 647 ? -0.844 0.104 10.571 1.00 89.69 647 GLY A N 1
ATOM 5083 C CA . GLY A 1 647 ? -1.840 0.394 11.598 1.00 89.69 647 GLY A CA 1
ATOM 5084 C C . GLY A 1 647 ? -1.267 0.265 13.011 1.00 89.69 647 GLY A C 1
ATOM 5085 O O . GLY A 1 647 ? -0.651 -0.750 13.330 1.00 89.69 647 GLY A O 1
ATOM 5086 N N . ASN A 1 648 ? -1.491 1.254 13.883 1.00 92.75 648 ASN A N 1
ATOM 5087 C CA . ASN A 1 648 ? -1.053 1.235 15.284 1.00 92.75 648 ASN A CA 1
ATOM 5088 C C . ASN A 1 648 ? -2.079 1.809 16.276 1.00 92.75 648 ASN A C 1
ATOM 5090 O O . ASN A 1 648 ? -3.189 2.179 15.899 1.00 92.75 648 ASN A O 1
ATOM 5094 N N . TRP A 1 649 ? -1.735 1.810 17.569 1.00 92.81 649 TRP A N 1
ATOM 5095 C CA . TRP A 1 649 ? -2.583 2.325 18.656 1.00 92.81 649 TRP A CA 1
ATOM 5096 C C . TRP A 1 649 ? -4.032 1.775 18.673 1.00 92.81 649 TRP A C 1
ATOM 5098 O O . TRP A 1 649 ? -4.979 2.557 18.817 1.00 92.81 649 TRP A O 1
ATOM 5108 N N . PRO A 1 650 ? -4.266 0.450 18.539 1.00 94.69 650 PRO A N 1
ATOM 5109 C CA . PRO A 1 650 ? -5.609 -0.120 18.607 1.00 94.69 650 PRO A CA 1
ATOM 5110 C C . PRO A 1 650 ? -6.130 -0.156 20.054 1.00 94.69 650 PRO A C 1
ATOM 5112 O O . PRO A 1 650 ? -6.394 -1.221 20.605 1.00 94.69 650 PRO A O 1
ATOM 5115 N N . MET A 1 651 ? -6.300 1.004 20.696 1.00 87.94 651 MET A N 1
ATOM 5116 C CA . MET A 1 651 ? -6.769 1.149 22.086 1.00 87.94 651 MET A CA 1
ATOM 5117 C C . MET A 1 651 ? -8.300 0.997 22.223 1.00 87.94 651 MET A C 1
ATOM 5119 O O . MET A 1 651 ? -8.917 1.492 23.171 1.00 87.94 651 MET A O 1
ATOM 5123 N N . GLY A 1 652 ? -8.924 0.310 21.266 1.00 85.88 652 GLY A N 1
ATOM 5124 C CA . GLY A 1 652 ? -10.326 -0.081 21.268 1.00 85.88 652 GLY A CA 1
ATOM 5125 C C . GLY A 1 652 ? -10.539 -1.284 20.356 1.00 85.88 652 GLY A C 1
ATOM 5126 O O . GLY A 1 652 ? -10.368 -1.180 19.143 1.00 85.88 652 GLY A O 1
ATOM 5127 N N . THR A 1 653 ? -10.943 -2.402 20.957 1.00 96.00 653 THR A N 1
ATOM 5128 C CA . THR A 1 653 ? -11.466 -3.586 20.269 1.00 96.00 653 THR A CA 1
ATOM 5129 C C . THR A 1 653 ? -12.704 -4.048 21.022 1.00 96.00 653 THR A C 1
ATOM 5131 O O . THR A 1 653 ? -12.672 -4.157 22.247 1.00 96.00 653 THR A O 1
ATOM 5134 N N . VAL A 1 654 ? -13.781 -4.351 20.304 1.00 96.00 654 VAL A N 1
ATOM 5135 C CA . VAL A 1 654 ? -15.037 -4.862 20.869 1.00 96.00 654 VAL A CA 1
ATOM 5136 C C . VAL A 1 654 ? -15.604 -5.959 19.968 1.00 96.00 654 VAL A C 1
ATOM 5138 O O . VAL A 1 654 ? -15.399 -5.937 18.757 1.00 96.00 654 VAL A O 1
ATOM 5141 N N . TYR A 1 655 ? -16.284 -6.942 20.558 1.00 96.00 655 TYR A N 1
ATOM 5142 C CA . TYR A 1 655 ? -16.928 -8.045 19.844 1.00 96.00 655 TYR A CA 1
ATOM 5143 C C . TYR A 1 655 ? -18.445 -7.979 20.025 1.00 96.00 655 TYR A C 1
ATOM 5145 O O . TYR A 1 655 ? -18.926 -7.921 21.159 1.00 96.00 655 TYR A O 1
ATOM 5153 N N . ASP A 1 656 ? -19.196 -8.018 18.925 1.00 93.25 656 ASP A N 1
ATOM 5154 C CA . ASP A 1 656 ? -20.649 -8.169 18.952 1.00 93.25 656 ASP A CA 1
ATOM 5155 C C . ASP A 1 656 ? -21.035 -9.647 18.822 1.00 93.25 656 ASP A C 1
ATOM 5157 O O . ASP A 1 656 ? -20.837 -10.274 17.782 1.00 93.25 656 ASP A O 1
ATOM 5161 N N . SER A 1 657 ? -21.631 -10.199 19.879 1.00 88.56 657 SER A N 1
ATOM 5162 C CA . SER A 1 657 ? -22.058 -11.607 19.919 1.00 88.56 657 SER A CA 1
ATOM 5163 C C . SER A 1 657 ? -23.331 -11.933 19.123 1.00 88.56 657 SER A C 1
ATOM 5165 O O . SER A 1 657 ? -23.642 -13.108 18.957 1.00 88.56 657 SER A O 1
ATOM 5167 N N . ASN A 1 658 ? -24.076 -10.933 18.641 1.00 88.31 658 ASN A N 1
ATOM 5168 C CA . ASN A 1 658 ? -25.256 -11.134 17.793 1.00 88.31 658 ASN A CA 1
ATOM 5169 C C . ASN A 1 658 ? -24.898 -11.102 16.301 1.00 88.31 658 ASN A C 1
ATOM 5171 O O . ASN A 1 658 ? -25.574 -11.743 15.498 1.00 88.31 658 ASN A O 1
ATOM 5175 N N . LEU A 1 659 ? -23.876 -10.321 15.937 1.00 88.25 659 LEU A N 1
ATOM 5176 C CA . LEU A 1 659 ? -23.344 -10.218 14.575 1.00 88.25 659 LEU A CA 1
ATOM 5177 C C . LEU A 1 659 ? -22.177 -11.187 14.317 1.00 88.25 659 LEU A C 1
ATOM 5179 O O . LEU A 1 659 ? -21.869 -11.451 13.161 1.00 88.25 659 LEU A O 1
ATOM 5183 N N . GLU A 1 660 ? -21.537 -11.696 15.376 1.00 91.75 660 GLU A N 1
ATOM 5184 C CA . GLU A 1 660 ? -20.291 -12.481 15.336 1.00 91.75 660 GLU A CA 1
ATOM 5185 C C . GLU A 1 660 ? -19.113 -11.700 14.705 1.00 91.75 660 GLU A C 1
ATOM 5187 O O . GLU A 1 660 ? -18.275 -12.252 13.985 1.00 91.75 660 GLU A O 1
ATOM 5192 N N . LEU A 1 661 ? -19.052 -10.389 14.989 1.00 94.44 661 LEU A N 1
ATOM 5193 C CA . LEU A 1 661 ? -18.085 -9.444 14.416 1.00 94.44 661 LEU A CA 1
ATOM 5194 C C . LEU A 1 661 ? -17.212 -8.764 15.477 1.00 94.44 661 LEU A C 1
ATOM 5196 O O . LEU A 1 661 ? -17.704 -8.297 16.505 1.00 94.44 661 LEU A O 1
ATOM 5200 N N . PHE A 1 662 ? -15.923 -8.623 15.177 1.00 97.50 662 PHE A N 1
ATOM 5201 C CA . PHE A 1 662 ? -15.000 -7.736 15.882 1.00 97.50 662 PHE A CA 1
ATOM 5202 C C . PHE A 1 662 ? -14.978 -6.353 15.230 1.00 97.50 662 PHE A C 1
ATOM 5204 O O . PHE A 1 662 ? -14.941 -6.239 14.009 1.00 97.50 662 PHE A O 1
ATOM 5211 N N . PHE A 1 663 ? -14.915 -5.308 16.048 1.00 97.81 663 PHE A N 1
ATOM 5212 C CA . PHE A 1 663 ? -14.722 -3.921 15.638 1.00 97.81 663 PHE A CA 1
ATOM 5213 C C . PHE A 1 663 ? -13.431 -3.415 16.285 1.00 97.81 663 PHE A C 1
ATOM 5215 O O . PHE A 1 663 ? -13.293 -3.490 17.507 1.00 97.81 663 PHE A O 1
ATOM 5222 N N . VAL A 1 664 ? -12.496 -2.909 15.480 1.00 98.12 664 VAL A N 1
ATOM 5223 C CA . VAL A 1 664 ? -11.188 -2.405 15.923 1.00 98.12 664 VAL A CA 1
ATOM 5224 C C . VAL A 1 664 ? -11.016 -0.975 15.436 1.00 98.12 664 VAL A C 1
ATOM 5226 O O . VAL A 1 664 ? -10.971 -0.733 14.230 1.00 98.12 664 VAL A O 1
ATOM 5229 N N . SER A 1 665 ? -10.873 -0.028 16.360 1.00 97.62 665 SER A N 1
ATOM 5230 C CA . SER A 1 665 ? -10.472 1.341 16.023 1.00 97.62 665 SER A CA 1
ATOM 5231 C C . SER A 1 665 ? -8.963 1.489 16.170 1.00 97.62 665 SER A C 1
ATOM 5233 O O . SER A 1 665 ? -8.437 1.194 17.244 1.00 97.62 665 SER A O 1
ATOM 5235 N N . TYR A 1 666 ? -8.276 1.973 15.139 1.00 97.25 666 TYR A N 1
ATOM 5236 C CA . TYR A 1 666 ? -6.816 2.084 15.125 1.00 97.25 666 TYR A CA 1
ATOM 5237 C C . TYR A 1 666 ? -6.342 3.325 14.355 1.00 97.25 666 TYR A C 1
ATOM 5239 O O . TYR A 1 666 ? -7.095 3.926 13.586 1.00 97.25 666 TYR A O 1
ATOM 5247 N N . ILE A 1 667 ? -5.095 3.735 14.586 1.00 95.81 667 ILE A N 1
ATOM 5248 C CA . ILE A 1 667 ? -4.417 4.774 13.810 1.00 95.81 667 ILE A CA 1
ATOM 5249 C C . ILE A 1 667 ? -3.854 4.140 12.537 1.00 95.81 667 ILE A C 1
ATOM 5251 O O . ILE A 1 667 ? -2.993 3.271 12.619 1.00 95.81 667 ILE A O 1
ATOM 5255 N N . SER A 1 668 ? -4.274 4.615 11.371 1.00 89.81 668 SER A N 1
ATOM 5256 C CA . SER A 1 668 ? -3.568 4.415 10.106 1.00 89.81 668 SER A CA 1
ATOM 5257 C C . SER A 1 668 ? -2.434 5.432 10.002 1.00 89.81 668 SER A C 1
ATOM 5259 O O . SER A 1 668 ? -2.673 6.637 10.139 1.00 89.81 668 SER A O 1
ATOM 5261 N N . VAL A 1 669 ? -1.208 4.955 9.781 1.00 81.62 669 VAL A N 1
ATOM 5262 C CA . VAL A 1 669 ? -0.030 5.808 9.607 1.00 81.62 669 VAL A CA 1
ATOM 5263 C C . VAL A 1 669 ? 0.361 5.873 8.132 1.00 81.62 669 VAL A C 1
ATOM 5265 O O . VAL A 1 669 ? 0.673 4.867 7.508 1.00 81.62 669 VAL A O 1
ATOM 5268 N N . GLU A 1 670 ? 0.377 7.081 7.581 1.00 72.12 670 GLU A N 1
ATOM 5269 C CA . GLU A 1 670 ? 0.582 7.355 6.157 1.00 72.12 670 GLU A CA 1
ATOM 5270 C C . GLU A 1 670 ? 1.861 8.186 5.930 1.00 72.12 670 GLU A C 1
ATOM 5272 O O . GLU A 1 670 ? 2.332 8.879 6.835 1.00 72.12 670 GLU A O 1
ATOM 5277 N N . ASN A 1 671 ? 2.406 8.180 4.706 1.00 63.28 671 ASN A N 1
ATOM 5278 C CA . ASN A 1 671 ? 3.543 9.021 4.287 1.00 63.28 671 ASN A CA 1
ATOM 5279 C C . ASN A 1 671 ? 4.785 8.894 5.210 1.00 63.28 671 ASN A C 1
ATOM 5281 O O . ASN A 1 671 ? 5.348 9.898 5.664 1.00 63.28 671 ASN A O 1
ATOM 5285 N N . ILE A 1 672 ? 5.198 7.664 5.549 1.00 64.75 672 ILE A N 1
ATOM 5286 C CA . ILE A 1 672 ? 6.238 7.411 6.562 1.00 64.75 672 ILE A CA 1
ATOM 5287 C C . ILE A 1 672 ? 7.632 7.801 6.041 1.00 64.75 672 ILE A C 1
ATOM 5289 O O . ILE A 1 672 ? 8.260 7.087 5.260 1.00 64.75 672 ILE A O 1
ATOM 5293 N N . VAL A 1 673 ? 8.173 8.917 6.538 1.00 54.91 673 VAL A N 1
ATOM 5294 C CA . VAL A 1 673 ? 9.481 9.458 6.140 1.00 54.91 673 VAL A CA 1
ATOM 5295 C C . VAL A 1 673 ? 10.293 9.884 7.366 1.00 54.91 673 VAL A C 1
ATOM 5297 O O . VAL A 1 673 ? 9.859 10.696 8.182 1.00 54.91 673 VAL A O 1
ATOM 5300 N N . ASN A 1 674 ? 11.532 9.386 7.473 1.00 56.72 674 ASN A N 1
ATOM 5301 C CA . ASN A 1 674 ? 12.499 9.759 8.520 1.00 56.72 674 ASN A CA 1
ATOM 5302 C C . ASN A 1 674 ? 11.958 9.638 9.964 1.00 56.72 674 ASN A C 1
ATOM 5304 O O . ASN A 1 674 ? 12.192 10.529 10.779 1.00 56.72 674 ASN A O 1
ATOM 5308 N N . LYS A 1 675 ? 11.271 8.530 10.287 1.00 61.69 675 LYS A N 1
ATOM 5309 C CA . LYS A 1 675 ? 10.617 8.276 11.590 1.00 61.69 675 LYS A CA 1
ATOM 5310 C C . LYS A 1 675 ? 9.441 9.204 11.934 1.00 61.69 675 LYS A C 1
ATOM 5312 O O . LYS A 1 675 ? 9.054 9.271 13.096 1.00 61.69 675 LYS A O 1
ATOM 5317 N N . ASN A 1 676 ? 8.851 9.868 10.943 1.00 59.22 676 ASN A N 1
ATOM 5318 C CA . ASN A 1 676 ? 7.571 10.559 11.077 1.00 59.22 676 ASN A CA 1
ATOM 5319 C C . ASN A 1 676 ? 6.567 9.920 10.118 1.00 59.22 676 ASN A C 1
ATOM 5321 O O . ASN A 1 676 ? 6.953 9.503 9.030 1.00 59.22 676 ASN A O 1
ATOM 5325 N N . GLY A 1 677 ? 5.298 9.883 10.504 1.00 64.06 677 GLY A N 1
ATOM 5326 C CA . GLY A 1 677 ? 4.187 9.471 9.653 1.00 64.06 677 GLY A CA 1
ATOM 5327 C C . GLY A 1 677 ? 2.939 10.236 10.071 1.00 64.06 677 GLY A C 1
ATOM 5328 O O . GLY A 1 677 ? 2.806 10.627 11.232 1.00 64.06 677 GLY A O 1
ATOM 5329 N N . PHE A 1 678 ? 2.068 10.504 9.112 1.00 80.12 678 PHE A N 1
ATOM 5330 C CA . PHE A 1 678 ? 0.837 11.257 9.305 1.00 80.12 678 PHE A CA 1
ATOM 5331 C C . PHE A 1 678 ? -0.287 10.327 9.781 1.00 80.12 678 PHE A C 1
ATOM 5333 O O . PHE A 1 678 ? -0.306 9.164 9.388 1.00 80.12 678 PHE A O 1
ATOM 5340 N N . ARG A 1 679 ? -1.184 10.793 10.661 1.00 90.31 679 ARG A N 1
ATOM 5341 C CA . ARG A 1 679 ? -2.081 9.907 11.428 1.00 90.31 679 ARG A CA 1
ATOM 5342 C C . ARG A 1 679 ? -3.567 10.194 11.193 1.00 90.31 679 ARG A C 1
ATOM 5344 O O . ARG A 1 679 ? -4.069 11.253 11.579 1.00 90.31 679 ARG A O 1
ATOM 5351 N N . ASN A 1 680 ? -4.269 9.210 10.637 1.00 93.19 680 ASN A N 1
ATOM 5352 C CA . ASN A 1 680 ? -5.729 9.164 10.510 1.00 93.19 680 ASN A CA 1
ATOM 5353 C C . ASN A 1 680 ? -6.299 7.995 11.331 1.00 93.19 680 ASN A C 1
ATOM 5355 O O . ASN A 1 680 ? -5.588 7.039 11.627 1.00 93.19 680 ASN A O 1
ATOM 5359 N N . ILE A 1 681 ? -7.578 8.043 11.705 1.00 96.38 681 ILE A N 1
ATOM 5360 C CA . ILE A 1 681 ? -8.266 6.966 12.428 1.00 96.38 681 ILE A CA 1
ATOM 5361 C C . ILE A 1 681 ? -9.089 6.139 11.453 1.00 96.38 681 ILE A C 1
ATOM 5363 O O . ILE A 1 681 ? -9.829 6.680 10.626 1.00 96.38 681 ILE A O 1
ATOM 5367 N N . ARG A 1 682 ? -9.016 4.818 11.606 1.00 95.50 682 ARG A N 1
ATOM 5368 C CA . ARG A 1 682 ? -9.830 3.854 10.868 1.00 95.50 682 ARG A CA 1
ATOM 5369 C C . ARG A 1 682 ? -10.580 2.928 11.819 1.00 95.50 682 ARG A C 1
ATOM 5371 O O . ARG A 1 682 ? -10.194 2.757 12.978 1.00 95.50 682 ARG A O 1
ATOM 5378 N N . LEU A 1 683 ? -11.682 2.374 11.326 1.00 96.94 683 LEU A N 1
ATOM 5379 C CA . LEU A 1 683 ? -12.501 1.378 12.003 1.00 96.94 683 LEU A CA 1
ATOM 5380 C C . LEU A 1 683 ? -12.596 0.145 11.102 1.00 96.94 683 LEU A C 1
ATOM 5382 O O . LEU A 1 683 ? -13.359 0.134 10.133 1.00 96.94 683 LEU A O 1
ATOM 5386 N N . GLY A 1 684 ? -11.833 -0.885 11.454 1.00 93.31 684 GLY A N 1
ATOM 5387 C CA . GLY A 1 684 ? -11.892 -2.192 10.813 1.00 93.31 684 GLY A CA 1
ATOM 5388 C C . GLY A 1 684 ? -12.965 -3.063 11.460 1.00 93.31 684 GLY A C 1
ATOM 5389 O O . GLY A 1 684 ? -13.056 -3.138 12.688 1.00 93.31 684 GLY A O 1
ATOM 5390 N N . ILE A 1 685 ? -13.768 -3.738 10.639 1.00 93.81 685 ILE A N 1
ATOM 5391 C CA . ILE A 1 685 ? -14.749 -4.740 11.068 1.00 93.81 685 ILE A CA 1
ATOM 5392 C C . ILE A 1 685 ? -14.305 -6.099 10.537 1.00 93.81 685 ILE A C 1
ATOM 5394 O O . ILE A 1 685 ? -14.019 -6.232 9.346 1.00 93.81 685 ILE A O 1
ATOM 5398 N N . PHE A 1 686 ? -14.268 -7.115 11.397 1.00 91.88 686 PHE A N 1
ATOM 5399 C CA . PHE A 1 686 ? -13.750 -8.443 11.074 1.00 91.88 686 PHE A CA 1
ATOM 5400 C C . PHE A 1 686 ? -14.713 -9.550 11.508 1.00 91.88 686 PHE A C 1
ATOM 5402 O O . PHE A 1 686 ? -15.402 -9.407 12.514 1.00 91.88 686 PHE A O 1
ATOM 5409 N N . ASP A 1 687 ? -14.740 -10.669 10.782 1.00 87.31 687 ASP A N 1
ATOM 5410 C CA . ASP A 1 687 ? -15.474 -11.870 11.203 1.00 87.31 687 ASP A CA 1
ATOM 5411 C C . ASP A 1 687 ? -14.803 -12.592 12.390 1.00 87.31 687 ASP A C 1
ATOM 5413 O O . ASP A 1 687 ? -13.678 -12.277 12.786 1.00 87.31 687 ASP A O 1
ATOM 5417 N N . ALA A 1 688 ? -15.462 -13.621 12.930 1.00 86.62 688 ALA A N 1
ATOM 5418 C CA . ALA A 1 688 ? -14.921 -14.479 13.989 1.00 86.62 688 ALA A CA 1
ATOM 5419 C C . ALA A 1 688 ? -13.575 -15.174 13.644 1.00 86.62 688 ALA A C 1
ATOM 5421 O O . ALA A 1 688 ? -12.876 -15.659 14.533 1.00 86.62 688 ALA A O 1
ATOM 5422 N N . SER A 1 689 ? -13.184 -15.222 12.364 1.00 83.12 689 SER A N 1
ATOM 5423 C CA . SER A 1 689 ? -11.882 -15.712 11.872 1.00 83.12 689 SER A CA 1
ATOM 5424 C C . SER A 1 689 ? -10.895 -14.574 11.553 1.00 83.12 689 SE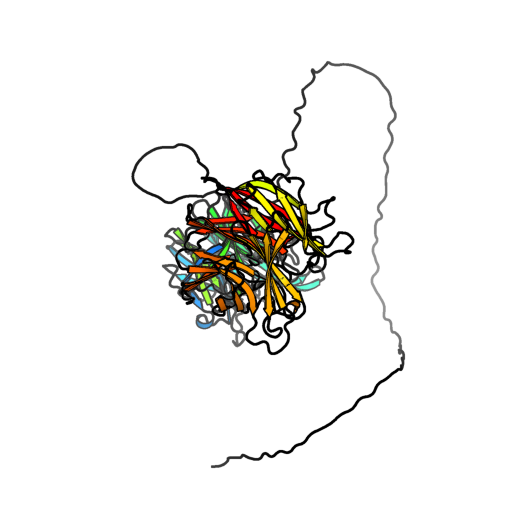R A C 1
ATOM 5426 O O . SER A 1 689 ? -9.870 -14.790 10.889 1.00 83.12 689 SER A O 1
ATOM 5428 N N . TRP A 1 690 ? -11.189 -13.359 12.020 1.00 88.62 690 TRP A N 1
ATOM 5429 C CA . TRP A 1 690 ? -10.436 -12.125 11.805 1.00 88.62 690 TRP A CA 1
ATOM 5430 C C . TRP A 1 690 ? -10.235 -11.758 10.326 1.00 88.62 690 TRP A C 1
ATOM 5432 O O . TRP A 1 690 ? -9.204 -11.201 9.948 1.00 88.62 690 TRP A O 1
ATOM 5442 N N . ASN A 1 691 ? -11.130 -12.158 9.419 1.00 71.00 691 ASN A N 1
ATOM 5443 C CA . ASN A 1 691 ? -11.128 -11.669 8.034 1.00 71.00 691 ASN A CA 1
ATOM 5444 C C . ASN A 1 691 ? -11.827 -10.310 7.992 1.00 71.00 691 ASN A C 1
ATOM 5446 O O . ASN A 1 691 ? -12.907 -10.178 8.560 1.00 71.00 691 ASN A O 1
ATOM 5450 N N . SER A 1 692 ? -11.236 -9.315 7.324 1.00 73.62 692 SER A N 1
ATOM 5451 C CA . SER A 1 692 ? -11.877 -8.004 7.177 1.00 73.62 692 SER A CA 1
ATOM 5452 C C . SER A 1 692 ? -13.168 -8.133 6.363 1.00 73.62 692 SER A C 1
ATOM 5454 O O . SER A 1 692 ? -13.170 -8.699 5.269 1.00 73.62 692 SER A O 1
ATOM 5456 N N . ILE A 1 693 ? -14.257 -7.616 6.928 1.00 80.38 693 ILE A N 1
ATOM 5457 C CA . ILE A 1 693 ? -15.562 -7.443 6.286 1.00 80.38 693 ILE A CA 1
ATOM 5458 C C . ILE A 1 693 ? -15.636 -6.061 5.635 1.00 80.38 693 ILE A C 1
ATOM 5460 O O . ILE A 1 693 ? -16.125 -5.917 4.517 1.00 80.38 693 ILE A O 1
ATOM 5464 N N . THR A 1 694 ? -15.145 -5.039 6.334 1.00 81.81 694 THR A N 1
ATOM 5465 C CA . THR A 1 694 ? -14.988 -3.676 5.823 1.00 81.81 694 THR A CA 1
ATOM 5466 C C . THR A 1 694 ? -13.982 -2.921 6.688 1.00 81.81 694 THR A C 1
ATOM 5468 O O . THR A 1 694 ? -13.727 -3.306 7.830 1.00 81.81 694 THR A O 1
ATOM 5471 N N . ASP A 1 695 ? -13.421 -1.847 6.149 1.00 81.56 695 ASP A N 1
ATOM 5472 C CA . ASP A 1 695 ? -12.582 -0.915 6.886 1.00 81.56 695 ASP A CA 1
ATOM 5473 C C . ASP A 1 695 ? -12.909 0.516 6.446 1.00 81.56 695 ASP A C 1
ATOM 5475 O O . ASP A 1 695 ? -12.771 0.864 5.268 1.00 81.56 695 ASP A O 1
ATOM 5479 N N . ILE A 1 696 ? -13.381 1.341 7.383 1.00 87.44 696 ILE A N 1
ATOM 5480 C CA . ILE A 1 696 ? -13.846 2.700 7.090 1.00 87.44 696 ILE A CA 1
ATOM 5481 C C . ILE A 1 696 ? -12.932 3.758 7.705 1.00 87.44 696 ILE A C 1
ATOM 5483 O O . ILE A 1 696 ? -12.436 3.614 8.823 1.00 87.44 696 ILE A O 1
ATOM 5487 N N . ALA A 1 697 ? -12.751 4.864 6.984 1.00 87.38 697 ALA A N 1
ATOM 5488 C CA . ALA A 1 697 ? -12.122 6.055 7.534 1.00 87.38 697 ALA A CA 1
ATOM 5489 C C . ALA A 1 697 ? -13.055 6.693 8.579 1.00 87.38 697 ALA A C 1
ATOM 5491 O O . ALA A 1 697 ? -14.221 6.983 8.300 1.00 87.38 697 ALA A O 1
ATOM 5492 N N . VAL A 1 698 ? -12.534 6.915 9.784 1.00 94.75 698 VAL A N 1
ATOM 5493 C CA . VAL A 1 698 ? -13.199 7.683 10.848 1.00 94.75 698 VAL A CA 1
ATOM 5494 C C . VAL A 1 698 ? -12.774 9.149 10.755 1.00 94.75 698 VAL A C 1
ATOM 5496 O O . VAL A 1 698 ? -13.598 10.049 10.907 1.00 94.75 698 VAL A O 1
ATOM 5499 N N . THR A 1 699 ? -11.506 9.383 10.418 1.00 94.31 699 THR A N 1
ATOM 5500 C CA . THR A 1 699 ? -10.962 10.681 10.006 1.00 94.31 699 THR A CA 1
ATOM 5501 C C . THR A 1 699 ? -10.191 10.519 8.696 1.00 94.31 699 THR A C 1
ATOM 5503 O O . THR A 1 699 ? -9.760 9.421 8.344 1.00 94.31 699 THR A O 1
ATOM 5506 N N . ASN A 1 700 ? -10.063 11.612 7.943 1.00 85.81 700 ASN A N 1
ATOM 5507 C CA . ASN A 1 700 ? -9.353 11.652 6.665 1.00 85.81 700 ASN A CA 1
ATOM 5508 C C . ASN A 1 700 ? -8.775 13.062 6.460 1.00 85.81 700 ASN A C 1
ATOM 5510 O O . ASN A 1 700 ? -9.215 13.813 5.588 1.00 85.81 700 ASN A O 1
ATOM 5514 N N . TYR A 1 701 ? -7.858 13.457 7.341 1.00 82.75 701 TYR A N 1
ATOM 5515 C CA . TYR A 1 701 ? -7.094 14.688 7.190 1.00 82.75 701 TYR A CA 1
ATOM 5516 C C . TYR A 1 701 ? -6.029 14.514 6.098 1.00 82.75 701 TYR A C 1
ATOM 5518 O O . TYR A 1 701 ? -5.484 13.424 5.921 1.00 82.75 701 TYR A O 1
ATOM 5526 N N . ASP A 1 702 ? -5.712 15.600 5.393 1.00 77.25 702 ASP A N 1
ATOM 5527 C CA . ASP A 1 702 ? -4.601 15.668 4.439 1.00 77.25 702 ASP A CA 1
ATOM 5528 C C . ASP A 1 702 ? -3.355 16.259 5.111 1.00 77.25 702 ASP A C 1
ATOM 5530 O O . ASP A 1 702 ? -3.472 17.150 5.957 1.00 77.25 702 ASP A O 1
ATOM 5534 N N . GLN A 1 703 ? -2.153 15.855 4.686 1.00 69.19 703 GLN A N 1
ATOM 5535 C CA . GLN A 1 703 ? -0.893 16.353 5.261 1.00 69.19 703 GLN A CA 1
ATOM 5536 C C . GLN A 1 703 ? -0.763 17.889 5.218 1.00 69.19 703 GLN A C 1
ATOM 5538 O O . GLN A 1 703 ? -0.259 18.491 6.167 1.00 69.19 703 GLN A O 1
ATOM 5543 N N . ASP A 1 704 ? -1.283 18.527 4.164 1.00 77.88 704 ASP A N 1
ATOM 5544 C CA . ASP A 1 704 ? -1.288 19.987 3.984 1.00 77.88 704 ASP A CA 1
ATOM 5545 C C . ASP A 1 704 ? -2.217 20.735 4.965 1.00 77.88 704 ASP A C 1
ATOM 5547 O O . ASP A 1 704 ? -2.112 21.955 5.099 1.00 77.88 704 ASP A O 1
ATOM 5551 N N . SER A 1 705 ? -3.117 20.033 5.670 1.00 81.06 705 SER A N 1
ATOM 5552 C CA . SER A 1 705 ? -3.916 20.629 6.754 1.00 81.06 705 SER A CA 1
ATOM 5553 C C . SER A 1 705 ? -3.094 20.884 8.020 1.00 81.06 705 SER A C 1
ATOM 5555 O O . SER A 1 705 ? -3.481 21.708 8.845 1.00 81.06 705 SER A O 1
ATOM 5557 N N . PHE A 1 706 ? -1.963 20.183 8.174 1.00 85.06 706 PHE A N 1
ATOM 5558 C CA . PHE A 1 706 ? -1.204 20.096 9.421 1.00 85.06 706 PHE A CA 1
ATOM 5559 C C . PHE A 1 706 ? -2.068 19.694 10.630 1.00 85.06 706 PHE A C 1
ATOM 5561 O O . PHE A 1 706 ? -1.767 20.085 11.755 1.00 85.06 706 PHE A O 1
ATOM 5568 N N . THR A 1 707 ? -3.114 18.891 10.412 1.00 89.25 707 THR A N 1
ATOM 5569 C CA . THR A 1 707 ? -4.010 18.338 11.437 1.00 89.25 707 THR A CA 1
ATOM 5570 C C . THR A 1 707 ? -3.980 16.818 11.370 1.00 89.25 707 THR A C 1
ATOM 5572 O O . THR A 1 707 ? -4.146 16.259 10.300 1.00 89.25 707 THR A O 1
ATOM 5575 N N . GLN A 1 708 ? -3.796 16.132 12.489 1.00 92.00 708 GLN A N 1
ATOM 5576 C CA . GLN A 1 708 ? -3.798 14.669 12.562 1.00 92.00 708 GLN A CA 1
ATOM 5577 C C . GLN A 1 708 ? -4.748 14.196 13.662 1.00 92.00 708 GLN A C 1
ATOM 5579 O O . GLN A 1 708 ? -5.236 14.996 14.455 1.00 92.00 708 GLN A O 1
ATOM 5584 N N . SER A 1 709 ? -4.951 12.886 13.762 1.00 93.69 709 SER A N 1
ATOM 5585 C CA . SER A 1 709 ? -5.773 12.280 14.813 1.00 93.69 709 SER A CA 1
ATOM 5586 C C . SER A 1 709 ? -5.095 11.082 15.474 1.00 93.69 709 SER A C 1
ATOM 5588 O O . SER A 1 709 ? -4.218 10.449 14.885 1.00 93.69 709 SER A O 1
ATOM 5590 N N . GLY A 1 710 ? -5.455 10.798 16.726 1.00 93.00 710 GLY A N 1
ATOM 5591 C CA . GLY A 1 710 ? -4.744 9.844 17.566 1.00 93.00 710 GLY A CA 1
ATOM 5592 C C . GLY A 1 710 ? -5.587 9.158 18.639 1.00 93.00 710 GLY A C 1
ATOM 5593 O O . GLY A 1 710 ? -6.755 9.474 18.872 1.00 93.00 710 GLY A O 1
ATOM 5594 N N . ARG A 1 711 ? -4.940 8.163 19.268 1.00 92.44 711 ARG A N 1
ATOM 5595 C CA . ARG A 1 711 ? -5.400 7.373 20.427 1.00 92.44 711 ARG A CA 1
ATOM 5596 C C . ARG A 1 711 ? -6.889 6.984 20.363 1.00 92.44 711 ARG A C 1
ATOM 5598 O O . ARG A 1 711 ? -7.610 7.258 21.325 1.00 92.44 711 ARG A O 1
ATOM 5605 N N . PRO A 1 712 ? -7.362 6.343 19.281 1.00 96.38 712 PRO A N 1
ATOM 5606 C CA . PRO A 1 712 ? -8.774 6.029 19.116 1.00 96.38 712 PRO A CA 1
ATOM 5607 C C . PRO A 1 712 ? -9.246 4.949 20.096 1.00 96.38 712 PRO A C 1
ATOM 5609 O O . PRO A 1 712 ? -8.454 4.172 20.629 1.00 96.38 712 PRO A O 1
ATOM 5612 N N . SER A 1 713 ? -10.554 4.884 20.318 1.00 95.38 713 SER A N 1
ATOM 5613 C CA . SER A 1 713 ? -11.218 3.795 21.031 1.00 95.38 713 SER A CA 1
ATOM 5614 C C . SER A 1 713 ? -12.639 3.602 20.498 1.00 95.38 713 SER A C 1
ATOM 5616 O O . SER A 1 713 ? -13.234 4.547 19.975 1.00 95.38 713 SER A O 1
ATOM 5618 N N . VAL A 1 714 ? -13.189 2.393 20.634 1.00 97.19 714 VAL A N 1
ATOM 5619 C CA . VAL A 1 714 ? -14.510 2.019 20.113 1.00 97.19 714 VAL A CA 1
ATOM 5620 C C . VAL A 1 714 ? -15.331 1.263 21.151 1.00 97.19 714 VAL A C 1
ATOM 5622 O O . VAL A 1 714 ? -14.816 0.377 21.832 1.00 97.19 714 VAL A O 1
ATOM 5625 N N . ILE A 1 715 ? -16.623 1.588 21.231 1.00 96.56 715 ILE A N 1
ATOM 5626 C CA . ILE A 1 715 ? -17.630 0.817 21.973 1.00 96.56 715 ILE A CA 1
ATOM 5627 C C . ILE A 1 715 ? -18.862 0.549 21.099 1.00 96.56 715 ILE A C 1
ATOM 5629 O O . ILE A 1 715 ? -19.122 1.265 20.127 1.00 96.56 715 ILE A O 1
ATOM 5633 N N . LEU A 1 716 ? -19.649 -0.453 21.493 1.00 95.00 716 LEU A N 1
ATOM 5634 C CA . LEU A 1 716 ? -20.970 -0.741 20.934 1.00 95.00 716 LEU A CA 1
ATOM 5635 C C . LEU A 1 716 ? -22.058 -0.464 21.973 1.00 95.00 716 LEU A C 1
ATOM 5637 O O . LEU A 1 716 ? -21.920 -0.845 23.138 1.00 95.00 716 LEU A O 1
ATOM 5641 N N . HIS A 1 717 ? -23.154 0.158 21.546 1.00 94.12 717 HIS A N 1
ATOM 5642 C CA . HIS A 1 717 ? -24.358 0.317 22.360 1.00 94.12 717 HIS A CA 1
ATOM 5643 C C . HIS A 1 717 ? -25.591 0.465 21.458 1.00 94.12 717 HIS A C 1
ATOM 5645 O O . HIS A 1 717 ? -25.522 1.180 20.468 1.00 94.12 717 HIS A O 1
ATOM 5651 N N . ASP A 1 718 ? -26.701 -0.206 21.784 1.00 89.81 718 ASP A N 1
ATOM 5652 C CA . ASP A 1 718 ? -27.990 -0.114 21.068 1.00 89.81 718 ASP A CA 1
ATOM 5653 C C . ASP A 1 718 ? -27.905 -0.139 19.526 1.00 89.81 718 ASP A C 1
ATOM 5655 O O . ASP A 1 718 ? -28.431 0.750 18.859 1.00 89.81 718 ASP A O 1
ATOM 5659 N N . ASP A 1 719 ? -27.236 -1.137 18.942 1.00 88.00 719 ASP A N 1
ATOM 5660 C CA . ASP A 1 719 ? -27.029 -1.256 17.485 1.00 88.00 719 ASP A CA 1
ATOM 5661 C C . ASP A 1 719 ? -26.266 -0.073 16.839 1.00 88.00 719 ASP A C 1
ATOM 5663 O O . ASP A 1 719 ? -26.334 0.138 15.627 1.00 88.00 719 ASP A O 1
ATOM 5667 N N . HIS A 1 720 ? -25.501 0.682 17.634 1.00 95.31 720 HIS A N 1
ATOM 5668 C CA . HIS A 1 720 ? -24.616 1.751 17.176 1.00 95.31 720 HIS A CA 1
ATOM 5669 C C . HIS A 1 720 ? -23.155 1.492 17.555 1.00 95.31 720 HIS A C 1
ATOM 5671 O O . HIS A 1 720 ? -22.846 0.940 18.617 1.00 95.31 720 HIS A O 1
ATOM 5677 N N . VAL A 1 721 ? -22.252 1.958 16.690 1.00 97.12 721 VAL A N 1
ATOM 5678 C CA . VAL A 1 721 ? -20.805 1.995 16.925 1.00 97.12 721 VAL A CA 1
ATOM 5679 C C . VAL A 1 721 ? -20.394 3.420 17.266 1.00 97.12 721 VAL A C 1
ATOM 5681 O O . VAL A 1 721 ? -20.706 4.352 16.525 1.00 97.12 721 VAL A O 1
ATOM 5684 N N . TYR A 1 722 ? -19.659 3.589 18.360 1.00 98.25 722 TYR A N 1
ATOM 5685 C CA . TYR A 1 722 ? -19.143 4.883 18.794 1.00 98.25 722 TYR A CA 1
ATOM 5686 C C . TYR A 1 722 ? -17.623 4.838 18.751 1.00 98.25 722 TYR A C 1
ATOM 5688 O O . TYR A 1 722 ? -17.027 4.039 19.471 1.00 98.25 722 TYR A O 1
ATOM 5696 N N . VAL A 1 723 ? -16.999 5.691 17.937 1.00 98.25 723 VAL A N 1
ATOM 5697 C CA . VAL A 1 723 ? -15.536 5.815 17.870 1.00 98.25 723 VAL A CA 1
ATOM 5698 C C . VAL A 1 723 ? -15.126 7.168 18.435 1.00 98.25 723 VAL A C 1
ATOM 5700 O O . VAL A 1 723 ? -15.431 8.201 17.840 1.00 98.25 723 VAL A O 1
ATOM 5703 N N . SER A 1 724 ? -14.442 7.160 19.579 1.00 98.00 724 SER A N 1
ATOM 5704 C CA . SER A 1 724 ? -13.845 8.351 20.192 1.00 98.00 724 SER A CA 1
ATOM 5705 C C . SER A 1 724 ? -12.369 8.458 19.837 1.00 98.00 724 SER A C 1
ATOM 5707 O O . SER A 1 724 ? -11.653 7.461 19.900 1.00 98.00 724 SER A O 1
ATOM 5709 N N . TYR A 1 725 ? -11.901 9.656 19.517 1.00 97.06 725 TYR A N 1
ATOM 5710 C CA . TYR A 1 725 ? -10.511 9.926 19.150 1.00 97.06 725 TYR A CA 1
ATOM 5711 C C . TYR A 1 725 ? -10.129 11.355 19.529 1.00 97.06 725 TYR A C 1
ATOM 5713 O O . TYR A 1 725 ? -10.997 12.187 19.798 1.00 97.06 725 TYR A O 1
ATOM 5721 N N . ASP A 1 726 ? -8.830 11.636 19.566 1.00 94.44 726 ASP A N 1
ATOM 5722 C CA . ASP A 1 726 ? -8.337 13.008 19.645 1.00 94.44 726 ASP A CA 1
ATOM 5723 C C . ASP A 1 726 ? -7.761 13.490 18.310 1.00 94.44 726 ASP A C 1
ATOM 5725 O O . ASP A 1 726 ? -7.425 12.698 17.429 1.00 94.44 726 ASP A O 1
ATOM 5729 N N . VAL A 1 727 ? -7.705 14.807 18.162 1.00 93.88 727 VAL A N 1
ATOM 5730 C CA . VAL A 1 727 ? -7.218 15.556 17.001 1.00 93.88 727 VAL A CA 1
ATOM 5731 C C . VAL A 1 727 ? -6.156 16.536 17.496 1.00 93.88 727 VAL A C 1
ATOM 5733 O O . VAL A 1 727 ? -6.292 17.065 18.592 1.00 93.88 727 VAL A O 1
ATOM 5736 N N . SER A 1 728 ? -5.092 16.781 16.738 1.00 92.06 728 SER A N 1
ATOM 5737 C CA . SER A 1 728 ? -4.053 17.772 17.071 1.00 92.06 728 SER A CA 1
ATOM 5738 C C . SER A 1 728 ? -3.498 18.426 15.821 1.00 92.06 728 SER A C 1
ATOM 5740 O O . SER A 1 728 ? -3.541 17.834 14.739 1.00 92.06 728 SER A O 1
ATOM 5742 N N . THR A 1 729 ? -2.921 19.623 15.949 1.00 90.94 729 THR A N 1
ATOM 5743 C CA . THR A 1 729 ? -2.084 20.150 14.867 1.00 90.94 729 THR A CA 1
ATOM 5744 C C . THR A 1 729 ? -0.656 19.603 14.954 1.00 90.94 729 THR A C 1
ATOM 5746 O O . THR A 1 729 ? -0.207 19.092 15.985 1.00 90.94 729 THR A O 1
ATOM 5749 N N . VAL A 1 730 ? 0.086 19.683 13.851 1.00 86.69 730 VAL A N 1
ATOM 5750 C CA . VAL A 1 730 ? 1.496 19.280 13.762 1.00 86.69 730 VAL A CA 1
ATOM 5751 C C . VAL A 1 730 ? 2.372 20.413 13.240 1.00 86.69 730 VAL A C 1
ATOM 5753 O O . VAL A 1 730 ? 1.935 21.253 12.456 1.00 86.69 730 VAL A O 1
ATOM 5756 N N . SER A 1 731 ? 3.643 20.439 13.641 1.00 80.62 731 SER A N 1
ATOM 5757 C CA . SER A 1 731 ? 4.615 21.372 13.072 1.00 80.62 731 SER A CA 1
ATOM 5758 C C . SER A 1 731 ? 4.862 21.069 11.584 1.00 80.62 731 SER A C 1
ATOM 5760 O O . SER A 1 731 ? 5.175 19.921 11.246 1.00 80.62 731 SER A O 1
ATOM 5762 N N . PRO A 1 732 ? 4.805 22.073 10.684 1.00 71.81 732 PRO A N 1
ATOM 5763 C CA . PRO A 1 732 ? 5.159 21.888 9.275 1.00 71.81 732 PRO A CA 1
ATOM 5764 C C . PRO A 1 732 ? 6.573 21.323 9.101 1.00 71.81 732 PRO A C 1
ATOM 5766 O O . PRO A 1 732 ? 6.822 20.448 8.272 1.00 71.81 732 PRO A O 1
ATOM 5769 N N . GLU A 1 733 ? 7.509 21.762 9.943 1.00 68.44 733 GLU A N 1
ATOM 5770 C CA . GLU A 1 733 ? 8.826 21.160 10.068 1.00 68.44 733 GLU A CA 1
ATOM 5771 C C . GLU A 1 733 ? 8.763 19.893 10.935 1.00 68.44 733 GLU A C 1
ATOM 5773 O O . GLU A 1 733 ? 8.756 19.958 12.165 1.00 68.44 733 GLU A O 1
ATOM 5778 N N . GLY A 1 734 ? 8.771 18.724 10.291 1.00 64.56 734 GLY A N 1
ATOM 5779 C CA . GLY A 1 734 ? 9.002 17.435 10.953 1.00 64.56 734 GLY A CA 1
ATOM 5780 C C . GLY A 1 734 ? 7.785 16.772 11.606 1.00 64.56 734 GLY A C 1
ATOM 5781 O O . GLY A 1 734 ? 7.984 15.797 12.318 1.00 64.56 734 GLY A O 1
ATOM 5782 N N . LEU A 1 735 ? 6.562 17.260 11.360 1.00 68.75 735 LEU A N 1
ATOM 5783 C CA . LEU A 1 735 ? 5.297 16.651 11.807 1.00 68.75 735 LEU A CA 1
ATOM 5784 C C . LEU A 1 735 ? 5.203 16.402 13.324 1.00 68.75 735 LEU A C 1
ATOM 5786 O O . LEU A 1 735 ? 4.541 15.465 13.773 1.00 68.75 735 LEU A O 1
ATOM 5790 N N . ARG A 1 736 ? 5.857 17.232 14.143 1.00 79.00 736 ARG A N 1
ATOM 5791 C CA . ARG A 1 736 ? 5.779 17.084 15.596 1.00 79.00 736 ARG A CA 1
ATOM 5792 C C . ARG A 1 736 ? 4.413 17.553 16.080 1.00 79.00 736 ARG A C 1
ATOM 5794 O O . ARG A 1 736 ? 4.027 18.688 15.831 1.00 79.00 736 ARG A O 1
ATOM 5801 N N . GLU A 1 737 ? 3.734 16.686 16.815 1.00 83.81 737 GLU A N 1
ATOM 5802 C CA . GLU A 1 737 ? 2.463 16.975 17.475 1.00 83.81 737 GLU A CA 1
ATOM 5803 C C . GLU A 1 737 ? 2.547 18.207 18.391 1.00 83.81 737 GLU A C 1
ATOM 5805 O O . GLU A 1 737 ? 3.456 18.320 19.223 1.00 83.81 737 GLU A O 1
ATOM 5810 N N . ASN A 1 738 ? 1.592 19.122 18.219 1.00 84.69 738 ASN A N 1
ATOM 5811 C CA . ASN A 1 738 ? 1.375 20.255 19.103 1.00 84.69 738 ASN A CA 1
ATOM 5812 C C . ASN A 1 738 ? 0.493 19.838 20.291 1.00 84.69 738 ASN A C 1
ATOM 5814 O O . ASN A 1 738 ? -0.301 18.902 20.228 1.00 84.69 738 ASN A O 1
ATOM 5818 N N . GLU A 1 739 ? 0.656 20.543 21.408 1.00 80.88 739 GLU A N 1
ATOM 5819 C CA . GLU A 1 739 ? -0.109 20.316 22.639 1.00 80.88 739 GLU A CA 1
ATOM 5820 C C . GLU A 1 739 ? -1.440 21.092 22.581 1.00 80.88 739 GLU A C 1
ATOM 5822 O O . GLU A 1 739 ? -1.677 21.970 23.411 1.00 80.88 739 GLU A O 1
ATOM 5827 N N . ASP A 1 740 ? -2.256 20.837 21.554 1.00 86.00 740 ASP A N 1
ATOM 5828 C CA . ASP A 1 740 ? -3.508 21.548 21.238 1.00 86.00 740 ASP A CA 1
ATOM 5829 C C . ASP A 1 740 ? -4.704 20.606 21.002 1.00 86.00 740 ASP A C 1
ATOM 5831 O O . ASP A 1 740 ? -5.602 20.901 20.224 1.00 86.00 740 ASP A O 1
ATOM 5835 N N . TRP A 1 741 ? -4.707 19.468 21.700 1.00 89.69 741 TRP A N 1
ATOM 5836 C CA . TRP A 1 741 ? -5.608 18.340 21.455 1.00 89.69 741 TRP A CA 1
ATOM 5837 C C . TRP A 1 741 ? -7.115 18.629 21.566 1.00 89.69 741 TRP A C 1
ATOM 5839 O O . TRP A 1 741 ? -7.586 19.216 22.536 1.00 89.69 741 TRP A O 1
ATOM 5849 N N . GLU A 1 742 ? -7.909 18.094 20.647 1.00 91.81 742 GLU A N 1
ATOM 5850 C CA . GLU A 1 742 ? -9.370 18.214 20.621 1.00 91.81 742 GLU A CA 1
ATOM 5851 C C . GLU A 1 742 ? -10.008 16.816 20.626 1.00 91.81 742 GLU A C 1
ATOM 5853 O O . GLU A 1 742 ? -9.620 15.952 19.845 1.00 91.81 742 GLU A O 1
ATOM 5858 N N . CYS A 1 743 ? -10.963 16.561 21.523 1.00 94.44 743 CYS A N 1
ATOM 5859 C CA . CYS A 1 743 ? -11.622 15.260 21.693 1.00 94.44 743 CYS A CA 1
ATOM 5860 C C . CYS A 1 743 ? -12.922 15.237 20.885 1.00 94.44 743 CYS A C 1
ATOM 5862 O O . CYS A 1 743 ? -13.738 16.154 20.997 1.00 94.44 743 CYS A O 1
ATOM 5864 N N . ALA A 1 744 ? -13.131 14.184 20.096 1.00 96.88 744 ALA A N 1
ATOM 5865 C CA . ALA A 1 744 ? -14.294 14.029 19.230 1.00 96.88 744 ALA A CA 1
ATOM 5866 C C . ALA A 1 744 ? -14.849 12.595 19.245 1.00 96.88 744 ALA A C 1
ATOM 5868 O O . ALA A 1 744 ? -14.146 11.636 19.576 1.00 96.88 744 ALA A O 1
ATOM 5869 N N . VAL A 1 745 ? -16.124 12.446 18.871 1.00 98.38 745 VAL A N 1
ATOM 5870 C CA . VAL A 1 745 ? -16.793 11.145 18.713 1.00 98.38 745 VAL A CA 1
ATOM 5871 C C . VAL A 1 745 ? -17.595 11.091 17.417 1.00 98.38 745 VAL A C 1
ATOM 5873 O O . VAL A 1 745 ? -18.452 11.942 17.176 1.00 98.38 745 VAL A O 1
ATOM 5876 N N . ASN A 1 746 ? -17.386 10.032 16.636 1.00 98.19 746 ASN A N 1
ATOM 5877 C CA . ASN A 1 746 ? -18.272 9.643 15.540 1.00 98.19 746 ASN A CA 1
ATOM 5878 C C . ASN A 1 746 ? -19.228 8.535 15.992 1.00 98.19 746 ASN A C 1
ATOM 5880 O O . ASN A 1 746 ? -18.822 7.599 16.683 1.00 98.19 746 ASN A O 1
ATOM 5884 N N . VAL A 1 747 ? -20.488 8.633 15.567 1.00 97.94 747 VAL A N 1
ATOM 5885 C CA . VAL A 1 747 ? -21.554 7.665 15.855 1.00 97.94 747 VAL A CA 1
ATOM 5886 C C . VAL A 1 747 ? -22.080 7.089 14.547 1.00 97.94 747 VAL A C 1
ATOM 5888 O O . VAL A 1 747 ? -22.557 7.832 13.683 1.00 97.94 747 VAL A O 1
ATOM 5891 N N . TYR A 1 748 ? -22.026 5.767 14.428 1.00 96.31 748 TYR A N 1
ATOM 5892 C CA . TYR A 1 748 ? -22.478 5.012 13.266 1.00 96.31 748 TYR A CA 1
ATOM 5893 C C . TYR A 1 748 ? -23.674 4.132 13.639 1.00 96.31 748 TYR A C 1
ATOM 5895 O O . TYR A 1 748 ? -23.636 3.430 14.645 1.00 96.31 748 TYR A O 1
ATOM 5903 N N . GLU A 1 749 ? -24.718 4.153 12.818 1.00 94.06 749 GLU A N 1
ATOM 5904 C CA . GLU A 1 749 ? -25.846 3.214 12.862 1.00 94.06 749 GLU A CA 1
ATOM 5905 C C . GLU A 1 749 ? -25.435 1.910 12.159 1.00 94.06 749 GLU A C 1
ATOM 5907 O O . GLU A 1 749 ? -24.916 1.963 11.038 1.00 94.06 749 GLU A O 1
ATOM 5912 N N . ILE A 1 750 ? -25.657 0.752 12.796 1.00 89.56 750 ILE A N 1
ATOM 5913 C CA . ILE A 1 750 ? -25.467 -0.558 12.159 1.00 89.56 750 ILE A CA 1
ATOM 5914 C C . ILE A 1 750 ? -26.700 -0.868 11.306 1.00 89.56 750 ILE A C 1
ATOM 5916 O O . ILE A 1 750 ? -27.785 -1.153 11.817 1.00 89.56 750 ILE A O 1
ATOM 5920 N N . VAL A 1 751 ? -26.529 -0.831 9.989 1.00 82.12 751 VAL A N 1
ATOM 5921 C CA . VAL A 1 751 ? -27.592 -1.104 9.019 1.00 82.12 751 VAL A CA 1
ATOM 5922 C C . VAL A 1 751 ? -27.727 -2.618 8.831 1.00 82.12 751 VAL A C 1
ATOM 5924 O O . VAL A 1 751 ? -26.766 -3.292 8.460 1.00 82.12 751 VAL A O 1
ATOM 5927 N N . ARG A 1 752 ? -28.928 -3.147 9.094 1.00 64.62 752 ARG A N 1
ATOM 5928 C CA . ARG A 1 752 ? -29.289 -4.572 8.982 1.00 64.62 752 ARG A CA 1
ATOM 5929 C C . ARG A 1 752 ? -30.170 -4.863 7.767 1.00 64.62 752 ARG A C 1
ATOM 5931 O O . ARG A 1 752 ? -31.034 -4.011 7.460 1.00 64.62 752 ARG A O 1
#

pLDDT: mean 81.17, std 23.81, range [20.06, 98.81]

Sequence (752 aa):
MLFKYSYFAVIFSLLLSFTVSCAQENTTESLRNAVESDSFEVIDTITPKAKPTVSEITDPAVNPDSASTPLPKSTPDVKPTFTPVPEKQISKPSIVGKVKFQVDVPDVASAEKLGQASIVGPSLIQLEDGRYRLYIQARADGKSKDRDGVNIISLISNDAIKWEAEPGIRIMHGSESSVDYEAGEPEVFQAINGKYYMAYTGRFIGLNKKGVEHKMHRIAFAVSDDGLSWTKLDKFYEDPKNINDFASSADVHIIDGEYVIYYTGQRNIIRATSDDGLKWKRKEIAISAGHDSTMVKINETYYLFAKMPEDLVYGRNPDTENDFLVMAISQDGINWSDEYYQVVVQDSNGRELILRDIQDPGSIILADGSLRLFLNNNGGKNIYSIKPTSDLPEIGTSKSLEANPTSIPDTNLLATPEMLKLIKHVEVTPDENLDIIGAFCRINYVPKVDNFLITFGGTSKDKGTQGYGYKWYTRDMEFTGEGGLFEDRGTDTASVMIGNTYYFLTDAGEDIWALKKYDPINWTLLGETLISRDPNKEPGNDFMLADVNGMLNVAGLYIADAETVIDQRKIDPYIGEATSHRFFSEELEVLDNRVLTDMPHINASSMVFVDGVYNFVTSTAFFGDLIVMQYDSSWKYLGSKVLAEWGNWPMGTVYDSNLELFFVSYISVENIVNKNGFRNIRLGIFDASWNSITDIAVTNYDQDSFTQSGRPSVILHDDHVYVSYDVSTVSPEGLRENEDWECAVNVYEIVR

=== Feature glossary ===
Reading guide. The protein is described through the following features:

Foldseek 3Di. A 3Di character summarizes, for each residue, the relative orientation of the Cα frame of its nearest spatial neighbor. Because it encodes fold topology rather than chemistry, 3Di alignments detect remote structural similarity that sequence alignment misses.

Contact-map, Ramachandran, and PAE plots. Plot images: a contact map (which residues are close in 3D, as an N×N binary image), a Ramachandran scatter (backbone torsion angles, revealing secondary-structure composition at a glance), and — for AlphaFold structures — a PAE heatmap (pairwise prediction confidence).

Radius of gyration, Cα contacts, bounding box. Radius of gyration (Rg) is the root-mean-square distance of Cα atoms from their centroid — a single number for overall size and compactness. A globular domain of N residues has Rg ≈ 2.2·N^0.38 Å; an extended or disordered chain has a much larger Rg. The Cα contact count is the number of residue pairs whose Cα atoms are within 8 Å and are more than four positions apart in sequence — a standard proxy for tertiary packing density. The bounding box is the smallest axis-aligned box enclosing all Cα atoms.

Secondary structure (8-state, DSSP). Eight-state secondary structure (DSSP): H is the canonical α-helix, G the tighter 3₁₀-helix, I the wider π-helix; E/B are β-structure, T and S are turns and bends, and '-' is everything else. DSSP derives these from the pattern of main-chain N–H···O=C hydrogen bonds, not from the sequence.

B-factor. B-factor (Debye–Waller factor) reflects atomic displacement in the crystal lattice. It is an experimental observable (units Å²), not a prediction; low values mean the atom is pinned down, high values mean it moves or is heterogeneous across the crystal.

pLDDT. pLDDT is the predicted lDDT-Cα score: AlphaFold's confidence that the local environment of each residue (all inter-atomic distances within 15 Å) is correctly placed. It is a per-residue number between 0 and 100, with higher meaning more reliable.

Nearest PDB structures. Nearest PDB neighbors are the top structural matches found by Foldseek when searching this structure against the entire Protein Data Bank. Each hit reports a TM-score (0 to 1; >0.5 almost always implies the same fold) and an E-value. These are *structural* homologs — they may share no detectable sequence similarity.

Solvent-accessible surface area. Accessible surface area quantifies burial. A residue with SASA near zero is packed into the hydrophobic core; one with SASA >100 Å² sits on the surface. Computed here via the Shrake–Rupley numerical algorithm with a 1.4 Å probe.

Rendered structure images. Structure images are PyMOL renders from six orthogonal camera directions. Cartoon representation draws helices as coils and strands as arrows; sticks shows the backbone as bonds; surface shows the solvent-excluded envelope. Rainbow coloring maps sequence position to hue (blue→red, N→C); chain coloring assigns a distinct color per polypeptide.

Backbone torsions (φ/ψ). φ (phi) and ψ (psi) are the two rotatable backbone dihedrals per residue: φ is the C(i-1)–N–Cα–C torsion, ψ is the N–Cα–C–N(i+1) torsion, both in degrees on (−180°, 180°]. α-helical residues cluster near (−60°, −45°); β-strand residues near (−120°, +130°). A Ramachandran plot is simply a scatter of (φ, ψ) for every residue.

Predicted aligned error. Predicted Aligned Error (PAE) is an AlphaFold confidence matrix: entry (i, j) is the expected error in the position of residue j, in ångströms, when the prediction is superimposed on the true structure at residue i. Low PAE within a block of residues means that block is internally rigid and well-predicted; high PAE between two blocks means their relative placement is uncertain even if each block individually is confident.

mmCIF coordinates. Structure coordinates are given as an mmCIF _atom_site loop: one row per atom with element, residue name, chain id, sequence number, and x/y/z position in Å. Only the four main-chain atoms per residue are included here; side chains are omitted to keep the record compact.

InterPro / GO / CATH / organism. Database cross-references. InterPro integrates a dozen domain/family signature databases into unified entries with residue-range hits. GO terms attach function/process/location labels with evidence codes. CATH codes position the fold in a four-level structural taxonomy. Organism is the NCBI-taxonomy species name.

Secondary structure (3-state, P-SEA). SS3 is a coarse helix/strand/coil call (letters a/b/c) made by the P-SEA algorithm from inter-Cα distances and dihedrals. It is less detailed than DSSP but needs only Cα positions.

Sequence. Sequence gives the chain of amino acids in standard one-letter code (A=alanine, C=cysteine, …, Y=tyrosine), read N→C. It is the only feature that is directly encoded by the gene; all structural features are derived from the folded form of this sequence.